Protein 7C6O (pdb70)

Organism: Mycobacterium tuberculosis (strain ATCC 25618 / H37Rv) (NCBI:txid83332)

Foldseek 3Di:
DPFEEEEEELDLLQVLLLVLLPDRYHYAYPVPADPVRLVVSLVRHQEYEYEEADPCVVPVVSLVVNLVVPRQYQYFYQDPDTDVVSLVSGNAHSVLNVQLNLLPNQAANLSSNQNVVSCCCRPVVDDPDHDGRDHDDQKDWDDDDWPPFDAFEEEEEEEPSCRRSVQCQLVVLLQVLLVVLRYHYTYMHHHALLCDDPVRLVVCLRGLEYEYAAWARQDDFQQQQFFLHAVVSRDPPSVQVSFFAYAYAYQAAAAVVVCVPALQNHDPVCLQGRPQRNVSFQHFYAFHFWYWDADPSRRIHIHGDNVSSNLSSLLRRLLSCLQVAQQCRAFEEEEWAVPLTHDFFLALRLLQVLVLLLVSVVSNHFSACAPCNVVVRSLSRVVVCCVQAPLVWDKFDQVQLVVLLVVFDCLQSVQQCVQQNHPPGDRCWDCPPPVRTIRTGGWDDGNSYIYHYQDDQCCLVPVVCLLFPLQRARHSNNQVHLVLCDDRTPNRSHHSAYEYEHPDHCLLFHFGRLFNGDSSGRSCSRNRSHAYEYEYAQAQFLSLSSCSGSVSYQYFYAYFAQKAFLADDDLLVVLVVLLVVLVVCVVPPVVCNVVSLVVNVVSCVVVVVCLLLVNPDQDDPVCSVVSVQSVQLLSLPLRGAMEGLFGDHQLDQDDDPSVLRRLLLLQQAQASHNNDRDAHRLLVLVPDPPQSPDTSVVVVVSSVVSSVLSVVCVVVVLDLVCLVVSDVRPNNSVSSNCCSPQQVVQSNLSNCSSVLVVSSSSSTRFAEFHGAASSANRSRSTDTRGRYRFRSLQQPPFPLLLLLLLVLLVQVQVVVCVVVVDGAQEAEEEDEPSLCRHNVYNPLSVLCNLQQKDFDADVVSNGTDDIHHDDLVVNVFARHHYAYEYWSSCCSNNVVSLQVSLVSLLVSLPDPDDCRRYSSVVQLVVVCVVPVDNSLSSFRYKYFASSRGDQSLSSCLVSVPDFALVSLLSSSCSGIQATDYVVGNGHGHSVSVLSNLLSHQEQEYEDQASSAAQLQDLRNLSRRLSSQSNNCVSHVDGHWYKYWYNVHSSHIHIDGPLNRVVSCLNSALLSVSNLVNLLVSFQVSLSRNLSSLSSVLSSCRRPNSDELVSLVSSLCRQAVPPVNVVRCLVRPLVSNLSNLVSSVVCPVSCSNPDDDPVSNVSSVVSNVVSVVD

Structure (mmCIF, N/CA/C/O backbone):
data_7C6O
#
_entry.id   7C6O
#
_cell.length_a   65.564
_cell.length_b   125.473
_cell.length_c   78.551
_cell.angle_alpha   90.000
_cell.angle_beta   103.230
_cell.angle_gamma   90.000
#
_symmetry.space_group_name_H-M   'P 1 21 1'
#
loop_
_entity.id
_entity.type
_entity.pdbx_description
1 polymer 'Cobalamin biosynthesis protein CobN'
2 non-polymer GLYCEROL
3 non-polymer 'SODIUM ION'
4 water water
#
loop_
_atom_site.group_PDB
_atom_site.id
_atom_site.type_symbol
_atom_site.label_atom_id
_atom_site.label_alt_id
_atom_site.label_comp_id
_atom_site.label_asym_id
_atom_site.label_entity_id
_atom_site.label_seq_id
_atom_site.pdbx_PDB_ins_code
_atom_site.Cartn_x
_atom_site.Cartn_y
_atom_site.Cartn_z
_atom_site.occupancy
_atom_site.B_iso_or_equiv
_atom_site.auth_seq_id
_atom_site.auth_comp_id
_atom_site.auth_asym_id
_atom_site.auth_atom_id
_atom_site.pdbx_PDB_model_num
ATOM 1 N N . PRO A 1 38 ? 8.355 -30.868 6.439 1.00 55.79 2 PRO A N 1
ATOM 2 C CA . PRO A 1 38 ? 9.036 -30.869 5.141 1.00 53.88 2 PRO A CA 1
ATOM 3 C C . PRO A 1 38 ? 10.490 -30.432 5.217 1.00 53.54 2 PRO A C 1
ATOM 4 O O . PRO A 1 38 ? 10.801 -29.303 4.844 1.00 59.27 2 PRO A O 1
ATOM 8 N N . GLU A 1 39 ? 11.369 -31.301 5.691 1.00 48.18 3 GLU A N 1
ATOM 9 C CA . GLU A 1 39 ? 12.774 -30.922 5.697 1.00 42.60 3 GLU A CA 1
ATOM 10 C C . GLU A 1 39 ? 13.432 -31.318 4.375 1.00 33.62 3 GLU A C 1
ATOM 11 O O . GLU A 1 39 ? 14.006 -30.447 3.709 1.00 31.39 3 GLU A O 1
ATOM 17 N N . PRO A 1 40 ? 13.373 -32.585 3.939 1.00 27.64 4 PRO A N 1
ATOM 18 C CA . PRO A 1 40 ? 14.029 -32.936 2.673 1.00 24.67 4 PRO A CA 1
ATOM 19 C C . PRO A 1 40 ? 13.380 -32.222 1.497 1.00 22.42 4 PRO A C 1
ATOM 20 O O . PRO A 1 40 ? 12.173 -31.972 1.478 1.00 22.85 4 PRO A O 1
ATOM 24 N N . THR A 1 41 ? 14.203 -31.889 0.509 1.00 19.33 5 THR A N 1
ATOM 25 C CA . THR A 1 41 ? 13.743 -31.162 -0.667 1.00 20.96 5 THR A CA 1
ATOM 26 C C . THR A 1 41 ? 13.312 -32.152 -1.742 1.00 18.88 5 THR A C 1
ATOM 27 O O . THR A 1 41 ? 14.103 -33.001 -2.164 1.00 17.73 5 THR A O 1
ATOM 31 N N . VAL A 1 42 ? 12.065 -32.035 -2.187 1.00 18.22 6 VAL A N 1
ATOM 32 C CA . VAL A 1 42 ? 11.528 -32.861 -3.262 1.00 15.95 6 VAL A CA 1
ATOM 33 C C . VAL A 1 42 ? 11.372 -31.982 -4.493 1.00 18.06 6 VAL A C 1
ATOM 34 O O . VAL A 1 42 ? 10.659 -30.971 -4.458 1.00 19.18 6 VAL A O 1
ATOM 38 N N . LEU A 1 43 ? 12.042 -32.359 -5.576 1.00 17.55 7 LEU A N 1
ATOM 39 C CA . LEU A 1 43 ? 11.923 -31.658 -6.847 1.00 15.56 7 LEU A CA 1
ATOM 40 C C . LEU A 1 43 ? 10.794 -32.287 -7.655 1.00 15.40 7 LEU A C 1
ATOM 41 O O . LEU A 1 43 ? 10.826 -33.488 -7.942 1.00 16.43 7 LEU A O 1
ATOM 46 N N . LEU A 1 44 ? 9.797 -31.479 -8.010 1.00 14.50 8 LEU A N 1
ATOM 47 C CA . LEU A 1 44 ? 8.666 -31.915 -8.821 1.00 14.44 8 LEU A CA 1
ATOM 48 C C . LEU A 1 44 ? 8.801 -31.325 -10.218 1.00 15.49 8 LEU A C 1
ATOM 49 O O . LEU A 1 44 ? 8.764 -30.101 -10.382 1.00 15.32 8 LEU A O 1
ATOM 54 N N . LEU A 1 45 ? 8.957 -32.191 -11.216 1.00 13.22 9 LEU A N 1
ATOM 55 C CA . LEU A 1 45 ? 9.035 -31.792 -12.621 1.00 12.77 9 LEU A CA 1
ATOM 56 C C . LEU A 1 45 ? 7.791 -32.336 -13.315 1.00 13.67 9 LEU A C 1
ATOM 57 O O . LEU A 1 45 ? 7.702 -33.534 -13.589 1.00 15.99 9 LEU A O 1
ATOM 62 N N . SER A 1 46 ? 6.830 -31.461 -13.596 1.00 14.15 10 SER A N 1
ATOM 63 C CA . SER A 1 46 ? 5.578 -31.870 -14.217 1.00 13.49 10 SER A CA 1
ATOM 64 C C . SER A 1 46 ? 5.218 -30.914 -15.342 1.00 16.09 10 SER A C 1
ATOM 65 O O . SER A 1 46 ? 5.363 -29.697 -15.207 1.00 16.72 10 SER A O 1
ATOM 68 N N . THR A 1 47 ? 4.748 -31.471 -16.453 1.00 17.92 11 THR A N 1
ATOM 69 C CA . THR A 1 47 ? 4.241 -30.647 -17.538 1.00 18.05 11 THR A CA 1
ATOM 70 C C . THR A 1 47 ? 2.852 -30.099 -17.251 1.00 20.55 11 THR A C 1
ATOM 71 O O . THR A 1 47 ? 2.313 -29.355 -18.077 1.00 22.23 11 THR A O 1
ATOM 75 N N . SER A 1 48 ? 2.262 -30.448 -16.111 1.00 20.29 12 SER A N 1
ATOM 76 C CA . SER A 1 48 ? 0.991 -29.888 -15.671 1.00 19.54 12 SER A CA 1
ATOM 77 C C . SER A 1 48 ? 1.282 -28.812 -14.635 1.00 19.06 12 SER A C 1
ATOM 78 O O . SER A 1 48 ? 1.715 -29.119 -13.519 1.00 17.11 12 SER A O 1
ATOM 81 N N . ASP A 1 49 ? 1.048 -27.551 -15.001 1.00 19.01 13 ASP A N 1
ATOM 82 C CA . ASP A 1 49 ? 1.274 -26.467 -14.052 1.00 22.98 13 ASP A CA 1
ATOM 83 C C . ASP A 1 49 ? 0.349 -26.560 -12.846 1.00 18.77 13 ASP A C 1
ATOM 84 O O . ASP A 1 49 ? 0.682 -26.023 -11.786 1.00 21.58 13 ASP A O 1
ATOM 89 N N . THR A 1 50 ? -0.798 -27.232 -12.984 1.00 16.53 14 THR A N 1
ATOM 90 C CA . THR A 1 50 ? -1.658 -27.466 -11.828 1.00 19.08 14 THR A CA 1
ATOM 91 C C . THR A 1 50 ? -0.921 -28.254 -10.750 1.00 18.37 14 THR A C 1
ATOM 92 O O . THR A 1 50 ? -1.042 -27.948 -9.558 1.00 19.61 14 THR A O 1
ATOM 96 N N . ASP A 1 51 ? -0.144 -29.266 -11.154 1.00 16.49 15 ASP A N 1
ATOM 97 C CA . ASP A 1 51 ? 0.695 -29.999 -10.206 1.00 17.83 15 ASP A CA 1
ATOM 98 C C . ASP A 1 51 ? 1.626 -29.056 -9.457 1.00 18.11 15 ASP A C 1
ATOM 99 O O . ASP A 1 51 ? 1.738 -29.117 -8.226 1.00 18.08 15 ASP A O 1
ATOM 104 N N . LEU A 1 52 ? 2.311 -28.177 -10.192 1.00 16.11 16 LEU A N 1
ATOM 105 C CA . LEU A 1 52 ? 3.309 -27.309 -9.577 1.00 17.28 16 LEU A CA 1
ATOM 106 C C . LEU A 1 52 ? 2.662 -26.306 -8.631 1.00 16.26 16 LEU A C 1
ATOM 107 O O . LEU A 1 52 ? 3.218 -25.998 -7.570 1.00 15.62 16 LEU A O 1
ATOM 112 N N . ILE A 1 53 ? 1.486 -25.791 -8.994 1.00 16.25 17 ILE A N 1
ATOM 113 C CA . ILE A 1 53 ? 0.790 -24.855 -8.119 1.00 19.10 17 ILE A CA 1
ATOM 114 C C . ILE A 1 53 ? 0.275 -25.573 -6.878 1.00 18.31 17 ILE A C 1
ATOM 115 O O . ILE A 1 53 ? 0.347 -25.042 -5.763 1.00 20.51 17 ILE A O 1
ATOM 120 N N . SER A 1 54 ? -0.244 -26.793 -7.048 1.00 17.46 18 SER A N 1
ATOM 121 C CA . SER A 1 54 ? -0.651 -27.598 -5.900 1.00 18.18 18 SER A CA 1
ATOM 122 C C . SER A 1 54 ? 0.519 -27.839 -4.957 1.00 18.62 18 SER A C 1
ATOM 123 O O . SER A 1 54 ? 0.360 -27.793 -3.731 1.00 19.63 18 SER A O 1
ATOM 126 N N . ALA A 1 55 ? 1.702 -28.111 -5.512 1.00 18.25 19 ALA A N 1
ATOM 127 C CA . ALA A 1 55 ? 2.887 -28.288 -4.679 1.00 18.34 19 ALA A CA 1
ATOM 128 C C . ALA A 1 55 ? 3.233 -27.002 -3.940 1.00 20.22 19 ALA A C 1
ATOM 129 O O . ALA A 1 55 ? 3.595 -27.034 -2.758 1.00 19.46 19 ALA A O 1
ATOM 131 N N . ARG A 1 56 ? 3.122 -25.858 -4.622 1.00 21.59 20 ARG A N 1
ATOM 132 C CA . ARG A 1 56 ? 3.350 -24.576 -3.964 1.00 22.49 20 ARG A CA 1
ATOM 133 C C . ARG A 1 56 ? 2.328 -24.336 -2.859 1.00 23.46 20 ARG A C 1
ATOM 134 O O . ARG A 1 56 ? 2.686 -23.910 -1.755 1.00 28.46 20 ARG A O 1
ATOM 142 N N . SER A 1 57 ? 1.051 -24.615 -3.135 1.00 21.02 21 SER A N 1
ATOM 143 C CA . SER A 1 57 ? 0.004 -24.428 -2.137 1.00 22.76 21 SER A CA 1
ATOM 144 C C . SER A 1 57 ? 0.159 -25.359 -0.940 1.00 24.83 21 SER A C 1
ATOM 145 O O . SER A 1 57 ? -0.342 -25.037 0.143 1.00 22.81 21 SER A O 1
ATOM 148 N N . SER A 1 58 ? 0.841 -26.498 -1.105 1.00 22.71 22 SER A N 1
ATOM 149 C CA . SER A 1 58 ? 0.896 -27.496 -0.041 1.00 20.10 22 SER A CA 1
ATOM 150 C C . SER A 1 58 ? 1.710 -27.020 1.155 1.00 20.31 22 SER A C 1
ATOM 151 O O . SER A 1 58 ? 1.493 -27.493 2.276 1.00 21.00 22 SER A O 1
ATOM 154 N N . GLY A 1 59 ? 2.652 -26.105 0.943 1.00 22.50 23 GLY A N 1
ATOM 155 C CA . GLY A 1 59 ? 3.524 -25.667 2.009 1.00 22.05 23 GLY A CA 1
ATOM 156 C C . GLY A 1 59 ? 4.664 -26.608 2.324 1.00 25.13 23 GLY A C 1
ATOM 157 O O . GLY A 1 59 ? 5.494 -26.281 3.182 1.00 25.59 23 GLY A O 1
ATOM 158 N N . LYS A 1 60 ? 4.728 -27.766 1.670 1.00 22.62 24 LYS A N 1
ATOM 159 C CA . LYS A 1 60 ? 5.854 -28.669 1.834 1.00 22.48 24 LYS A CA 1
ATOM 160 C C . LYS A 1 60 ? 7.077 -28.131 1.095 1.00 20.25 24 LYS A C 1
ATOM 161 O O . LYS A 1 60 ? 6.981 -27.251 0.235 1.00 21.76 24 LYS A O 1
ATOM 167 N N . ASN A 1 61 ? 8.243 -28.677 1.442 1.00 17.47 25 ASN A N 1
ATOM 168 C CA . ASN A 1 61 ? 9.513 -28.221 0.879 1.00 22.39 25 ASN A CA 1
ATOM 169 C C . ASN A 1 61 ? 9.681 -28.822 -0.512 1.00 21.17 25 ASN A C 1
ATOM 170 O O . ASN A 1 61 ? 10.393 -29.806 -0.730 1.00 22.18 25 ASN A O 1
ATOM 175 N N . TYR A 1 62 ? 9.009 -28.199 -1.472 1.00 21.91 26 TYR A N 1
ATOM 176 C CA . TYR A 1 62 ? 9.071 -28.588 -2.870 1.00 20.51 26 TYR A CA 1
ATOM 177 C C . TYR A 1 62 ? 9.870 -27.572 -3.673 1.00 22.35 26 TYR A C 1
ATOM 178 O O . TYR A 1 62 ? 9.834 -26.371 -3.388 1.00 23.89 26 TYR A O 1
ATOM 187 N N . ARG A 1 63 ? 10.609 -28.067 -4.658 1.00 18.64 27 ARG A N 1
ATOM 188 C CA A ARG A 1 63 ? 11.036 -27.278 -5.802 0.52 20.26 27 ARG A CA 1
ATOM 189 C CA B ARG A 1 63 ? 11.027 -27.270 -5.799 0.48 20.29 27 ARG A CA 1
ATOM 190 C C . ARG A 1 63 ? 10.238 -27.744 -7.012 1.00 20.33 27 ARG A C 1
ATOM 191 O O . ARG A 1 63 ? 9.871 -28.918 -7.111 1.00 18.13 27 ARG A O 1
ATOM 206 N N . TRP A 1 64 ? 9.955 -26.823 -7.929 1.00 18.59 28 TRP A N 1
ATOM 207 C CA . TRP A 1 64 ? 9.116 -27.176 -9.065 1.00 19.40 28 TRP A CA 1
ATOM 208 C C . TRP A 1 64 ? 9.611 -26.511 -10.338 1.00 23.46 28 TRP A C 1
ATOM 209 O O . TRP A 1 64 ? 10.206 -25.430 -10.311 1.00 23.44 28 TRP A O 1
ATOM 220 N N . ALA A 1 65 ? 9.342 -27.177 -11.458 1.00 18.11 29 ALA A N 1
ATOM 221 C CA . ALA A 1 65 ? 9.628 -26.638 -12.778 1.00 20.23 29 ALA A CA 1
ATOM 222 C C . ALA A 1 65 ? 8.844 -27.443 -13.800 1.00 23.37 29 ALA A C 1
ATOM 223 O O . ALA A 1 65 ? 8.568 -28.629 -13.596 1.00 17.54 29 ALA A O 1
ATOM 225 N N . ASN A 1 66 ? 8.483 -26.781 -14.896 1.00 20.82 30 ASN A N 1
ATOM 226 C CA . ASN A 1 66 ? 7.815 -27.447 -16.003 1.00 24.11 30 ASN A CA 1
ATOM 227 C C . ASN A 1 66 ? 8.858 -27.892 -17.019 1.00 24.53 30 ASN A C 1
ATOM 228 O O . ASN A 1 66 ? 9.586 -27.044 -17.551 1.00 26.01 30 ASN A O 1
ATOM 233 N N . PRO A 1 67 ? 8.970 -29.191 -17.315 1.00 23.48 31 PRO A N 1
ATOM 234 C CA . PRO A 1 67 ? 10.003 -29.647 -18.261 1.00 25.15 31 PRO A CA 1
ATOM 235 C C . PRO A 1 67 ? 9.910 -29.010 -19.637 1.00 28.96 31 PRO A C 1
ATOM 236 O O . PRO A 1 67 ? 10.922 -28.967 -20.347 1.00 32.10 31 PRO A O 1
ATOM 240 N N . SER A 1 68 ? 8.740 -28.516 -20.043 1.00 30.57 32 SER A N 1
ATOM 241 C CA . SER A 1 68 ? 8.621 -27.861 -21.339 1.00 34.76 32 SER A CA 1
ATOM 242 C C . SER A 1 68 ? 9.182 -26.444 -21.339 1.00 36.03 32 SER A C 1
ATOM 243 O O . SER A 1 68 ? 9.273 -25.833 -22.409 1.00 37.18 32 SER A O 1
ATOM 246 N N . ARG A 1 69 ? 9.556 -25.911 -20.177 1.00 34.36 33 ARG A N 1
ATOM 247 C CA . ARG A 1 69 ? 10.152 -24.586 -20.050 1.00 36.31 33 ARG A CA 1
ATOM 248 C C . ARG A 1 69 ? 11.457 -24.663 -19.274 1.00 37.43 33 ARG A C 1
ATOM 249 O O . ARG A 1 69 ? 11.741 -23.818 -18.421 1.00 42.46 33 ARG A O 1
ATOM 257 N N . LEU A 1 70 ? 12.276 -25.673 -19.555 1.00 34.48 34 LEU A N 1
ATOM 258 C CA . LEU A 1 70 ? 13.432 -25.985 -18.722 1.00 33.63 34 LEU A CA 1
ATOM 259 C C . LEU A 1 70 ? 14.652 -26.220 -19.598 1.00 32.81 34 LEU A C 1
ATOM 260 O O . LEU A 1 70 ? 14.634 -27.095 -20.470 1.00 33.76 34 LEU A O 1
ATOM 265 N N . SER A 1 71 ? 15.711 -25.449 -19.361 1.00 32.95 35 SER A N 1
ATOM 266 C CA . SER A 1 71 ? 16.977 -25.682 -20.036 1.00 32.18 35 SER A CA 1
ATOM 267 C C . SER A 1 71 ? 17.768 -26.767 -19.311 1.00 32.62 35 SER A C 1
ATOM 268 O O . SER A 1 71 ? 17.475 -27.124 -18.167 1.00 31.15 35 SER A O 1
ATOM 271 N N . ASP A 1 72 ? 18.785 -27.295 -19.998 1.00 34.26 36 ASP A N 1
ATOM 272 C CA . ASP A 1 72 ? 19.618 -28.331 -19.394 1.00 39.35 36 ASP A CA 1
ATOM 273 C C . ASP A 1 72 ? 20.315 -27.817 -18.141 1.00 38.80 36 ASP A C 1
ATOM 274 O O . ASP A 1 72 ? 20.415 -28.535 -17.138 1.00 36.27 36 ASP A O 1
ATOM 279 N N . LEU A 1 73 ? 20.799 -26.573 -18.179 1.00 39.01 37 LEU A N 1
ATOM 280 C CA . LEU A 1 73 ? 21.463 -25.994 -17.015 1.00 39.39 37 LEU A CA 1
ATOM 281 C C . LEU A 1 73 ? 20.494 -25.820 -15.854 1.00 33.30 37 LEU A C 1
ATOM 282 O O . LEU A 1 73 ? 20.844 -26.096 -14.700 1.00 32.69 37 LEU A O 1
ATOM 287 N N . GLU A 1 74 ? 19.274 -25.358 -16.136 1.00 31.58 38 GLU A N 1
ATOM 288 C CA . GLU A 1 74 ? 18.288 -25.190 -15.075 1.00 32.31 38 GLU A CA 1
ATOM 289 C C . GLU A 1 74 ? 17.928 -26.522 -14.429 1.00 27.74 38 GLU A C 1
ATOM 290 O O . GLU A 1 74 ? 17.688 -26.579 -13.218 1.00 27.47 38 GLU A O 1
ATOM 296 N N . LEU A 1 75 ? 17.898 -27.602 -15.214 1.00 27.30 39 LEU A N 1
ATOM 297 C CA . LEU A 1 75 ? 17.586 -28.914 -14.656 1.00 25.35 39 LEU A CA 1
ATOM 298 C C . LEU A 1 75 ? 18.667 -29.369 -13.683 1.00 25.99 39 LEU A C 1
ATOM 299 O O . LEU A 1 75 ? 18.369 -29.763 -12.549 1.00 25.24 39 LEU A O 1
ATOM 304 N N . THR A 1 76 ? 19.934 -29.321 -14.106 1.00 26.21 40 THR A N 1
ATOM 305 C CA . THR A 1 76 ? 21.017 -29.763 -13.230 1.00 29.26 40 THR A CA 1
ATOM 306 C C . THR A 1 76 ? 21.144 -28.873 -11.999 1.00 28.30 40 THR A C 1
ATOM 307 O O . THR A 1 76 ? 21.479 -29.361 -10.913 1.00 28.66 40 THR A O 1
ATOM 311 N N . ASP A 1 77 ? 20.883 -27.572 -12.145 1.00 26.96 41 ASP A N 1
ATOM 312 C CA . ASP A 1 77 ? 20.872 -26.689 -10.982 1.00 28.92 41 ASP A CA 1
ATOM 313 C C . ASP A 1 77 ? 19.798 -27.108 -9.985 1.00 29.01 41 ASP A C 1
ATOM 314 O O . ASP A 1 77 ? 20.046 -27.153 -8.775 1.00 29.18 41 ASP A O 1
ATOM 319 N N . LEU A 1 78 ? 18.595 -27.419 -10.476 1.00 24.72 42 LEU A N 1
ATOM 320 C CA . LEU A 1 78 ? 17.533 -27.874 -9.585 1.00 24.63 42 LEU A CA 1
ATOM 321 C C . LEU A 1 78 ? 17.865 -29.227 -8.967 1.00 22.75 42 LEU A C 1
ATOM 322 O O . LEU A 1 78 ? 17.548 -29.475 -7.798 1.00 23.10 42 LEU A O 1
ATOM 327 N N . LEU A 1 79 ? 18.503 -30.114 -9.737 1.00 21.89 43 LEU A N 1
ATOM 328 C CA . LEU A 1 79 ? 18.819 -31.446 -9.231 1.00 24.18 43 LEU A CA 1
ATOM 329 C C . LEU A 1 79 ? 19.814 -31.394 -8.081 1.00 27.29 43 LEU A C 1
ATOM 330 O O . LEU A 1 79 ? 19.774 -32.247 -7.186 1.00 25.92 43 LEU A O 1
ATOM 335 N N . ALA A 1 80 ? 20.711 -30.405 -8.085 1.00 24.70 44 ALA A N 1
ATOM 336 C CA . ALA A 1 80 ? 21.699 -30.292 -7.020 1.00 27.52 44 ALA A CA 1
ATOM 337 C C . ALA A 1 80 ? 21.061 -30.030 -5.663 1.00 30.05 44 ALA A C 1
ATOM 338 O O . ALA A 1 80 ? 21.688 -30.298 -4.634 1.00 30.75 44 ALA A O 1
ATOM 340 N N . GLU A 1 81 ? 19.832 -29.520 -5.636 1.00 29.69 45 GLU A N 1
ATOM 341 C CA . GLU A 1 81 ? 19.155 -29.190 -4.390 1.00 32.40 45 GLU A CA 1
ATOM 342 C C . GLU A 1 81 ? 18.176 -30.263 -3.935 1.00 30.10 45 GLU A C 1
ATOM 343 O O . GLU A 1 81 ? 17.547 -30.097 -2.886 1.00 30.34 45 GLU A O 1
ATOM 349 N N . ALA A 1 82 ? 18.041 -31.357 -4.678 1.00 25.61 46 ALA A N 1
ATOM 350 C CA . ALA A 1 82 ? 16.956 -32.305 -4.468 1.00 22.29 46 ALA A CA 1
ATOM 351 C C . ALA A 1 82 ? 17.430 -33.550 -3.727 1.00 18.87 46 ALA A C 1
ATOM 352 O O . ALA A 1 82 ? 18.509 -34.082 -4.005 1.00 20.50 46 ALA A O 1
ATOM 354 N N . SER A 1 83 ? 16.608 -34.010 -2.782 1.00 17.79 47 SER A N 1
ATOM 355 C CA . SER A 1 83 ? 16.788 -35.317 -2.162 1.00 19.37 47 SER A CA 1
ATOM 356 C C . SER A 1 83 ? 15.988 -36.398 -2.871 1.00 19.18 47 SER A C 1
ATOM 357 O O . SER A 1 83 ? 16.395 -37.567 -2.873 1.00 20.61 47 SER A O 1
ATOM 360 N N . ILE A 1 84 ? 14.847 -36.026 -3.446 1.00 17.38 48 ILE A N 1
ATOM 361 C CA . ILE A 1 84 ? 14.012 -36.908 -4.253 1.00 16.40 48 ILE A CA 1
ATOM 362 C C . ILE A 1 84 ? 13.516 -36.100 -5.441 1.00 16.34 48 ILE A C 1
ATOM 363 O O . ILE A 1 84 ? 13.238 -34.904 -5.314 1.00 19.79 48 ILE A O 1
ATOM 368 N N . VAL A 1 85 ? 13.407 -36.748 -6.598 1.00 16.85 49 VAL A N 1
ATOM 369 C CA . VAL A 1 85 ? 12.882 -36.115 -7.800 1.00 15.86 49 VAL A CA 1
ATOM 370 C C . VAL A 1 85 ? 11.650 -36.882 -8.257 1.00 14.86 49 VAL A C 1
ATOM 371 O O . VAL A 1 85 ? 11.637 -38.118 -8.247 1.00 16.15 49 VAL A O 1
ATOM 375 N N . VAL A 1 86 ? 10.616 -36.143 -8.652 1.00 15.16 50 VAL A N 1
ATOM 376 C CA . VAL A 1 86 ? 9.397 -36.704 -9.221 1.00 15.51 50 VAL A CA 1
ATOM 377 C C . VAL A 1 86 ? 9.181 -36.071 -10.585 1.00 15.95 50 VAL A C 1
ATOM 378 O O . VAL A 1 86 ? 9.201 -34.842 -10.710 1.00 15.29 50 VAL A O 1
ATOM 382 N N . ILE A 1 87 ? 8.971 -36.907 -11.598 1.00 15.99 51 ILE A N 1
ATOM 383 C CA . ILE A 1 87 ? 8.731 -36.458 -12.965 1.00 14.11 51 ILE A CA 1
ATOM 384 C C . ILE A 1 87 ? 7.368 -36.977 -13.405 1.00 13.46 51 ILE A C 1
ATOM 385 O O . ILE A 1 87 ? 7.100 -38.179 -13.306 1.00 14.02 51 ILE A O 1
ATOM 390 N N . ARG A 1 88 ? 6.512 -36.074 -13.886 1.00 11.58 52 ARG A N 1
ATOM 391 C CA . ARG A 1 88 ? 5.198 -36.439 -14.411 1.00 12.14 52 ARG A CA 1
ATOM 392 C C . ARG A 1 88 ? 5.031 -35.817 -15.790 1.00 10.71 52 ARG A C 1
ATOM 393 O O . ARG A 1 88 ? 4.998 -34.588 -15.914 1.00 14.62 52 ARG A O 1
ATOM 401 N N . ILE A 1 89 ? 4.930 -36.658 -16.824 1.00 13.15 53 ILE A N 1
ATOM 402 C CA . ILE A 1 89 ? 4.809 -36.186 -18.200 1.00 15.52 53 ILE A CA 1
ATOM 403 C C . ILE A 1 89 ? 3.824 -37.056 -18.973 1.00 14.22 53 ILE A C 1
ATOM 404 O O . ILE A 1 89 ? 3.577 -38.215 -18.634 1.00 14.06 53 ILE A O 1
ATOM 409 N N . LEU A 1 90 ? 3.271 -36.479 -20.036 1.00 18.56 54 LEU A N 1
ATOM 410 C CA . LEU A 1 90 ? 2.537 -37.239 -21.037 1.00 22.13 54 LEU A CA 1
ATOM 411 C C . LEU A 1 90 ? 3.496 -37.775 -22.092 1.00 24.02 54 LEU A C 1
ATOM 412 O O . LEU A 1 90 ? 4.538 -37.177 -22.372 1.00 25.72 54 LEU A O 1
ATOM 417 N N . GLY A 1 91 ? 3.133 -38.912 -22.682 1.00 22.01 55 GLY A N 1
ATOM 418 C CA . GLY A 1 91 ? 3.904 -39.483 -23.765 1.00 22.36 55 GLY A CA 1
ATOM 419 C C . GLY A 1 91 ? 4.957 -40.489 -23.357 1.00 22.41 55 GLY A C 1
ATOM 420 O O . GLY A 1 91 ? 5.714 -40.950 -24.221 1.00 25.89 55 GLY A O 1
ATOM 421 N N . GLY A 1 92 ? 5.041 -40.837 -22.078 1.00 24.84 56 GLY A N 1
ATOM 422 C CA . GLY A 1 92 ? 5.977 -41.851 -21.646 1.00 22.67 56 GLY A CA 1
ATOM 423 C C . GLY A 1 92 ? 7.428 -41.390 -21.653 1.00 23.69 56 GLY A C 1
ATOM 424 O O . GLY A 1 92 ? 7.753 -40.208 -21.754 1.00 25.98 56 GLY A O 1
ATOM 425 N N . TYR A 1 93 ? 8.309 -42.388 -21.558 1.00 25.16 57 TYR A N 1
ATOM 426 C CA . TYR A 1 93 ? 9.739 -42.137 -21.388 1.00 25.50 57 TYR A CA 1
ATOM 427 C C . TYR A 1 93 ? 10.327 -41.377 -22.572 1.00 29.74 57 TYR A C 1
ATOM 428 O O . TYR A 1 93 ? 11.136 -40.460 -22.388 1.00 29.73 57 TYR A O 1
ATOM 437 N N . ARG A 1 94 ? 9.929 -41.736 -23.795 1.00 31.76 58 ARG A N 1
ATOM 438 C CA . ARG A 1 94 ? 10.500 -41.112 -24.983 1.00 32.39 58 ARG A CA 1
ATOM 439 C C . ARG A 1 94 ? 10.113 -39.645 -25.138 1.00 31.75 58 ARG A C 1
ATOM 440 O O . ARG A 1 94 ? 10.754 -38.940 -25.925 1.00 35.79 58 ARG A O 1
ATOM 442 N N . ALA A 1 95 ? 9.092 -39.167 -24.421 1.00 28.32 59 ALA A N 1
ATOM 443 C CA . ALA A 1 95 ? 8.664 -37.779 -24.558 1.00 27.93 59 ALA A CA 1
ATOM 444 C C . ALA A 1 95 ? 9.592 -36.797 -23.853 1.00 27.74 59 ALA A C 1
ATOM 445 O O . ALA A 1 95 ? 9.529 -35.596 -24.134 1.00 28.98 59 ALA A O 1
ATOM 447 N N . TRP A 1 96 ? 10.429 -37.269 -22.937 1.00 27.02 60 TRP A N 1
ATOM 448 C CA . TRP A 1 96 ? 11.439 -36.422 -22.313 1.00 26.39 60 TRP A CA 1
ATOM 449 C C . TRP A 1 96 ? 12.639 -37.287 -21.942 1.00 26.49 60 TRP A C 1
ATOM 450 O O . TRP A 1 96 ? 13.110 -37.284 -20.804 1.00 30.81 60 TRP A O 1
ATOM 461 N N . GLN A 1 97 ? 13.146 -38.042 -22.919 1.00 25.67 61 GLN A N 1
ATOM 462 C CA . GLN A 1 97 ? 14.206 -39.006 -22.642 1.00 29.18 61 GLN A CA 1
ATOM 463 C C . GLN A 1 97 ? 15.476 -38.319 -22.155 1.00 30.22 61 GLN A C 1
ATOM 464 O O . GLN A 1 97 ? 16.178 -38.847 -21.284 1.00 29.98 61 GLN A O 1
ATOM 470 N N . SER A 1 98 ? 15.789 -37.143 -22.702 1.00 30.29 62 SER A N 1
ATOM 471 C CA . SER A 1 98 ? 17.002 -36.441 -22.293 1.00 31.40 62 SER A CA 1
ATOM 472 C C . SER A 1 98 ? 16.927 -36.028 -20.828 1.00 26.86 62 SER A C 1
ATOM 473 O O . SER A 1 98 ? 17.874 -36.239 -20.061 1.00 29.20 62 SER A O 1
ATOM 476 N N . GLY A 1 99 ? 15.803 -35.437 -20.420 1.00 21.63 63 GLY A N 1
ATOM 477 C CA . GLY A 1 99 ? 15.661 -35.024 -19.034 1.00 21.19 63 GLY A CA 1
ATOM 478 C C . GLY A 1 99 ? 15.596 -36.199 -18.078 1.00 23.55 63 GLY A C 1
ATOM 479 O O . GLY A 1 99 ? 16.191 -36.166 -16.997 1.00 23.93 63 GLY A O 1
ATOM 480 N N . ILE A 1 100 ? 14.881 -37.257 -18.463 1.00 23.07 64 ILE A N 1
ATOM 481 C CA . ILE A 1 100 ? 14.791 -38.438 -17.609 1.00 21.91 64 ILE A CA 1
ATOM 482 C C . ILE A 1 100 ? 16.156 -39.100 -17.462 1.00 21.07 64 ILE A C 1
ATOM 483 O O . ILE A 1 100 ? 16.564 -39.465 -16.352 1.00 20.33 64 ILE A O 1
ATOM 488 N N . ASP A 1 101 ? 16.892 -39.254 -18.568 1.00 22.38 65 ASP A N 1
ATOM 489 C CA . ASP A 1 101 ? 18.213 -39.873 -18.491 1.00 25.72 65 ASP A CA 1
ATOM 490 C C . ASP A 1 101 ? 19.148 -39.072 -17.593 1.00 27.77 65 ASP A C 1
ATOM 491 O O . ASP A 1 101 ? 19.954 -39.649 -16.852 1.00 28.20 65 ASP A O 1
ATOM 496 N N . THR A 1 102 ? 19.052 -37.740 -17.641 1.00 27.93 66 THR A N 1
ATOM 497 C CA . THR A 1 102 ? 19.904 -36.903 -16.801 1.00 27.53 66 THR A CA 1
ATOM 498 C C . THR A 1 102 ? 19.594 -37.108 -15.323 1.00 27.04 66 THR A C 1
ATOM 499 O O . THR A 1 102 ? 20.509 -37.216 -14.497 1.00 27.08 66 THR A O 1
ATOM 503 N N . VAL A 1 103 ? 18.309 -37.170 -14.971 1.00 25.15 67 VAL A N 1
ATOM 504 C CA . VAL A 1 103 ? 17.928 -37.368 -13.574 1.00 23.11 67 VAL A CA 1
ATOM 505 C C . VAL A 1 103 ? 18.420 -38.721 -13.075 1.00 24.55 67 VAL A C 1
ATOM 506 O O . VAL A 1 103 ? 19.011 -38.828 -11.994 1.00 23.56 67 VAL A O 1
ATOM 510 N N . ILE A 1 104 ? 18.200 -39.771 -13.868 1.00 29.19 68 ILE A N 1
ATOM 511 C CA . ILE A 1 104 ? 18.589 -41.116 -13.453 1.00 34.21 68 ILE A CA 1
ATOM 512 C C . ILE A 1 104 ? 20.103 -41.218 -13.311 1.00 37.31 68 ILE A C 1
ATOM 513 O O . ILE A 1 104 ? 20.611 -41.822 -12.358 1.00 37.82 68 ILE A O 1
ATOM 518 N N . ALA A 1 105 ? 20.848 -40.618 -14.243 1.00 37.52 69 ALA A N 1
ATOM 519 C CA . ALA A 1 105 ? 22.304 -40.675 -14.176 1.00 37.19 69 ALA A CA 1
ATOM 520 C C . ALA A 1 105 ? 22.862 -39.933 -12.968 1.00 35.36 69 ALA A C 1
ATOM 521 O O . ALA A 1 105 ? 23.980 -40.234 -12.535 1.00 35.69 69 ALA A O 1
ATOM 523 N N . GLY A 1 106 ? 22.112 -38.982 -12.412 1.00 33.48 70 GLY A N 1
ATOM 524 C CA . GLY A 1 106 ? 22.590 -38.179 -11.301 1.00 31.78 70 GLY A CA 1
ATOM 525 C C . GLY A 1 106 ? 22.561 -38.850 -9.945 1.00 33.53 70 GLY A C 1
ATOM 526 O O . GLY A 1 106 ? 23.144 -38.316 -8.997 1.00 34.47 70 GLY A O 1
ATOM 527 N N . GLY A 1 107 ? 21.894 -39.996 -9.821 1.00 30.66 71 GLY A N 1
ATOM 528 C CA . GLY A 1 107 ? 21.893 -40.747 -8.585 1.00 31.48 71 GLY A CA 1
ATOM 529 C C . GLY A 1 107 ? 20.821 -40.368 -7.584 1.00 29.05 71 GLY A C 1
ATOM 530 O O . GLY A 1 107 ? 20.613 -41.113 -6.617 1.00 30.34 71 GLY A O 1
ATOM 531 N N . VAL A 1 108 ? 20.142 -39.244 -7.768 1.00 24.53 72 VAL A N 1
ATOM 532 C CA . VAL A 1 108 ? 19.061 -38.886 -6.842 1.00 23.05 72 VAL A CA 1
ATOM 533 C C . VAL A 1 108 ? 17.882 -39.827 -7.068 1.00 22.45 72 VAL A C 1
ATOM 534 O O . VAL A 1 108 ? 17.501 -40.062 -8.229 1.00 23.12 72 VAL A O 1
ATOM 538 N N . PRO A 1 109 ? 17.291 -40.398 -6.017 1.00 20.50 73 PRO A N 1
ATOM 539 C CA . PRO A 1 109 ? 16.120 -41.266 -6.205 1.00 19.23 73 PRO A CA 1
ATOM 540 C C . PRO A 1 109 ? 15.049 -40.575 -7.036 1.00 15.58 73 PRO A C 1
ATOM 541 O O . PRO A 1 109 ? 14.638 -39.449 -6.744 1.00 15.79 73 PRO A O 1
ATOM 545 N N . ALA A 1 110 ? 14.608 -41.253 -8.092 1.00 16.19 74 ALA A N 1
ATOM 546 C CA . ALA A 1 110 ? 13.736 -40.663 -9.097 1.00 14.50 74 ALA A CA 1
ATOM 547 C C . ALA A 1 110 ? 12.426 -41.434 -9.176 1.00 12.70 74 ALA A C 1
ATOM 548 O O . ALA A 1 110 ? 12.428 -42.662 -9.317 1.00 13.81 74 ALA A O 1
ATOM 550 N N . VAL A 1 111 ? 11.318 -40.706 -9.093 1.00 12.21 75 VAL A N 1
ATOM 551 C CA . VAL A 1 111 ? 9.975 -41.262 -9.215 1.00 14.97 75 VAL A CA 1
ATOM 552 C C . VAL A 1 111 ? 9.405 -40.785 -10.544 1.00 12.87 75 VAL A C 1
ATOM 553 O O . VAL A 1 111 ? 9.222 -39.578 -10.747 1.00 14.35 75 VAL A O 1
ATOM 557 N N . LEU A 1 112 ? 9.129 -41.721 -11.449 1.00 14.63 76 LEU A N 1
ATOM 558 C CA . LEU A 1 112 ? 8.645 -41.405 -12.790 1.00 12.39 76 LEU A CA 1
ATOM 559 C C . LEU A 1 112 ? 7.203 -41.870 -12.921 1.00 11.19 76 LEU A C 1
ATOM 560 O O . LEU A 1 112 ? 6.919 -43.062 -12.771 1.00 15.41 76 LEU A O 1
ATOM 565 N N . VAL A 1 113 ? 6.296 -40.934 -13.207 1.00 11.39 77 VAL A N 1
ATOM 566 C CA . VAL A 1 113 ? 4.883 -41.255 -13.353 1.00 13.51 77 VAL A CA 1
ATOM 567 C C . VAL A 1 113 ? 4.344 -40.593 -14.614 1.00 13.95 77 VAL A C 1
ATOM 568 O O . VAL A 1 113 ? 4.911 -39.632 -15.142 1.00 11.54 77 VAL A O 1
ATOM 572 N N . SER A 1 114 ? 3.223 -41.120 -15.090 1.00 14.85 78 SER A N 1
ATOM 573 C CA A SER A 1 114 ? 2.606 -40.651 -16.320 0.45 16.34 78 SER A CA 1
ATOM 574 C CA B SER A 1 114 ? 2.597 -40.662 -16.319 0.55 16.27 78 SER A CA 1
ATOM 575 C C . SER A 1 114 ? 1.501 -39.646 -16.021 1.00 17.25 78 SER A C 1
ATOM 576 O O . SER A 1 114 ? 0.861 -39.686 -14.967 1.00 16.45 78 SER A O 1
ATOM 581 N N . GLY A 1 115 ? 1.295 -38.727 -16.964 1.00 16.04 79 GLY A N 1
ATOM 582 C CA . GLY A 1 115 ? 0.166 -37.821 -16.884 1.00 14.13 79 GLY A CA 1
ATOM 583 C C . GLY A 1 115 ? -1.141 -38.433 -17.334 1.00 15.38 79 GLY A C 1
ATOM 584 O O . GLY A 1 115 ? -2.207 -37.863 -17.083 1.00 18.26 79 GLY A O 1
ATOM 585 N N . GLU A 1 116 ? -1.072 -39.580 -18.002 1.00 15.39 80 GLU A N 1
ATOM 586 C CA . GLU A 1 116 ? -2.261 -40.343 -18.346 1.00 16.89 80 GLU A CA 1
ATOM 587 C C . GLU A 1 116 ? -2.879 -40.950 -17.088 1.00 17.67 80 GLU A C 1
ATOM 588 O O . GLU A 1 116 ? -2.234 -41.071 -16.043 1.00 16.98 80 GLU A O 1
ATOM 594 N N . GLN A 1 117 ? -4.150 -41.344 -17.202 1.00 17.05 81 GLN A N 1
ATOM 595 C CA . GLN A 1 117 ? -4.848 -41.927 -16.058 1.00 16.09 81 GLN A CA 1
ATOM 596 C C . GLN A 1 117 ? -4.259 -43.280 -15.676 1.00 13.76 81 GLN A C 1
ATOM 597 O O . GLN A 1 117 ? -4.041 -43.559 -14.492 1.00 15.60 81 GLN A O 1
ATOM 603 N N . ALA A 1 118 ? -4.011 -44.142 -16.660 1.00 12.77 82 ALA A N 1
ATOM 604 C CA . ALA A 1 118 ? -3.369 -45.422 -16.399 1.00 13.32 82 ALA A CA 1
ATOM 605 C C . ALA A 1 118 ? -1.865 -45.225 -16.266 1.00 17.87 82 ALA A C 1
ATOM 606 O O . ALA A 1 118 ? -1.249 -44.524 -17.076 1.00 16.89 82 ALA A O 1
ATOM 608 N N . ALA A 1 119 ? -1.276 -45.838 -15.242 1.00 11.95 83 ALA A N 1
ATOM 609 C CA . ALA A 1 119 ? 0.154 -45.700 -15.015 1.00 11.88 83 ALA A CA 1
ATOM 610 C C . ALA A 1 119 ? 0.939 -46.325 -16.163 1.00 15.48 83 ALA A C 1
ATOM 611 O O . ALA A 1 119 ? 0.482 -47.258 -16.824 1.00 14.32 83 ALA A O 1
ATOM 613 N N . ASP A 1 120 ? 2.133 -45.790 -16.397 1.00 17.13 84 ASP A N 1
ATOM 614 C CA . ASP A 1 120 ? 3.012 -46.266 -17.458 1.00 14.87 84 ASP A CA 1
ATOM 615 C C . ASP A 1 120 ? 3.981 -47.281 -16.864 1.00 13.47 84 ASP A C 1
ATOM 616 O O . ASP A 1 120 ? 4.805 -46.932 -16.011 1.00 17.36 84 ASP A O 1
ATOM 621 N N . ALA A 1 121 ? 3.879 -48.536 -17.312 1.00 14.02 85 ALA A N 1
ATOM 622 C CA . ALA A 1 121 ? 4.702 -49.592 -16.729 1.00 17.18 85 ALA A CA 1
ATOM 623 C C . ALA A 1 121 ? 6.190 -49.343 -16.947 1.00 16.51 85 ALA A C 1
ATOM 624 O O . ALA A 1 121 ? 7.009 -49.704 -16.093 1.00 15.95 85 ALA A O 1
ATOM 626 N N . GLU A 1 122 ? 6.564 -48.732 -18.075 1.00 16.02 86 GLU A N 1
ATOM 627 C CA . GLU A 1 122 ? 7.978 -48.452 -18.314 1.00 17.72 86 GLU A CA 1
ATOM 628 C C . GLU A 1 122 ? 8.496 -47.372 -17.372 1.00 13.09 86 GLU A C 1
ATOM 629 O O . GLU A 1 122 ? 9.614 -47.478 -16.855 1.00 16.84 86 GLU A O 1
ATOM 635 N N . LEU A 1 123 ? 7.706 -46.319 -17.146 1.00 13.81 87 LEU A N 1
ATOM 636 C CA . LEU A 1 123 ? 8.112 -45.297 -16.185 1.00 15.08 87 LEU A CA 1
ATOM 637 C C . LEU A 1 123 ? 8.221 -45.878 -14.781 1.00 17.63 87 LEU A C 1
ATOM 638 O O . LEU A 1 123 ? 9.154 -45.552 -14.034 1.00 14.40 87 LEU A O 1
ATOM 643 N N . THR A 1 124 ? 7.278 -46.744 -14.403 1.00 13.61 88 THR A N 1
ATOM 644 C CA . THR A 1 124 ? 7.366 -47.407 -13.106 1.00 15.02 88 THR A CA 1
ATOM 645 C C . THR A 1 124 ? 8.670 -48.185 -12.980 1.00 15.91 88 THR A C 1
ATOM 646 O O . THR A 1 124 ? 9.375 -48.077 -11.970 1.00 13.56 88 THR A O 1
ATOM 650 N N . ASP A 1 125 ? 9.018 -48.959 -14.013 1.00 15.99 89 ASP A N 1
ATOM 651 C CA . ASP A 1 125 ? 10.211 -49.798 -13.945 1.00 17.81 89 ASP A CA 1
ATOM 652 C C . ASP A 1 125 ? 11.497 -48.983 -14.026 1.00 16.89 89 ASP A C 1
ATOM 653 O O . ASP A 1 125 ? 12.492 -49.345 -13.390 1.00 18.01 89 ASP A O 1
ATOM 658 N N . ARG A 1 126 ? 11.503 -47.892 -14.795 1.00 16.39 90 ARG A N 1
ATOM 659 C CA . ARG A 1 126 ? 12.704 -47.069 -14.913 1.00 18.76 90 ARG A CA 1
ATOM 660 C C . ARG A 1 126 ? 12.958 -46.205 -13.683 1.00 19.41 90 ARG A C 1
ATOM 661 O O . ARG A 1 126 ? 14.089 -45.739 -13.496 1.00 17.71 90 ARG A O 1
ATOM 669 N N . SER A 1 127 ? 11.941 -45.975 -12.854 1.00 16.02 91 SER A N 1
ATOM 670 C CA . SER A 1 127 ? 12.142 -45.253 -11.605 1.00 13.16 91 SER A CA 1
ATOM 671 C C . SER A 1 127 ? 13.209 -45.941 -10.762 1.00 14.85 91 SER A C 1
ATOM 672 O O . SER A 1 127 ? 13.312 -47.170 -10.741 1.00 17.65 91 SER A O 1
ATOM 675 N N . THR A 1 128 ? 14.015 -45.141 -10.064 1.00 14.60 92 THR A N 1
ATOM 676 C CA . THR A 1 128 ? 15.047 -45.681 -9.191 1.00 16.43 92 THR A CA 1
ATOM 677 C C . THR A 1 128 ? 14.561 -45.855 -7.753 1.00 23.23 92 THR A C 1
ATOM 678 O O . THR A 1 128 ? 15.383 -45.967 -6.836 1.00 29.65 92 THR A O 1
ATOM 682 N N . VAL A 1 129 ? 13.245 -45.868 -7.542 1.00 17.94 93 VAL A N 1
ATOM 683 C CA . VAL A 1 129 ? 12.640 -46.290 -6.282 1.00 16.90 93 VAL A CA 1
ATOM 684 C C . VAL A 1 129 ? 11.947 -47.623 -6.535 1.00 18.03 93 VAL A C 1
ATOM 685 O O . VAL A 1 129 ? 11.932 -48.115 -7.669 1.00 21.86 93 VAL A O 1
ATOM 689 N N . ALA A 1 130 ? 11.372 -48.218 -5.493 1.00 16.19 94 ALA A N 1
ATOM 690 C CA . ALA A 1 130 ? 10.585 -49.430 -5.680 1.00 14.46 94 ALA A CA 1
ATOM 691 C C . ALA A 1 130 ? 9.368 -49.141 -6.553 1.00 12.19 94 ALA A C 1
ATOM 692 O O . ALA A 1 130 ? 8.847 -48.023 -6.581 1.00 11.97 94 ALA A O 1
ATOM 694 N N . ALA A 1 131 ? 8.915 -50.169 -7.275 1.00 14.15 95 ALA A N 1
ATOM 695 C CA . ALA A 1 131 ? 7.782 -49.988 -8.181 1.00 13.04 95 ALA A CA 1
ATOM 696 C C . ALA A 1 131 ? 6.546 -49.503 -7.433 1.00 13.32 95 ALA A C 1
ATOM 697 O O . ALA A 1 131 ? 5.833 -48.614 -7.912 1.00 12.23 95 ALA A O 1
ATOM 699 N N . GLY A 1 132 ? 6.287 -50.062 -6.247 1.00 15.74 96 GLY A N 1
ATOM 700 C CA . GLY A 1 132 ? 5.128 -49.640 -5.477 1.00 12.20 96 GLY A CA 1
ATOM 701 C C . GLY A 1 132 ? 5.188 -48.187 -5.049 1.00 12.85 96 GLY A C 1
ATOM 702 O O . GLY A 1 132 ? 4.150 -47.541 -4.881 1.00 12.70 96 GLY A O 1
ATOM 703 N N . THR A 1 133 ? 6.396 -47.653 -4.861 1.00 14.13 97 THR A N 1
ATOM 704 C CA . THR A 1 133 ? 6.536 -46.237 -4.540 1.00 13.75 97 THR A CA 1
ATOM 705 C C . THR A 1 133 ? 6.093 -45.371 -5.712 1.00 14.56 97 THR A C 1
ATOM 706 O O . THR A 1 133 ? 5.342 -44.404 -5.535 1.00 12.29 97 THR A O 1
ATOM 710 N N . ALA A 1 134 ? 6.538 -45.719 -6.922 1.00 13.02 98 ALA A N 1
ATOM 711 C CA . ALA A 1 134 ? 6.136 -44.972 -8.110 1.00 12.16 98 ALA A CA 1
ATOM 712 C C . ALA A 1 134 ? 4.640 -45.102 -8.368 1.00 11.40 98 ALA A C 1
ATOM 713 O O . ALA A 1 134 ? 3.984 -44.126 -8.750 1.00 11.44 98 ALA A O 1
ATOM 715 N N . LEU A 1 135 ? 4.083 -46.298 -8.163 1.00 13.10 99 LEU A N 1
ATOM 716 C CA . LEU A 1 135 ? 2.662 -46.507 -8.423 1.00 12.52 99 LEU A CA 1
ATOM 717 C C . LEU A 1 135 ? 1.795 -45.709 -7.453 1.00 11.88 99 LEU A C 1
ATOM 718 O O . LEU A 1 135 ? 0.774 -45.141 -7.853 1.00 11.42 99 LEU A O 1
ATOM 723 N N . GLN A 1 136 ? 2.184 -45.646 -6.178 1.00 13.87 100 GLN A N 1
ATOM 724 C CA . GLN A 1 136 ? 1.411 -44.851 -5.227 1.00 14.52 100 GLN A CA 1
ATOM 725 C C . GLN A 1 136 ? 1.556 -43.360 -5.514 1.00 13.70 100 GLN A C 1
ATOM 726 O O . GLN A 1 136 ? 0.580 -42.607 -5.415 1.00 13.57 100 GLN A O 1
ATOM 732 N N . ALA A 1 137 ? 2.763 -42.915 -5.874 1.00 13.21 101 ALA A N 1
ATOM 733 C CA . ALA A 1 137 ? 2.943 -41.525 -6.282 1.00 10.77 101 ALA A CA 1
ATOM 734 C C . ALA A 1 137 ? 2.064 -41.189 -7.481 1.00 10.72 101 ALA A C 1
ATOM 735 O O . ALA A 1 137 ? 1.496 -40.092 -7.556 1.00 10.56 101 ALA A O 1
ATOM 737 N N . HIS A 1 138 ? 1.941 -42.123 -8.427 1.00 10.87 102 HIS A N 1
ATOM 738 C CA . HIS A 1 138 ? 1.066 -41.907 -9.574 1.00 12.28 102 HIS A CA 1
ATOM 739 C C . HIS A 1 138 ? -0.355 -41.590 -9.126 1.00 11.07 102 HIS A C 1
ATOM 740 O O . HIS A 1 138 ? -1.006 -40.697 -9.681 1.00 12.06 102 HIS A O 1
ATOM 747 N N . ILE A 1 139 ? -0.842 -42.297 -8.107 1.00 11.62 103 ILE A N 1
ATOM 748 C CA . ILE A 1 139 ? -2.208 -42.088 -7.638 1.00 13.84 103 ILE A CA 1
ATOM 749 C C . ILE A 1 139 ? -2.341 -40.736 -6.946 1.00 14.40 103 ILE A C 1
ATOM 750 O O . ILE A 1 139 ? -3.318 -40.009 -7.167 1.00 13.26 103 ILE A O 1
ATOM 755 N N . TYR A 1 140 ? -1.370 -40.377 -6.096 1.00 11.82 104 TYR A N 1
ATOM 756 C CA . TYR A 1 140 ? -1.386 -39.067 -5.449 1.00 11.14 104 TYR A CA 1
ATOM 757 C C . TYR A 1 140 ? -1.539 -37.952 -6.475 1.00 12.29 104 TYR A C 1
ATOM 758 O O . TYR A 1 140 ? -2.342 -37.029 -6.300 1.00 15.11 104 TYR A O 1
ATOM 767 N N . LEU A 1 141 ? -0.769 -38.029 -7.560 1.00 12.78 105 LEU A N 1
ATOM 768 C CA . LEU A 1 141 ? -0.766 -36.968 -8.558 1.00 13.22 105 LEU A CA 1
ATOM 769 C C . LEU A 1 141 ? -1.960 -37.061 -9.500 1.00 14.60 105 LEU A C 1
ATOM 770 O O . LEU A 1 141 ? -2.453 -36.027 -9.964 1.00 17.72 105 LEU A O 1
ATOM 775 N N . ALA A 1 142 ? -2.435 -38.275 -9.791 1.00 13.39 106 ALA A N 1
ATOM 776 C CA . ALA A 1 142 ? -3.613 -38.423 -10.642 1.00 15.64 106 ALA A CA 1
ATOM 777 C C . ALA A 1 142 ? -4.836 -37.789 -9.993 1.00 16.33 106 ALA A C 1
ATOM 778 O O . ALA A 1 142 ? -5.591 -37.057 -10.643 1.00 19.23 106 ALA A O 1
ATOM 780 N N . HIS A 1 143 ? -5.049 -38.060 -8.703 1.00 14.08 107 HIS A N 1
ATOM 781 C CA . HIS A 1 143 ? -6.129 -37.390 -7.984 1.00 19.29 107 HIS A CA 1
ATOM 782 C C . HIS A 1 143 ? -5.833 -35.908 -7.808 1.00 22.39 107 HIS A C 1
ATOM 783 O O . HIS A 1 143 ? -6.723 -35.066 -7.979 1.00 22.15 107 HIS A O 1
ATOM 790 N N . GLY A 1 144 ? -4.591 -35.572 -7.464 1.00 19.85 108 GLY A N 1
ATOM 791 C CA . GLY A 1 144 ? -4.187 -34.190 -7.347 1.00 16.38 108 GLY A CA 1
ATOM 792 C C . GLY A 1 144 ? -4.809 -33.482 -6.153 1.00 17.77 108 GLY A C 1
ATOM 793 O O . GLY A 1 144 ? -5.366 -34.085 -5.232 1.00 21.18 108 GLY A O 1
ATOM 794 N N . GLY A 1 145 ? -4.702 -32.161 -6.194 1.00 19.20 109 GLY A N 1
ATOM 795 C CA . GLY A 1 145 ? -5.183 -31.319 -5.122 1.00 20.34 109 GLY A CA 1
ATOM 796 C C . GLY A 1 145 ? -4.105 -31.026 -4.093 1.00 20.72 109 GLY A C 1
ATOM 797 O O . GLY A 1 145 ? -3.093 -31.718 -3.989 1.00 20.28 109 GLY A O 1
ATOM 798 N N . VAL A 1 146 ? -4.348 -29.970 -3.313 1.00 23.11 110 VAL A N 1
ATOM 799 C CA . VAL A 1 146 ? -3.357 -29.510 -2.344 1.00 20.68 110 VAL A CA 1
ATOM 800 C C . VAL A 1 146 ? -3.084 -30.582 -1.296 1.00 17.05 110 VAL A C 1
ATOM 801 O O . VAL A 1 146 ? -1.932 -30.806 -0.903 1.00 18.06 110 VAL A O 1
ATOM 805 N N . ASP A 1 147 ? -4.134 -31.267 -0.830 1.00 17.05 111 ASP A N 1
ATOM 806 C CA . ASP A 1 147 ? -3.958 -32.281 0.206 1.00 17.71 111 ASP A CA 1
ATOM 807 C C . ASP A 1 147 ? -3.067 -33.419 -0.278 1.00 19.25 111 ASP A C 1
ATOM 808 O O . ASP A 1 147 ? -2.162 -33.860 0.440 1.00 17.23 111 ASP A O 1
ATOM 813 N N . ASN A 1 148 ? -3.312 -33.911 -1.495 1.00 16.76 112 ASN A N 1
ATOM 814 C CA . ASN A 1 148 ? -2.517 -35.025 -2.006 1.00 18.52 112 ASN A CA 1
ATOM 815 C C . ASN A 1 148 ? -1.067 -34.622 -2.242 1.00 18.56 112 ASN A C 1
ATOM 816 O O . ASN A 1 148 ? -0.155 -35.426 -2.018 1.00 17.25 112 ASN A O 1
ATOM 821 N N . LEU A 1 149 ? -0.829 -33.390 -2.700 1.00 19.14 113 LEU A N 1
ATOM 822 C CA . LEU A 1 149 ? 0.548 -32.946 -2.887 1.00 17.59 113 LEU A CA 1
ATOM 823 C C . LEU A 1 149 ? 1.278 -32.818 -1.556 1.00 20.15 113 LEU A C 1
ATOM 824 O O . LEU A 1 149 ? 2.483 -33.085 -1.483 1.00 18.10 113 LEU A O 1
ATOM 829 N N . ARG A 1 150 ? 0.566 -32.431 -0.496 1.00 19.75 114 ARG A N 1
ATOM 830 C CA . ARG A 1 150 ? 1.192 -32.348 0.819 1.00 19.45 114 ARG A CA 1
ATOM 831 C C . ARG A 1 150 ? 1.537 -33.735 1.348 1.00 17.54 114 ARG A C 1
ATOM 832 O O . ARG A 1 150 ? 2.653 -33.969 1.832 1.00 16.53 114 ARG A O 1
ATOM 840 N N . GLU A 1 151 ? 0.595 -34.677 1.250 1.00 16.82 115 GLU A N 1
ATOM 841 C CA . GLU A 1 151 ? 0.861 -36.029 1.731 1.00 17.91 115 GLU A CA 1
ATOM 842 C C . GLU A 1 151 ? 1.866 -36.754 0.844 1.00 18.59 115 GLU A C 1
ATOM 843 O O . GLU A 1 151 ? 2.628 -37.591 1.340 1.00 14.02 115 GLU A O 1
ATOM 849 N N . LEU A 1 152 ? 1.890 -36.446 -0.458 1.00 17.84 116 LEU A N 1
ATOM 850 C CA . LEU A 1 152 ? 2.876 -37.061 -1.343 1.00 16.00 116 LEU A CA 1
ATOM 851 C C . LEU A 1 152 ? 4.294 -36.777 -0.871 1.00 13.99 116 LEU A C 1
ATOM 852 O O . LEU A 1 152 ? 5.147 -37.674 -0.864 1.00 12.05 116 LEU A O 1
ATOM 857 N N . HIS A 1 153 ? 4.564 -35.532 -0.475 1.00 15.75 117 HIS A N 1
ATOM 858 C CA . HIS A 1 153 ? 5.892 -35.176 0.010 1.00 18.09 117 HIS A CA 1
ATOM 859 C C . HIS A 1 153 ? 6.280 -36.034 1.208 1.00 19.57 117 HIS A C 1
ATOM 860 O O . HIS A 1 153 ? 7.392 -36.571 1.269 1.00 17.19 117 HIS A O 1
ATOM 867 N N . ALA A 1 154 ? 5.364 -36.182 2.167 1.00 15.44 118 ALA A N 1
ATOM 868 C CA . ALA A 1 154 ? 5.655 -36.981 3.353 1.00 15.26 118 ALA A CA 1
ATOM 869 C C . ALA A 1 154 ? 5.752 -38.464 3.012 1.00 16.75 118 ALA A C 1
ATOM 870 O O . ALA A 1 154 ? 6.612 -39.174 3.548 1.00 14.94 118 ALA A O 1
ATOM 872 N N . PHE A 1 155 ? 4.877 -38.949 2.128 1.00 16.41 119 PHE A N 1
ATOM 873 C CA . PHE A 1 155 ? 4.945 -40.343 1.704 1.00 15.83 119 PHE A CA 1
ATOM 874 C C . PHE A 1 155 ? 6.304 -40.663 1.095 1.00 14.03 119 PHE A C 1
ATOM 875 O O . PHE A 1 155 ? 6.915 -41.688 1.414 1.00 14.95 119 PHE A O 1
ATOM 883 N N . LEU A 1 156 ? 6.795 -39.790 0.214 1.00 11.47 120 LEU A N 1
ATOM 884 C CA . LEU A 1 156 ? 8.064 -40.062 -0.450 1.00 12.08 120 LEU A CA 1
ATOM 885 C C . LEU A 1 156 ? 9.230 -39.985 0.525 1.00 14.49 120 LEU A C 1
ATOM 886 O O . LEU A 1 156 ? 10.136 -40.825 0.483 1.00 15.01 120 LEU A O 1
ATOM 891 N N . CYS A 1 157 ? 9.225 -38.985 1.408 1.00 15.12 121 CYS A N 1
ATOM 892 C CA . CYS A 1 157 ? 10.293 -38.864 2.395 1.00 16.05 121 CYS A CA 1
ATOM 893 C C . CYS A 1 157 ? 10.346 -40.088 3.302 1.00 13.66 121 CYS A C 1
ATOM 894 O O . CYS A 1 157 ? 11.411 -40.690 3.488 1.00 16.46 121 CYS A O 1
ATOM 897 N N . ASP A 1 158 ? 9.203 -40.477 3.873 1.00 16.87 122 ASP A N 1
ATOM 898 C CA . ASP A 1 158 ? 9.187 -41.618 4.786 1.00 18.34 122 ASP A CA 1
ATOM 899 C C . ASP A 1 158 ? 9.528 -42.916 4.066 1.00 17.53 122 ASP A C 1
ATOM 900 O O . ASP A 1 158 ? 10.199 -43.788 4.631 1.00 16.05 122 ASP A O 1
ATOM 905 N N . THR A 1 159 ? 9.071 -43.069 2.822 1.00 14.82 123 THR A N 1
ATOM 906 C CA . THR A 1 159 ? 9.300 -44.312 2.096 1.00 16.30 123 THR A CA 1
ATOM 907 C C . THR A 1 159 ? 10.735 -44.413 1.599 1.00 18.07 123 THR A C 1
ATOM 908 O O . THR A 1 159 ? 11.378 -45.458 1.749 1.00 18.08 123 THR A O 1
ATOM 912 N N . VAL A 1 160 ? 11.251 -43.339 1.005 1.00 15.33 124 VAL A N 1
ATOM 913 C CA . VAL A 1 160 ? 12.560 -43.371 0.360 1.00 14.12 124 VAL A CA 1
ATOM 914 C C . VAL A 1 160 ? 13.679 -43.076 1.349 1.00 16.29 124 VAL A C 1
ATOM 915 O O . VAL A 1 160 ? 14.698 -43.770 1.370 1.00 16.87 124 VAL A O 1
ATOM 919 N N . LEU A 1 161 ? 13.521 -42.043 2.175 1.00 15.72 125 LEU A N 1
ATOM 920 C CA . LEU A 1 161 ? 14.573 -41.624 3.092 1.00 16.91 125 LEU A CA 1
ATOM 921 C C . LEU A 1 161 ? 14.392 -42.167 4.502 1.00 18.02 125 LEU A C 1
ATOM 922 O O . LEU A 1 161 ? 15.265 -41.946 5.350 1.00 19.61 125 LEU A O 1
ATOM 927 N N . MET A 1 162 ? 13.283 -42.860 4.768 1.00 17.70 126 MET A N 1
ATOM 928 C CA . MET A 1 162 ? 12.984 -43.443 6.077 1.00 19.04 126 MET A CA 1
ATOM 929 C C . MET A 1 162 ? 12.902 -42.383 7.173 1.00 21.91 126 MET A C 1
ATOM 930 O O . MET A 1 162 ? 13.261 -42.632 8.329 1.00 19.47 126 MET A O 1
ATOM 935 N N . THR A 1 163 ? 12.416 -41.196 6.816 1.00 22.28 127 THR A N 1
ATOM 936 C CA . THR A 1 163 ? 12.017 -40.206 7.801 1.00 21.39 127 THR A CA 1
ATOM 937 C C . THR A 1 163 ? 10.729 -40.656 8.489 1.00 21.80 127 THR A C 1
ATOM 938 O O . THR A 1 163 ? 10.167 -41.714 8.194 1.00 23.59 127 THR A O 1
ATOM 942 N N . GLY A 1 164 ? 10.245 -39.833 9.415 1.00 22.16 128 GLY A N 1
ATOM 943 C CA . GLY A 1 164 ? 9.074 -40.203 10.185 1.00 24.57 128 GLY A CA 1
ATOM 944 C C . GLY A 1 164 ? 8.006 -39.132 10.251 1.00 27.97 128 GLY A C 1
ATOM 945 O O . GLY A 1 164 ? 7.429 -38.892 11.316 1.00 29.65 128 GLY A O 1
ATOM 946 N N . PHE A 1 165 ? 7.726 -38.482 9.120 1.00 26.53 129 PHE A N 1
ATOM 947 C CA . PHE A 1 165 ? 6.689 -37.457 9.106 1.00 25.40 129 PHE A CA 1
ATOM 948 C C . PHE A 1 165 ? 5.303 -38.053 9.309 1.00 28.10 129 PHE A C 1
ATOM 949 O O . PHE A 1 165 ? 4.440 -37.413 9.919 1.00 29.95 129 PHE A O 1
ATOM 957 N N . GLY A 1 166 ? 5.072 -39.266 8.814 1.00 24.83 130 GLY A N 1
ATOM 958 C CA . GLY A 1 166 ? 3.733 -39.815 8.773 1.00 20.50 130 GLY A CA 1
ATOM 959 C C . GLY A 1 166 ? 2.971 -39.261 7.587 1.00 21.64 130 GLY A C 1
ATOM 960 O O . GLY A 1 166 ? 3.225 -38.131 7.158 1.00 22.51 130 GLY A O 1
ATOM 961 N N . PHE A 1 167 ? 2.039 -40.038 7.041 1.00 19.65 131 PHE A N 1
ATOM 962 C CA . PHE A 1 167 ? 1.321 -39.610 5.852 1.00 18.65 131 PHE A CA 1
ATOM 963 C C . PHE A 1 167 ? -0.035 -40.297 5.793 1.00 19.48 131 PHE A C 1
ATOM 964 O O . PHE A 1 167 ? -0.237 -41.378 6.352 1.00 24.57 131 PHE A O 1
ATOM 972 N N . THR A 1 168 ? -0.958 -39.652 5.096 1.00 22.81 132 THR A N 1
ATOM 973 C CA . THR A 1 168 ? -2.305 -40.046 4.720 1.00 25.22 132 THR A CA 1
ATOM 974 C C . THR A 1 168 ? -2.300 -40.638 3.316 1.00 22.74 132 THR A C 1
ATOM 975 O O . THR A 1 168 ? -1.597 -40.132 2.434 1.00 22.51 132 THR A O 1
ATOM 979 N N . PRO A 1 169 ? -3.039 -41.719 3.084 1.00 22.93 133 PRO A N 1
ATOM 980 C CA . PRO A 1 169 ? -3.147 -42.274 1.728 1.00 22.89 133 PRO A CA 1
ATOM 981 C C . PRO A 1 169 ? -3.750 -41.262 0.770 1.00 22.85 133 PRO A C 1
ATOM 982 O O . PRO A 1 169 ? -4.343 -40.264 1.205 1.00 23.98 133 PRO A O 1
ATOM 986 N N . PRO A 1 170 ? -3.616 -41.479 -0.540 1.00 19.58 134 PRO A N 1
ATOM 987 C CA . PRO A 1 170 ? -4.242 -40.563 -1.502 1.00 17.71 134 PRO A CA 1
ATOM 988 C C . PRO A 1 170 ? -5.748 -40.492 -1.298 1.00 20.67 134 PRO A C 1
ATOM 989 O O . PRO A 1 170 ? -6.404 -41.496 -1.009 1.00 22.88 134 PRO A O 1
ATOM 993 N N . VAL A 1 171 ? -6.294 -39.288 -1.444 1.00 22.45 135 VAL A N 1
ATOM 994 C CA . VAL A 1 171 ? -7.725 -39.049 -1.306 1.00 25.17 135 VAL A CA 1
ATOM 995 C C . VAL A 1 171 ? -8.285 -38.644 -2.660 1.00 25.18 135 VAL A C 1
ATOM 996 O O . VAL A 1 171 ? -7.688 -37.834 -3.379 1.00 23.95 135 VAL A O 1
ATOM 1000 N N . ALA A 1 172 ? -9.426 -39.226 -3.014 1.00 28.25 136 ALA A N 1
ATOM 1001 C CA . ALA A 1 172 ? -10.097 -38.846 -4.245 1.00 29.94 136 ALA A CA 1
ATOM 1002 C C . ALA A 1 172 ? -10.683 -37.446 -4.116 1.00 30.21 136 ALA A C 1
ATOM 1003 O O . ALA A 1 172 ? -11.129 -37.027 -3.045 1.00 31.11 136 ALA A O 1
ATOM 1005 N N . THR A 1 173 ? -10.664 -36.714 -5.221 1.00 31.91 137 THR A N 1
ATOM 1006 C CA . THR A 1 173 ? -11.252 -35.390 -5.266 1.00 33.79 137 THR A CA 1
ATOM 1007 C C . THR A 1 173 ? -12.519 -35.424 -6.101 1.00 33.73 137 THR A C 1
ATOM 1008 O O . THR A 1 173 ? -12.493 -35.924 -7.234 1.00 37.05 137 THR A O 1
ATOM 1012 N N . PRO A 1 174 ? -13.635 -34.917 -5.584 1.00 30.80 138 PRO A N 1
ATOM 1013 C CA . PRO A 1 174 ? -14.901 -35.023 -6.314 1.00 30.82 138 PRO A CA 1
ATOM 1014 C C . PRO A 1 174 ? -14.871 -34.214 -7.601 1.00 29.62 138 PRO A C 1
ATOM 1015 O O . PRO A 1 174 ? -14.066 -33.297 -7.779 1.00 28.86 138 PRO A O 1
ATOM 1019 N N . THR A 1 175 ? -15.770 -34.579 -8.517 1.00 28.61 139 THR A N 1
ATOM 1020 C CA . THR A 1 175 ? -15.912 -33.819 -9.751 1.00 28.45 139 THR A CA 1
ATOM 1021 C C . THR A 1 175 ? -16.478 -32.430 -9.498 1.00 25.31 139 THR A C 1
ATOM 1022 O O . THR A 1 175 ? -16.278 -31.530 -10.320 1.00 28.21 139 THR A O 1
ATOM 1026 N N . TRP A 1 176 ? -17.172 -32.240 -8.379 1.00 24.05 140 TRP A N 1
ATOM 1027 C CA . TRP A 1 176 ? -17.689 -30.940 -7.981 1.00 26.36 140 TRP A CA 1
ATOM 1028 C C . TRP A 1 176 ? -17.747 -30.901 -6.461 1.00 26.25 140 TRP A C 1
ATOM 1029 O O . TRP A 1 176 ? -17.783 -31.940 -5.800 1.00 27.79 140 TRP A O 1
ATOM 1040 N N . GLY A 1 177 ? -17.761 -29.695 -5.908 1.00 22.91 141 GLY A N 1
ATOM 1041 C CA . GLY A 1 177 ? -17.841 -29.576 -4.464 1.00 20.26 141 GLY A CA 1
ATOM 1042 C C . GLY A 1 177 ? -17.935 -28.129 -4.038 1.00 23.01 141 GLY A C 1
ATOM 1043 O O . GLY A 1 177 ? -17.993 -27.211 -4.863 1.00 19.23 141 GLY A O 1
ATOM 1044 N N . VAL A 1 178 ? -17.941 -27.943 -2.720 1.00 19.72 142 VAL A N 1
ATOM 1045 C CA . VAL A 1 178 ? -18.093 -26.635 -2.096 1.00 23.88 142 VAL A CA 1
ATOM 1046 C C . VAL A 1 178 ? -16.738 -26.163 -1.594 1.00 26.76 142 VAL A C 1
ATOM 1047 O O . VAL A 1 178 ? -15.932 -26.960 -1.096 1.00 29.53 142 VAL A O 1
ATOM 1051 N N . LEU A 1 179 ? -16.478 -24.864 -1.733 1.00 20.78 143 LEU A N 1
ATOM 1052 C CA . LEU A 1 179 ? -15.356 -24.231 -1.050 1.00 21.89 143 LEU A CA 1
ATOM 1053 C C . LEU A 1 179 ? -15.801 -23.917 0.372 1.00 23.83 143 LEU A C 1
ATOM 1054 O O . LEU A 1 179 ? -16.637 -23.033 0.587 1.00 21.79 143 LEU A O 1
ATOM 1059 N N . GLU A 1 180 ? -15.260 -24.647 1.344 1.00 26.16 144 GLU A N 1
ATOM 1060 C CA . GLU A 1 180 ? -15.725 -24.506 2.717 1.00 26.12 144 GLU A CA 1
ATOM 1061 C C . GLU A 1 180 ? -15.251 -23.184 3.308 1.00 22.87 144 GLU A C 1
ATOM 1062 O O . GLU A 1 180 ? -14.060 -22.860 3.271 1.00 25.30 144 GLU A O 1
ATOM 1068 N N . ARG A 1 181 ? -16.195 -22.417 3.842 1.00 22.86 145 ARG A N 1
ATOM 1069 C CA . ARG A 1 181 ? -15.944 -21.122 4.451 1.00 22.71 145 ARG A CA 1
ATOM 1070 C C . ARG A 1 181 ? -16.819 -20.998 5.687 1.00 25.08 145 ARG A C 1
ATOM 1071 O O . ARG A 1 181 ? -17.869 -21.646 5.770 1.00 28.37 145 ARG A O 1
ATOM 1079 N N . PRO A 1 182 ? -16.419 -20.183 6.659 1.00 24.11 146 PRO A N 1
ATOM 1080 C CA . PRO A 1 182 ? -17.288 -19.948 7.815 1.00 28.73 146 PRO A CA 1
ATOM 1081 C C . PRO A 1 182 ? -18.566 -19.241 7.400 1.00 30.76 146 PRO A C 1
ATOM 1082 O O . PRO A 1 182 ? -18.582 -18.427 6.474 1.00 32.41 146 PRO A O 1
ATOM 1086 N N . ASP A 1 183 ? -19.650 -19.569 8.096 1.00 31.88 147 ASP A N 1
ATOM 1087 C CA . ASP A 1 183 ? -20.939 -18.928 7.857 1.00 33.76 147 ASP A CA 1
ATOM 1088 C C . ASP A 1 183 ? -20.951 -17.583 8.572 1.00 32.78 147 ASP A C 1
ATOM 1089 O O . ASP A 1 183 ? -20.925 -17.527 9.806 1.00 33.41 147 ASP A O 1
ATOM 1094 N N . ALA A 1 184 ? -20.992 -16.497 7.799 1.00 30.34 148 ALA A N 1
ATOM 1095 C CA . ALA A 1 184 ? -21.039 -15.158 8.369 1.00 31.04 148 ALA A CA 1
ATOM 1096 C C . ALA A 1 184 ? -22.407 -14.802 8.931 1.00 32.44 148 ALA A C 1
ATOM 1097 O O . ALA A 1 184 ? -22.536 -13.765 9.590 1.00 33.35 148 ALA A O 1
ATOM 1099 N N . GLY A 1 185 ? -23.424 -15.627 8.686 1.00 32.05 149 GLY A N 1
ATOM 1100 C CA . GLY A 1 185 ? -24.740 -15.382 9.239 1.00 30.47 149 GLY A CA 1
ATOM 1101 C C . GLY A 1 185 ? -25.564 -14.341 8.521 1.00 29.62 149 GLY A C 1
ATOM 1102 O O . GLY A 1 185 ? -26.467 -13.759 9.130 1.00 29.90 149 GLY A O 1
ATOM 1103 N N . LYS A 1 186 ? -25.284 -14.079 7.247 1.00 28.50 150 LYS A N 1
ATOM 1104 C CA . LYS A 1 186 ? -26.077 -13.124 6.489 1.00 30.00 150 LYS A CA 1
ATOM 1105 C C . LYS A 1 186 ? -27.444 -13.716 6.149 1.00 30.35 150 LYS A C 1
ATOM 1106 O O . LYS A 1 186 ? -27.624 -14.934 6.072 1.00 30.25 150 LYS A O 1
ATOM 1112 N N . THR A 1 187 ? -28.420 -12.830 5.945 1.00 33.00 151 THR A N 1
ATOM 1113 C CA . THR A 1 187 ? -29.803 -13.240 5.730 1.00 33.70 151 THR A CA 1
ATOM 1114 C C . THR A 1 187 ? -30.323 -12.891 4.340 1.00 30.90 151 THR A C 1
ATOM 1115 O O . THR A 1 187 ? -31.513 -13.088 4.069 1.00 32.02 151 THR A O 1
ATOM 1119 N N . GLY A 1 188 ? -29.473 -12.388 3.450 1.00 29.18 152 GLY A N 1
ATOM 1120 C CA . GLY A 1 188 ? -29.901 -12.030 2.120 1.00 26.42 152 GLY A CA 1
ATOM 1121 C C . GLY A 1 188 ? -30.004 -13.228 1.198 1.00 29.00 152 GLY A C 1
ATOM 1122 O O . GLY A 1 188 ? -30.024 -14.383 1.637 1.00 29.30 152 GLY A O 1
ATOM 1123 N N . PRO A 1 189 ? -30.069 -12.972 -0.106 1.00 26.50 153 PRO A N 1
ATOM 1124 C CA . PRO A 1 189 ? -30.197 -14.073 -1.064 1.00 25.56 153 PRO A CA 1
ATOM 1125 C C . PRO A 1 189 ? -28.915 -14.884 -1.164 1.00 23.70 153 PRO A C 1
ATOM 1126 O O . PRO A 1 189 ? -27.813 -14.392 -0.907 1.00 23.99 153 PRO A O 1
ATOM 1130 N N . THR A 1 190 ? -29.076 -16.147 -1.543 1.00 24.08 154 THR A N 1
ATOM 1131 C CA . THR A 1 190 ? -27.953 -17.059 -1.715 1.00 22.46 154 THR A CA 1
ATOM 1132 C C . THR A 1 190 ? -27.399 -16.906 -3.127 1.00 21.88 154 THR A C 1
ATOM 1133 O O . THR A 1 190 ? -28.120 -17.121 -4.108 1.00 21.06 154 THR A O 1
ATOM 1137 N N . ILE A 1 191 ? -26.126 -16.536 -3.227 1.00 19.54 155 ILE A N 1
ATOM 1138 C CA . ILE A 1 191 ? -25.470 -16.276 -4.503 1.00 20.42 155 ILE A CA 1
ATOM 1139 C C . ILE A 1 191 ? -24.435 -17.370 -4.724 1.00 18.42 155 ILE A C 1
ATOM 1140 O O . ILE A 1 191 ? -23.415 -17.422 -4.027 1.00 19.78 155 ILE A O 1
ATOM 1145 N N . ALA A 1 192 ? -24.691 -18.246 -5.690 1.00 17.40 156 ALA A N 1
ATOM 1146 C CA . ALA A 1 192 ? -23.709 -19.262 -6.036 1.00 18.70 156 ALA A CA 1
ATOM 1147 C C . ALA A 1 192 ? -22.572 -18.641 -6.839 1.00 19.47 156 ALA A C 1
ATOM 1148 O O . ALA A 1 192 ? -22.786 -17.728 -7.640 1.00 18.44 156 ALA A O 1
ATOM 1150 N N . VAL A 1 193 ? -21.355 -19.126 -6.604 1.00 16.16 157 VAL A N 1
ATOM 1151 C CA . VAL A 1 193 ? -20.176 -18.726 -7.369 1.00 16.34 157 VAL A CA 1
ATOM 1152 C C . VAL A 1 193 ? -19.574 -19.987 -7.976 1.00 19.82 157 VAL A C 1
ATOM 1153 O O . VAL A 1 193 ? -19.052 -20.845 -7.252 1.00 19.31 157 VAL A O 1
ATOM 1157 N N . LEU A 1 194 ? -19.637 -20.099 -9.302 1.00 17.07 158 LEU A N 1
ATOM 1158 C CA . LEU A 1 194 ? -19.193 -21.292 -10.016 1.00 16.01 158 LEU A CA 1
ATOM 1159 C C . LEU A 1 194 ? -17.811 -21.047 -10.610 1.00 17.57 158 LEU A C 1
ATOM 1160 O O . LEU A 1 194 ? -17.631 -20.125 -11.414 1.00 17.34 158 LEU A O 1
ATOM 1165 N N . TYR A 1 195 ? -16.841 -21.875 -10.223 1.00 15.46 159 TYR A N 1
ATOM 1166 C CA . TYR A 1 195 ? -15.484 -21.758 -10.736 1.00 17.41 159 TYR A CA 1
ATOM 1167 C C . TYR A 1 195 ? -14.955 -23.139 -11.103 1.00 16.65 159 TYR A C 1
ATOM 1168 O O . TYR A 1 195 ? -15.572 -24.166 -10.813 1.00 18.76 159 TYR A O 1
ATOM 1177 N N . TYR A 1 196 ? -13.797 -23.153 -11.757 1.00 15.13 160 TYR A N 1
ATOM 1178 C CA . TYR A 1 196 ? -13.268 -24.380 -12.333 1.00 17.91 160 TYR A CA 1
ATOM 1179 C C . TYR A 1 196 ? -12.597 -25.258 -11.284 1.00 19.22 160 TYR A C 1
ATOM 1180 O O . TYR A 1 196 ? -11.905 -24.770 -10.384 1.00 17.98 160 TYR A O 1
ATOM 1189 N N . ARG A 1 197 ? -12.810 -26.570 -11.422 1.00 18.99 161 ARG A N 1
ATOM 1190 C CA . ARG A 1 197 ? -12.211 -27.553 -10.524 1.00 17.92 161 ARG A CA 1
ATOM 1191 C C . ARG A 1 197 ? -10.690 -27.479 -10.544 1.00 17.12 161 ARG A C 1
ATOM 1192 O O . ARG A 1 197 ? -10.045 -27.679 -9.507 1.00 18.47 161 ARG A O 1
ATOM 1200 N N . ALA A 1 198 ? -10.103 -27.180 -11.706 1.00 18.44 162 ALA A N 1
ATOM 1201 C CA . ALA A 1 198 ? -8.650 -27.096 -11.807 1.00 19.42 162 ALA A CA 1
ATOM 1202 C C . ALA A 1 198 ? -8.085 -26.034 -10.870 1.00 19.63 162 ALA A C 1
ATOM 1203 O O . ALA A 1 198 ? -7.001 -26.211 -10.301 1.00 18.75 162 ALA A O 1
ATOM 1205 N N . GLN A 1 199 ? -8.803 -24.921 -10.697 1.00 19.58 163 GLN A N 1
ATOM 1206 C CA . GLN A 1 199 ? -8.342 -23.891 -9.772 1.00 16.73 163 GLN A CA 1
ATOM 1207 C C . GLN A 1 199 ? -8.479 -24.351 -8.327 1.00 17.01 163 GLN A C 1
ATOM 1208 O O . GLN A 1 199 ? -7.627 -24.038 -7.487 1.00 18.30 163 GLN A O 1
ATOM 1214 N N . HIS A 1 200 ? -9.547 -25.087 -8.015 1.00 17.27 164 HIS A N 1
ATOM 1215 C CA . HIS A 1 200 ? -9.712 -25.609 -6.662 1.00 18.05 164 HIS A CA 1
ATOM 1216 C C . HIS A 1 200 ? -8.577 -26.562 -6.308 1.00 17.27 164 HIS A C 1
ATOM 1217 O O . HIS A 1 200 ? -7.993 -26.476 -5.221 1.00 17.41 164 HIS A O 1
ATOM 1224 N N . LEU A 1 201 ? -8.241 -27.470 -7.227 1.00 17.95 165 LEU A N 1
ATOM 1225 C CA . LEU A 1 201 ? -7.175 -28.434 -6.966 1.00 19.07 165 LEU A CA 1
ATOM 1226 C C . LEU A 1 201 ? -5.829 -27.743 -6.797 1.00 21.82 165 LEU A C 1
ATOM 1227 O O . LEU A 1 201 ? -5.015 -28.149 -5.959 1.00 20.09 165 LEU A O 1
ATOM 1232 N N . ALA A 1 202 ? -5.574 -26.699 -7.588 1.00 21.45 166 ALA A N 1
ATOM 1233 C CA . ALA A 1 202 ? -4.318 -25.969 -7.476 1.00 20.25 166 ALA A CA 1
ATOM 1234 C C . ALA A 1 202 ? -4.222 -25.169 -6.184 1.00 19.72 166 ALA A C 1
ATOM 1235 O O . ALA A 1 202 ? -3.112 -24.815 -5.772 1.00 22.81 166 ALA A O 1
ATOM 1237 N N . GLY A 1 203 ? -5.348 -24.884 -5.535 1.00 17.84 167 GLY A N 1
ATOM 1238 C CA . GLY A 1 203 ? -5.350 -23.989 -4.397 1.00 19.34 167 GLY A CA 1
ATOM 1239 C C . GLY A 1 203 ? -5.436 -22.521 -4.748 1.00 21.74 167 GLY A C 1
ATOM 1240 O O . GLY A 1 203 ? -5.325 -21.679 -3.850 1.00 24.14 167 GLY A O 1
ATOM 1241 N N . ASN A 1 204 ? -5.617 -22.186 -6.027 1.00 22.77 168 ASN A N 1
ATOM 1242 C CA A ASN A 1 204 ? -5.756 -20.795 -6.463 0.46 23.65 168 ASN A CA 1
ATOM 1243 C CA B ASN A 1 204 ? -5.756 -20.794 -6.460 0.54 23.65 168 ASN A CA 1
ATOM 1244 C C . ASN A 1 204 ? -7.226 -20.382 -6.374 1.00 22.57 168 ASN A C 1
ATOM 1245 O O . ASN A 1 204 ? -7.921 -20.185 -7.371 1.00 21.62 168 ASN A O 1
ATOM 1254 N N . THR A 1 205 ? -7.701 -20.257 -5.137 1.00 20.25 169 THR A N 1
ATOM 1255 C CA . THR A 1 205 ? -9.089 -19.891 -4.888 1.00 20.92 169 THR A CA 1
ATOM 1256 C C . THR A 1 205 ? -9.229 -18.502 -4.281 1.00 19.93 169 THR A C 1
ATOM 1257 O O . THR A 1 205 ? -10.335 -18.121 -3.881 1.00 18.06 169 THR A O 1
ATOM 1261 N N . GLY A 1 206 ? -8.140 -17.732 -4.217 1.00 18.95 170 GLY A N 1
ATOM 1262 C CA . GLY A 1 206 ? -8.215 -16.403 -3.634 1.00 20.32 170 GLY A CA 1
ATOM 1263 C C . GLY A 1 206 ? -9.184 -15.487 -4.359 1.00 19.60 170 GLY A C 1
ATOM 1264 O O . GLY A 1 206 ? -9.863 -14.669 -3.733 1.00 19.39 170 GLY A O 1
ATOM 1265 N N . TYR A 1 207 ? -9.265 -15.607 -5.688 1.00 16.32 171 TYR A N 1
ATOM 1266 C CA . TYR A 1 207 ? -10.210 -14.775 -6.429 1.00 17.61 171 TYR A CA 1
ATOM 1267 C C . TYR A 1 207 ? -11.651 -15.131 -6.085 1.00 20.11 171 TYR A C 1
ATOM 1268 O O . TYR A 1 207 ? -12.523 -14.253 -6.091 1.00 19.80 171 TYR A O 1
ATOM 1277 N N . VAL A 1 208 ? -11.913 -16.399 -5.761 1.00 17.14 172 VAL A N 1
ATOM 1278 C CA . VAL A 1 208 ? -13.253 -16.809 -5.353 1.00 19.37 172 VAL A CA 1
ATOM 1279 C C . VAL A 1 208 ? -13.561 -16.305 -3.950 1.00 18.52 172 VAL A C 1
ATOM 1280 O O . VAL A 1 208 ? -14.674 -15.843 -3.671 1.00 16.51 172 VAL A O 1
ATOM 1284 N N . GLU A 1 209 ? -12.582 -16.390 -3.043 1.00 16.89 173 GLU A N 1
ATOM 1285 C CA . GLU A 1 209 ? -12.774 -15.888 -1.686 1.00 18.18 173 GLU A CA 1
ATOM 1286 C C . GLU A 1 209 ? -13.120 -14.405 -1.690 1.00 19.00 173 GLU A C 1
ATOM 1287 O O . GLU A 1 209 ? -13.998 -13.959 -0.939 1.00 17.88 173 GLU A O 1
ATOM 1293 N N . ALA A 1 210 ? -12.443 -13.626 -2.536 1.00 17.39 174 ALA A N 1
ATOM 1294 C CA . ALA A 1 210 ? -12.701 -12.192 -2.583 1.00 17.30 174 ALA A CA 1
ATOM 1295 C C . ALA A 1 210 ? -14.124 -11.902 -3.037 1.00 14.30 174 ALA A C 1
ATOM 1296 O O . ALA A 1 210 ? -14.791 -11.019 -2.485 1.00 15.78 174 ALA A O 1
ATOM 1298 N N . LEU A 1 211 ? -14.607 -12.634 -4.044 1.00 15.88 175 LEU A N 1
ATOM 1299 C CA . LEU A 1 211 ? -15.981 -12.438 -4.493 1.00 16.12 175 LEU A CA 1
ATOM 1300 C C . LEU A 1 211 ? -16.972 -12.863 -3.418 1.00 19.09 175 LEU A C 1
ATOM 1301 O O . LEU A 1 211 ? -18.008 -12.213 -3.230 1.00 15.08 175 LEU A O 1
ATOM 1306 N N . CYS A 1 212 ? -16.667 -13.945 -2.694 1.00 16.74 176 CYS A N 1
ATOM 1307 C CA . CYS A 1 212 ? -17.529 -14.364 -1.592 1.00 16.95 176 CYS A CA 1
ATOM 1308 C C . CYS A 1 212 ? -17.613 -13.289 -0.515 1.00 18.52 176 CYS A C 1
ATOM 1309 O O . CYS A 1 212 ? -18.695 -13.017 0.017 1.00 20.05 176 CYS A O 1
ATOM 1312 N N . ARG A 1 213 ? -16.479 -12.667 -0.176 1.00 20.43 177 ARG A N 1
ATOM 1313 C CA . ARG A 1 213 ? -16.499 -11.601 0.822 1.00 19.53 177 ARG A CA 1
ATOM 1314 C C . ARG A 1 213 ? -17.296 -10.396 0.332 1.00 19.07 177 ARG A C 1
ATOM 1315 O O . ARG A 1 213 ? -17.999 -9.750 1.117 1.00 19.64 177 ARG A O 1
ATOM 1323 N N . ALA A 1 214 ? -17.208 -10.084 -0.964 1.00 19.97 178 ALA A N 1
ATOM 1324 C CA . ALA A 1 214 ? -18.004 -8.990 -1.510 1.00 18.08 178 ALA A CA 1
ATOM 1325 C C . ALA A 1 214 ? -19.493 -9.309 -1.451 1.00 18.37 178 ALA A C 1
ATOM 1326 O O . ALA A 1 214 ? -20.316 -8.418 -1.209 1.00 19.51 178 ALA A O 1
ATOM 1328 N N . ILE A 1 215 ? -19.856 -10.575 -1.677 1.00 17.65 179 ILE A N 1
ATOM 1329 C CA . ILE A 1 215 ? -21.253 -10.990 -1.561 1.00 17.89 179 ILE A CA 1
ATOM 1330 C C . ILE A 1 215 ? -21.743 -10.810 -0.131 1.00 20.31 179 ILE A C 1
ATOM 1331 O O . ILE A 1 215 ? -22.857 -10.323 0.105 1.00 20.29 179 ILE A O 1
ATOM 1336 N N . GLU A 1 216 ? -20.916 -11.193 0.845 1.00 20.37 180 GLU A N 1
ATOM 1337 C CA . GLU A 1 216 ? -21.270 -10.978 2.244 1.00 21.40 180 GLU A CA 1
ATOM 1338 C C . GLU A 1 216 ? -21.394 -9.492 2.561 1.00 22.50 180 GLU A C 1
ATOM 1339 O O . GLU A 1 216 ? -22.309 -9.082 3.284 1.00 23.20 180 GLU A O 1
ATOM 1345 N N . ASP A 1 217 ? -20.492 -8.667 2.017 1.00 21.57 181 ASP A N 1
ATOM 1346 C CA . ASP A 1 217 ? -20.593 -7.224 2.219 1.00 23.58 181 ASP A CA 1
ATOM 1347 C C . ASP A 1 217 ? -21.905 -6.674 1.679 1.00 27.02 181 ASP A C 1
ATOM 1348 O O . ASP A 1 217 ? -22.458 -5.722 2.243 1.00 28.77 181 ASP A O 1
ATOM 1353 N N . ALA A 1 218 ? -22.413 -7.251 0.592 1.00 26.32 182 ALA A N 1
ATOM 1354 C CA . ALA A 1 218 ? -23.701 -6.864 0.032 1.00 26.02 182 ALA A CA 1
ATOM 1355 C C . ALA A 1 218 ? -24.878 -7.505 0.757 1.00 26.51 182 ALA A C 1
ATOM 1356 O O . ALA A 1 218 ? -26.024 -7.314 0.337 1.00 28.06 182 ALA A O 1
ATOM 1358 N N . GLY A 1 219 ? -24.628 -8.258 1.824 1.00 27.90 183 GLY A N 1
ATOM 1359 C CA . GLY A 1 219 ? -25.687 -8.867 2.597 1.00 28.42 183 GLY A CA 1
ATOM 1360 C C . GLY A 1 219 ? -26.134 -10.228 2.118 1.00 29.53 183 GLY A C 1
ATOM 1361 O O . GLY A 1 219 ? -27.094 -10.776 2.676 1.00 29.89 183 GLY A O 1
ATOM 1362 N N . GLY A 1 220 ? -25.471 -10.798 1.107 1.00 27.51 184 GLY A N 1
ATOM 1363 C CA . GLY A 1 220 ? -25.864 -12.087 0.580 1.00 24.42 184 GLY A CA 1
ATOM 1364 C C . GLY A 1 220 ? -25.135 -13.252 1.232 1.00 24.27 184 GLY A C 1
ATOM 1365 O O . GLY A 1 220 ? -24.218 -13.083 2.035 1.00 25.03 184 GLY A O 1
ATOM 1366 N N . ARG A 1 221 ? -25.570 -14.456 0.868 1.00 20.97 185 ARG A N 1
ATOM 1367 C CA . ARG A 1 221 ? -24.976 -15.692 1.364 1.00 22.60 185 ARG A CA 1
ATOM 1368 C C . ARG A 1 221 ? -24.227 -16.375 0.229 1.00 20.80 185 ARG A C 1
ATOM 1369 O O . ARG A 1 221 ? -24.865 -16.942 -0.671 1.00 21.62 185 ARG A O 1
ATOM 1377 N N . PRO A 1 222 ? -22.896 -16.349 0.216 1.00 22.93 186 PRO A N 1
ATOM 1378 C CA . PRO A 1 222 ? -22.158 -16.927 -0.913 1.00 20.64 186 PRO A CA 1
ATOM 1379 C C . PRO A 1 222 ? -22.127 -18.447 -0.861 1.00 21.72 186 PRO A C 1
ATOM 1380 O O . PRO A 1 222 ? -21.970 -19.055 0.201 1.00 21.28 186 PRO A O 1
ATOM 1384 N N . LEU A 1 223 ? -22.280 -19.060 -2.033 1.00 20.22 187 LEU A N 1
ATOM 1385 C CA . LEU A 1 223 ? -22.236 -20.513 -2.190 1.00 18.85 187 LEU A CA 1
ATOM 1386 C C . LEU A 1 223 ? -21.206 -20.832 -3.266 1.00 17.44 187 LEU A C 1
ATOM 1387 O O . LEU A 1 223 ? -21.554 -21.036 -4.438 1.00 18.29 187 LEU A O 1
ATOM 1392 N N . PRO A 1 224 ? -19.921 -20.860 -2.908 1.00 19.53 188 PRO A N 1
ATOM 1393 C CA . PRO A 1 224 ? -18.878 -21.143 -3.906 1.00 18.31 188 PRO A CA 1
ATOM 1394 C C . PRO A 1 224 ? -18.829 -22.627 -4.243 1.00 23.11 188 PRO A C 1
ATOM 1395 O O . PRO A 1 224 ? -18.690 -23.476 -3.359 1.00 27.21 188 PRO A O 1
ATOM 1399 N N . LEU A 1 225 ? -18.942 -22.935 -5.533 1.00 19.09 189 LEU A N 1
ATOM 1400 C CA . LEU A 1 225 ? -18.954 -24.308 -6.017 1.00 17.37 189 LEU A CA 1
ATOM 1401 C C . LEU A 1 225 ? -17.970 -24.443 -7.168 1.00 20.24 189 LEU A C 1
ATOM 1402 O O . LEU A 1 225 ? -17.986 -23.628 -8.097 1.00 17.98 189 LEU A O 1
ATOM 1407 N N . TYR A 1 226 ? -17.116 -25.461 -7.109 1.00 20.15 190 TYR A N 1
ATOM 1408 C CA . TYR A 1 226 ? -16.224 -25.772 -8.216 1.00 16.38 190 TYR A CA 1
ATOM 1409 C C . TYR A 1 226 ? -16.774 -26.951 -9.008 1.00 18.28 190 TYR A C 1
ATOM 1410 O O . TYR A 1 226 ? -17.496 -27.797 -8.476 1.00 18.29 190 TYR A O 1
ATOM 1419 N N . CYS A 1 227 ? -16.429 -26.994 -10.292 1.00 17.89 191 CYS A N 1
ATOM 1420 C CA . CYS A 1 227 ? -16.882 -28.069 -11.163 1.00 21.80 191 CYS A CA 1
ATOM 1421 C C . CYS A 1 227 ? -16.018 -28.083 -12.412 1.00 19.36 191 CYS A C 1
ATOM 1422 O O . CYS A 1 227 ? -15.336 -27.105 -12.731 1.00 17.33 191 CYS A O 1
ATOM 1425 N N . ALA A 1 228 ? -16.057 -29.211 -13.121 1.00 21.83 192 ALA A N 1
ATOM 1426 C CA . ALA A 1 228 ? -15.302 -29.314 -14.363 1.00 25.12 192 ALA A CA 1
ATOM 1427 C C . ALA A 1 228 ? -16.000 -28.597 -15.512 1.00 22.51 192 ALA A C 1
ATOM 1428 O O . ALA A 1 228 ? -15.328 -28.019 -16.374 1.00 23.19 192 ALA A O 1
ATOM 1430 N N . SER A 1 229 ? -17.331 -28.613 -15.538 1.00 22.28 193 SER A N 1
ATOM 1431 C CA . SER A 1 229 ? -18.078 -27.985 -16.617 1.00 25.29 193 SER A CA 1
ATOM 1432 C C . SER A 1 229 ? -19.527 -27.816 -16.192 1.00 23.92 193 SER A C 1
ATOM 1433 O O . SER A 1 229 ? -20.080 -28.674 -15.502 1.00 24.97 193 SER A O 1
ATOM 1436 N N . LEU A 1 230 ? -20.135 -26.707 -16.609 1.00 22.67 194 LEU A N 1
ATOM 1437 C CA . LEU A 1 230 ? -21.577 -26.562 -16.475 1.00 23.46 194 LEU A CA 1
ATOM 1438 C C . LEU A 1 230 ? -22.336 -27.186 -17.637 1.00 24.42 194 LEU A C 1
ATOM 1439 O O . LEU A 1 230 ? -23.549 -27.396 -17.524 1.00 24.92 194 LEU A O 1
ATOM 1444 N N . ARG A 1 231 ? -21.655 -27.488 -18.745 1.00 24.33 195 ARG A N 1
ATOM 1445 C CA . ARG A 1 231 ? -22.310 -28.176 -19.854 1.00 26.86 195 ARG A CA 1
ATOM 1446 C C . ARG A 1 231 ? -22.671 -29.606 -19.472 1.00 28.42 195 ARG A C 1
ATOM 1447 O O . ARG A 1 231 ? -23.783 -30.073 -19.744 1.00 30.24 195 ARG A O 1
ATOM 1455 N N . THR A 1 232 ? -21.739 -30.319 -18.846 1.00 28.95 196 THR A N 1
ATOM 1456 C CA . THR A 1 232 ? -21.975 -31.679 -18.367 1.00 33.06 196 THR A CA 1
ATOM 1457 C C . THR A 1 232 ? -22.190 -31.710 -16.860 1.00 33.30 196 THR A C 1
ATOM 1458 O O . THR A 1 232 ? -21.695 -32.608 -16.173 1.00 34.43 196 THR A O 1
ATOM 1462 N N . ALA A 1 233 ? -22.928 -30.734 -16.333 1.00 30.01 197 ALA A N 1
ATOM 1463 C CA . ALA A 1 233 ? -23.102 -30.599 -14.895 1.00 30.47 197 ALA A CA 1
ATOM 1464 C C . ALA A 1 233 ? -23.703 -31.861 -14.294 1.00 29.77 197 ALA A C 1
ATOM 1465 O O . ALA A 1 233 ? -24.651 -32.438 -14.830 1.00 32.19 197 ALA A O 1
ATOM 1467 N N . GLU A 1 234 ? -23.136 -32.289 -13.171 1.00 29.48 198 GLU A N 1
ATOM 1468 C CA A GLU A 1 234 ? -23.619 -33.485 -12.507 0.45 29.89 198 GLU A CA 1
ATOM 1469 C CA B GLU A 1 234 ? -23.613 -33.482 -12.496 0.55 29.85 198 GLU A CA 1
ATOM 1470 C C . GLU A 1 234 ? -25.004 -33.237 -11.911 1.00 30.78 198 GLU A C 1
ATOM 1471 O O . GLU A 1 234 ? -25.349 -32.103 -11.566 1.00 31.48 198 GLU A O 1
ATOM 1482 N N . PRO A 1 235 ? -25.828 -34.285 -11.800 1.00 33.05 199 PRO A N 1
ATOM 1483 C CA . PRO A 1 235 ? -27.173 -34.091 -11.229 1.00 32.36 199 PRO A CA 1
ATOM 1484 C C . PRO A 1 235 ? -27.158 -33.533 -9.817 1.00 31.49 199 PRO A C 1
ATOM 1485 O O . PRO A 1 235 ? -27.939 -32.623 -9.510 1.00 30.91 199 PRO A O 1
ATOM 1489 N N . ARG A 1 236 ? -26.287 -34.047 -8.944 1.00 30.60 200 ARG A N 1
ATOM 1490 C CA . ARG A 1 236 ? -26.237 -33.538 -7.578 1.00 31.90 200 ARG A CA 1
ATOM 1491 C C . ARG A 1 236 ? -25.757 -32.092 -7.534 1.00 29.81 200 ARG A C 1
ATOM 1492 O O . ARG A 1 236 ? -26.138 -31.342 -6.628 1.00 28.61 200 ARG A O 1
ATOM 1495 N N . LEU A 1 237 ? -24.928 -31.682 -8.498 1.00 26.95 201 LEU A N 1
ATOM 1496 C CA . LEU A 1 237 ? -24.545 -30.277 -8.589 1.00 25.48 201 LEU A CA 1
ATOM 1497 C C . LEU A 1 237 ? -25.744 -29.406 -8.941 1.00 25.33 201 LEU A C 1
ATOM 1498 O O . LEU A 1 237 ? -25.949 -28.345 -8.338 1.00 25.57 201 LEU A O 1
ATOM 1503 N N . LEU A 1 238 ? -26.550 -29.841 -9.911 1.00 23.67 202 LEU A N 1
ATOM 1504 C CA . LEU A 1 238 ? -27.755 -29.095 -10.254 1.00 25.26 202 LEU A CA 1
ATOM 1505 C C . LEU A 1 238 ? -28.717 -29.037 -9.074 1.00 28.10 202 LEU A C 1
ATOM 1506 O O . LEU A 1 238 ? -29.380 -28.017 -8.855 1.00 25.47 202 LEU A O 1
ATOM 1511 N N . GLU A 1 239 ? -28.802 -30.122 -8.299 1.00 31.38 203 GLU A N 1
ATOM 1512 C CA . GLU A 1 239 ? -29.619 -30.107 -7.089 1.00 32.12 203 GLU A CA 1
ATOM 1513 C C . GLU A 1 239 ? -29.124 -29.050 -6.111 1.00 27.64 203 GLU A C 1
ATOM 1514 O O . GLU A 1 239 ? -29.917 -28.289 -5.546 1.00 29.43 203 GLU A O 1
ATOM 1520 N N . ARG A 1 240 ? -27.806 -28.993 -5.899 1.00 23.45 204 ARG A N 1
ATOM 1521 C CA . ARG A 1 240 ? -27.242 -28.018 -4.974 1.00 27.90 204 ARG A CA 1
ATOM 1522 C C . ARG A 1 240 ? -27.542 -26.596 -5.430 1.00 28.01 204 ARG A C 1
ATOM 1523 O O . ARG A 1 240 ? -27.832 -25.720 -4.606 1.00 28.72 204 ARG A O 1
ATOM 1531 N N . LEU A 1 241 ? -27.497 -26.353 -6.743 1.00 23.23 205 LEU A N 1
ATOM 1532 C CA . LEU A 1 241 ? -27.814 -25.044 -7.300 1.00 22.59 205 LEU A CA 1
ATOM 1533 C C . LEU A 1 241 ? -29.282 -24.672 -7.144 1.00 26.87 205 LEU A C 1
ATOM 1534 O O . LEU A 1 241 ? -29.624 -23.498 -7.317 1.00 26.98 205 LEU A O 1
ATOM 1539 N N . GLY A 1 242 ? -30.153 -25.632 -6.829 1.00 27.90 206 GLY A N 1
ATOM 1540 C CA . GLY A 1 242 ? -31.539 -25.302 -6.549 1.00 30.53 206 GLY A CA 1
ATOM 1541 C C . GLY A 1 242 ? -31.721 -24.429 -5.324 1.00 32.21 206 GLY A C 1
ATOM 1542 O O . GLY A 1 242 ? -32.763 -23.780 -5.184 1.00 34.25 206 GLY A O 1
ATOM 1543 N N . GLY A 1 243 ? -30.733 -24.399 -4.432 1.00 30.05 207 GLY A N 1
ATOM 1544 C CA . GLY A 1 243 ? -30.770 -23.531 -3.276 1.00 29.04 207 GLY A CA 1
ATOM 1545 C C . GLY A 1 243 ? -30.270 -22.126 -3.507 1.00 27.93 207 GLY A C 1
ATOM 1546 O O . GLY A 1 243 ? -30.289 -21.309 -2.582 1.00 30.38 207 GLY A O 1
ATOM 1547 N N . ALA A 1 244 ? -29.824 -21.813 -4.719 1.00 24.49 208 ALA A N 1
ATOM 1548 C CA . ALA A 1 244 ? -29.299 -20.494 -5.032 1.00 20.57 208 ALA A CA 1
ATOM 1549 C C . ALA A 1 244 ? -30.398 -19.595 -5.580 1.00 19.35 208 ALA A C 1
ATOM 1550 O O . ALA A 1 244 ? -31.308 -20.047 -6.278 1.00 21.53 208 ALA A O 1
ATOM 1552 N N . ASP A 1 245 ? -30.303 -18.309 -5.250 1.00 17.72 209 ASP A N 1
ATOM 1553 C CA . ASP A 1 245 ? -31.190 -17.300 -5.812 1.00 19.01 209 ASP A CA 1
ATOM 1554 C C . ASP A 1 245 ? -30.606 -16.634 -7.050 1.00 21.39 209 ASP A C 1
ATOM 1555 O O . ASP A 1 245 ? -31.351 -16.017 -7.819 1.00 22.39 209 ASP A O 1
ATOM 1560 N N . ALA A 1 246 ? -29.297 -16.748 -7.253 1.00 19.01 210 ALA A N 1
ATOM 1561 C CA . ALA A 1 246 ? -28.633 -16.267 -8.455 1.00 18.05 210 ALA A CA 1
ATOM 1562 C C . ALA A 1 246 ? -27.266 -16.931 -8.523 1.00 18.43 210 ALA A C 1
ATOM 1563 O O . ALA A 1 246 ? -26.738 -17.402 -7.512 1.00 17.84 210 ALA A O 1
ATOM 1565 N N . MET A 1 247 ? -26.701 -16.965 -9.728 1.00 15.79 211 MET A N 1
ATOM 1566 C CA . MET A 1 247 ? -25.408 -17.590 -9.979 1.00 19.12 211 MET A CA 1
ATOM 1567 C C . MET A 1 247 ? -24.469 -16.593 -10.637 1.00 17.17 211 MET A C 1
ATOM 1568 O O . MET A 1 247 ? -24.825 -15.980 -11.649 1.00 16.38 211 MET A O 1
ATOM 1573 N N . VAL A 1 248 ? -23.270 -16.450 -10.080 1.00 14.46 212 VAL A N 1
ATOM 1574 C CA . VAL A 1 248 ? -22.152 -15.817 -10.773 1.00 15.44 212 VAL A CA 1
ATOM 1575 C C . VAL A 1 248 ? -21.249 -16.930 -11.286 1.00 16.94 212 VAL A C 1
ATOM 1576 O O . VAL A 1 248 ? -20.738 -17.736 -10.501 1.00 17.76 212 VAL A O 1
ATOM 1580 N N . VAL A 1 249 ? -21.052 -16.987 -12.600 1.00 16.20 213 VAL A N 1
ATOM 1581 C CA . VAL A 1 249 ? -20.283 -18.056 -13.222 1.00 15.72 213 VAL A CA 1
ATOM 1582 C C . VAL A 1 249 ? -18.986 -17.480 -13.770 1.00 17.83 213 VAL A C 1
ATOM 1583 O O . VAL A 1 249 ? -18.956 -16.356 -14.285 1.00 18.55 213 VAL A O 1
ATOM 1587 N N . THR A 1 250 ? -17.907 -18.249 -13.631 1.00 18.14 214 THR A N 1
ATOM 1588 C CA . THR A 1 250 ? -16.610 -17.896 -14.197 1.00 17.28 214 THR A CA 1
ATOM 1589 C C . THR A 1 250 ? -16.123 -18.967 -15.164 1.00 18.21 214 THR A C 1
ATOM 1590 O O . THR A 1 250 ? -14.930 -19.021 -15.481 1.00 21.48 214 THR A O 1
ATOM 1594 N N . VAL A 1 251 ? -17.027 -19.818 -15.638 1.00 17.49 215 VAL A N 1
ATOM 1595 C CA . VAL A 1 251 ? -16.688 -20.905 -16.541 1.00 17.06 215 VAL A CA 1
ATOM 1596 C C . VAL A 1 251 ? -17.251 -20.597 -17.927 1.00 18.86 215 VAL A C 1
ATOM 1597 O O . VAL A 1 251 ? -18.040 -19.671 -18.113 1.00 17.84 215 VAL A O 1
ATOM 1601 N N . LEU A 1 252 ? -16.837 -21.398 -18.908 1.00 19.58 216 LEU A N 1
ATOM 1602 C CA . LEU A 1 252 ? -17.266 -21.222 -20.288 1.00 20.94 216 LEU A CA 1
ATOM 1603 C C . LEU A 1 252 ? -18.755 -21.532 -20.441 1.00 17.84 216 LEU A C 1
ATOM 1604 O O . LEU A 1 252 ? -19.407 -22.074 -19.544 1.00 17.17 216 LEU A O 1
ATOM 1609 N N . ALA A 1 253 ? -19.290 -21.187 -21.613 1.00 18.00 217 ALA A N 1
ATOM 1610 C CA . ALA A 1 253 ? -20.706 -21.399 -21.890 1.00 19.26 217 ALA A CA 1
ATOM 1611 C C . ALA A 1 253 ? -21.049 -22.885 -21.872 1.00 20.94 217 ALA A C 1
ATOM 1612 O O . ALA A 1 253 ? -20.216 -23.745 -22.171 1.00 19.35 217 ALA A O 1
ATOM 1614 N N . ALA A 1 254 ? -22.303 -23.182 -21.530 1.00 18.59 218 ALA A N 1
ATOM 1615 C CA . ALA A 1 254 ? -22.731 -24.552 -21.292 1.00 21.77 218 ALA A CA 1
ATOM 1616 C C . ALA A 1 254 ? -23.616 -25.134 -22.386 1.00 22.39 218 ALA A C 1
ATOM 1617 O O . ALA A 1 254 ? -23.853 -26.347 -22.381 1.00 25.62 218 ALA A O 1
ATOM 1619 N N . GLY A 1 255 ? -24.108 -24.316 -23.320 1.00 19.40 219 GLY A N 1
ATOM 1620 C CA . GLY A 1 255 ? -25.096 -24.804 -24.270 1.00 18.41 219 GLY A CA 1
ATOM 1621 C C . GLY A 1 255 ? -24.535 -25.735 -25.330 1.00 18.92 219 GLY A C 1
ATOM 1622 O O . GLY A 1 255 ? -25.268 -26.558 -25.890 1.00 18.40 219 GLY A O 1
ATOM 1623 N N . GLY A 1 256 ? -23.247 -25.624 -25.625 1.00 20.31 220 GLY A N 1
ATOM 1624 C CA . GLY A 1 256 ? -22.662 -26.446 -26.666 1.00 22.82 220 GLY A CA 1
ATOM 1625 C C . GLY A 1 256 ? -21.208 -26.090 -26.876 1.00 23.66 220 GLY A C 1
ATOM 1626 O O . GLY A 1 256 ? -20.612 -25.345 -26.095 1.00 24.09 220 GLY A O 1
ATOM 1627 N N . VAL A 1 257 ? -20.641 -26.633 -27.953 1.00 23.40 221 VAL A N 1
ATOM 1628 C CA . VAL A 1 257 ? -19.238 -26.429 -28.287 1.00 25.56 221 VAL A CA 1
ATOM 1629 C C . VAL A 1 257 ? -19.038 -25.854 -29.681 1.00 26.32 221 VAL A C 1
ATOM 1630 O O . VAL A 1 257 ? -17.896 -25.586 -30.063 1.00 27.40 221 VAL A O 1
ATOM 1634 N N . LYS A 1 258 ? -20.104 -25.655 -30.456 1.00 23.38 222 LYS A N 1
ATOM 1635 C CA . LYS A 1 258 ? -20.007 -25.098 -31.807 1.00 20.83 222 LYS A CA 1
ATOM 1636 C C . LYS A 1 258 ? -21.007 -23.957 -31.956 1.00 21.10 222 LYS A C 1
ATOM 1637 O O . LYS A 1 258 ? -22.034 -24.094 -32.633 1.00 17.26 222 LYS A O 1
ATOM 1643 N N . PRO A 1 259 ? -20.730 -22.805 -31.337 1.00 20.35 223 PRO A N 1
ATOM 1644 C CA . PRO A 1 259 ? -21.698 -21.697 -31.395 1.00 20.58 223 PRO A CA 1
ATOM 1645 C C . PRO A 1 259 ? -21.972 -21.200 -32.804 1.00 16.48 223 PRO A C 1
ATOM 1646 O O . PRO A 1 259 ? -23.076 -20.705 -33.069 1.00 16.86 223 PRO A O 1
ATOM 1650 N N . ALA A 1 260 ? -21.008 -21.329 -33.720 1.00 14.55 224 ALA A N 1
ATOM 1651 C CA . ALA A 1 260 ? -21.223 -20.897 -35.097 1.00 15.98 224 ALA A CA 1
ATOM 1652 C C . ALA A 1 260 ? -22.389 -21.617 -35.762 1.00 20.24 224 ALA A C 1
ATOM 1653 O O . ALA A 1 260 ? -22.953 -21.096 -36.728 1.00 22.15 224 ALA A O 1
ATOM 1655 N N . ALA A 1 261 ? -22.766 -22.796 -35.277 1.00 18.81 225 ALA A N 1
ATOM 1656 C CA . ALA A 1 261 ? -23.864 -23.545 -35.869 1.00 19.42 225 ALA A CA 1
ATOM 1657 C C . ALA A 1 261 ? -25.198 -23.283 -35.182 1.00 19.11 225 ALA A C 1
ATOM 1658 O O . ALA A 1 261 ? -26.195 -23.922 -35.533 1.00 21.02 225 ALA A O 1
ATOM 1660 N N . ALA A 1 262 ? -25.244 -22.357 -34.222 1.00 18.18 226 ALA A N 1
ATOM 1661 C CA . ALA A 1 262 ? -26.436 -22.138 -33.411 1.00 20.71 226 ALA A CA 1
ATOM 1662 C C . ALA A 1 262 ? -26.987 -20.720 -33.513 1.00 20.67 226 ALA A C 1
ATOM 1663 O O . ALA A 1 262 ? -27.897 -20.369 -32.753 1.00 18.00 226 ALA A O 1
ATOM 1665 N N . SER A 1 263 ? -26.471 -19.897 -34.419 1.00 20.98 227 SER A N 1
ATOM 1666 C CA . SER A 1 263 ? -26.934 -18.522 -34.530 1.00 16.39 227 SER A CA 1
ATOM 1667 C C . SER A 1 263 ? -28.096 -18.459 -35.521 1.00 17.73 227 SER A C 1
ATOM 1668 O O . SER A 1 263 ? -28.664 -19.485 -35.906 1.00 19.47 227 SER A O 1
ATOM 1671 N N . ALA A 1 264 ? -28.472 -17.247 -35.933 1.00 17.43 228 ALA A N 1
ATOM 1672 C CA . ALA A 1 264 ? -29.632 -17.065 -36.800 1.00 16.01 228 ALA A CA 1
ATOM 1673 C C . ALA A 1 264 ? -29.522 -17.930 -38.049 1.00 16.42 228 ALA A C 1
ATOM 1674 O O . ALA A 1 264 ? -28.485 -17.951 -38.719 1.00 14.86 228 ALA A O 1
ATOM 1676 N N . GLY A 1 265 ? -30.600 -18.654 -38.351 1.00 18.14 229 GLY A N 1
ATOM 1677 C CA . GLY A 1 265 ? -30.627 -19.569 -39.469 1.00 20.23 229 GLY A CA 1
ATOM 1678 C C . GLY A 1 265 ? -30.036 -20.934 -39.196 1.00 21.49 229 GLY A C 1
ATOM 1679 O O . GLY A 1 265 ? -30.230 -21.849 -40.010 1.00 20.51 229 GLY A O 1
ATOM 1680 N N . GLY A 1 266 ? -29.332 -21.109 -38.084 1.00 19.92 230 GLY A N 1
ATOM 1681 C CA . GLY A 1 266 ? -28.677 -22.358 -37.764 1.00 17.98 230 GLY A CA 1
ATOM 1682 C C . GLY A 1 266 ? -29.526 -23.263 -36.896 1.00 21.64 230 GLY A C 1
ATOM 1683 O O . GLY A 1 266 ? -30.747 -23.121 -36.802 1.00 21.70 230 GLY A O 1
ATOM 1684 N N . ASP A 1 267 ? -28.853 -24.217 -36.253 1.00 20.85 231 ASP A N 1
ATOM 1685 C CA . ASP A 1 267 ? -29.506 -25.201 -35.394 1.00 23.34 231 ASP A CA 1
ATOM 1686 C C . ASP A 1 267 ? -29.410 -24.706 -33.954 1.00 23.67 231 ASP A C 1
ATOM 1687 O O . ASP A 1 267 ? -28.591 -25.164 -33.157 1.00 24.47 231 ASP A O 1
ATOM 1692 N N . ASP A 1 268 ? -30.275 -23.746 -33.622 1.00 21.59 232 ASP A N 1
ATOM 1693 C CA . ASP A 1 268 ? -30.266 -23.183 -32.278 1.00 20.63 232 ASP A CA 1
ATOM 1694 C C . ASP A 1 268 ? -30.830 -24.150 -31.245 1.00 21.53 232 ASP A C 1
ATOM 1695 O O . ASP A 1 268 ? -30.497 -24.035 -30.061 1.00 18.50 232 ASP A O 1
ATOM 1700 N N . ASP A 1 269 ? -31.677 -25.095 -31.661 1.00 24.96 233 ASP A N 1
ATOM 1701 C CA . ASP A 1 269 ? -32.138 -26.117 -30.727 1.00 24.52 233 ASP A CA 1
ATOM 1702 C C . ASP A 1 269 ? -30.972 -26.916 -30.164 1.00 23.39 233 ASP A C 1
ATOM 1703 O O . ASP A 1 269 ? -31.026 -27.364 -29.013 1.00 23.67 233 ASP A O 1
ATOM 1708 N N . SER A 1 270 ? -29.908 -27.093 -30.951 1.00 23.05 234 SER A N 1
ATOM 1709 C CA . SER A 1 270 ? -28.758 -27.864 -30.495 1.00 24.65 234 SER A CA 1
ATOM 1710 C C . SER A 1 270 ? -27.986 -27.159 -29.386 1.00 23.59 234 SER A C 1
ATOM 1711 O O . SER A 1 270 ? -27.199 -27.809 -28.688 1.00 24.84 234 SER A O 1
ATOM 1714 N N . TRP A 1 271 ? -28.177 -25.854 -29.212 1.00 19.26 235 TRP A N 1
ATOM 1715 C CA . TRP A 1 271 ? -27.579 -25.129 -28.093 1.00 18.89 235 TRP A CA 1
ATOM 1716 C C . TRP A 1 271 ? -28.553 -25.241 -26.927 1.00 22.29 235 TRP A C 1
ATOM 1717 O O . TRP A 1 271 ? -29.577 -24.555 -26.889 1.00 21.66 235 TRP A O 1
ATOM 1728 N N . ASN A 1 272 ? -28.237 -26.115 -25.974 1.00 21.37 236 ASN A N 1
ATOM 1729 C CA . ASN A 1 272 ? -29.193 -26.556 -24.966 1.00 23.01 236 ASN A CA 1
ATOM 1730 C C . ASN A 1 272 ? -28.694 -26.179 -23.579 1.00 22.19 236 ASN A C 1
ATOM 1731 O O . ASN A 1 272 ? -27.646 -26.664 -23.138 1.00 21.64 236 ASN A O 1
ATOM 1736 N N . VAL A 1 273 ? -29.456 -25.328 -22.890 1.00 21.68 237 VAL A N 1
ATOM 1737 C CA . VAL A 1 273 ? -29.158 -24.955 -21.511 1.00 20.77 237 VAL A CA 1
ATOM 1738 C C . VAL A 1 273 ? -30.372 -25.250 -20.640 1.00 18.75 237 VAL A C 1
ATOM 1739 O O . VAL A 1 273 ? -30.560 -24.623 -19.591 1.00 19.19 237 VAL A O 1
ATOM 1743 N N . GLU A 1 274 ? -31.201 -26.208 -21.069 1.00 19.56 238 GLU A N 1
ATOM 1744 C CA . GLU A 1 274 ? -32.443 -26.493 -20.353 1.00 21.83 238 GLU A CA 1
ATOM 1745 C C . GLU A 1 274 ? -32.181 -26.861 -18.898 1.00 21.26 238 GLU A C 1
ATOM 1746 O O . GLU A 1 274 ? -32.954 -26.482 -18.010 1.00 22.65 238 GLU A O 1
ATOM 1749 N N . HIS A 1 275 ? -31.096 -27.593 -18.632 1.00 23.01 239 HIS A N 1
ATOM 1750 C CA . HIS A 1 275 ? -30.781 -27.988 -17.263 1.00 23.46 239 HIS A CA 1
ATOM 1751 C C . HIS A 1 275 ? -30.426 -26.799 -16.378 1.00 24.55 239 HIS A C 1
ATOM 1752 O O . HIS A 1 275 ? -30.600 -26.882 -15.157 1.00 23.80 239 HIS A O 1
ATOM 1759 N N . LEU A 1 276 ? -29.939 -25.701 -16.958 1.00 20.40 240 LEU A N 1
ATOM 1760 C CA . LEU A 1 276 ? -29.660 -24.497 -16.187 1.00 22.26 240 LEU A CA 1
ATOM 1761 C C . LEU A 1 276 ? -30.840 -23.532 -16.177 1.00 22.92 240 LEU A C 1
ATOM 1762 O O . LEU A 1 276 ? -31.107 -22.894 -15.153 1.00 22.25 240 LEU A O 1
ATOM 1767 N N . ALA A 1 277 ? -31.552 -23.412 -17.301 1.00 22.65 241 ALA A N 1
ATOM 1768 C CA . ALA A 1 277 ? -32.749 -22.578 -17.333 1.00 22.66 241 ALA A CA 1
ATOM 1769 C C . ALA A 1 277 ? -33.807 -23.081 -16.361 1.00 23.87 241 ALA A C 1
ATOM 1770 O O . ALA A 1 277 ? -34.588 -22.284 -15.829 1.00 21.27 241 ALA A O 1
ATOM 1772 N N . ALA A 1 278 ? -33.842 -24.394 -16.110 1.00 22.43 242 ALA A N 1
ATOM 1773 C CA . ALA A 1 278 ? -34.834 -24.950 -15.195 1.00 23.39 242 ALA A CA 1
ATOM 1774 C C . ALA A 1 278 ? -34.679 -24.393 -13.786 1.00 23.03 242 ALA A C 1
ATOM 1775 O O . ALA A 1 278 ? -35.660 -24.324 -13.038 1.00 24.00 242 ALA A O 1
ATOM 1777 N N . LEU A 1 279 ? -33.463 -23.992 -13.403 1.00 21.76 243 LEU A N 1
ATOM 1778 C CA . LEU A 1 279 ? -33.274 -23.352 -12.105 1.00 21.58 243 LEU A CA 1
ATOM 1779 C C . LEU A 1 279 ? -34.043 -22.040 -12.018 1.00 22.51 243 LEU A C 1
ATOM 1780 O O . LEU A 1 279 ? -34.465 -21.638 -10.926 1.00 22.59 243 LEU A O 1
ATOM 1785 N N . ASP A 1 280 ? -34.233 -21.367 -13.155 1.00 21.29 244 ASP A N 1
ATOM 1786 C CA . ASP A 1 280 ? -35.005 -20.125 -13.241 1.00 22.18 244 ASP A CA 1
ATOM 1787 C C . ASP A 1 280 ? -34.446 -19.055 -12.301 1.00 22.09 244 ASP A C 1
ATOM 1788 O O . ASP A 1 280 ? -35.169 -18.447 -11.510 1.00 26.49 244 ASP A O 1
ATOM 1793 N N . ILE A 1 281 ? -33.138 -18.834 -12.387 1.00 19.87 245 ILE A N 1
ATOM 1794 C CA . ILE A 1 281 ? -32.486 -17.776 -11.617 1.00 18.43 245 ILE A CA 1
ATOM 1795 C C . ILE A 1 281 ? -31.573 -16.999 -12.554 1.00 16.85 245 ILE A C 1
ATOM 1796 O O . ILE A 1 281 ? -31.181 -17.499 -13.620 1.00 15.32 245 ILE A O 1
ATOM 1801 N N . PRO A 1 282 ? -31.233 -15.760 -12.197 1.00 19.68 246 PRO A N 1
ATOM 1802 C CA . PRO A 1 282 ? -30.279 -15.004 -13.016 1.00 18.21 246 PRO A CA 1
ATOM 1803 C C . PRO A 1 282 ? -28.901 -15.641 -12.968 1.00 19.85 246 PRO A C 1
ATOM 1804 O O . PRO A 1 282 ? -28.422 -16.056 -11.909 1.00 18.01 246 PRO A O 1
ATOM 1808 N N . ILE A 1 283 ? -28.270 -15.726 -14.133 1.00 18.97 247 ILE A N 1
ATOM 1809 C CA . ILE A 1 283 ? -26.942 -16.310 -14.283 1.00 16.70 247 ILE A CA 1
ATOM 1810 C C . ILE A 1 283 ? -26.045 -15.224 -14.858 1.00 17.17 247 ILE A C 1
ATOM 1811 O O . ILE A 1 283 ? -26.224 -14.807 -16.009 1.00 16.08 247 ILE A O 1
ATOM 1816 N N . LEU A 1 284 ? -25.086 -14.758 -14.063 1.00 14.47 248 LEU A N 1
ATOM 1817 C CA . LEU A 1 284 ? -24.266 -13.607 -14.412 1.00 13.10 248 LEU A CA 1
ATOM 1818 C C . LEU A 1 284 ? -22.834 -14.055 -14.658 1.00 14.73 248 LEU A C 1
ATOM 1819 O O . LEU A 1 284 ? -22.262 -14.789 -13.847 1.00 17.94 248 LEU A O 1
ATOM 1824 N N . GLN A 1 285 ? -22.258 -13.611 -15.773 1.00 16.66 249 GLN A N 1
ATOM 1825 C CA . GLN A 1 285 ? -20.863 -13.911 -16.073 1.00 17.17 249 GLN A CA 1
ATOM 1826 C C . GLN A 1 285 ? -19.973 -12.902 -15.357 1.00 18.33 249 GLN A C 1
ATOM 1827 O O . GLN A 1 285 ? -19.949 -11.718 -15.712 1.00 16.68 249 GLN A O 1
ATOM 1833 N N . GLY A 1 286 ? -19.254 -13.364 -14.338 1.00 16.43 250 GLY A N 1
ATOM 1834 C CA . GLY A 1 286 ? -18.221 -12.556 -13.725 1.00 16.60 250 GLY A CA 1
ATOM 1835 C C . GLY A 1 286 ? -16.920 -12.763 -14.467 1.00 16.86 250 GLY A C 1
ATOM 1836 O O . GLY A 1 286 ? -16.397 -13.880 -14.503 1.00 15.74 250 GLY A O 1
ATOM 1837 N N . LEU A 1 287 ? -16.392 -11.707 -15.076 1.00 15.33 251 LEU A N 1
ATOM 1838 C CA . LEU A 1 287 ? -15.267 -11.859 -15.986 1.00 15.27 251 LEU A CA 1
ATOM 1839 C C . LEU A 1 287 ? -13.970 -12.053 -15.207 1.00 17.92 251 LEU A C 1
ATOM 1840 O O . LEU A 1 287 ? -13.704 -11.347 -14.229 1.00 19.75 251 LEU A O 1
ATOM 1845 N N . CYS A 1 288 ? -13.177 -13.029 -15.635 1.00 17.75 252 CYS A N 1
ATOM 1846 C CA . CYS A 1 288 ? -11.858 -13.312 -15.074 1.00 17.49 252 CYS A CA 1
ATOM 1847 C C . CYS A 1 288 ? -10.879 -13.249 -16.240 1.00 17.93 252 CYS A C 1
ATOM 1848 O O . CYS A 1 288 ? -10.717 -14.229 -16.972 1.00 20.63 252 CYS A O 1
ATOM 1851 N N . LEU A 1 289 ? -10.238 -12.099 -16.417 1.00 16.12 253 LEU A N 1
ATOM 1852 C CA . LEU A 1 289 ? -9.457 -11.872 -17.622 1.00 17.98 253 LEU A CA 1
ATOM 1853 C C . LEU A 1 289 ? -8.199 -12.729 -17.626 1.00 19.35 253 LEU A C 1
ATOM 1854 O O . LEU A 1 289 ? -7.541 -12.907 -16.597 1.00 19.08 253 LEU A O 1
ATOM 1859 N N . THR A 1 290 ? -7.876 -13.274 -18.798 1.00 17.76 254 THR A N 1
ATOM 1860 C CA . THR A 1 290 ? -6.616 -13.976 -19.008 1.00 21.64 254 THR A CA 1
ATOM 1861 C C . THR A 1 290 ? -5.479 -13.028 -19.359 1.00 26.72 254 THR A C 1
ATOM 1862 O O . THR A 1 290 ? -4.479 -13.451 -19.951 1.00 30.17 254 THR A O 1
ATOM 1866 N N . SER A 1 291 ? -5.626 -11.754 -19.010 1.00 23.32 255 SER A N 1
ATOM 1867 C CA . SER A 1 291 ? -4.643 -10.706 -19.213 1.00 25.22 255 SER A CA 1
ATOM 1868 C C . SER A 1 291 ? -4.443 -9.956 -17.904 1.00 23.06 255 SER A C 1
ATOM 1869 O O . SER A 1 291 ? -5.338 -9.946 -17.052 1.00 21.91 255 SER A O 1
ATOM 1872 N N . PRO A 1 292 ? -3.281 -9.336 -17.708 1.00 21.09 256 PRO A N 1
ATOM 1873 C CA . PRO A 1 292 ? -2.989 -8.713 -16.410 1.00 20.55 256 PRO A CA 1
ATOM 1874 C C . PRO A 1 292 ? -3.788 -7.437 -16.190 1.00 19.84 256 PRO A C 1
ATOM 1875 O O . PRO A 1 292 ? -4.214 -6.760 -17.128 1.00 20.04 256 PRO A O 1
ATOM 1879 N N . ARG A 1 293 ? -3.971 -7.103 -14.910 1.00 20.75 257 ARG A N 1
ATOM 1880 C CA . ARG A 1 293 ? -4.809 -5.960 -14.561 1.00 19.64 257 ARG A CA 1
ATOM 1881 C C . ARG A 1 293 ? -4.215 -4.642 -15.045 1.00 21.05 257 ARG A C 1
ATOM 1882 O O . ARG A 1 293 ? -4.963 -3.737 -15.432 1.00 22.21 257 ARG A O 1
ATOM 1890 N N . ASP A 1 294 ? -2.886 -4.507 -15.037 1.00 22.72 258 ASP A N 1
ATOM 1891 C CA A ASP A 1 294 ? -2.285 -3.245 -15.456 0.69 23.71 258 ASP A CA 1
ATOM 1892 C CA B ASP A 1 294 ? -2.275 -3.250 -15.460 0.31 23.89 258 ASP A CA 1
ATOM 1893 C C . ASP A 1 294 ? -2.618 -2.930 -16.910 1.00 23.49 258 ASP A C 1
ATOM 1894 O O . ASP A 1 294 ? -2.838 -1.764 -17.262 1.00 26.03 258 ASP A O 1
ATOM 1903 N N . GLN A 1 295 ? -2.673 -3.954 -17.768 1.00 22.45 259 GLN A N 1
ATOM 1904 C CA . GLN A 1 295 ? -3.061 -3.722 -19.157 1.00 25.78 259 GLN A CA 1
ATOM 1905 C C . GLN A 1 295 ? -4.536 -3.364 -19.270 1.00 25.07 259 GLN A C 1
ATOM 1906 O O . GLN A 1 295 ? -4.922 -2.593 -20.157 1.00 24.20 259 GLN A O 1
ATOM 1912 N N . TRP A 1 296 ? -5.371 -3.918 -18.390 1.00 21.31 260 TRP A N 1
ATOM 1913 C CA . TRP A 1 296 ? -6.786 -3.563 -18.375 1.00 20.96 260 TRP A CA 1
ATOM 1914 C C . TRP A 1 296 ? -6.985 -2.110 -17.962 1.00 19.92 260 TRP A C 1
ATOM 1915 O O . TRP A 1 296 ? -7.786 -1.390 -18.569 1.00 19.77 260 TRP A O 1
ATOM 1926 N N . CYS A 1 297 ? -6.259 -1.657 -16.938 1.00 19.21 261 CYS A N 1
ATOM 1927 C CA . CYS A 1 297 ? -6.379 -0.270 -16.503 1.00 22.67 261 CYS A CA 1
ATOM 1928 C C . CYS A 1 297 ? -5.838 0.702 -17.542 1.00 26.22 261 CYS A C 1
ATOM 1929 O O . CYS A 1 297 ? -6.344 1.824 -17.660 1.00 28.65 261 CYS A O 1
ATOM 1932 N N . ALA A 1 298 ? -4.825 0.291 -18.306 1.00 23.09 262 ALA A N 1
ATOM 1933 C CA . ALA A 1 298 ? -4.111 1.223 -19.172 1.00 28.46 262 ALA A CA 1
ATOM 1934 C C . ALA A 1 298 ? -4.887 1.573 -20.437 1.00 32.61 262 ALA A C 1
ATOM 1935 O O . ALA A 1 298 ? -4.783 2.705 -20.922 1.00 36.38 262 ALA A O 1
ATOM 1937 N N . ASN A 1 299 ? -5.656 0.637 -20.983 1.00 31.97 263 ASN A N 1
ATOM 1938 C CA . ASN A 1 299 ? -6.270 0.800 -22.293 1.00 35.04 263 ASN A CA 1
ATOM 1939 C C . ASN A 1 299 ? -7.784 0.923 -22.183 1.00 30.17 263 ASN A C 1
ATOM 1940 O O . ASN A 1 299 ? -8.389 0.576 -21.165 1.00 23.99 263 ASN A O 1
ATOM 1945 N N . ASP A 1 300 ? -8.393 1.434 -23.258 1.00 30.74 264 ASP A N 1
ATOM 1946 C CA . ASP A 1 300 ? -9.834 1.314 -23.437 1.00 26.77 264 ASP A CA 1
ATOM 1947 C C . ASP A 1 300 ? -10.221 -0.013 -24.072 1.00 24.60 264 ASP A C 1
ATOM 1948 O O . ASP A 1 300 ? -11.412 -0.332 -24.132 1.00 20.21 264 ASP A O 1
ATOM 1953 N N . ASP A 1 301 ? -9.242 -0.780 -24.546 1.00 24.13 265 ASP A N 1
ATOM 1954 C CA . ASP A 1 301 ? -9.449 -2.119 -25.090 1.00 25.86 265 ASP A CA 1
ATOM 1955 C C . ASP A 1 301 ? -9.499 -3.084 -23.913 1.00 24.58 265 ASP A C 1
ATOM 1956 O O . ASP A 1 301 ? -8.491 -3.676 -23.522 1.00 21.87 265 ASP A O 1
ATOM 1961 N N . GLY A 1 302 ? -10.697 -3.253 -23.348 1.00 19.18 266 GLY A N 1
ATOM 1962 C CA . GLY A 1 302 ? -10.813 -3.879 -22.040 1.00 17.64 266 GLY A CA 1
ATOM 1963 C C . GLY A 1 302 ? -10.449 -5.353 -22.026 1.00 17.57 266 GLY A C 1
ATOM 1964 O O . GLY A 1 302 ? -9.754 -5.819 -21.118 1.00 17.98 266 GLY A O 1
ATOM 1965 N N . LEU A 1 303 ? -10.918 -6.107 -23.014 1.00 14.25 267 LEU A N 1
ATOM 1966 C CA . LEU A 1 303 ? -10.705 -7.546 -23.061 1.00 15.47 267 LEU A CA 1
ATOM 1967 C C . LEU A 1 303 ? -9.873 -7.921 -24.277 1.00 18.24 267 LEU A C 1
ATOM 1968 O O . LEU A 1 303 ? -9.979 -7.303 -25.341 1.00 18.45 267 LEU A O 1
ATOM 1973 N N . SER A 1 304 ? -9.042 -8.949 -24.107 1.00 18.12 268 SER A N 1
ATOM 1974 C CA . SER A 1 304 ? -8.350 -9.538 -25.237 1.00 17.02 268 SER A CA 1
ATOM 1975 C C . SER A 1 304 ? -9.369 -10.146 -26.198 1.00 16.78 268 SER A C 1
ATOM 1976 O O . SER A 1 304 ? -10.482 -10.494 -25.796 1.00 18.03 268 SER A O 1
ATOM 1979 N N . PRO A 1 305 ? -9.010 -10.285 -27.478 1.00 17.16 269 PRO A N 1
ATOM 1980 C CA . PRO A 1 305 ? -9.921 -10.969 -28.415 1.00 17.66 269 PRO A CA 1
ATOM 1981 C C . PRO A 1 305 ? -10.339 -12.356 -27.951 1.00 17.13 269 PRO A C 1
ATOM 1982 O O . PRO A 1 305 ? -11.486 -12.759 -28.183 1.00 16.16 269 PRO A O 1
ATOM 1986 N N . LEU A 1 306 ? -9.444 -13.097 -27.290 1.00 18.30 270 LEU A N 1
ATOM 1987 C CA . LEU A 1 306 ? -9.822 -14.402 -26.755 1.00 17.40 270 LEU A CA 1
ATOM 1988 C C . LEU A 1 306 ? -10.905 -14.270 -25.692 1.00 16.26 270 LEU A C 1
ATOM 1989 O O . LEU A 1 306 ? -11.870 -15.046 -25.674 1.00 16.18 270 LEU A O 1
ATOM 1994 N N . ASP A 1 307 ? -10.763 -13.295 -24.792 1.00 15.18 271 ASP A N 1
ATOM 1995 C CA . ASP A 1 307 ? -11.742 -13.143 -23.722 1.00 16.25 271 ASP A CA 1
ATOM 1996 C C . ASP A 1 307 ? -13.075 -12.617 -24.242 1.00 15.14 271 ASP A C 1
ATOM 1997 O O . ASP A 1 307 ? -14.126 -12.970 -23.698 1.00 12.90 271 ASP A O 1
ATOM 2002 N N . VAL A 1 308 ? -13.057 -11.786 -25.289 1.00 13.86 272 VAL A N 1
ATOM 2003 C CA . VAL A 1 308 ? -14.306 -11.334 -25.901 1.00 16.17 272 VAL A CA 1
ATOM 2004 C C . VAL A 1 308 ? -15.120 -12.529 -26.377 1.00 15.72 272 VAL A C 1
ATOM 2005 O O . VAL A 1 308 ? -16.322 -12.638 -26.105 1.00 15.27 272 VAL A O 1
ATOM 2009 N N . ALA A 1 309 ? -14.469 -13.453 -27.088 1.00 15.44 273 ALA A N 1
ATOM 2010 C CA . ALA A 1 309 ? -15.171 -14.606 -27.639 1.00 15.24 273 ALA A CA 1
ATOM 2011 C C . ALA A 1 309 ? -15.595 -15.579 -26.543 1.00 16.63 273 ALA A C 1
ATOM 2012 O O . ALA A 1 309 ? -16.753 -16.008 -26.495 1.00 16.59 273 ALA A O 1
ATOM 2014 N N . SER A 1 310 ? -14.672 -15.936 -25.647 1.00 14.83 274 SER A N 1
ATOM 2015 C CA . SER A 1 310 ? -14.903 -17.048 -24.732 1.00 14.80 274 SER A CA 1
ATOM 2016 C C . SER A 1 310 ? -15.663 -16.659 -23.471 1.00 14.90 274 SER A C 1
ATOM 2017 O O . SER A 1 310 ? -16.363 -17.504 -22.901 1.00 16.77 274 SER A O 1
ATOM 2020 N N . GLN A 1 311 ? -15.550 -15.413 -23.008 1.00 15.25 275 GLN A N 1
ATOM 2021 C CA . GLN A 1 311 ? -16.214 -15.012 -21.776 1.00 13.37 275 GLN A CA 1
ATOM 2022 C C . GLN A 1 311 ? -17.386 -14.066 -21.983 1.00 16.05 275 GLN A C 1
ATOM 2023 O O . GLN A 1 311 ? -18.081 -13.753 -21.010 1.00 16.16 275 GLN A O 1
ATOM 2029 N N . VAL A 1 312 ? -17.632 -13.611 -23.210 1.00 15.39 276 VAL A N 1
ATOM 2030 C CA . VAL A 1 312 ? -18.751 -12.707 -23.451 1.00 11.16 276 VAL A CA 1
ATOM 2031 C C . VAL A 1 312 ? -19.619 -13.228 -24.590 1.00 11.71 276 VAL A C 1
ATOM 2032 O O . VAL A 1 312 ? -20.779 -13.596 -24.375 1.00 14.81 276 VAL A O 1
ATOM 2036 N N . ALA A 1 313 ? -19.063 -13.281 -25.805 1.00 13.80 277 ALA A N 1
ATOM 2037 C CA . ALA A 1 313 ? -19.883 -13.526 -26.991 1.00 10.86 277 ALA A CA 1
ATOM 2038 C C . ALA A 1 313 ? -20.578 -14.883 -26.931 1.00 15.40 277 ALA A C 1
ATOM 2039 O O . ALA A 1 313 ? -21.784 -14.987 -27.185 1.00 14.96 277 ALA A O 1
ATOM 2041 N N . VAL A 1 314 ? -19.834 -15.937 -26.613 1.00 13.45 278 VAL A N 1
ATOM 2042 C CA . VAL A 1 314 ? -20.410 -17.280 -26.567 1.00 13.07 278 VAL A CA 1
ATOM 2043 C C . VAL A 1 314 ? -21.248 -17.454 -25.300 1.00 12.35 278 VAL A C 1
ATOM 2044 O O . VAL A 1 314 ? -22.350 -18.016 -25.386 1.00 14.96 278 VAL A O 1
ATOM 2048 N N . PRO A 1 315 ? -20.809 -17.000 -24.118 1.00 12.93 279 PRO A N 1
ATOM 2049 C CA . PRO A 1 315 ? -21.707 -17.064 -22.949 1.00 14.63 279 PRO A CA 1
ATOM 2050 C C . PRO A 1 315 ? -23.051 -16.375 -23.156 1.00 16.50 279 PRO A C 1
ATOM 2051 O O . PRO A 1 315 ? -24.023 -16.745 -22.486 1.00 14.72 279 PRO A O 1
ATOM 2055 N N . GLU A 1 316 ? -23.140 -15.393 -24.060 1.00 13.53 280 GLU A N 1
ATOM 2056 C CA . GLU A 1 316 ? -24.437 -14.801 -24.385 1.00 13.72 280 GLU A CA 1
ATOM 2057 C C . GLU A 1 316 ? -25.388 -15.818 -25.004 1.00 13.53 280 GLU A C 1
ATOM 2058 O O . GLU A 1 316 ? -26.612 -15.670 -24.886 1.00 13.47 280 GLU A O 1
ATOM 2064 N N . PHE A 1 317 ? -24.854 -16.844 -25.678 1.00 11.79 281 PHE A N 1
ATOM 2065 C CA . PHE A 1 317 ? -25.711 -17.887 -26.237 1.00 14.75 281 PHE A CA 1
ATOM 2066 C C . PHE A 1 317 ? -26.485 -18.614 -25.145 1.00 14.23 281 PHE A C 1
ATOM 2067 O O . PHE A 1 317 ? -27.563 -19.160 -25.407 1.00 16.03 281 PHE A O 1
ATOM 2075 N N . ASP A 1 318 ? -25.945 -18.645 -23.922 1.00 12.72 282 ASP A N 1
ATOM 2076 C CA . ASP A 1 318 ? -26.609 -19.263 -22.779 1.00 14.49 282 ASP A CA 1
ATOM 2077 C C . ASP A 1 318 ? -27.667 -18.374 -22.137 1.00 16.52 282 ASP A C 1
ATOM 2078 O O . ASP A 1 318 ? -28.396 -18.850 -21.258 1.00 17.30 282 ASP A O 1
ATOM 2083 N N . GLY A 1 319 ? -27.756 -17.104 -22.523 1.00 17.01 283 GLY A N 1
ATOM 2084 C CA . GLY A 1 319 ? -28.615 -16.177 -21.810 1.00 15.13 283 GLY A CA 1
ATOM 2085 C C . GLY A 1 319 ? -28.015 -15.610 -20.543 1.00 14.98 283 GLY A C 1
ATOM 2086 O O . GLY A 1 319 ? -28.753 -15.130 -19.677 1.00 17.17 283 GLY A O 1
ATOM 2087 N N . ARG A 1 320 ? -26.696 -15.652 -20.404 1.00 13.82 284 ARG A N 1
ATOM 2088 C CA . ARG A 1 320 ? -26.042 -15.112 -19.223 1.00 14.27 284 ARG A CA 1
ATOM 2089 C C . ARG A 1 320 ? -25.995 -13.588 -19.278 1.00 15.45 284 ARG A C 1
ATOM 2090 O O . ARG A 1 320 ? -25.926 -12.985 -20.353 1.00 16.43 284 ARG A O 1
ATOM 2098 N N . ILE A 1 321 ? -26.039 -12.972 -18.100 1.00 12.40 285 ILE A N 1
ATOM 2099 C CA . ILE A 1 321 ? -25.871 -11.529 -17.967 1.00 13.06 285 ILE A CA 1
ATOM 2100 C C . ILE A 1 321 ? -24.383 -11.211 -17.912 1.00 13.62 285 ILE A C 1
ATOM 2101 O O . ILE A 1 321 ? -23.649 -11.765 -17.085 1.00 15.38 285 ILE A O 1
ATOM 2106 N N . ILE A 1 322 ? -23.933 -10.318 -18.787 1.00 15.30 286 ILE A N 1
ATOM 2107 C CA . ILE A 1 322 ? -22.524 -9.939 -18.858 1.00 15.34 286 ILE A CA 1
ATOM 2108 C C . ILE A 1 322 ? -22.271 -8.819 -17.855 1.00 13.87 286 ILE A C 1
ATOM 2109 O O . ILE A 1 322 ? -22.907 -7.762 -17.923 1.00 13.76 286 ILE A O 1
ATOM 2114 N N . THR A 1 323 ? -21.346 -9.032 -16.930 1.00 13.74 287 THR A N 1
ATOM 2115 C CA . THR A 1 323 ? -21.014 -8.031 -15.917 1.00 16.34 287 THR A CA 1
ATOM 2116 C C . THR A 1 323 ? -19.610 -7.484 -16.190 1.00 12.99 287 THR A C 1
ATOM 2117 O O . THR A 1 323 ? -19.368 -7.006 -17.305 1.00 17.22 287 THR A O 1
ATOM 2121 N N . VAL A 1 324 ? -18.707 -7.484 -15.215 1.00 11.40 288 VAL A N 1
ATOM 2122 C CA . VAL A 1 324 ? -17.434 -6.772 -15.315 1.00 14.15 288 VAL A CA 1
ATOM 2123 C C . VAL A 1 324 ? -16.308 -7.698 -14.862 1.00 15.68 288 VAL A C 1
ATOM 2124 O O . VAL A 1 324 ? -16.585 -8.763 -14.291 1.00 16.26 288 VAL A O 1
ATOM 2128 N N . PRO A 1 325 ? -15.035 -7.351 -15.084 1.00 15.41 289 PRO A N 1
ATOM 2129 C CA . PRO A 1 325 ? -13.945 -8.224 -14.617 1.00 12.99 289 PRO A CA 1
ATOM 2130 C C . PRO A 1 325 ? -13.647 -7.993 -13.143 1.00 13.41 289 PRO A C 1
ATOM 2131 O O . PRO A 1 325 ? -13.383 -6.865 -12.723 1.00 17.30 289 PRO A O 1
ATOM 2135 N N . PHE A 1 326 ? -13.689 -9.067 -12.351 1.00 15.06 290 PHE A N 1
ATOM 2136 C CA . PHE A 1 326 ? -13.346 -8.971 -10.939 1.00 16.97 290 PHE A CA 1
ATOM 2137 C C . PHE A 1 326 ? -12.023 -9.640 -10.588 1.00 19.51 290 PHE A C 1
ATOM 2138 O O . PHE A 1 326 ? -11.585 -9.535 -9.438 1.00 18.02 290 PHE A O 1
ATOM 2146 N N . SER A 1 327 ? -11.379 -10.323 -11.534 1.00 17.04 291 SER A N 1
ATOM 2147 C CA . SER A 1 327 ? -10.062 -10.897 -11.292 1.00 18.96 291 SER A CA 1
ATOM 2148 C C . SER A 1 327 ? -9.278 -10.887 -12.595 1.00 19.33 291 SER A C 1
ATOM 2149 O O . SER A 1 327 ? -9.849 -10.807 -13.686 1.00 17.44 291 SER A O 1
ATOM 2152 N N . PHE A 1 328 ? -7.954 -10.959 -12.467 1.00 17.84 292 PHE A N 1
ATOM 2153 C CA . PHE A 1 328 ? -7.052 -10.779 -13.595 1.00 17.00 292 PHE A CA 1
ATOM 2154 C C . PHE A 1 328 ? -5.892 -11.755 -13.486 1.00 20.96 292 PHE A C 1
ATOM 2155 O O . PHE A 1 328 ? -5.378 -12.007 -12.392 1.00 20.61 292 PHE A O 1
ATOM 2163 N N . LYS A 1 329 ? -5.487 -12.293 -14.632 1.00 21.55 293 LYS A N 1
ATOM 2164 C CA . LYS A 1 329 ? -4.446 -13.310 -14.695 1.00 25.44 293 LYS A CA 1
ATOM 2165 C C . LYS A 1 329 ? -3.082 -12.666 -14.485 1.00 25.83 293 LYS A C 1
ATOM 2166 O O . LYS A 1 329 ? -2.707 -11.739 -15.212 1.00 27.63 293 LYS A O 1
ATOM 2172 N N . GLU A 1 330 ? -2.345 -13.147 -13.489 1.00 23.71 294 GLU A N 1
ATOM 2173 C CA . GLU A 1 330 ? -1.000 -12.671 -13.204 1.00 23.22 294 GLU A CA 1
ATOM 2174 C C . GLU A 1 330 ? -0.040 -13.853 -13.208 1.00 25.24 294 GLU A C 1
ATOM 2175 O O . GLU A 1 330 ? -0.398 -14.957 -12.785 1.00 21.90 294 GLU A O 1
ATOM 2181 N N . ILE A 1 331 ? 1.175 -13.621 -13.699 1.00 29.22 295 ILE A N 1
ATOM 2182 C CA . ILE A 1 331 ? 2.184 -14.662 -13.851 1.00 36.29 295 ILE A CA 1
ATOM 2183 C C . ILE A 1 331 ? 3.386 -14.308 -12.988 1.00 40.86 295 ILE A C 1
ATOM 2184 O O . ILE A 1 331 ? 3.777 -13.138 -12.906 1.00 40.38 295 ILE A O 1
ATOM 2189 N N . ASP A 1 332 ? 3.966 -15.317 -12.338 1.00 46.71 296 ASP A N 1
ATOM 2190 C CA . ASP A 1 332 ? 5.154 -15.132 -11.522 1.00 54.00 296 ASP A CA 1
ATOM 2191 C C . ASP A 1 332 ? 6.393 -15.568 -12.305 1.00 61.90 296 ASP A C 1
ATOM 2192 O O . ASP A 1 332 ? 6.350 -15.773 -13.523 1.00 62.25 296 ASP A O 1
ATOM 2197 N N . ASP A 1 333 ? 7.515 -15.724 -11.598 1.00 70.51 297 ASP A N 1
ATOM 2198 C CA . ASP A 1 333 ? 8.774 -16.044 -12.264 1.00 73.53 297 ASP A CA 1
ATOM 2199 C C . ASP A 1 333 ? 8.767 -17.458 -12.832 1.00 73.52 297 ASP A C 1
ATOM 2200 O O . ASP A 1 333 ? 9.338 -17.707 -13.901 1.00 73.78 297 ASP A O 1
ATOM 2205 N N . ASP A 1 334 ? 8.125 -18.396 -12.137 1.00 70.25 298 ASP A N 1
ATOM 2206 C CA . ASP A 1 334 ? 8.111 -19.799 -12.533 1.00 67.31 298 ASP A CA 1
ATOM 2207 C C . ASP A 1 334 ? 7.160 -20.086 -13.688 1.00 63.29 298 ASP A C 1
ATOM 2208 O O . ASP A 1 334 ? 6.976 -21.257 -14.040 1.00 63.08 298 ASP A O 1
ATOM 2213 N N . GLY A 1 335 ? 6.555 -19.059 -14.281 1.00 57.65 299 GLY A N 1
ATOM 2214 C CA . GLY A 1 335 ? 5.514 -19.290 -15.259 1.00 51.74 299 GLY A CA 1
ATOM 2215 C C . GLY A 1 335 ? 4.224 -19.804 -14.668 1.00 45.48 299 GLY A C 1
ATOM 2216 O O . GLY A 1 335 ? 3.371 -20.307 -15.404 1.00 45.95 299 GLY A O 1
ATOM 2217 N N . LEU A 1 336 ? 4.061 -19.699 -13.350 1.00 39.90 300 LEU A N 1
ATOM 2218 C CA . LEU A 1 336 ? 2.859 -20.168 -12.675 1.00 33.82 300 LEU A CA 1
ATOM 2219 C C . LEU A 1 336 ? 1.819 -19.056 -12.646 1.00 29.34 300 LEU A C 1
ATOM 2220 O O . LEU A 1 336 ? 2.136 -17.904 -12.333 1.00 28.92 300 LEU A O 1
ATOM 2225 N N . ILE A 1 337 ? 0.582 -19.411 -12.963 1.00 29.73 301 ILE A N 1
ATOM 2226 C CA . ILE A 1 337 ? -0.507 -18.460 -13.140 1.00 31.43 301 ILE A CA 1
ATOM 2227 C C . ILE A 1 337 ? -1.324 -18.384 -11.860 1.00 31.71 301 ILE A C 1
ATOM 2228 O O . ILE A 1 337 ? -1.580 -19.405 -11.207 1.00 33.14 301 ILE A O 1
ATOM 2233 N N . SER A 1 338 ? -1.734 -17.172 -11.500 1.00 28.57 302 SER A N 1
ATOM 2234 C CA . SER A 1 338 ? -2.661 -16.954 -10.403 1.00 28.77 302 SER A CA 1
ATOM 2235 C C . SER A 1 338 ? -3.638 -15.858 -10.801 1.00 26.84 302 SER A C 1
ATOM 2236 O O . SER A 1 338 ? -3.279 -14.918 -11.514 1.00 22.97 302 SER A O 1
ATOM 2239 N N . TYR A 1 339 ? -4.880 -15.993 -10.351 1.00 27.17 303 TYR A N 1
ATOM 2240 C CA . TYR A 1 339 ? -5.907 -14.990 -10.599 1.00 28.22 303 TYR A CA 1
ATOM 2241 C C . TYR A 1 339 ? -6.060 -14.125 -9.355 1.00 28.11 303 TYR A C 1
ATOM 2242 O O . TYR A 1 339 ? -6.383 -14.631 -8.275 1.00 31.16 303 TYR A O 1
ATOM 2251 N N . VAL A 1 340 ? -5.812 -12.828 -9.510 1.00 22.34 304 VAL A N 1
ATOM 2252 C CA . VAL A 1 340 ? -5.812 -11.873 -8.409 1.00 20.55 304 VAL A CA 1
ATOM 2253 C C . VAL A 1 340 ? -7.042 -10.988 -8.549 1.00 19.66 304 VAL A C 1
ATOM 2254 O O . VAL A 1 340 ? -7.294 -10.428 -9.623 1.00 18.36 304 VAL A O 1
ATOM 2258 N N . ALA A 1 341 ? -7.802 -10.854 -7.466 1.00 21.25 305 ALA A N 1
ATOM 2259 C CA . ALA A 1 341 ? -9.092 -10.186 -7.522 1.00 21.48 305 ALA A CA 1
ATOM 2260 C C . ALA A 1 341 ? -8.975 -8.693 -7.239 1.00 20.57 305 ALA A C 1
ATOM 2261 O O . ALA A 1 341 ? -8.115 -8.244 -6.475 1.00 20.73 305 ALA A O 1
ATOM 2263 N N . ASP A 1 342 ? -9.868 -7.929 -7.874 1.00 18.19 306 ASP A N 1
ATOM 2264 C CA . ASP A 1 342 ? -10.029 -6.501 -7.645 1.00 16.38 306 ASP A CA 1
ATOM 2265 C C . ASP A 1 342 ? -11.201 -6.316 -6.694 1.00 16.81 306 ASP A C 1
ATOM 2266 O O . ASP A 1 342 ? -12.352 -6.545 -7.098 1.00 14.67 306 ASP A O 1
ATOM 2271 N N . PRO A 1 343 ? -10.972 -5.911 -5.440 1.00 18.23 307 PRO A N 1
ATOM 2272 C CA . PRO A 1 343 ? -12.087 -5.858 -4.476 1.00 18.27 307 PRO A CA 1
ATOM 2273 C C . PRO A 1 343 ? -13.204 -4.913 -4.886 1.00 17.23 307 PRO A C 1
ATOM 2274 O O . PRO A 1 343 ? -14.380 -5.203 -4.631 1.00 18.63 307 PRO A O 1
ATOM 2278 N N . GLU A 1 344 ? -12.870 -3.784 -5.512 1.00 16.52 308 GLU A N 1
ATOM 2279 C CA . GLU A 1 344 ? -13.910 -2.856 -5.944 1.00 16.55 308 GLU A CA 1
ATOM 2280 C C . GLU A 1 344 ? -14.776 -3.472 -7.037 1.00 13.52 308 GLU A C 1
ATOM 2281 O O . GLU A 1 344 ? -16.007 -3.360 -6.997 1.00 15.82 308 GLU A O 1
ATOM 2287 N N . ARG A 1 345 ? -14.155 -4.133 -8.019 1.00 14.08 309 ARG A N 1
ATOM 2288 C CA . ARG A 1 345 ? -14.935 -4.811 -9.049 1.00 12.72 309 ARG A CA 1
ATOM 2289 C C . ARG A 1 345 ? -15.680 -6.016 -8.488 1.00 17.24 309 ARG A C 1
ATOM 2290 O O . ARG A 1 345 ? -16.756 -6.363 -8.989 1.00 15.74 309 ARG A O 1
ATOM 2298 N N . CYS A 1 346 ? -15.126 -6.667 -7.461 1.00 16.94 310 CYS A N 1
ATOM 2299 C CA . CYS A 1 346 ? -15.869 -7.714 -6.768 1.00 15.69 310 CYS A CA 1
ATOM 2300 C C . CYS A 1 346 ? -17.174 -7.170 -6.206 1.00 15.50 310 CYS A C 1
ATOM 2301 O O . CYS A 1 346 ? -18.209 -7.846 -6.248 1.00 15.87 310 CYS A O 1
ATOM 2304 N N . ALA A 1 347 ? -17.144 -5.942 -5.684 1.00 16.46 311 ALA A N 1
ATOM 2305 C CA . ALA A 1 347 ? -18.352 -5.332 -5.140 1.00 18.75 311 ALA A CA 1
ATOM 2306 C C . ALA A 1 347 ? -19.389 -5.085 -6.229 1.00 19.62 311 ALA A C 1
ATOM 2307 O O . ALA A 1 347 ? -20.593 -5.245 -5.994 1.00 18.29 311 ALA A O 1
ATOM 2309 N N . ARG A 1 348 ? -18.944 -4.696 -7.425 1.00 18.72 312 ARG A N 1
ATOM 2310 C CA . ARG A 1 348 ? -19.881 -4.480 -8.524 1.00 17.35 312 ARG A CA 1
ATOM 2311 C C . ARG A 1 348 ? -20.526 -5.790 -8.958 1.00 16.97 312 ARG A C 1
ATOM 2312 O O . ARG A 1 348 ? -21.743 -5.854 -9.164 1.00 16.70 312 ARG A O 1
ATOM 2320 N N . VAL A 1 349 ? -19.726 -6.850 -9.106 1.00 15.92 313 VAL A N 1
ATOM 2321 C CA . VAL A 1 349 ? -20.282 -8.151 -9.474 1.00 15.41 313 VAL A CA 1
ATOM 2322 C C . VAL A 1 349 ? -21.207 -8.660 -8.376 1.00 16.88 313 VAL A C 1
ATOM 2323 O O . VAL A 1 349 ? -22.325 -9.117 -8.643 1.00 15.90 313 VAL A O 1
ATOM 2327 N N . ALA A 1 350 ? -20.752 -8.586 -7.122 1.00 17.66 314 ALA A N 1
ATOM 2328 C CA . ALA A 1 350 ? -21.581 -9.027 -6.004 1.00 17.14 314 ALA A CA 1
ATOM 2329 C C . ALA A 1 350 ? -22.852 -8.195 -5.898 1.00 16.90 314 ALA A C 1
ATOM 2330 O O . ALA A 1 350 ? -23.941 -8.738 -5.673 1.00 14.26 314 ALA A O 1
ATOM 2332 N N . GLY A 1 351 ? -22.733 -6.875 -6.057 1.00 17.64 315 GLY A N 1
ATOM 2333 C CA . GLY A 1 351 ? -23.909 -6.023 -5.985 1.00 19.08 315 GLY A CA 1
ATOM 2334 C C . GLY A 1 351 ? -24.914 -6.338 -7.075 1.00 17.97 315 GLY A C 1
ATOM 2335 O O . GLY A 1 351 ? -26.113 -6.457 -6.814 1.00 16.84 315 GLY A O 1
ATOM 2336 N N . LEU A 1 352 ? -24.434 -6.489 -8.312 1.00 14.61 316 LEU A N 1
ATOM 2337 C CA . LEU A 1 352 ? -25.322 -6.857 -9.411 1.00 15.84 316 LEU A CA 1
ATOM 2338 C C . LEU A 1 352 ? -26.029 -8.178 -9.135 1.00 17.08 316 LEU A C 1
ATOM 2339 O O . LEU A 1 352 ? -27.233 -8.308 -9.382 1.00 19.31 316 LEU A O 1
ATOM 2344 N N . ALA A 1 353 ? -25.296 -9.171 -8.625 1.00 15.98 317 ALA A N 1
ATOM 2345 C CA . ALA A 1 353 ? -25.905 -10.470 -8.359 1.00 18.11 317 ALA A CA 1
ATOM 2346 C C . ALA A 1 353 ? -26.979 -10.368 -7.283 1.00 16.45 317 ALA A C 1
ATOM 2347 O O . ALA A 1 353 ? -28.065 -10.943 -7.424 1.00 15.62 317 ALA A O 1
ATOM 2349 N N . VAL A 1 354 ? -26.695 -9.635 -6.203 1.00 16.14 318 VAL A N 1
ATOM 2350 C CA . VAL A 1 354 ? -27.653 -9.519 -5.106 1.00 19.82 318 VAL A CA 1
ATOM 2351 C C . VAL A 1 354 ? -28.891 -8.748 -5.549 1.00 19.95 318 VAL A C 1
ATOM 2352 O O . VAL A 1 354 ? -30.022 -9.137 -5.238 1.00 21.83 318 VAL A O 1
ATOM 2356 N N . ARG A 1 355 ? -28.699 -7.648 -6.286 1.00 18.42 319 ARG A N 1
ATOM 2357 C CA . ARG A 1 355 ? -29.837 -6.850 -6.739 1.00 17.95 319 ARG A CA 1
ATOM 2358 C C . ARG A 1 355 ? -30.752 -7.656 -7.654 1.00 20.09 319 ARG A C 1
ATOM 2359 O O . ARG A 1 355 ? -31.980 -7.526 -7.584 1.00 22.32 319 ARG A O 1
ATOM 2367 N N . HIS A 1 356 ? -30.176 -8.487 -8.527 1.00 17.03 320 HIS A N 1
ATOM 2368 C CA . HIS A 1 356 ? -31.006 -9.320 -9.393 1.00 16.05 320 HIS A CA 1
ATOM 2369 C C . HIS A 1 356 ? -31.722 -10.400 -8.593 1.00 16.37 320 HIS A C 1
ATOM 2370 O O . HIS A 1 356 ? -32.896 -10.692 -8.845 1.00 17.26 320 HIS A O 1
ATOM 2377 N N . ALA A 1 357 ? -31.032 -11.003 -7.622 1.00 16.87 321 ALA A N 1
ATOM 2378 C CA . ALA A 1 357 ? -31.679 -11.997 -6.773 1.00 18.15 321 ALA A CA 1
ATOM 2379 C C . ALA A 1 357 ? -32.751 -11.365 -5.897 1.00 22.05 321 ALA A C 1
ATOM 2380 O O . ALA A 1 357 ? -33.786 -11.990 -5.634 1.00 22.64 321 ALA A O 1
ATOM 2382 N N . ARG A 1 358 ? -32.526 -10.125 -5.452 1.00 22.41 322 ARG A N 1
ATOM 2383 C CA . ARG A 1 358 ? -33.496 -9.436 -4.607 1.00 25.20 322 ARG A CA 1
ATOM 2384 C C . ARG A 1 358 ? -34.836 -9.263 -5.310 1.00 21.24 322 ARG A C 1
ATOM 2385 O O . ARG A 1 358 ? -35.879 -9.198 -4.648 1.00 18.83 322 ARG A O 1
ATOM 2393 N N . LEU A 1 359 ? -34.832 -9.196 -6.645 1.00 18.40 323 LEU A N 1
ATOM 2394 C CA . LEU A 1 359 ? -36.068 -8.955 -7.386 1.00 20.37 323 LEU A CA 1
ATOM 2395 C C . LEU A 1 359 ? -37.109 -10.031 -7.106 1.00 22.50 323 LEU A C 1
ATOM 2396 O O . LEU A 1 359 ? -38.311 -9.746 -7.060 1.00 21.00 323 LEU A O 1
ATOM 2401 N N . ARG A 1 360 ? -36.669 -11.275 -6.917 1.00 24.49 324 ARG A N 1
ATOM 2402 C CA . ARG A 1 360 ? -37.615 -12.351 -6.638 1.00 26.94 324 ARG A CA 1
ATOM 2403 C C . ARG A 1 360 ? -38.273 -12.175 -5.276 1.00 27.97 324 ARG A C 1
ATOM 2404 O O . ARG A 1 360 ? -39.391 -12.657 -5.061 1.00 28.77 324 ARG A O 1
ATOM 2412 N N . GLN A 1 361 ? -37.611 -11.472 -4.360 1.00 26.41 325 GLN A N 1
ATOM 2413 C CA . GLN A 1 361 ? -38.099 -11.324 -2.996 1.00 30.15 325 GLN A CA 1
ATOM 2414 C C . GLN A 1 361 ? -39.083 -10.175 -2.825 1.00 29.41 325 GLN A C 1
ATOM 2415 O O . GLN A 1 361 ? -39.799 -10.140 -1.818 1.00 29.55 325 GLN A O 1
ATOM 2421 N N . VAL A 1 362 ? -39.137 -9.240 -3.767 1.00 25.56 326 VAL A N 1
ATOM 2422 C CA . VAL A 1 362 ? -39.966 -8.046 -3.642 1.00 24.98 326 VAL A CA 1
ATOM 2423 C C . VAL A 1 362 ? -41.262 -8.270 -4.411 1.00 24.88 326 VAL A C 1
ATOM 2424 O O . VAL A 1 362 ? -41.243 -8.500 -5.626 1.00 25.61 326 VAL A O 1
ATOM 2428 N N . ALA A 1 363 ? -42.387 -8.201 -3.702 1.00 23.83 327 ALA A N 1
ATOM 2429 C CA . ALA A 1 363 ? -43.684 -8.370 -4.335 1.00 25.28 327 ALA A CA 1
ATOM 2430 C C . ALA A 1 363 ? -43.986 -7.183 -5.248 1.00 24.07 327 ALA A C 1
ATOM 2431 O O . ALA A 1 363 ? -43.463 -6.085 -5.041 1.00 22.97 327 ALA A O 1
ATOM 2433 N N . PRO A 1 364 ? -44.823 -7.382 -6.273 1.00 26.39 328 PRO A N 1
ATOM 2434 C CA . PRO A 1 364 ? -45.164 -6.264 -7.170 1.00 25.24 328 PRO A CA 1
ATOM 2435 C C . PRO A 1 364 ? -45.639 -5.012 -6.450 1.00 24.74 328 PRO A C 1
ATOM 2436 O O . PRO A 1 364 ? -45.298 -3.900 -6.871 1.00 25.17 328 PRO A O 1
ATOM 2440 N N . ALA A 1 365 ? -46.404 -5.162 -5.365 1.00 25.55 329 ALA A N 1
ATOM 2441 C CA . ALA A 1 365 ? -46.946 -4.001 -4.668 1.00 25.79 329 ALA A CA 1
ATOM 2442 C C . ALA A 1 365 ? -45.864 -3.146 -4.022 1.00 23.69 329 ALA A C 1
ATOM 2443 O O . ALA A 1 365 ? -46.102 -1.961 -3.766 1.00 24.52 329 ALA A O 1
ATOM 2445 N N . ASP A 1 366 ? -44.689 -3.714 -3.753 1.00 23.27 330 ASP A N 1
ATOM 2446 C CA . ASP A 1 366 ? -43.596 -2.994 -3.113 1.00 24.48 330 ASP A CA 1
ATOM 2447 C C . ASP A 1 366 ? -42.459 -2.655 -4.067 1.00 24.37 330 ASP A C 1
ATOM 2448 O O . ASP A 1 366 ? -41.477 -2.036 -3.643 1.00 25.94 330 ASP A O 1
ATOM 2453 N N . LYS A 1 367 ? -42.560 -3.039 -5.334 1.00 20.04 331 LYS A N 1
ATOM 2454 C CA . LYS A 1 367 ? -41.445 -2.930 -6.264 1.00 20.32 331 LYS A CA 1
ATOM 2455 C C . LYS A 1 367 ? -41.422 -1.551 -6.912 1.00 22.14 331 LYS A C 1
ATOM 2456 O O . LYS A 1 367 ? -42.429 -1.100 -7.468 1.00 24.01 331 LYS A O 1
ATOM 2462 N N . ARG A 1 368 ? -40.272 -0.885 -6.828 1.00 21.24 332 ARG A N 1
ATOM 2463 C CA A ARG A 1 368 ? -40.078 0.426 -7.431 0.59 21.11 332 ARG A CA 1
ATOM 2464 C CA B ARG A 1 368 ? -40.069 0.428 -7.428 0.41 21.12 332 ARG A CA 1
ATOM 2465 C C . ARG A 1 368 ? -39.353 0.262 -8.761 1.00 17.99 332 ARG A C 1
ATOM 2466 O O . ARG A 1 368 ? -38.300 -0.381 -8.827 1.00 17.35 332 ARG A O 1
ATOM 2481 N N . VAL A 1 369 ? -39.924 0.837 -9.815 1.00 18.82 333 VAL A N 1
ATOM 2482 C CA . VAL A 1 369 ? -39.409 0.676 -11.170 1.00 18.83 333 VAL A CA 1
ATOM 2483 C C . VAL A 1 369 ? -39.229 2.044 -11.807 1.00 18.29 333 VAL A C 1
ATOM 2484 O O . VAL A 1 369 ? -40.106 2.910 -11.705 1.00 18.32 333 VAL A O 1
ATOM 2488 N N . ALA A 1 370 ? -38.095 2.232 -12.473 1.00 18.68 334 ALA A N 1
ATOM 2489 C CA . ALA A 1 370 ? -37.843 3.411 -13.287 1.00 17.07 334 ALA A CA 1
ATOM 2490 C C . ALA A 1 370 ? -38.017 3.052 -14.758 1.00 17.75 334 ALA A C 1
ATOM 2491 O O . ALA A 1 370 ? -37.387 2.110 -15.251 1.00 17.81 334 ALA A O 1
ATOM 2493 N N . LEU A 1 371 ? -38.878 3.795 -15.448 1.00 15.16 335 LEU A N 1
ATOM 2494 C CA . LEU A 1 371 ? -39.121 3.632 -16.877 1.00 14.37 335 LEU A CA 1
ATOM 2495 C C . LEU A 1 371 ? -38.460 4.807 -17.591 1.00 16.77 335 LEU A C 1
ATOM 2496 O O . LEU A 1 371 ? -38.904 5.951 -17.451 1.00 18.13 335 LEU A O 1
ATOM 2501 N N . VAL A 1 372 ? -37.395 4.533 -18.343 1.00 17.84 336 VAL A N 1
ATOM 2502 C CA . VAL A 1 372 ? -36.568 5.571 -18.951 1.00 17.25 336 VAL A CA 1
ATOM 2503 C C . VAL A 1 372 ? -36.777 5.561 -20.461 1.00 17.43 336 VAL A C 1
ATOM 2504 O O . VAL A 1 372 ? -36.717 4.502 -21.097 1.00 18.19 336 VAL A O 1
ATOM 2508 N N . PHE A 1 373 ? -37.007 6.742 -21.030 1.00 15.95 337 PHE A N 1
ATOM 2509 C CA . PHE A 1 373 ? -37.226 6.919 -22.459 1.00 17.14 337 PHE A CA 1
ATOM 2510 C C . PHE A 1 373 ? -36.011 7.579 -23.100 1.00 17.55 337 PHE A C 1
ATOM 2511 O O . PHE A 1 373 ? -35.433 8.512 -22.535 1.00 17.89 337 PHE A O 1
ATOM 2519 N N . SER A 1 374 ? -35.638 7.102 -24.287 1.00 18.18 338 SER A N 1
ATOM 2520 C CA . SER A 1 374 ? -34.599 7.759 -25.067 1.00 19.44 338 SER A CA 1
ATOM 2521 C C . SER A 1 374 ? -35.072 9.135 -25.531 1.00 22.35 338 SER A C 1
ATOM 2522 O O . SER A 1 374 ? -36.271 9.413 -25.617 1.00 25.37 338 SER A O 1
ATOM 2525 N N . ALA A 1 375 ? -34.108 9.999 -25.846 1.00 27.93 339 ALA A N 1
ATOM 2526 C CA . ALA A 1 375 ? -34.399 11.362 -26.268 1.00 38.75 339 ALA A CA 1
ATOM 2527 C C . ALA A 1 375 ? -33.488 11.752 -27.423 1.00 48.73 339 ALA A C 1
ATOM 2528 O O . ALA A 1 375 ? -32.540 11.040 -27.765 1.00 49.51 339 ALA A O 1
ATOM 2530 N N . TYR A 1 376 ? -33.792 12.905 -28.018 1.00 57.70 340 TYR A N 1
ATOM 2531 C CA . TYR A 1 376 ? -33.020 13.476 -29.123 1.00 59.89 340 TYR A CA 1
ATOM 2532 C C . TYR A 1 376 ? -32.892 12.510 -30.297 1.00 62.47 340 TYR A C 1
ATOM 2533 O O . TYR A 1 376 ? -31.789 12.235 -30.769 1.00 64.57 340 TYR A O 1
ATOM 2535 N N . ARG A 1 382 ? -38.461 15.421 -29.082 1.00 62.33 346 ARG A N 1
ATOM 2536 C CA . ARG A 1 382 ? -38.208 14.156 -29.764 1.00 62.21 346 ARG A CA 1
ATOM 2537 C C . ARG A 1 382 ? -38.006 13.027 -28.760 1.00 58.33 346 ARG A C 1
ATOM 2538 O O . ARG A 1 382 ? -37.052 12.256 -28.858 1.00 57.35 346 ARG A O 1
ATOM 2540 N N . ILE A 1 383 ? -38.915 12.939 -27.802 1.00 52.77 347 ILE A N 1
ATOM 2541 C CA . ILE A 1 383 ? -38.836 11.964 -26.721 1.00 46.08 347 ILE A CA 1
ATOM 2542 C C . ILE A 1 383 ? -39.459 10.654 -27.184 1.00 41.17 347 ILE A C 1
ATOM 2543 O O . ILE A 1 383 ? -40.521 10.643 -27.814 1.00 42.12 347 ILE A O 1
ATOM 2548 N N . GLY A 1 384 ? -38.796 9.547 -26.879 1.00 36.78 348 GLY A N 1
ATOM 2549 C CA . GLY A 1 384 ? -39.317 8.238 -27.185 1.00 35.48 348 GLY A CA 1
ATOM 2550 C C . GLY A 1 384 ? -38.751 7.572 -28.418 1.00 34.63 348 GLY A C 1
ATOM 2551 O O . GLY A 1 384 ? -39.444 6.743 -29.019 1.00 33.72 348 GLY A O 1
ATOM 2552 N N . ASN A 1 385 ? -37.525 7.908 -28.816 1.00 34.80 349 ASN A N 1
ATOM 2553 C CA A ASN A 1 385 ? -36.907 7.270 -29.971 0.41 35.74 349 ASN A CA 1
ATOM 2554 C CA B ASN A 1 385 ? -36.910 7.273 -29.974 0.59 35.76 349 ASN A CA 1
ATOM 2555 C C . ASN A 1 385 ? -36.835 5.766 -29.760 1.00 35.95 349 ASN A C 1
ATOM 2556 O O . ASN A 1 385 ? -36.229 5.294 -28.792 1.00 37.78 349 ASN A O 1
ATOM 2565 N N . ALA A 1 386 ? -37.461 5.014 -30.660 1.00 32.59 350 ALA A N 1
ATOM 2566 C CA . ALA A 1 386 ? -37.445 3.555 -30.583 1.00 29.98 350 ALA A CA 1
ATOM 2567 C C . ALA A 1 386 ? -37.722 3.015 -31.973 1.00 30.75 350 ALA A C 1
ATOM 2568 O O . ALA A 1 386 ? -38.829 3.183 -32.492 1.00 28.38 350 ALA A O 1
ATOM 2570 N N . VAL A 1 387 ? -36.726 2.360 -32.567 1.00 27.21 351 VAL A N 1
ATOM 2571 C CA . VAL A 1 387 ? -36.818 1.960 -33.964 1.00 25.26 351 VAL A CA 1
ATOM 2572 C C . VAL A 1 387 ? -37.884 0.886 -34.127 1.00 27.07 351 VAL A C 1
ATOM 2573 O O . VAL A 1 387 ? -37.876 -0.134 -33.424 1.00 24.98 351 VAL A O 1
ATOM 2577 N N . GLY A 1 388 ? -38.817 1.122 -35.051 1.00 27.07 352 GLY A N 1
ATOM 2578 C CA . GLY A 1 388 ? -39.896 0.199 -35.343 1.00 28.09 352 GLY A CA 1
ATOM 2579 C C . GLY A 1 388 ? -40.950 0.051 -34.268 1.00 24.18 352 GLY A C 1
ATOM 2580 O O . GLY A 1 388 ? -41.888 -0.735 -34.451 1.00 20.23 352 GLY A O 1
ATOM 2581 N N . LEU A 1 389 ? -40.847 0.785 -33.164 1.00 18.12 353 LEU A N 1
ATOM 2582 C CA . LEU A 1 389 ? -41.688 0.565 -31.998 1.00 16.11 353 LEU A CA 1
ATOM 2583 C C . LEU A 1 389 ? -42.553 1.786 -31.716 1.00 15.85 353 LEU A C 1
ATOM 2584 O O . LEU A 1 389 ? -42.073 2.924 -31.758 1.00 14.82 353 LEU A O 1
ATOM 2589 N N . ASP A 1 390 ? -43.830 1.541 -31.426 1.00 14.81 354 ASP A N 1
ATOM 2590 C CA . ASP A 1 390 ? -44.724 2.571 -30.896 1.00 14.69 354 ASP A CA 1
ATOM 2591 C C . ASP A 1 390 ? -44.440 2.670 -29.401 1.00 15.15 354 ASP A C 1
ATOM 2592 O O . ASP A 1 390 ? -45.046 1.977 -28.580 1.00 10.45 354 ASP A O 1
ATOM 2597 N N . THR A 1 391 ? -43.496 3.543 -29.050 1.00 14.46 355 THR A N 1
ATOM 2598 C CA . THR A 1 391 ? -43.072 3.667 -27.655 1.00 17.93 355 THR A CA 1
ATOM 2599 C C . THR A 1 391 ? -44.198 4.103 -26.725 1.00 18.71 355 THR A C 1
ATOM 2600 O O . THR A 1 391 ? -44.342 3.498 -25.647 1.00 17.43 355 THR A O 1
ATOM 2604 N N . PRO A 1 392 ? -45.013 5.119 -27.044 1.00 19.80 356 PRO A N 1
ATOM 2605 C CA . PRO A 1 392 ? -46.087 5.485 -26.104 1.00 19.03 356 PRO A CA 1
ATOM 2606 C C . P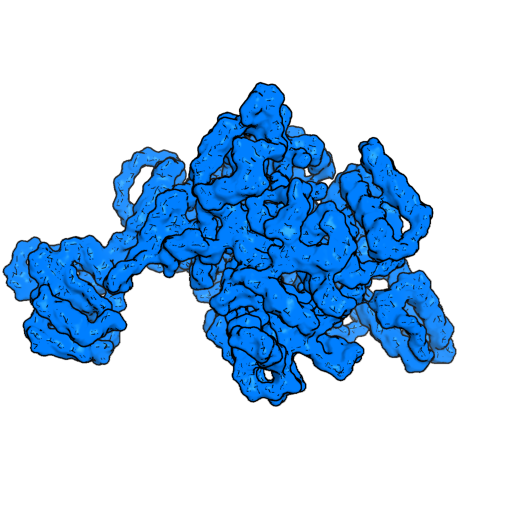RO A 1 392 ? -47.113 4.385 -25.903 1.00 18.19 356 PRO A C 1
ATOM 2607 O O . PRO A 1 392 ? -47.518 4.127 -24.762 1.00 17.85 356 PRO A O 1
ATOM 2611 N N . ALA A 1 393 ? -47.552 3.726 -26.979 1.00 15.66 357 ALA A N 1
ATOM 2612 C CA . ALA A 1 393 ? -48.528 2.651 -26.826 1.00 17.92 357 ALA A CA 1
ATOM 2613 C C . ALA A 1 393 ? -47.926 1.459 -26.089 1.00 19.24 357 ALA A C 1
ATOM 2614 O O . ALA A 1 393 ? -48.613 0.802 -25.296 1.00 18.88 357 ALA A O 1
ATOM 2616 N N . SER A 1 394 ? -46.646 1.169 -26.334 1.00 15.88 358 SER A N 1
ATOM 2617 C CA . SER A 1 394 ? -45.976 0.091 -25.613 1.00 16.78 358 SER A CA 1
ATOM 2618 C C . SER A 1 394 ? -45.848 0.417 -24.131 1.00 19.92 358 SER A C 1
ATOM 2619 O O . SER A 1 394 ? -46.016 -0.463 -23.278 1.00 20.41 358 SER A O 1
ATOM 2622 N N . ALA A 1 395 ? -45.540 1.676 -23.807 1.00 19.31 359 ALA A N 1
ATOM 2623 C CA . ALA A 1 395 ? -45.463 2.083 -22.408 1.00 19.09 359 ALA A CA 1
ATOM 2624 C C . ALA A 1 395 ? -46.814 1.945 -21.718 1.00 19.71 359 ALA A C 1
ATOM 2625 O O . ALA A 1 395 ? -46.893 1.453 -20.586 1.00 20.05 359 ALA A O 1
ATOM 2627 N N . VAL A 1 396 ? -47.890 2.376 -22.382 1.00 19.29 360 VAL A N 1
ATOM 2628 C CA . VAL A 1 396 ? -49.226 2.230 -21.808 1.00 20.91 360 VAL A CA 1
ATOM 2629 C C . VAL A 1 396 ? -49.530 0.760 -21.550 1.00 20.73 360 VAL A C 1
ATOM 2630 O O . VAL A 1 396 ? -49.972 0.380 -20.458 1.00 17.69 360 VAL A O 1
ATOM 2634 N N . ALA A 1 397 ? -49.284 -0.091 -22.550 1.00 17.41 361 ALA A N 1
ATOM 2635 C CA . ALA A 1 397 ? -49.591 -1.511 -22.407 1.00 16.82 361 ALA A CA 1
ATOM 2636 C C . ALA A 1 397 ? -48.763 -2.145 -21.298 1.00 17.49 361 ALA A C 1
ATOM 2637 O O . ALA A 1 397 ? -49.254 -3.009 -20.562 1.00 17.90 361 ALA A O 1
ATOM 2639 N N . LEU A 1 398 ? -47.505 -1.720 -21.154 1.00 15.29 362 LEU A N 1
ATOM 2640 C CA . LEU A 1 398 ? -46.673 -2.237 -20.072 1.00 16.70 362 LEU A CA 1
ATOM 2641 C C . LEU A 1 398 ? -47.198 -1.782 -18.716 1.00 16.43 362 LEU A C 1
ATOM 2642 O O . LEU A 1 398 ? -47.309 -2.584 -17.782 1.00 18.09 362 LEU A O 1
ATOM 2647 N N . LEU A 1 399 ? -47.529 -0.495 -18.591 1.00 14.84 363 LEU A N 1
ATOM 2648 C CA . LEU A 1 399 ? -48.023 0.023 -17.318 1.00 17.57 363 LEU A CA 1
ATOM 2649 C C . LEU A 1 399 ? -49.353 -0.618 -16.940 1.00 16.69 363 LEU A C 1
ATOM 2650 O O . LEU A 1 399 ? -49.602 -0.898 -15.762 1.00 20.65 363 LEU A O 1
ATOM 2655 N N . GLN A 1 400 ? -50.220 -0.858 -17.928 1.00 17.26 364 GLN A N 1
ATOM 2656 C CA . GLN A 1 400 ? -51.481 -1.542 -17.656 1.00 20.99 364 GLN A CA 1
ATOM 2657 C C . GLN A 1 400 ? -51.243 -2.964 -17.167 1.00 20.81 364 GLN A C 1
ATOM 2658 O O . GLN A 1 400 ? -51.902 -3.425 -16.228 1.00 20.54 364 GLN A O 1
ATOM 2664 N N . ALA A 1 401 ? -50.302 -3.674 -17.792 1.00 20.98 365 ALA A N 1
ATOM 2665 C CA . ALA A 1 401 ? -49.996 -5.032 -17.355 1.00 21.77 365 ALA A CA 1
ATOM 2666 C C . ALA A 1 401 ? -49.370 -5.038 -15.967 1.00 23.38 365 ALA A C 1
ATOM 2667 O O . ALA A 1 401 ? -49.651 -5.931 -15.159 1.00 20.24 365 ALA A O 1
ATOM 2669 N N . MET A 1 402 ? -48.514 -4.053 -15.674 1.00 19.91 366 MET A N 1
ATOM 2670 C CA . MET A 1 402 ? -47.926 -3.961 -14.340 1.00 19.00 366 MET A CA 1
ATOM 2671 C C . MET A 1 402 ? -48.994 -3.707 -13.286 1.00 20.01 366 MET A C 1
ATOM 2672 O O . MET A 1 402 ? -48.976 -4.325 -12.214 1.00 23.48 366 MET A O 1
ATOM 2677 N N . ARG A 1 403 ? -49.933 -2.799 -13.570 1.00 21.19 367 ARG A N 1
ATOM 2678 C CA . ARG A 1 403 ? -51.034 -2.562 -12.643 1.00 23.90 367 ARG A CA 1
ATOM 2679 C C . ARG A 1 403 ? -51.823 -3.839 -12.395 1.00 27.02 367 ARG A C 1
ATOM 2680 O O . ARG A 1 403 ? -52.186 -4.142 -11.252 1.00 25.80 367 ARG A O 1
ATOM 2684 N N . GLN A 1 404 ? -52.086 -4.608 -13.455 1.00 28.51 368 GLN A N 1
ATOM 2685 C CA . GLN A 1 404 ? -52.832 -5.852 -13.302 1.00 29.68 368 GLN A CA 1
ATOM 2686 C C . GLN A 1 404 ? -52.060 -6.869 -12.473 1.00 28.11 368 GLN A C 1
ATOM 2687 O O . GLN A 1 404 ? -52.666 -7.652 -11.734 1.00 28.11 368 GLN A O 1
ATOM 2693 N N . ARG A 1 405 ? -50.730 -6.869 -12.575 1.00 24.34 369 ARG A N 1
ATOM 2694 C CA . ARG A 1 405 ? -49.890 -7.771 -11.800 1.00 24.12 369 ARG A CA 1
ATOM 2695 C C . ARG A 1 405 ? -49.760 -7.345 -10.342 1.00 23.15 369 ARG A C 1
ATOM 2696 O O . ARG A 1 405 ? -49.282 -8.135 -9.521 1.00 24.93 369 ARG A O 1
ATOM 2704 N N . GLY A 1 406 ? -50.179 -6.130 -9.998 1.00 23.88 370 GLY A N 1
ATOM 2705 C CA . GLY A 1 406 ? -50.123 -5.652 -8.634 1.00 24.49 370 GLY A CA 1
ATOM 2706 C C . GLY A 1 406 ? -49.149 -4.523 -8.367 1.00 25.15 370 GLY A C 1
ATOM 2707 O O . GLY A 1 406 ? -48.985 -4.138 -7.203 1.00 22.36 370 GLY A O 1
ATOM 2708 N N . TYR A 1 407 ? -48.493 -3.987 -9.394 1.00 23.59 371 TYR A N 1
ATOM 2709 C CA . TYR A 1 407 ? -47.627 -2.834 -9.207 1.00 22.56 371 TYR A CA 1
ATOM 2710 C C . TYR A 1 407 ? -48.456 -1.592 -8.899 1.00 23.58 371 TYR A C 1
ATOM 2711 O O . TYR A 1 407 ? -49.600 -1.457 -9.336 1.00 23.20 371 TYR A O 1
ATOM 2720 N N . ARG A 1 408 ? -47.861 -0.674 -8.144 1.00 22.88 372 ARG A N 1
ATOM 2721 C CA . ARG A 1 408 ? -48.500 0.604 -7.840 1.00 25.64 372 ARG A CA 1
ATOM 2722 C C . ARG A 1 408 ? -48.064 1.615 -8.894 1.00 24.34 372 ARG A C 1
ATOM 2723 O O . ARG A 1 408 ? -47.006 2.237 -8.776 1.00 26.48 372 ARG A O 1
ATOM 2731 N N . VAL A 1 409 ? -48.891 1.784 -9.931 1.00 22.09 373 VAL A N 1
ATOM 2732 C CA . VAL A 1 409 ? -48.551 2.636 -11.066 1.00 21.47 373 VAL A CA 1
ATOM 2733 C C . VAL A 1 409 ? -49.137 4.030 -10.933 1.00 24.89 373 VAL A C 1
ATOM 2734 O O . VAL A 1 409 ? -49.012 4.841 -11.861 1.00 23.49 373 VAL A O 1
ATOM 2738 N N . GLY A 1 410 ? -49.778 4.333 -9.808 1.00 26.53 374 GLY A N 1
ATOM 2739 C CA . GLY A 1 410 ? -50.348 5.653 -9.622 1.00 27.71 374 GLY A CA 1
ATOM 2740 C C . GLY A 1 410 ? -51.455 5.942 -10.621 1.00 30.67 374 GLY A C 1
ATOM 2741 O O . GLY A 1 410 ? -52.151 5.043 -11.102 1.00 31.59 374 GLY A O 1
ATOM 2742 N N . ASP A 1 411 ? -51.621 7.226 -10.945 1.00 29.74 375 ASP A N 1
ATOM 2743 C CA . ASP A 1 411 ? -52.649 7.634 -11.897 1.00 32.76 375 ASP A CA 1
ATOM 2744 C C . ASP A 1 411 ? -52.017 8.391 -13.059 1.00 30.62 375 ASP A C 1
ATOM 2745 O O . ASP A 1 411 ? -52.273 9.584 -13.252 1.00 32.02 375 ASP A O 1
ATOM 2750 N N . LEU A 1 412 ? -51.167 7.710 -13.818 1.00 28.27 376 LEU A N 1
ATOM 2751 C CA . LEU A 1 412 ? -50.505 8.349 -14.944 1.00 27.64 376 LEU A CA 1
ATOM 2752 C C . LEU A 1 412 ? -51.512 8.624 -16.057 1.00 28.81 376 LEU A C 1
ATOM 2753 O O . LEU A 1 412 ? -52.341 7.763 -16.370 1.00 29.88 376 LEU A O 1
ATOM 2758 N N . PRO A 1 413 ? -51.472 9.809 -16.664 1.00 27.91 377 PRO A N 1
ATOM 2759 C CA . PRO A 1 413 ? -52.391 10.097 -17.770 1.00 27.87 377 PRO A CA 1
ATOM 2760 C C . PRO A 1 413 ? -52.181 9.112 -18.908 1.00 29.44 377 PRO A C 1
ATOM 2761 O O . PRO A 1 413 ? -51.053 8.731 -19.225 1.00 30.63 377 PRO A O 1
ATOM 2765 N N . GLY A 1 414 ? -53.288 8.676 -19.504 1.00 27.50 378 GLY A N 1
ATOM 2766 C CA . GLY A 1 414 ? -53.250 7.763 -20.618 1.00 27.12 378 GLY A CA 1
ATOM 2767 C C . GLY A 1 414 ? -53.194 6.296 -20.249 1.00 26.90 378 GLY A C 1
ATOM 2768 O O . GLY A 1 414 ? -53.492 5.451 -21.098 1.00 27.90 378 GLY A O 1
ATOM 2769 N N . VAL A 1 415 ? -52.811 5.961 -19.018 1.00 24.34 379 VAL A N 1
ATOM 2770 C CA . VAL A 1 415 ? -52.784 4.557 -18.615 1.00 24.31 379 VAL A CA 1
ATOM 2771 C C . VAL A 1 415 ? -54.204 4.040 -18.425 1.00 28.59 379 VAL A C 1
ATOM 2772 O O . VAL A 1 415 ? -54.613 3.049 -19.041 1.00 27.58 379 VAL A O 1
ATOM 2776 N N . GLU A 1 416 ? -54.979 4.715 -17.573 1.00 30.42 380 GLU A N 1
ATOM 2777 C CA . GLU A 1 416 ? -56.375 4.336 -17.382 1.00 37.20 380 GLU A CA 1
ATOM 2778 C C . GLU A 1 416 ? -57.187 4.552 -18.653 1.00 35.37 380 GLU A C 1
ATOM 2779 O O . GLU A 1 416 ? -57.997 3.697 -19.031 1.00 35.44 380 GLU A O 1
ATOM 2785 N N . SER A 1 417 ? -56.981 5.681 -19.330 1.00 32.33 381 SER A N 1
ATOM 2786 C CA . SER A 1 417 ? -57.747 6.008 -20.528 1.00 34.21 381 SER A CA 1
ATOM 2787 C C . SER A 1 417 ? -57.196 5.358 -21.791 1.00 34.91 381 SER A C 1
ATOM 2788 O O . SER A 1 417 ? -57.746 5.598 -22.872 1.00 35.80 381 SER A O 1
ATOM 2791 N N . ASN A 1 418 ? -56.137 4.552 -21.683 1.00 33.35 382 ASN A N 1
ATOM 2792 C CA . ASN A 1 418 ? -55.555 3.825 -22.815 1.00 33.64 382 ASN A CA 1
ATOM 2793 C C . ASN A 1 418 ? -55.183 4.781 -23.954 1.00 33.41 382 ASN A C 1
ATOM 2794 O O . ASN A 1 418 ? -55.624 4.638 -25.098 1.00 33.61 382 ASN A O 1
ATOM 2799 N N . ASP A 1 419 ? -54.345 5.763 -23.621 1.00 28.41 383 ASP A N 1
ATOM 2800 C CA . ASP A 1 419 ? -54.047 6.874 -24.527 1.00 25.18 383 ASP A CA 1
ATOM 2801 C C . ASP A 1 419 ? -52.548 7.161 -24.471 1.00 20.72 383 ASP A C 1
ATOM 2802 O O . ASP A 1 419 ? -52.079 7.863 -23.570 1.00 21.27 383 ASP A O 1
ATOM 2807 N N . GLY A 1 420 ? -51.809 6.644 -25.454 1.00 21.82 384 GLY A N 1
ATOM 2808 C CA . GLY A 1 420 ? -50.370 6.856 -25.476 1.00 19.95 384 GLY A CA 1
ATOM 2809 C C . GLY A 1 420 ? -49.987 8.317 -25.619 1.00 17.43 384 GLY A C 1
ATOM 2810 O O . GLY A 1 420 ? -48.992 8.764 -25.043 1.00 19.92 384 GLY A O 1
ATOM 2811 N N . ASP A 1 421 ? -50.761 9.078 -26.397 1.00 14.88 385 ASP A N 1
ATOM 2812 C CA . ASP A 1 421 ? -50.476 10.503 -26.550 1.00 18.40 385 ASP A CA 1
ATOM 2813 C C . ASP A 1 421 ? -50.562 11.231 -25.214 1.00 20.29 385 ASP A C 1
ATOM 2814 O O . ASP A 1 421 ? -49.715 12.076 -24.904 1.00 19.08 385 ASP A O 1
ATOM 2819 N N . ALA A 1 422 ? -51.586 10.923 -24.415 1.00 19.00 386 ALA A N 1
ATOM 2820 C CA . ALA A 1 422 ? -51.732 11.578 -23.119 1.00 19.73 386 ALA A CA 1
ATOM 2821 C C . ALA A 1 422 ? -50.543 11.280 -22.216 1.00 19.53 386 ALA A C 1
ATOM 2822 O O . ALA A 1 422 ? -50.048 12.170 -21.513 1.00 18.78 386 ALA A O 1
ATOM 2824 N N . LEU A 1 423 ? -50.067 10.034 -22.228 1.00 16.60 387 LEU A N 1
ATOM 2825 C CA . LEU A 1 423 ? -48.925 9.668 -21.398 1.00 19.49 387 LEU A CA 1
ATOM 2826 C C . LEU A 1 423 ? -47.670 10.410 -21.836 1.00 19.79 387 LEU A C 1
ATOM 2827 O O . LEU A 1 423 ? -46.978 11.022 -21.015 1.00 18.08 387 LEU A O 1
ATOM 2832 N N . ILE A 1 424 ? -47.362 10.368 -23.135 1.00 17.83 388 ILE A N 1
ATOM 2833 C CA . ILE A 1 424 ? -46.118 10.966 -23.600 1.00 17.35 388 ILE A CA 1
ATOM 2834 C C . ILE A 1 424 ? -46.178 12.486 -23.494 1.00 20.35 388 ILE A C 1
ATOM 2835 O O . ILE A 1 424 ? -45.165 13.131 -23.198 1.00 20.98 388 ILE A O 1
ATOM 2840 N N . HIS A 1 425 ? -47.356 13.084 -23.704 1.00 19.99 389 HIS A N 1
ATOM 2841 C CA . HIS A 1 425 ? -47.484 14.527 -23.518 1.00 22.42 389 HIS A CA 1
ATOM 2842 C C . HIS A 1 425 ? -47.252 14.910 -22.064 1.00 21.49 389 HIS A C 1
ATOM 2843 O O . HIS A 1 425 ? -46.622 15.934 -21.776 1.00 22.92 389 HIS A O 1
ATOM 2850 N N . ALA A 1 426 ? -47.759 14.098 -21.133 1.00 19.92 390 ALA A N 1
ATOM 2851 C CA . ALA A 1 426 ? -47.532 14.365 -19.717 1.00 20.65 390 ALA A CA 1
ATOM 2852 C C . ALA A 1 426 ? -46.052 14.273 -19.371 1.00 23.25 390 ALA A C 1
ATOM 2853 O O . ALA A 1 426 ? -45.547 15.051 -18.553 1.00 24.98 390 ALA A O 1
ATOM 2855 N N . LEU A 1 427 ? -45.337 13.329 -19.989 1.00 21.70 391 LEU A N 1
ATOM 2856 C CA . LEU A 1 427 ? -43.905 13.204 -19.736 1.00 20.99 391 LEU A CA 1
ATOM 2857 C C . LEU A 1 427 ? -43.138 14.392 -20.302 1.00 24.25 391 LEU A C 1
ATOM 2858 O O . LEU A 1 427 ? -42.225 14.912 -19.652 1.00 22.56 391 LEU A O 1
ATOM 2863 N N . ILE A 1 428 ? -43.495 14.839 -21.508 1.00 26.43 392 ILE A N 1
ATOM 2864 C CA . ILE A 1 428 ? -42.831 16.001 -22.095 1.00 27.67 392 ILE A CA 1
ATOM 2865 C C . ILE A 1 428 ? -43.041 17.233 -21.224 1.00 32.41 392 ILE A C 1
ATOM 2866 O O . ILE A 1 428 ? -42.113 18.017 -20.992 1.00 33.06 392 ILE A O 1
ATOM 2871 N N . GLU A 1 429 ? -44.260 17.409 -20.711 1.00 35.22 393 GLU A N 1
ATOM 2872 C CA . GLU A 1 429 ? -44.585 18.610 -19.950 1.00 42.24 393 GLU A CA 1
ATOM 2873 C C . GLU A 1 429 ? -43.857 18.649 -18.610 1.00 44.70 393 GLU A C 1
ATOM 2874 O O . GLU A 1 429 ? -43.408 19.715 -18.176 1.00 43.22 393 GLU A O 1
ATOM 2880 N N . CYS A 1 430 ? -43.713 17.502 -17.945 1.00 48.32 394 CYS A N 1
ATOM 2881 C CA A CYS A 1 430 ? -43.162 17.445 -16.597 0.60 52.86 394 CYS A CA 1
ATOM 2882 C CA B CYS A 1 430 ? -43.146 17.468 -16.602 0.40 52.83 394 CYS A CA 1
ATOM 2883 C C . CYS A 1 430 ? -41.862 16.654 -16.512 1.00 52.73 394 CYS A C 1
ATOM 2884 O O . CYS A 1 430 ? -41.389 16.385 -15.401 1.00 50.98 394 CYS A O 1
ATOM 2889 N N . GLY A 1 431 ? -41.277 16.262 -17.641 1.00 54.46 395 GLY A N 1
ATOM 2890 C CA . GLY A 1 431 ? -40.062 15.471 -17.594 1.00 55.43 395 GLY A CA 1
ATOM 2891 C C . GLY A 1 431 ? -39.011 15.866 -18.611 1.00 56.07 395 GLY A C 1
ATOM 2892 O O . GLY A 1 431 ? -37.936 15.261 -18.664 1.00 55.58 395 GLY A O 1
ATOM 2893 N N . GLY A 1 432 ? -39.305 16.877 -19.424 1.00 57.09 396 GLY A N 1
ATOM 2894 C CA . GLY A 1 432 ? -38.339 17.330 -20.405 1.00 57.39 396 GLY A CA 1
ATOM 2895 C C . GLY A 1 432 ? -37.214 18.128 -19.773 1.00 58.35 396 GLY A C 1
ATOM 2896 O O . GLY A 1 432 ? -37.390 18.816 -18.767 1.00 58.45 396 GLY A O 1
ATOM 2897 N N . HIS A 1 433 ? -36.034 18.029 -20.380 1.00 58.38 397 HIS A N 1
ATOM 2898 C CA . HIS A 1 433 ? -34.861 18.755 -19.903 1.00 56.57 397 HIS A CA 1
ATOM 2899 C C . HIS A 1 433 ? -34.537 19.932 -20.821 1.00 55.07 397 HIS A C 1
ATOM 2900 O O . HIS A 1 433 ? -35.136 21.003 -20.711 1.00 57.08 397 HIS A O 1
ATOM 2907 N N . ASN A 1 446 ? -41.913 19.780 -6.994 1.00 69.73 410 ASN A N 1
ATOM 2908 C CA . ASN A 1 446 ? -42.423 19.050 -8.151 1.00 68.66 410 ASN A CA 1
ATOM 2909 C C . ASN A 1 446 ? -41.294 18.399 -8.974 1.00 64.29 410 ASN A C 1
ATOM 2910 O O . ASN A 1 446 ? -41.392 17.218 -9.306 1.00 65.83 410 ASN A O 1
ATOM 2915 N N . PRO A 1 447 ? -40.227 19.133 -9.304 1.00 54.92 411 PRO A N 1
ATOM 2916 C CA . PRO A 1 447 ? -39.048 18.462 -9.852 1.00 47.79 411 PRO A CA 1
ATOM 2917 C C . PRO A 1 447 ? -38.133 17.982 -8.738 1.00 44.19 411 PRO A C 1
ATOM 2918 O O . PRO A 1 447 ? -38.054 18.570 -7.658 1.00 43.71 411 PRO A O 1
ATOM 2922 N N . ILE A 1 448 ? -37.446 16.874 -9.013 1.00 39.81 412 ILE A N 1
ATOM 2923 C CA . ILE A 1 448 ? -36.542 16.297 -8.028 1.00 34.37 412 ILE A CA 1
ATOM 2924 C C . ILE A 1 448 ? -35.335 17.208 -7.856 1.00 30.53 412 ILE A C 1
ATOM 2925 O O . ILE A 1 448 ? -34.844 17.811 -8.820 1.00 25.14 412 ILE A O 1
ATOM 2930 N N . ARG A 1 449 ? -34.865 17.334 -6.616 1.00 31.78 413 ARG A N 1
ATOM 2931 C CA . ARG A 1 449 ? -33.735 18.194 -6.289 1.00 33.73 413 ARG A CA 1
ATOM 2932 C C . ARG A 1 449 ? -32.722 17.389 -5.489 1.00 31.74 413 ARG A C 1
ATOM 2933 O O . ARG A 1 449 ? -33.052 16.855 -4.424 1.00 31.66 413 ARG A O 1
ATOM 2941 N N . VAL A 1 450 ? -31.500 17.291 -6.007 1.00 29.03 414 VAL A N 1
ATOM 2942 C CA . VAL A 1 450 ? -30.396 16.614 -5.333 1.00 25.80 414 VAL A CA 1
ATOM 2943 C C . VAL A 1 450 ? -29.454 17.676 -4.790 1.00 26.91 414 VAL A C 1
ATOM 2944 O O . VAL A 1 450 ? -28.991 18.544 -5.541 1.00 27.86 414 VAL A O 1
ATOM 2948 N N . SER A 1 451 ? -29.169 17.612 -3.491 1.00 28.59 415 SER A N 1
ATOM 2949 C CA . SER A 1 451 ? -28.293 18.599 -2.880 1.00 28.69 415 SER A CA 1
ATOM 2950 C C . SER A 1 451 ? -26.874 18.447 -3.412 1.00 27.66 415 SER A C 1
ATOM 2951 O O . SER A 1 451 ? -26.396 17.333 -3.646 1.00 26.28 415 SER A O 1
ATOM 2954 N N . ALA A 1 452 ? -26.205 19.585 -3.616 1.00 29.54 416 ALA A N 1
ATOM 2955 C CA . ALA A 1 452 ? -24.831 19.561 -4.107 1.00 27.10 416 ALA A CA 1
ATOM 2956 C C . ALA A 1 452 ? -23.908 18.819 -3.152 1.00 24.81 416 ALA A C 1
ATOM 2957 O O . ALA A 1 452 ? -22.949 18.175 -3.592 1.00 23.12 416 ALA A O 1
ATOM 2959 N N . LYS A 1 453 ? -24.184 18.892 -1.848 1.00 24.41 417 LYS A N 1
ATOM 2960 C CA . LYS A 1 453 ? -23.348 18.207 -0.868 1.00 26.80 417 LYS A CA 1
ATOM 2961 C C . LYS A 1 453 ? -23.428 16.695 -1.036 1.00 24.85 417 LYS A C 1
ATOM 2962 O O . LYS A 1 453 ? -22.401 16.006 -1.062 1.00 23.32 417 LYS A O 1
ATOM 2968 N N . GLU A 1 454 ? -24.645 16.157 -1.150 1.00 24.17 418 GLU A N 1
ATOM 2969 C CA . GLU A 1 454 ? -24.791 14.715 -1.317 1.00 23.76 418 GLU A CA 1
ATOM 2970 C C . GLU A 1 454 ? -24.234 14.258 -2.658 1.00 18.78 418 GLU A C 1
ATOM 2971 O O . GLU A 1 454 ? -23.640 13.178 -2.752 1.00 19.74 418 GLU A O 1
ATOM 2977 N N . TYR A 1 455 ? -24.420 15.063 -3.707 1.00 16.92 419 TYR A N 1
ATOM 2978 C CA . TYR A 1 455 ? -23.855 14.708 -5.003 1.00 17.63 419 TYR A CA 1
ATOM 2979 C C . TYR A 1 455 ? -22.335 14.652 -4.933 1.00 17.25 419 TYR A C 1
ATOM 2980 O O . TYR A 1 455 ? -21.713 13.700 -5.418 1.00 17.52 419 TYR A O 1
ATOM 2989 N N . ARG A 1 456 ? -21.719 15.672 -4.328 1.00 17.69 420 ARG A N 1
ATOM 2990 C CA . ARG A 1 456 ? -20.264 15.699 -4.216 1.00 20.36 420 ARG A CA 1
ATOM 2991 C C . ARG A 1 456 ? -19.749 14.531 -3.384 1.00 18.92 420 ARG A C 1
ATOM 2992 O O . ARG A 1 456 ? -18.698 13.958 -3.692 1.00 18.69 420 ARG A O 1
ATOM 3000 N N . ASP A 1 457 ? -20.475 14.164 -2.322 1.00 21.62 421 ASP A N 1
ATOM 3001 C CA . ASP A 1 457 ? -20.059 13.027 -1.507 1.00 22.43 421 ASP A CA 1
ATOM 3002 C C . ASP A 1 457 ? -19.995 11.747 -2.333 1.00 22.94 421 ASP A C 1
ATOM 3003 O O . ASP A 1 457 ? -19.078 10.936 -2.161 1.00 22.49 421 ASP A O 1
ATOM 3008 N N . TRP A 1 458 ? -20.955 11.548 -3.243 1.00 20.00 422 TRP A N 1
ATOM 3009 C CA . TRP A 1 458 ? -20.877 10.397 -4.138 1.00 18.36 422 TRP A CA 1
ATOM 3010 C C . TRP A 1 458 ? -19.808 10.603 -5.202 1.00 17.59 422 TRP A C 1
ATOM 3011 O O . TRP A 1 458 ? -19.024 9.693 -5.492 1.00 18.76 422 TRP A O 1
ATOM 3022 N N . PHE A 1 459 ? -19.780 11.792 -5.808 1.00 17.74 423 PHE A N 1
ATOM 3023 C CA . PHE A 1 459 ? -18.831 12.070 -6.883 1.00 18.90 423 PHE A CA 1
ATOM 3024 C C . PHE A 1 459 ? -17.399 11.804 -6.434 1.00 21.22 423 PHE A C 1
ATOM 3025 O O . PHE A 1 459 ? -16.579 11.296 -7.210 1.00 19.16 423 PHE A O 1
ATOM 3033 N N . ALA A 1 460 ? -17.096 12.096 -5.166 1.00 20.12 424 ALA A N 1
ATOM 3034 C CA . ALA A 1 460 ? -15.744 11.937 -4.644 1.00 18.92 424 ALA A CA 1
ATOM 3035 C C . ALA A 1 460 ? -15.325 10.479 -4.498 1.00 21.35 424 ALA A C 1
ATOM 3036 O O . ALA A 1 460 ? -14.126 10.207 -4.381 1.00 21.94 424 ALA A O 1
ATOM 3038 N N . THR A 1 461 ? -16.271 9.536 -4.489 1.00 16.23 425 THR A N 1
ATOM 3039 C CA . THR A 1 461 ? -15.912 8.126 -4.395 1.00 20.05 425 THR A CA 1
ATOM 3040 C C . THR A 1 461 ? -15.490 7.534 -5.731 1.00 19.62 425 THR A C 1
ATOM 3041 O O . THR A 1 461 ? -15.051 6.380 -5.767 1.00 20.49 425 THR A O 1
ATOM 3045 N N . LEU A 1 462 ? -15.611 8.286 -6.817 1.00 17.81 426 LEU A N 1
ATOM 3046 C CA . LEU A 1 462 ? -15.228 7.811 -8.135 1.00 15.13 426 LEU A CA 1
ATOM 3047 C C . LEU A 1 462 ? -13.719 7.922 -8.332 1.00 15.93 426 LEU A C 1
ATOM 3048 O O . LEU A 1 462 ? -13.056 8.728 -7.676 1.00 20.29 426 LEU A O 1
ATOM 3053 N N . PRO A 1 463 ? -13.150 7.120 -9.233 1.00 17.32 427 PRO A N 1
ATOM 3054 C CA . PRO A 1 463 ? -11.716 7.247 -9.523 1.00 16.34 427 PRO A CA 1
ATOM 3055 C C . PRO A 1 463 ? -11.392 8.617 -10.102 1.00 18.26 427 PRO A C 1
ATOM 3056 O O . PRO A 1 463 ? -12.177 9.193 -10.858 1.00 18.52 427 PRO A O 1
ATOM 3060 N N . ALA A 1 464 ? -10.216 9.135 -9.735 1.00 18.21 428 ALA A N 1
ATOM 3061 C CA . ALA A 1 464 ? -9.784 10.432 -10.247 1.00 20.06 428 ALA A CA 1
ATOM 3062 C C . ALA A 1 464 ? -9.712 10.442 -11.768 1.00 19.76 428 ALA A C 1
ATOM 3063 O O . ALA A 1 464 ? -9.914 11.491 -12.387 1.00 20.27 428 ALA A O 1
ATOM 3065 N N . GLU A 1 465 ? -9.430 9.291 -12.387 1.00 19.60 429 GLU A N 1
ATOM 3066 C CA . GLU A 1 465 ? -9.427 9.217 -13.846 1.00 22.97 429 GLU A CA 1
ATOM 3067 C C . GLU A 1 465 ? -10.748 9.707 -14.423 1.00 24.24 429 GLU A C 1
ATOM 3068 O O . GLU A 1 465 ? -10.775 10.367 -15.468 1.00 23.69 429 GLU A O 1
ATOM 3074 N N . LEU A 1 466 ? -11.857 9.406 -13.747 1.00 19.02 430 LEU A N 1
ATOM 3075 C CA . LEU A 1 466 ? -13.161 9.828 -14.243 1.00 17.54 430 LEU A CA 1
ATOM 3076 C C . LEU A 1 466 ? -13.504 11.239 -13.776 1.00 16.19 430 LEU A C 1
ATOM 3077 O O . LEU A 1 466 ? -13.984 12.059 -14.565 1.00 16.34 430 LEU A O 1
ATOM 3082 N N . THR A 1 467 ? -13.273 11.543 -12.497 1.00 15.35 431 THR A N 1
ATOM 3083 C CA . THR A 1 467 ? -13.664 12.859 -11.999 1.00 16.59 431 THR A CA 1
ATOM 3084 C C . THR A 1 467 ? -12.822 13.971 -12.615 1.00 17.89 431 THR A C 1
ATOM 3085 O O . THR A 1 467 ? -13.320 15.087 -12.803 1.00 18.59 431 THR A O 1
ATOM 3089 N N . ASP A 1 468 ? -11.559 13.689 -12.950 1.00 17.46 432 ASP A N 1
ATOM 3090 C CA . ASP A 1 468 ? -10.743 14.691 -13.630 1.00 19.98 432 ASP A CA 1
ATOM 3091 C C . ASP A 1 468 ? -11.352 15.083 -14.971 1.00 18.46 432 ASP A C 1
ATOM 3092 O O . ASP A 1 468 ? -11.402 16.269 -15.314 1.00 19.42 432 ASP A O 1
ATOM 3097 N N . VAL A 1 469 ? -11.825 14.105 -15.744 1.00 17.90 433 VAL A N 1
ATOM 3098 C CA A VAL A 1 469 ? -12.357 14.395 -17.073 0.67 17.32 433 VAL A CA 1
ATOM 3099 C CA B VAL A 1 469 ? -12.336 14.435 -17.069 0.33 17.31 433 VAL A CA 1
ATOM 3100 C C . VAL A 1 469 ? -13.714 15.081 -16.972 1.00 17.38 433 VAL A C 1
ATOM 3101 O O . VAL A 1 469 ? -14.018 16.012 -17.727 1.00 19.50 433 VAL A O 1
ATOM 3108 N N . VAL A 1 470 ? -14.554 14.635 -16.035 1.00 17.95 434 VAL A N 1
ATOM 3109 C CA . VAL A 1 470 ? -15.881 15.232 -15.888 1.00 17.82 434 VAL A CA 1
ATOM 3110 C C . VAL A 1 470 ? -15.762 16.694 -15.474 1.00 18.77 434 VAL A C 1
ATOM 3111 O O . VAL A 1 470 ? -16.420 17.574 -16.041 1.00 19.30 434 VAL A O 1
ATOM 3115 N N . THR A 1 471 ? -14.909 16.980 -14.485 1.00 16.54 435 THR A N 1
ATOM 3116 C CA . THR A 1 471 ? -14.748 18.364 -14.051 1.00 17.10 435 THR A CA 1
ATOM 3117 C C . THR A 1 471 ? -14.022 19.199 -15.097 1.00 16.94 435 THR A C 1
ATOM 3118 O O . THR A 1 471 ? -14.220 20.417 -15.159 1.00 17.15 435 THR A O 1
ATOM 3122 N N . ALA A 1 472 ? -13.184 18.571 -15.925 1.00 17.09 436 ALA A N 1
ATOM 3123 C CA . ALA A 1 472 ? -12.490 19.318 -16.969 1.00 20.96 436 ALA A CA 1
ATOM 3124 C C . ALA A 1 472 ? -13.472 19.889 -17.983 1.00 20.33 436 ALA A C 1
ATOM 3125 O O . ALA A 1 472 ? -13.288 21.008 -18.478 1.00 22.35 436 ALA A O 1
ATOM 3127 N N . TYR A 1 473 ? -14.530 19.142 -18.294 1.00 19.16 437 TYR A N 1
ATOM 3128 C CA . TYR A 1 473 ? -15.511 19.584 -19.275 1.00 20.31 437 TYR A CA 1
ATOM 3129 C C . TYR A 1 473 ? -16.700 20.304 -18.655 1.00 22.72 437 TYR A C 1
ATOM 3130 O O . TYR A 1 473 ? -17.253 21.217 -19.279 1.00 22.97 437 TYR A O 1
ATOM 3139 N N . TRP A 1 474 ? -17.107 19.923 -17.444 1.00 17.87 438 TRP A N 1
ATOM 3140 C CA . TRP A 1 474 ? -18.330 20.440 -16.848 1.00 17.70 438 TRP A CA 1
ATOM 3141 C C . TRP A 1 474 ? -18.102 21.263 -15.589 1.00 23.08 438 TRP A C 1
ATOM 3142 O O . TRP A 1 474 ? -19.079 21.704 -14.971 1.00 21.48 438 TRP A O 1
ATOM 3153 N N . GLY A 1 475 ? -16.851 21.488 -15.193 1.00 21.87 439 GLY A N 1
ATOM 3154 C CA . GLY A 1 475 ? -16.556 22.274 -14.019 1.00 21.20 439 GLY A CA 1
ATOM 3155 C C . GLY A 1 475 ? -16.652 21.449 -12.752 1.00 19.80 439 GLY A C 1
ATOM 3156 O O . GLY A 1 475 ? -17.069 20.287 -12.774 1.00 20.99 439 GLY A O 1
ATOM 3157 N N . PRO A 1 476 ? -16.260 22.032 -11.621 1.00 21.37 440 PRO A N 1
ATOM 3158 C CA . PRO A 1 476 ? -16.373 21.309 -10.359 1.00 22.25 440 PRO A CA 1
ATOM 3159 C C . PRO A 1 476 ? -17.823 21.012 -10.047 1.00 20.73 440 PRO A C 1
ATOM 3160 O O . PRO A 1 476 ? -18.737 21.706 -10.531 1.00 21.81 440 PRO A O 1
ATOM 3164 N N . PRO A 1 477 ? -18.090 19.970 -9.261 1.00 21.35 441 PRO A N 1
ATOM 3165 C CA . PRO A 1 477 ? -19.470 19.673 -8.900 1.00 20.84 441 PRO A CA 1
ATOM 3166 C C . PRO A 1 477 ? -20.058 20.814 -8.094 1.00 20.76 441 PRO A C 1
ATOM 3167 O O . PRO A 1 477 ? -19.336 21.508 -7.354 1.00 19.79 441 PRO A O 1
ATOM 3171 N N . PRO A 1 478 ? -21.375 21.052 -8.209 1.00 21.90 442 PRO A N 1
ATOM 3172 C CA . PRO A 1 478 ? -22.357 20.286 -8.985 1.00 21.41 442 PRO A CA 1
ATOM 3173 C C . PRO A 1 478 ? -22.512 20.740 -10.437 1.00 21.40 442 PRO A C 1
ATOM 3174 O O . PRO A 1 478 ? -23.504 20.393 -11.080 1.00 19.33 442 PRO A O 1
ATOM 3178 N N . GLY A 1 479 ? -21.552 21.507 -10.944 1.00 24.01 443 GLY A N 1
ATOM 3179 C CA . GLY A 1 479 ? -21.626 21.994 -12.305 1.00 18.40 443 GLY A CA 1
ATOM 3180 C C . GLY A 1 479 ? -22.534 23.203 -12.449 1.00 22.35 443 GLY A C 1
ATOM 3181 O O . GLY A 1 479 ? -22.916 23.864 -11.477 1.00 21.52 443 GLY A O 1
ATOM 3182 N N . GLU A 1 480 ? -22.886 23.488 -13.704 1.00 23.93 444 GLU A N 1
ATOM 3183 C CA . GLU A 1 480 ? -23.743 24.617 -14.038 1.00 27.75 444 GLU A CA 1
ATOM 3184 C C . GLU A 1 480 ? -24.985 24.214 -14.820 1.00 27.07 444 GLU A C 1
ATOM 3185 O O . GLU A 1 480 ? -25.741 25.095 -15.250 1.00 28.38 444 GLU A O 1
ATOM 3191 N N . LEU A 1 481 ? -25.212 22.920 -15.030 1.00 24.51 445 LEU A N 1
ATOM 3192 C CA . LEU A 1 481 ? -26.369 22.441 -15.777 1.00 27.04 445 LEU A CA 1
ATOM 3193 C C . LEU A 1 481 ? -27.498 22.116 -14.809 1.00 29.14 445 LEU A C 1
ATOM 3194 O O . LEU A 1 481 ? -27.364 21.213 -13.976 1.00 29.00 445 LEU A O 1
ATOM 3199 N N . PHE A 1 482 ? -28.607 22.849 -14.927 1.00 30.24 446 PHE A N 1
ATOM 3200 C CA . PHE A 1 482 ? -29.807 22.612 -14.123 1.00 29.42 446 PHE A CA 1
ATOM 3201 C C . PHE A 1 482 ? -29.505 22.667 -12.627 1.00 29.86 446 PHE A C 1
ATOM 3202 O O . PHE A 1 482 ? -30.020 21.870 -11.840 1.00 29.21 446 PHE A O 1
ATOM 3210 N N . VAL A 1 483 ? -28.666 23.618 -12.229 1.00 29.49 447 VAL A N 1
ATOM 3211 C CA . VAL A 1 483 ? -28.325 23.828 -10.828 1.00 30.28 447 VAL A CA 1
ATOM 3212 C C . VAL A 1 483 ? -29.087 25.049 -10.333 1.00 32.19 447 VAL A C 1
ATOM 3213 O O . VAL A 1 483 ? -28.954 26.144 -10.892 1.00 31.72 447 VAL A O 1
ATOM 3217 N N . ASP A 1 484 ? -29.890 24.862 -9.291 1.00 32.00 448 ASP A N 1
ATOM 3218 C CA . ASP A 1 484 ? -30.658 25.945 -8.695 1.00 35.85 448 ASP A CA 1
ATOM 3219 C C . ASP A 1 484 ? -29.982 26.394 -7.409 1.00 39.69 448 ASP A C 1
ATOM 3220 O O . ASP A 1 484 ? -29.627 25.564 -6.565 1.00 37.15 448 ASP A O 1
ATOM 3225 N N . ARG A 1 485 ? -29.804 27.706 -7.266 1.00 45.53 449 ARG A N 1
ATOM 3226 C CA . ARG A 1 485 ? -29.230 28.294 -6.063 1.00 52.18 449 ARG A CA 1
ATOM 3227 C C . ARG A 1 485 ? -30.260 29.081 -5.258 1.00 55.49 449 ARG A C 1
ATOM 3228 O O . ARG A 1 485 ? -29.887 29.907 -4.419 1.00 54.37 449 ARG A O 1
ATOM 3236 N N . SER A 1 486 ? -31.550 28.838 -5.494 1.00 57.08 450 SER A N 1
ATOM 3237 C CA . SER A 1 486 ? -32.611 29.571 -4.814 1.00 58.82 450 SER A CA 1
ATOM 3238 C C . SER A 1 486 ? -32.741 29.140 -3.358 1.00 61.63 450 SER A C 1
ATOM 3239 O O . SER A 1 486 ? -32.470 29.927 -2.445 1.00 64.15 450 SER A O 1
ATOM 3242 N N . HIS A 1 487 ? -33.166 27.897 -3.130 1.00 60.93 451 HIS A N 1
ATOM 3243 C CA . HIS A 1 487 ? -33.293 27.376 -1.775 1.00 61.84 451 HIS A CA 1
ATOM 3244 C C . HIS A 1 487 ? -31.927 27.302 -1.106 1.00 63.93 451 HIS A C 1
ATOM 3245 O O . HIS A 1 487 ? -31.630 28.086 -0.198 1.00 64.78 451 HIS A O 1
ATOM 3247 N N . ASP A 1 488 ? -31.088 26.370 -1.551 1.00 64.18 452 ASP A N 1
ATOM 3248 C CA . ASP A 1 488 ? -29.734 26.248 -1.023 1.00 64.19 452 ASP A CA 1
ATOM 3249 C C . ASP A 1 488 ? -28.772 27.068 -1.875 1.00 63.58 452 ASP A C 1
ATOM 3250 O O . ASP A 1 488 ? -28.729 26.886 -3.098 1.00 61.21 452 ASP A O 1
ATOM 3255 N N . PRO A 1 489 ? -27.997 27.978 -1.277 1.00 64.71 453 PRO A N 1
ATOM 3256 C CA . PRO A 1 489 ? -27.033 28.754 -2.073 1.00 61.84 453 PRO A CA 1
ATOM 3257 C C . PRO A 1 489 ? -25.841 27.940 -2.540 1.00 55.12 453 PRO A C 1
ATOM 3258 O O . PRO A 1 489 ? -25.114 28.397 -3.430 1.00 52.96 453 PRO A O 1
ATOM 3262 N N . ASP A 1 490 ? -25.606 26.762 -1.963 1.00 51.22 454 ASP A N 1
ATOM 3263 C CA . ASP A 1 490 ? -24.518 25.905 -2.416 1.00 50.03 454 ASP A CA 1
ATOM 3264 C C . ASP A 1 490 ? -24.902 25.051 -3.616 1.00 47.75 454 ASP A C 1
ATOM 3265 O O . ASP A 1 490 ? -24.017 24.454 -4.240 1.00 45.17 454 ASP A O 1
ATOM 3270 N N . GLY A 1 491 ? -26.188 24.977 -3.952 1.00 44.56 455 GLY A N 1
ATOM 3271 C CA . GLY A 1 491 ? -26.601 24.315 -5.172 1.00 38.24 455 GLY A CA 1
ATOM 3272 C C . GLY A 1 491 ? -27.497 23.109 -4.987 1.00 33.36 455 GLY A C 1
ATOM 3273 O O . GLY A 1 491 ? -27.341 22.333 -4.039 1.00 31.84 455 GLY A O 1
ATOM 3274 N N . GLU A 1 492 ? -28.454 22.956 -5.899 1.00 32.70 456 GLU A N 1
ATOM 3275 C CA . GLU A 1 492 ? -29.273 21.757 -6.008 1.00 32.57 456 GLU A CA 1
ATOM 3276 C C . GLU A 1 492 ? -29.391 21.404 -7.480 1.00 27.67 456 GLU A C 1
ATOM 3277 O O . GLU A 1 492 ? -29.700 22.273 -8.300 1.00 30.85 456 GLU A O 1
ATOM 3283 N N . ILE A 1 493 ? -29.138 20.144 -7.817 1.00 26.60 457 ILE A N 1
ATOM 3284 C CA . ILE A 1 493 ? -29.299 19.668 -9.185 1.00 24.38 457 ILE A CA 1
ATOM 3285 C C . ILE A 1 493 ? -30.758 19.277 -9.379 1.00 23.99 457 ILE A C 1
ATOM 3286 O O . ILE A 1 493 ? -31.275 18.404 -8.673 1.00 22.30 457 ILE A O 1
ATOM 3291 N N . VAL A 1 494 ? -31.423 19.931 -10.329 1.00 25.00 458 VAL A N 1
ATOM 3292 C CA . VAL A 1 494 ? -32.852 19.748 -10.556 1.00 25.26 458 VAL A CA 1
ATOM 3293 C C . VAL A 1 494 ? -33.053 18.687 -11.628 1.00 23.15 458 VAL A C 1
ATOM 3294 O O . VAL A 1 494 ? -32.483 18.777 -12.723 1.00 24.17 458 VAL A O 1
ATOM 3298 N N . ILE A 1 495 ? -33.873 17.686 -11.318 1.00 19.66 459 ILE A N 1
ATOM 3299 C CA . ILE A 1 495 ? -34.099 16.543 -12.194 1.00 21.76 459 ILE A CA 1
ATOM 3300 C C . ILE A 1 495 ? -35.587 16.465 -12.499 1.00 24.75 459 ILE A C 1
ATOM 3301 O O . ILE A 1 495 ? -36.401 16.236 -11.595 1.00 26.02 459 ILE A O 1
ATOM 3306 N N . ALA A 1 496 ? -35.940 16.655 -13.766 1.00 25.22 460 ALA A N 1
ATOM 3307 C CA . ALA A 1 496 ? -37.324 16.521 -14.196 1.00 27.11 460 ALA A CA 1
ATOM 3308 C C . ALA A 1 496 ? -37.674 15.047 -14.344 1.00 24.41 460 ALA A C 1
ATOM 3309 O O . ALA A 1 496 ? -36.937 14.285 -14.977 1.00 25.70 460 ALA A O 1
ATOM 3311 N N . ALA A 1 497 ? -38.797 14.645 -13.755 1.00 24.02 461 ALA A N 1
ATOM 3312 C CA . ALA A 1 497 ? -39.246 13.263 -13.835 1.00 23.97 461 ALA A CA 1
ATOM 3313 C C . ALA A 1 497 ? -40.716 13.203 -13.454 1.00 26.62 461 ALA A C 1
ATOM 3314 O O . ALA A 1 497 ? -41.211 14.046 -12.700 1.00 27.76 461 ALA A O 1
ATOM 3316 N N . LEU A 1 498 ? -41.403 12.197 -13.985 1.00 24.64 462 LEU A N 1
ATOM 3317 C CA . LEU A 1 498 ? -42.825 11.990 -13.743 1.00 25.56 462 LEU A CA 1
ATOM 3318 C C . LEU A 1 498 ? -42.980 10.823 -12.773 1.00 26.90 462 LEU A C 1
ATOM 3319 O O . LEU A 1 498 ? -42.742 9.668 -13.139 1.00 26.00 462 LEU A O 1
ATOM 3324 N N . ARG A 1 499 ? -43.370 11.128 -11.537 1.00 25.20 463 ARG A N 1
ATOM 3325 C CA . ARG A 1 499 ? -43.483 10.140 -10.473 1.00 26.20 463 ARG A CA 1
ATOM 3326 C C . ARG A 1 499 ? -44.948 9.827 -10.199 1.00 26.90 463 ARG A C 1
ATOM 3327 O O . ARG A 1 499 ? -45.784 10.735 -10.137 1.00 27.32 463 ARG A O 1
ATOM 3331 N N . ALA A 1 500 ? -45.253 8.542 -10.026 1.00 25.30 464 ALA A N 1
ATOM 3332 C CA . ALA A 1 500 ? -46.616 8.111 -9.714 1.00 24.21 464 ALA A CA 1
ATOM 3333 C C . ALA A 1 500 ? -46.554 6.751 -9.039 1.00 22.47 464 ALA A C 1
ATOM 3334 O O . ALA A 1 500 ? -46.009 5.802 -9.613 1.00 20.09 464 ALA A O 1
ATOM 3336 N N . GLY A 1 501 ? -47.118 6.653 -7.838 1.00 26.69 465 GLY A N 1
ATOM 3337 C CA . GLY A 1 501 ? -47.069 5.394 -7.113 1.00 26.82 465 GLY A CA 1
ATOM 3338 C C . GLY A 1 501 ? -45.633 4.987 -6.849 1.00 24.22 465 GLY A C 1
ATOM 3339 O O . GLY A 1 501 ? -44.824 5.769 -6.337 1.00 23.80 465 GLY A O 1
ATOM 3340 N N . ASN A 1 502 ? -45.300 3.748 -7.207 1.00 19.79 466 ASN A N 1
ATOM 3341 C CA . ASN A 1 502 ? -43.940 3.244 -7.080 1.00 22.44 466 ASN A CA 1
ATOM 3342 C C . ASN A 1 502 ? -43.173 3.327 -8.392 1.00 22.04 466 ASN A C 1
ATOM 3343 O O . ASN A 1 502 ? -42.172 2.625 -8.567 1.00 22.20 466 ASN A O 1
ATOM 3348 N N . LEU A 1 503 ? -43.618 4.176 -9.310 1.00 18.60 467 LEU A N 1
ATOM 3349 C CA . LEU A 1 503 ? -43.023 4.296 -10.629 1.00 19.67 467 LEU A CA 1
ATOM 3350 C C . LEU A 1 503 ? -42.466 5.696 -10.827 1.00 21.40 467 LEU A C 1
ATOM 3351 O O . LEU A 1 503 ? -42.997 6.675 -10.299 1.00 21.53 467 LEU A O 1
ATOM 3356 N N . VAL A 1 504 ? -41.393 5.785 -11.605 1.00 21.72 468 VAL A N 1
ATOM 3357 C CA . VAL A 1 504 ? -40.906 7.062 -12.103 1.00 19.82 468 VAL A CA 1
ATOM 3358 C C . VAL A 1 504 ? -40.671 6.920 -13.599 1.00 18.70 468 VAL A C 1
ATOM 3359 O O . VAL A 1 504 ? -40.045 5.953 -14.050 1.00 17.54 468 VAL A O 1
ATOM 3363 N N . LEU A 1 505 ? -41.221 7.851 -14.369 1.00 19.28 469 LEU A N 1
ATOM 3364 C CA . LEU A 1 505 ? -40.983 7.937 -15.802 1.00 16.46 469 LEU A CA 1
ATOM 3365 C C . LEU A 1 505 ? -40.055 9.118 -16.040 1.00 18.29 469 LEU A C 1
ATOM 3366 O O . LEU A 1 505 ? -40.348 10.238 -15.609 1.00 17.64 469 LEU A O 1
ATOM 3371 N N . MET A 1 506 ? -38.931 8.863 -16.704 1.00 19.56 470 MET A N 1
ATOM 3372 C CA . MET A 1 506 ? -37.892 9.867 -16.859 1.00 18.62 470 MET A CA 1
ATOM 3373 C C . MET A 1 506 ? -37.380 9.857 -18.289 1.00 18.94 470 MET A C 1
ATOM 3374 O O . MET A 1 506 ? -37.161 8.794 -18.874 1.00 17.08 470 MET A O 1
ATOM 3379 N N . VAL A 1 507 ? -37.202 11.044 -18.850 1.00 17.23 471 VAL A N 1
ATOM 3380 C CA . VAL A 1 507 ? -36.488 11.173 -20.110 1.00 16.53 471 VAL A CA 1
ATOM 3381 C C . VAL A 1 507 ? -34.999 11.054 -19.822 1.00 15.53 471 VAL A C 1
ATOM 3382 O O . VAL A 1 507 ? -34.483 11.693 -18.899 1.00 15.00 471 VAL A O 1
ATOM 3386 N N . GLN A 1 508 ? -34.316 10.215 -20.590 1.00 14.55 472 GLN A N 1
ATOM 3387 C CA . GLN A 1 508 ? -32.883 10.031 -20.406 1.00 14.83 472 GLN A CA 1
ATOM 3388 C C . GLN A 1 508 ? -32.179 11.383 -20.485 1.00 16.14 472 GLN A C 1
ATOM 3389 O O . GLN A 1 508 ? -32.482 12.180 -21.385 1.00 17.00 472 GLN A O 1
ATOM 3395 N N . PRO A 1 509 ? -31.268 11.689 -19.563 1.00 18.98 473 PRO A N 1
ATOM 3396 C CA . PRO A 1 509 ? -30.648 13.010 -19.563 1.00 21.25 473 PRO A CA 1
ATOM 3397 C C . PRO A 1 509 ? -29.868 13.233 -20.841 1.00 20.14 473 PRO A C 1
ATOM 3398 O O . PRO A 1 509 ? -29.406 12.272 -21.484 1.00 22.08 473 PRO A O 1
ATOM 3402 N N . PRO A 1 510 ? -29.694 14.486 -21.250 1.00 22.68 474 PRO A N 1
ATOM 3403 C CA . PRO A 1 510 ? -29.014 14.754 -22.519 1.00 23.44 474 PRO A CA 1
ATOM 3404 C C . PRO A 1 510 ? -27.530 14.428 -22.449 1.00 24.32 474 PRO A C 1
ATOM 3405 O O . PRO A 1 510 ? -26.879 14.572 -21.410 1.00 22.77 474 PRO A O 1
ATOM 3409 N N . ARG A 1 511 ? -27.005 13.980 -23.591 1.00 24.17 475 ARG A N 1
ATOM 3410 C CA A ARG A 1 511 ? -25.596 13.616 -23.688 0.59 24.79 475 ARG A CA 1
ATOM 3411 C CA B ARG A 1 511 ? -25.595 13.612 -23.661 0.41 24.76 475 ARG A CA 1
ATOM 3412 C C . ARG A 1 511 ? -24.690 14.811 -23.410 1.00 23.71 475 ARG A C 1
ATOM 3413 O O . ARG A 1 511 ? -23.626 14.666 -22.796 1.00 27.29 475 ARG A O 1
ATOM 3428 N N . GLY A 1 512 ? -25.089 15.997 -23.860 1.00 17.83 476 GLY A N 1
ATOM 3429 C CA . GLY A 1 512 ? -24.351 17.218 -23.584 1.00 22.00 476 GLY A CA 1
ATOM 3430 C C . GLY A 1 512 ? -23.818 17.958 -24.796 1.00 22.15 476 GLY A C 1
ATOM 3431 O O . GLY A 1 512 ? -23.269 19.057 -24.627 1.00 21.32 476 GLY A O 1
ATOM 3432 N N . PHE A 1 513 ? -23.945 17.424 -26.014 1.00 20.91 477 PHE A N 1
ATOM 3433 C CA . PHE A 1 513 ? -23.394 18.113 -27.177 1.00 20.45 477 PHE A CA 1
ATOM 3434 C C . PHE A 1 513 ? -24.214 19.331 -27.580 1.00 27.00 477 PHE A C 1
ATOM 3435 O O . PHE A 1 513 ? -23.679 20.231 -28.237 1.00 28.88 477 PHE A O 1
ATOM 3443 N N . GLY A 1 514 ? -25.494 19.384 -27.208 1.00 29.04 478 GLY A N 1
ATOM 3444 C CA . GLY A 1 514 ? -26.265 20.593 -27.440 1.00 34.90 478 GLY A CA 1
ATOM 3445 C C . GLY A 1 514 ? -25.813 21.748 -26.571 1.00 42.64 478 GLY A C 1
ATOM 3446 O O . GLY A 1 514 ? -25.918 22.911 -26.973 1.00 44.81 478 GLY A O 1
ATOM 3447 N N . GLU A 1 515 ? -25.302 21.448 -25.376 1.00 46.86 479 GLU A N 1
ATOM 3448 C CA A GLU A 1 515 ? -24.819 22.491 -24.481 0.45 50.27 479 GLU A CA 1
ATOM 3449 C CA B GLU A 1 515 ? -24.810 22.474 -24.465 0.55 50.32 479 GLU A CA 1
ATOM 3450 C C . GLU A 1 515 ? -23.446 23.017 -24.876 1.00 51.68 479 GLU A C 1
ATOM 3451 O O . GLU A 1 515 ? -23.066 24.106 -24.432 1.00 50.82 479 GLU A O 1
ATOM 3462 N N . ASN A 1 516 ? -22.703 22.288 -25.708 1.00 53.26 480 ASN A N 1
ATOM 3463 C CA . ASN A 1 516 ? -21.371 22.717 -26.135 1.00 53.37 480 ASN A CA 1
ATOM 3464 C C . ASN A 1 516 ? -21.138 22.275 -27.570 1.00 50.03 480 ASN A C 1
ATOM 3465 O O . ASN A 1 516 ? -20.656 21.163 -27.825 1.00 50.88 480 ASN A O 1
ATOM 3467 N N . PRO A 1 517 ? -21.466 23.128 -28.546 1.00 45.67 481 PRO A N 1
ATOM 3468 C CA . PRO A 1 517 ? -21.191 22.775 -29.949 1.00 40.36 481 PRO A CA 1
ATOM 3469 C C . PRO A 1 517 ? -19.710 22.701 -30.279 1.00 35.98 481 PRO A C 1
ATOM 3470 O O . PRO A 1 517 ? -19.347 22.037 -31.258 1.00 34.20 481 PRO A O 1
ATOM 3474 N N . VAL A 1 518 ? -18.845 23.364 -29.507 1.00 30.60 482 VAL A N 1
ATOM 3475 C CA . VAL A 1 518 ? -17.407 23.209 -29.707 1.00 29.95 482 VAL A CA 1
ATOM 3476 C C . VAL A 1 518 ? -16.992 21.761 -29.480 1.00 23.73 482 VAL A C 1
ATOM 3477 O O . VAL A 1 518 ? -16.062 21.262 -30.127 1.00 25.31 482 VAL A O 1
ATOM 3481 N N . ALA A 1 519 ? -17.684 21.056 -28.580 1.00 18.54 483 ALA A N 1
ATOM 3482 C CA . ALA A 1 519 ? -17.374 19.650 -28.341 1.00 19.89 483 ALA A CA 1
ATOM 3483 C C . ALA A 1 519 ? -17.677 18.789 -29.562 1.00 17.72 483 ALA A C 1
ATOM 3484 O O . ALA A 1 519 ? -17.077 17.720 -29.727 1.00 16.02 483 ALA A O 1
ATOM 3486 N N . ILE A 1 520 ? -18.597 19.226 -30.424 1.00 15.97 484 ILE A N 1
ATOM 3487 C CA . ILE A 1 520 ? -18.894 18.457 -31.629 1.00 16.88 484 ILE A CA 1
ATOM 3488 C C . ILE A 1 520 ? -17.694 18.450 -32.566 1.00 17.42 484 ILE A C 1
ATOM 3489 O O . ILE A 1 520 ? -17.408 17.442 -33.225 1.00 18.49 484 ILE A O 1
ATOM 3494 N N . TYR A 1 521 ? -16.968 19.568 -32.637 1.00 14.76 485 TYR A N 1
ATOM 3495 C CA . TYR A 1 521 ? -15.820 19.660 -33.529 1.00 16.59 485 TYR A CA 1
ATOM 3496 C C . TYR A 1 521 ? -14.553 19.050 -32.944 1.00 17.04 485 TYR A C 1
ATOM 3497 O O . TYR A 1 521 ? -13.604 18.803 -33.696 1.00 19.13 485 TYR A O 1
ATOM 3506 N N . HIS A 1 522 ? -14.504 18.800 -31.634 1.00 16.27 486 HIS A N 1
ATOM 3507 C CA . HIS A 1 522 ? -13.228 18.457 -31.008 1.00 16.52 486 HIS A CA 1
ATOM 3508 C C . HIS A 1 522 ? -13.273 17.333 -29.985 1.00 19.95 486 HIS A C 1
ATOM 3509 O O . HIS A 1 522 ? -12.208 16.794 -29.666 1.00 22.38 486 HIS A O 1
ATOM 3516 N N . ASP A 1 523 ? -14.427 16.957 -29.439 1.00 19.64 487 ASP A N 1
ATOM 3517 C CA . ASP A 1 523 ? -14.480 16.071 -28.275 1.00 18.06 487 ASP A CA 1
ATOM 3518 C C . ASP A 1 523 ? -15.525 14.982 -28.461 1.00 16.72 487 ASP A C 1
ATOM 3519 O O . ASP A 1 523 ? -16.585 15.006 -27.824 1.00 15.65 487 ASP A O 1
ATOM 3524 N N . PRO A 1 524 ? -15.247 13.988 -29.308 1.00 13.86 488 PRO A N 1
ATOM 3525 C CA . PRO A 1 524 ? -16.118 12.805 -29.331 1.00 16.24 488 PRO A CA 1
ATOM 3526 C C . PRO A 1 524 ? -16.165 12.090 -27.993 1.00 17.20 488 PRO A C 1
ATOM 3527 O O . PRO A 1 524 ? -17.149 11.394 -27.720 1.00 16.59 488 PRO A O 1
ATOM 3531 N N . ASP A 1 525 ? -15.153 12.281 -27.135 1.00 14.95 489 ASP A N 1
ATOM 3532 C CA . ASP A 1 525 ? -15.084 11.663 -25.814 1.00 16.04 489 ASP A CA 1
ATOM 3533 C C . ASP A 1 525 ? -15.681 12.532 -24.714 1.00 16.02 489 ASP A C 1
ATOM 3534 O O . ASP A 1 525 ? -15.292 12.391 -23.545 1.00 15.45 489 ASP A O 1
ATOM 3539 N N . LEU A 1 526 ? -16.612 13.421 -25.052 1.00 14.50 490 LEU A N 1
ATOM 3540 C CA . LEU A 1 526 ? -17.273 14.270 -24.073 1.00 14.90 490 LEU A CA 1
ATOM 3541 C C . LEU A 1 526 ? -17.855 13.419 -22.945 1.00 12.66 490 LEU A C 1
ATOM 3542 O O . LEU A 1 526 ? -18.680 12.534 -23.211 1.00 12.35 490 LEU A O 1
ATOM 3547 N N . PRO A 1 527 ? -17.447 13.636 -21.699 1.00 15.35 491 PRO A N 1
ATOM 3548 C CA . PRO A 1 527 ? -17.957 12.816 -20.596 1.00 16.15 491 PRO A CA 1
ATOM 3549 C C . PRO A 1 527 ? -19.377 13.212 -20.239 1.00 15.20 491 PRO A C 1
ATOM 3550 O O . PRO A 1 527 ? -19.842 14.295 -20.624 1.00 17.43 491 PRO A O 1
ATOM 3554 N N . PRO A 1 528 ? -20.105 12.362 -19.513 1.00 18.22 492 PRO A N 1
ATOM 3555 C CA . PRO A 1 528 ? -21.427 12.767 -19.028 1.00 17.17 492 PRO A CA 1
ATOM 3556 C C . PRO A 1 528 ? -21.305 13.937 -18.065 1.00 17.80 492 PRO A C 1
ATOM 3557 O O . PRO A 1 528 ? -20.299 14.094 -17.369 1.00 17.93 492 PRO A O 1
ATOM 3561 N N . SER A 1 529 ? -22.343 14.767 -18.040 1.00 14.87 493 SER A N 1
ATOM 3562 C CA . SER A 1 529 ? -22.372 15.932 -17.170 1.00 16.59 493 SER A CA 1
ATOM 3563 C C . SER A 1 529 ? -22.713 15.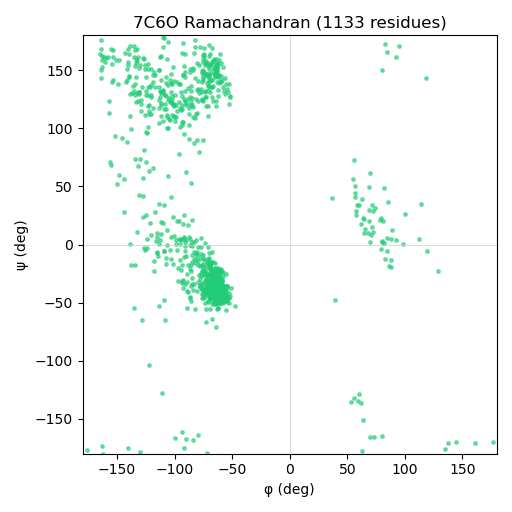525 -15.737 1.00 17.68 493 SER A C 1
ATOM 3564 O O . SER A 1 529 ? -23.100 14.387 -15.459 1.00 17.42 493 SER A O 1
ATOM 3567 N N . HIS A 1 530 ? -22.560 16.482 -14.815 1.00 17.54 494 HIS A N 1
ATOM 3568 C CA . HIS A 1 530 ? -23.004 16.252 -13.444 1.00 18.17 494 HIS A CA 1
ATOM 3569 C C . HIS A 1 530 ? -24.508 16.022 -13.384 1.00 18.64 494 HIS A C 1
ATOM 3570 O O . HIS A 1 530 ? -24.984 15.231 -12.563 1.00 16.39 494 HIS A O 1
ATOM 3577 N N . HIS A 1 531 ? -25.271 16.704 -14.242 1.00 16.74 495 HIS A N 1
ATOM 3578 C CA . HIS A 1 531 ? -26.713 16.483 -14.284 1.00 19.54 495 HIS A CA 1
ATOM 3579 C C . HIS A 1 531 ? -27.040 15.072 -14.761 1.00 18.01 495 HIS A C 1
ATOM 3580 O O . HIS A 1 531 ? -27.921 14.409 -14.201 1.00 17.87 495 HIS A O 1
ATOM 3587 N N . TYR A 1 532 ? -26.335 14.598 -15.791 1.00 16.01 496 TYR A N 1
ATOM 3588 C CA . TYR A 1 532 ? -26.531 13.233 -16.269 1.00 15.20 496 TYR A CA 1
ATOM 3589 C C . TYR A 1 532 ? -26.265 12.226 -15.157 1.00 14.91 496 TYR A C 1
ATOM 3590 O O . TYR A 1 532 ? -27.068 11.316 -14.919 1.00 15.37 496 TYR A O 1
ATOM 3599 N N . LEU A 1 533 ? -25.136 12.376 -14.461 1.00 14.65 497 LEU A N 1
ATOM 3600 C CA . LEU A 1 533 ? -24.794 11.442 -13.394 1.00 16.48 497 LEU A CA 1
ATOM 3601 C C . LEU A 1 533 ? -25.766 11.554 -12.226 1.00 17.11 497 LEU A C 1
ATOM 3602 O O . LEU A 1 533 ? -26.191 10.536 -11.668 1.00 18.03 497 LEU A O 1
ATOM 3607 N N . ALA A 1 534 ? -26.133 12.782 -11.845 1.00 17.48 498 ALA A N 1
ATOM 3608 C CA . ALA A 1 534 ? -27.056 12.967 -10.730 1.00 18.83 498 ALA A CA 1
ATOM 3609 C C . ALA A 1 534 ? -28.397 12.295 -10.999 1.00 19.60 498 ALA A C 1
ATOM 3610 O O . ALA A 1 534 ? -28.980 11.676 -10.100 1.00 18.58 498 ALA A O 1
ATOM 3612 N N . ALA A 1 535 ? -28.898 12.402 -12.232 1.00 18.35 499 ALA A N 1
ATOM 3613 C CA . ALA A 1 535 ? -30.203 11.836 -12.553 1.00 17.19 499 ALA A CA 1
ATOM 3614 C C . ALA A 1 535 ? -30.204 10.321 -12.388 1.00 17.46 499 ALA A C 1
ATOM 3615 O O . ALA A 1 535 ? -31.121 9.752 -11.784 1.00 18.01 499 ALA A O 1
ATOM 3617 N N . TYR A 1 536 ? -29.182 9.644 -12.918 1.00 15.43 500 TYR A N 1
ATOM 3618 C CA . TYR A 1 536 ? -29.129 8.193 -12.775 1.00 14.53 500 TYR A CA 1
ATOM 3619 C C . TYR A 1 536 ? -28.852 7.787 -11.335 1.00 16.61 500 TYR A C 1
ATOM 3620 O O . TYR A 1 536 ? -29.412 6.799 -10.844 1.00 17.49 500 TYR A O 1
ATOM 3629 N N . ARG A 1 537 ? -27.996 8.534 -10.639 1.00 16.36 501 ARG A N 1
ATOM 3630 C CA . ARG A 1 537 ? -27.725 8.201 -9.246 1.00 15.33 501 ARG A CA 1
ATOM 3631 C C . ARG A 1 537 ? -28.946 8.438 -8.367 1.00 17.91 501 ARG A C 1
ATOM 3632 O O . ARG A 1 537 ? -29.095 7.782 -7.328 1.00 20.26 501 ARG A O 1
ATOM 3640 N N . TRP A 1 538 ? -29.841 9.347 -8.767 1.00 18.32 502 TRP A N 1
ATOM 3641 C CA . TRP A 1 538 ? -31.062 9.538 -7.992 1.00 18.61 502 TRP A CA 1
ATOM 3642 C C . TRP A 1 538 ? -32.032 8.377 -8.178 1.00 18.16 502 TRP A C 1
ATOM 3643 O O . TRP A 1 538 ? -32.822 8.081 -7.274 1.00 20.17 502 TRP A O 1
ATOM 3654 N N . LEU A 1 539 ? -31.994 7.712 -9.336 1.00 16.65 503 LEU A N 1
ATOM 3655 C CA . LEU A 1 539 ? -32.813 6.522 -9.529 1.00 19.33 503 LEU A CA 1
ATOM 3656 C C . LEU A 1 539 ? -32.444 5.409 -8.559 1.00 21.49 503 LEU A C 1
ATOM 3657 O O . LEU A 1 539 ? -33.280 4.546 -8.272 1.00 21.22 503 LEU A O 1
ATOM 3662 N N . ASP A 1 540 ? -31.217 5.415 -8.050 1.00 19.19 504 ASP A N 1
ATOM 3663 C CA . ASP A 1 540 ? -30.705 4.354 -7.199 1.00 20.03 504 ASP A CA 1
ATOM 3664 C C . ASP A 1 540 ? -30.910 4.726 -5.731 1.00 22.95 504 ASP A C 1
ATOM 3665 O O . ASP A 1 540 ? -31.647 5.658 -5.396 1.00 22.35 504 ASP A O 1
ATOM 3670 N N A THR A 1 541 ? -30.238 4.005 -4.838 0.40 26.31 505 THR A N 1
ATOM 3671 N N B THR A 1 541 ? -30.283 3.975 -4.838 0.60 26.42 505 THR A N 1
ATOM 3672 C CA A THR A 1 541 ? -30.235 4.292 -3.412 0.40 28.32 505 THR A CA 1
ATOM 3673 C CA B THR A 1 541 ? -30.243 4.340 -3.434 0.60 28.23 505 THR A CA 1
ATOM 3674 C C A THR A 1 541 ? -28.939 5.003 -3.035 0.40 29.45 505 THR A C 1
ATOM 3675 C C B THR A 1 541 ? -28.991 5.162 -3.158 0.60 29.21 505 THR A C 1
ATOM 3676 O O A THR A 1 541 ? -27.879 4.740 -3.608 0.40 30.67 505 THR A O 1
ATOM 3677 O O B THR A 1 541 ? -28.018 5.133 -3.915 0.60 31.09 505 THR A O 1
ATOM 3684 N N . GLY A 1 542 ? -29.032 5.913 -2.066 1.00 30.39 506 GLY A N 1
ATOM 3685 C CA . GLY A 1 542 ? -27.872 6.676 -1.652 1.00 31.08 506 GLY A CA 1
ATOM 3686 C C . GLY A 1 542 ? -28.211 8.102 -1.282 1.00 30.68 506 GLY A C 1
ATOM 3687 O O . GLY A 1 542 ? -27.882 8.563 -0.185 1.00 33.04 506 GLY A O 1
ATOM 3688 N N . PHE A 1 543 ? -28.862 8.816 -2.195 1.00 25.59 507 PHE A N 1
ATOM 3689 C CA . PHE A 1 543 ? -29.347 10.149 -1.875 1.00 26.91 507 PHE A CA 1
ATOM 3690 C C . PHE A 1 543 ? -30.498 10.051 -0.883 1.00 29.38 507 PHE A C 1
ATOM 3691 O O . PHE A 1 543 ? -31.298 9.111 -0.927 1.00 30.02 507 PHE A O 1
ATOM 3699 N N . SER A 1 544 ? -30.566 11.020 0.034 1.00 30.34 508 SER A N 1
ATOM 3700 C CA . SER A 1 544 ? -31.589 10.985 1.075 1.00 31.24 508 SER A CA 1
ATOM 3701 C C . SER A 1 544 ? -32.992 10.973 0.485 1.00 30.93 508 SER A C 1
ATOM 3702 O O . SER A 1 544 ? -33.897 10.348 1.049 1.00 35.50 508 SER A O 1
ATOM 3705 N N . ASN A 1 545 ? -33.192 11.652 -0.643 1.00 27.94 509 ASN A N 1
ATOM 3706 C CA . ASN A 1 545 ? -34.450 11.618 -1.375 1.00 28.98 509 ASN A CA 1
ATOM 3707 C C . ASN A 1 545 ? -34.384 10.697 -2.588 1.00 27.88 509 ASN A C 1
ATOM 3708 O O . ASN A 1 545 ? -35.154 10.878 -3.537 1.00 29.39 509 ASN A O 1
ATOM 3713 N N . GLY A 1 546 ? -33.479 9.720 -2.576 1.00 26.53 510 GLY A N 1
ATOM 3714 C CA . GLY A 1 546 ? -33.315 8.857 -3.730 1.00 26.81 510 GLY A CA 1
ATOM 3715 C C . GLY A 1 546 ? -34.548 8.017 -4.001 1.00 26.92 510 GLY A C 1
ATOM 3716 O O . GLY A 1 546 ? -35.284 7.629 -3.092 1.00 27.45 510 GLY A O 1
ATOM 3717 N N . PHE A 1 547 ? -34.774 7.737 -5.287 1.00 22.93 511 PHE A N 1
ATOM 3718 C CA . PHE A 1 547 ? -35.932 6.939 -5.680 1.00 22.79 511 PHE A CA 1
ATOM 3719 C C . PHE A 1 547 ? -35.798 5.497 -5.204 1.00 23.79 511 PHE A C 1
ATOM 3720 O O . PHE A 1 547 ? -36.780 4.890 -4.762 1.00 22.12 511 PHE A O 1
ATOM 3728 N N . GLY A 1 548 ? -34.594 4.933 -5.283 1.00 20.15 512 GLY A N 1
ATOM 3729 C CA . GLY A 1 548 ? -34.372 3.573 -4.834 1.00 21.77 512 GLY A CA 1
ATOM 3730 C C . GLY A 1 548 ? -35.056 2.536 -5.702 1.00 23.17 512 GLY A C 1
ATOM 3731 O O . GLY A 1 548 ? -35.743 1.645 -5.192 1.00 22.62 512 GLY A O 1
ATOM 3732 N N . ALA A 1 549 ? -34.872 2.644 -7.017 1.00 18.58 513 ALA A N 1
ATOM 3733 C CA . ALA A 1 549 ? -35.475 1.695 -7.944 1.00 17.03 513 ALA A CA 1
ATOM 3734 C C . ALA A 1 549 ? -34.937 0.289 -7.716 1.00 18.77 513 ALA A C 1
ATOM 3735 O O . ALA A 1 549 ? 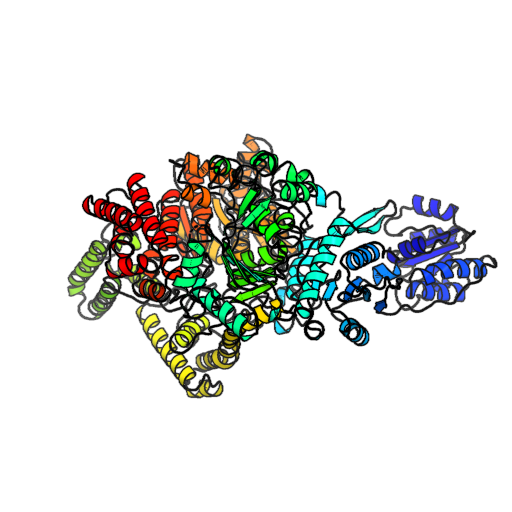-33.744 0.092 -7.471 1.00 17.56 513 ALA A O 1
ATOM 3737 N N . HIS A 1 550 ? -35.832 -0.697 -7.802 1.00 15.34 514 HIS A N 1
ATOM 3738 C CA . HIS A 1 550 ? -35.395 -2.086 -7.839 1.00 15.38 514 HIS A CA 1
ATOM 3739 C C . HIS A 1 550 ? -34.859 -2.474 -9.211 1.00 18.17 514 HIS A C 1
ATOM 3740 O O . HIS A 1 550 ? -34.022 -3.380 -9.310 1.00 18.09 514 HIS A O 1
ATOM 3747 N N . ALA A 1 551 ? -35.321 -1.808 -10.268 1.00 16.37 515 ALA A N 1
ATOM 3748 C CA . ALA A 1 551 ? -34.860 -2.097 -11.619 1.00 17.55 515 ALA A CA 1
ATOM 3749 C C . ALA A 1 551 ? -35.167 -0.913 -12.524 1.00 17.22 515 ALA A C 1
ATOM 3750 O O . ALA A 1 551 ? -36.065 -0.110 -12.253 1.00 16.54 515 ALA A O 1
ATOM 3752 N N . VAL A 1 552 ? -34.406 -0.825 -13.610 1.00 16.25 516 VAL A N 1
ATOM 3753 C CA . VAL A 1 552 ? -34.622 0.156 -14.665 1.00 14.54 516 VAL A CA 1
ATOM 3754 C C . VAL A 1 552 ? -35.129 -0.581 -15.896 1.00 13.87 516 VAL A C 1
ATOM 3755 O O . VAL A 1 552 ? -34.579 -1.624 -16.273 1.00 14.62 516 VAL A O 1
ATOM 3759 N N . VAL A 1 553 ? -36.184 -0.053 -16.508 1.00 14.88 517 VAL A N 1
ATOM 3760 C CA . VAL A 1 553 ? -36.664 -0.514 -17.804 1.00 14.24 517 VAL A CA 1
ATOM 3761 C C . VAL A 1 553 ? -36.437 0.615 -18.799 1.00 11.85 517 VAL A C 1
ATOM 3762 O O . VAL A 1 553 ? -37.000 1.706 -18.646 1.00 15.17 517 VAL A O 1
ATOM 3766 N N . HIS A 1 554 ? -35.609 0.368 -19.809 1.00 12.62 518 HIS A N 1
ATOM 3767 C CA . HIS A 1 554 ? -35.409 1.330 -20.886 1.00 11.91 518 HIS A CA 1
ATOM 3768 C C . HIS A 1 554 ? -36.196 0.890 -22.111 1.00 13.95 518 HIS A C 1
ATOM 3769 O O . HIS A 1 554 ? -36.054 -0.248 -22.568 1.00 18.06 518 HIS A O 1
ATOM 3776 N N . LEU A 1 555 ? -37.001 1.798 -22.655 1.00 17.47 519 LEU A N 1
ATOM 3777 C CA . LEU A 1 555 ? -37.971 1.448 -23.689 1.00 23.54 519 LEU A CA 1
ATOM 3778 C C . LEU A 1 555 ? -37.382 1.654 -25.083 1.00 25.99 519 LEU A C 1
ATOM 3779 O O . LEU A 1 555 ? -37.249 2.789 -25.551 1.00 27.67 519 LEU A O 1
ATOM 3784 N N . GLY A 1 556 ? -37.040 0.552 -25.747 0.76 23.52 520 GLY A N 1
ATOM 3785 C CA . GLY A 1 556 ? -36.766 0.569 -27.168 0.76 23.49 520 GLY A CA 1
ATOM 3786 C C . GLY A 1 556 ? -35.341 0.956 -27.528 0.76 24.60 520 GLY A C 1
ATOM 3787 O O . GLY A 1 556 ? -34.572 1.498 -26.730 0.76 19.78 520 GLY A O 1
ATOM 3788 N N . LYS A 1 557 ? -35.001 0.683 -28.789 1.00 28.56 521 LYS A N 1
ATOM 3789 C CA . LYS A 1 557 ? -33.668 0.951 -29.321 1.00 32.68 521 LYS A CA 1
ATOM 3790 C C . LYS A 1 557 ? -33.557 2.405 -29.770 1.00 31.45 521 LYS A C 1
ATOM 3791 O O . LYS A 1 557 ? -34.287 2.828 -30.674 1.00 29.50 521 LYS A O 1
ATOM 3797 N N . HIS A 1 558 ? -32.654 3.177 -29.156 1.00 28.91 522 HIS A N 1
ATOM 3798 C CA . HIS A 1 558 ? -31.879 2.801 -27.969 1.00 29.52 522 HIS A CA 1
ATOM 3799 C C . HIS A 1 558 ? -31.500 4.074 -27.219 1.00 31.30 522 HIS A C 1
ATOM 3800 O O . HIS A 1 558 ? -31.621 5.172 -27.761 1.00 31.35 522 HIS A O 1
ATOM 3807 N N . GLY A 1 559 ? -31.024 3.922 -25.978 1.00 31.85 523 GLY A N 1
ATOM 3808 C CA . GLY A 1 559 ? -30.565 5.049 -25.193 1.00 28.82 523 GLY A CA 1
ATOM 3809 C C . GLY A 1 559 ? -29.078 5.313 -25.367 1.00 25.00 523 GLY A C 1
ATOM 3810 O O . GLY A 1 559 ? -28.391 4.684 -26.170 1.00 25.87 523 GLY A O 1
ATOM 3811 N N . ASN A 1 560 ? -28.573 6.270 -24.583 1.00 18.77 524 ASN A N 1
ATOM 3812 C CA . ASN A 1 560 ? -27.185 6.693 -24.705 1.00 16.68 524 ASN A CA 1
ATOM 3813 C C . ASN A 1 560 ? -26.279 6.189 -23.590 1.00 15.65 524 ASN A C 1
ATOM 3814 O O . ASN A 1 560 ? -25.057 6.332 -23.705 1.00 15.26 524 ASN A O 1
ATOM 3819 N N A LEU A 1 561 ? -26.848 5.608 -22.531 0.43 13.28 525 LEU A N 1
ATOM 3820 N N B LEU A 1 561 ? -26.828 5.610 -22.520 0.57 13.39 525 LEU A N 1
ATOM 3821 C CA A LEU A 1 561 ? -26.057 5.165 -21.386 0.43 12.39 525 LEU A CA 1
ATOM 3822 C CA B LEU A 1 561 ? -25.984 5.201 -21.398 0.57 12.07 525 LEU A CA 1
ATOM 3823 C C A LEU A 1 561 ? -24.989 4.161 -21.801 0.43 12.44 525 LEU A C 1
ATOM 3824 C C B LEU A 1 561 ? -24.948 4.170 -21.832 0.57 12.37 525 LEU A C 1
ATOM 3825 O O A LEU A 1 561 ? -23.815 4.295 -21.434 0.43 12.52 525 LEU A O 1
ATOM 3826 O O B LEU A 1 561 ? -23.761 4.291 -21.505 0.57 12.57 525 LEU A O 1
ATOM 3835 N N . GLU A 1 562 ? -25.379 3.146 -22.572 1.00 13.99 526 GLU A N 1
ATOM 3836 C CA . GLU A 1 562 ? -24.445 2.114 -23.008 1.00 15.49 526 GLU A CA 1
ATOM 3837 C C . GLU A 1 562 ? -23.499 2.595 -24.101 1.00 14.63 526 GLU A C 1
ATOM 3838 O O . GLU A 1 562 ? -22.674 1.803 -24.570 1.00 15.12 526 GLU A O 1
ATOM 3844 N N . TRP A 1 563 ? -23.584 3.864 -24.505 1.00 13.64 527 TRP A N 1
ATOM 3845 C CA . TRP A 1 563 ? -22.686 4.430 -25.502 1.00 13.07 527 TRP A CA 1
ATOM 3846 C C . TRP A 1 563 ? -21.804 5.532 -24.930 1.00 14.07 527 TRP A C 1
ATOM 3847 O O . TRP A 1 563 ? -21.124 6.225 -25.695 1.00 14.06 527 TRP A O 1
ATOM 3858 N N . LEU A 1 564 ? -21.795 5.708 -23.610 1.00 12.55 528 LEU A N 1
ATOM 3859 C CA . LEU A 1 564 ? -20.941 6.699 -22.983 1.00 12.64 528 LEU A CA 1
ATOM 3860 C C . LEU A 1 564 ? -19.475 6.283 -23.097 1.00 15.89 528 LEU A C 1
ATOM 3861 O O . LEU A 1 564 ? -19.164 5.096 -23.230 1.00 15.17 528 LEU A O 1
ATOM 3866 N N . PRO A 1 565 ? -18.555 7.249 -23.057 1.00 17.80 529 PRO A N 1
ATOM 3867 C CA . PRO A 1 565 ? -17.133 6.907 -23.159 1.00 15.17 529 PRO A CA 1
ATOM 3868 C C . PRO A 1 565 ? -16.691 5.978 -22.038 1.00 14.44 529 PRO A C 1
ATOM 3869 O O . PRO A 1 565 ? -17.164 6.059 -20.901 1.00 13.64 529 PRO A O 1
ATOM 3873 N N . GLY A 1 566 ? -15.774 5.089 -22.384 1.00 12.39 530 GLY A N 1
ATOM 3874 C CA . GLY A 1 566 ? -15.281 4.091 -21.459 1.00 15.35 530 GLY A CA 1
ATOM 3875 C C . GLY A 1 566 ? -14.625 2.969 -22.241 1.00 13.06 530 GLY A C 1
ATOM 3876 O O . GLY A 1 566 ? -14.419 3.070 -23.450 1.00 15.61 530 GLY A O 1
ATOM 3877 N N . LYS A 1 567 ? -14.309 1.894 -21.524 1.00 14.10 531 LYS A N 1
ATOM 3878 C CA . LYS A 1 567 ? -13.707 0.744 -22.181 1.00 15.68 531 LYS A CA 1
ATOM 3879 C C . LYS A 1 567 ? -14.702 0.083 -23.135 1.00 14.08 531 LYS A C 1
ATOM 3880 O O . LYS A 1 567 ? -15.923 0.235 -23.012 1.00 14.96 531 LYS A O 1
ATOM 3886 N N . THR A 1 568 ? -14.151 -0.653 -24.106 1.00 15.50 532 THR A N 1
ATOM 3887 C CA . THR A 1 568 ? -14.967 -1.402 -25.060 1.00 14.79 532 THR A CA 1
ATOM 3888 C C . THR A 1 568 ? -15.964 -2.305 -24.343 1.00 15.57 532 THR A C 1
ATOM 3889 O O . THR A 1 568 ? -17.163 -2.307 -24.651 1.00 12.95 532 THR A O 1
ATOM 3893 N N . LEU A 1 569 ? -15.472 -3.092 -23.394 1.00 14.65 533 LEU A N 1
ATOM 3894 C CA . LEU A 1 569 ? -16.290 -3.910 -22.509 1.00 17.15 533 LEU A CA 1
ATOM 3895 C C . LEU A 1 569 ? -15.396 -4.326 -21.346 1.00 16.92 533 LEU A C 1
ATOM 3896 O O . LEU A 1 569 ? -14.199 -4.025 -21.324 1.00 17.68 533 LEU A O 1
ATOM 3901 N N . GLY A 1 570 ? -15.984 -5.015 -20.375 1.00 13.24 534 GLY A N 1
ATOM 3902 C CA . GLY A 1 570 ? -15.290 -5.227 -19.120 1.00 15.53 534 GLY A CA 1
ATOM 3903 C C . GLY A 1 570 ? -15.171 -3.921 -18.357 1.00 16.81 534 GLY A C 1
ATOM 3904 O O . GLY A 1 570 ? -14.062 -3.449 -18.082 1.00 14.13 534 GLY A O 1
ATOM 3905 N N . MET A 1 571 ? -16.317 -3.334 -18.009 1.00 13.41 535 MET A N 1
ATOM 3906 C CA . MET A 1 571 ? -16.351 -1.962 -17.521 1.00 14.15 535 MET A CA 1
ATOM 3907 C C . MET A 1 571 ? -15.572 -1.816 -16.218 1.00 15.06 535 MET A C 1
ATOM 3908 O O . MET A 1 571 ? -15.543 -2.719 -15.376 1.00 13.24 535 MET A O 1
ATOM 3913 N N . SER A 1 572 ? -14.933 -0.659 -16.065 1.00 15.36 536 SER A N 1
ATOM 3914 C CA . SER A 1 572 ? -14.185 -0.293 -14.871 1.00 16.54 536 SER A CA 1
ATOM 3915 C C . SER A 1 572 ? -14.959 0.742 -14.068 1.00 15.76 536 SER A C 1
ATOM 3916 O O . SER A 1 572 ? -16.001 1.251 -14.495 1.00 15.24 536 SER A O 1
ATOM 3919 N N . ALA A 1 573 ? -14.420 1.066 -12.890 1.00 15.10 537 ALA A N 1
ATOM 3920 C CA . ALA A 1 573 ? -15.033 2.087 -12.051 1.00 15.96 537 ALA A CA 1
ATOM 3921 C C . ALA A 1 573 ? -14.909 3.482 -12.652 1.00 15.51 537 ALA A C 1
ATOM 3922 O O . ALA A 1 573 ? -15.660 4.383 -12.260 1.00 13.98 537 ALA A O 1
ATOM 3924 N N . SER A 1 574 ? -13.987 3.688 -13.590 1.00 12.88 538 SER A N 1
ATOM 3925 C CA . SER A 1 574 ? -13.843 4.989 -14.224 1.00 14.08 538 SER A CA 1
ATOM 3926 C C . SER A 1 574 ? -14.616 5.093 -15.531 1.00 14.54 538 SER A C 1
ATOM 3927 O O . SER A 1 574 ? -14.530 6.124 -16.205 1.00 16.86 538 SER A O 1
ATOM 3930 N N . CYS A 1 575 ? -15.373 4.061 -15.896 1.00 12.54 539 CYS A N 1
ATOM 3931 C CA . CYS A 1 575 ? -16.153 4.064 -17.126 1.00 14.15 539 CYS A CA 1
ATOM 3932 C C . CYS A 1 575 ? -17.501 4.732 -16.886 1.00 16.87 539 CYS A C 1
ATOM 3933 O O . CYS A 1 575 ? -18.193 4.419 -15.911 1.00 16.62 539 CYS A O 1
ATOM 3936 N N . GLY A 1 576 ? -17.866 5.646 -17.783 1.00 18.98 540 GLY A N 1
ATOM 3937 C CA . GLY A 1 576 ? -19.110 6.377 -17.701 1.00 16.59 540 GLY A CA 1
ATOM 3938 C C . GLY A 1 576 ? -20.343 5.532 -17.438 1.00 13.54 540 GLY A C 1
ATOM 3939 O O . GLY A 1 576 ? -21.119 5.817 -16.520 1.00 15.53 540 GLY A O 1
ATOM 3940 N N . PRO A 1 577 ? -20.565 4.490 -18.246 1.00 14.69 541 PRO A N 1
ATOM 3941 C CA . PRO A 1 577 ? -21.738 3.634 -18.006 1.00 16.02 541 PRO A CA 1
ATOM 3942 C C . PRO A 1 577 ? -21.755 3.002 -16.630 1.00 17.14 541 PRO A C 1
ATOM 3943 O O . PRO A 1 577 ? -22.838 2.787 -16.071 1.00 16.63 541 PRO A O 1
ATOM 3947 N N . ASP A 1 578 ? -20.585 2.707 -16.057 1.00 13.54 542 ASP A N 1
ATOM 3948 C CA . ASP A 1 578 ? -20.546 2.055 -14.753 1.00 14.43 542 ASP A CA 1
ATOM 3949 C C . ASP A 1 578 ? -20.873 3.036 -13.634 1.00 14.53 542 ASP A C 1
ATOM 3950 O O . ASP A 1 578 ? -21.617 2.704 -12.702 1.00 14.56 542 ASP A O 1
ATOM 3955 N N . ALA A 1 579 ? -20.323 4.251 -13.708 1.00 14.61 543 ALA A N 1
ATOM 3956 C CA . ALA A 1 579 ? -20.614 5.258 -12.695 1.00 15.94 543 ALA A CA 1
ATOM 3957 C C . ALA A 1 579 ? -22.091 5.635 -12.696 1.00 16.44 543 ALA A C 1
ATOM 3958 O O . ALA A 1 579 ? -22.687 5.853 -11.634 1.00 14.51 543 ALA A O 1
ATOM 3960 N N . ALA A 1 580 ? -22.701 5.709 -13.879 1.00 14.83 544 ALA A N 1
ATOM 3961 C CA . ALA A 1 580 ? -24.102 6.106 -13.962 1.00 14.69 544 ALA A CA 1
ATOM 3962 C C . ALA A 1 580 ? -25.026 4.990 -13.485 1.00 15.43 544 ALA A C 1
ATOM 3963 O O . ALA A 1 580 ? -25.902 5.215 -12.641 1.00 15.02 544 ALA A O 1
ATOM 3965 N N . LEU A 1 581 ? -24.840 3.774 -14.004 1.00 13.24 545 LEU A N 1
ATOM 3966 C CA . LEU A 1 581 ? -25.810 2.705 -13.781 1.00 16.40 545 LEU A CA 1
ATOM 3967 C C . LEU A 1 581 ? -25.572 1.940 -12.483 1.00 17.62 545 LEU A C 1
ATOM 3968 O O . LEU A 1 581 ? -26.537 1.527 -11.828 1.00 17.99 545 LEU A O 1
ATOM 3973 N N . GLY A 1 582 ? -24.313 1.736 -12.100 1.00 15.27 546 GLY A N 1
ATOM 3974 C CA . GLY A 1 582 ? -24.024 1.042 -10.852 1.00 16.83 546 GLY A CA 1
ATOM 3975 C C . GLY A 1 582 ? -24.543 -0.384 -10.852 1.00 15.27 546 GLY A C 1
ATOM 3976 O O . GLY A 1 582 ? -24.412 -1.121 -11.835 1.00 15.04 546 GLY A O 1
ATOM 3977 N N . ASP A 1 583 ? -25.148 -0.779 -9.731 1.00 13.84 547 ASP A N 1
ATOM 3978 C CA . ASP A 1 583 ? -25.698 -2.117 -9.552 1.00 15.37 547 ASP A CA 1
ATOM 3979 C C . ASP A 1 583 ? -27.133 -2.254 -10.052 1.00 16.99 547 ASP A C 1
ATOM 3980 O O . ASP A 1 583 ? -27.731 -3.322 -9.878 1.00 18.69 547 ASP A O 1
ATOM 3985 N N . LEU A 1 584 ? -27.697 -1.220 -10.664 1.00 14.46 548 LEU A N 1
ATOM 3986 C CA . LEU A 1 584 ? -29.115 -1.239 -11.031 1.00 13.07 548 LEU A CA 1
ATOM 3987 C C . LEU A 1 584 ? -29.401 -2.279 -12.106 1.00 15.57 548 LEU A C 1
ATOM 3988 O O . LEU A 1 584 ? -28.786 -2.232 -13.181 1.00 14.66 548 LEU A O 1
ATOM 3993 N N . PRO A 1 585 ? -30.312 -3.224 -11.871 1.00 13.66 549 PRO A N 1
ATOM 3994 C CA . PRO A 1 585 ? -30.733 -4.121 -12.953 1.00 13.89 549 PRO A CA 1
ATOM 3995 C C . PRO A 1 585 ? -31.363 -3.327 -14.087 1.00 14.05 549 PRO A C 1
ATOM 3996 O O . PRO A 1 585 ? -32.119 -2.380 -13.861 1.00 15.93 549 PRO A O 1
ATOM 4000 N N . LEU A 1 586 ? -31.031 -3.712 -15.317 1.00 14.64 550 LEU A N 1
ATOM 4001 C CA . LEU A 1 586 ? -31.508 -3.026 -16.513 1.00 13.73 550 LEU A CA 1
ATOM 4002 C C . LEU A 1 586 ? -32.228 -4.022 -17.410 1.00 15.16 550 LEU A C 1
ATOM 4003 O O . LEU A 1 586 ? -31.630 -5.004 -17.866 1.00 15.54 550 LEU A O 1
ATOM 4008 N N . ILE A 1 587 ? -33.509 -3.767 -17.656 1.00 14.96 551 ILE A N 1
ATOM 4009 C CA . ILE A 1 587 ? -34.344 -4.583 -18.530 1.00 15.08 551 ILE A CA 1
ATOM 4010 C C . ILE A 1 587 ? -34.689 -3.736 -19.746 1.00 13.76 551 ILE A C 1
ATOM 4011 O O . ILE A 1 587 ? -35.092 -2.576 -19.603 1.00 13.94 551 ILE A O 1
ATOM 4016 N N . TYR A 1 588 ? -34.533 -4.309 -20.937 1.00 13.23 552 TYR A N 1
ATOM 4017 C CA . TYR A 1 588 ? -34.364 -3.518 -22.155 1.00 14.90 552 TYR A CA 1
ATOM 4018 C C . TYR A 1 588 ? -35.107 -4.152 -23.323 1.00 14.12 552 TYR A C 1
ATOM 4019 O O . TYR A 1 588 ? -34.538 -4.953 -24.076 1.00 12.88 552 TYR A O 1
ATOM 4028 N N . PRO A 1 589 ? -36.385 -3.819 -23.506 1.00 14.63 553 PRO A N 1
ATOM 4029 C CA . PRO A 1 589 ? -37.079 -4.232 -24.735 1.00 12.31 553 PRO A CA 1
ATOM 4030 C C . PRO A 1 589 ? -36.338 -3.711 -25.960 1.00 14.60 553 PRO A C 1
ATOM 4031 O O . PRO A 1 589 ? -35.955 -2.541 -26.020 1.00 12.48 553 PRO A O 1
ATOM 4035 N N . PHE A 1 590 ? -36.116 -4.593 -26.934 1.00 12.90 554 PHE A N 1
ATOM 4036 C CA . PHE A 1 590 ? -35.185 -4.266 -28.004 1.00 13.95 554 PHE A CA 1
ATOM 4037 C C . PHE A 1 590 ? -35.586 -4.946 -29.303 1.00 15.53 554 PHE A C 1
ATOM 4038 O O . PHE A 1 590 ? -35.950 -6.121 -29.310 1.00 13.94 554 PHE A O 1
ATOM 4046 N N . LEU A 1 591 ? -35.493 -4.204 -30.404 1.00 15.11 555 LEU A N 1
ATOM 4047 C CA . LEU A 1 591 ? -35.894 -4.724 -31.705 1.00 13.62 555 LEU A CA 1
ATOM 4048 C C . LEU A 1 591 ? -35.031 -5.918 -32.106 1.00 12.10 555 LEU A C 1
ATOM 4049 O O . LEU A 1 591 ? -33.801 -5.866 -32.023 1.00 13.44 555 LEU A O 1
ATOM 4054 N N . VAL A 1 592 ? -35.688 -6.989 -32.564 1.00 11.11 556 VAL A N 1
ATOM 4055 C CA . VAL A 1 592 ? -35.007 -8.263 -32.792 1.00 12.67 556 VAL A CA 1
ATOM 4056 C C . VAL A 1 592 ? -33.981 -8.168 -33.919 1.00 13.41 556 VAL A C 1
ATOM 4057 O O . VAL A 1 592 ? -32.960 -8.869 -33.892 1.00 12.36 556 VAL A O 1
ATOM 4061 N N . ASN A 1 593 ? -34.209 -7.315 -34.920 1.00 12.78 557 ASN A N 1
ATOM 4062 C CA . ASN A 1 593 ? -33.300 -7.238 -36.057 1.00 13.00 557 ASN A CA 1
ATOM 4063 C C . ASN A 1 593 ? -32.271 -6.120 -35.917 1.00 11.58 557 ASN A C 1
ATOM 4064 O O . ASN A 1 593 ? -31.676 -5.707 -36.917 1.00 14.17 557 ASN A O 1
ATOM 4069 N N . ASP A 1 594 ? -32.024 -5.642 -34.695 1.00 11.98 558 ASP A N 1
ATOM 4070 C CA . ASP A 1 594 ? -30.932 -4.711 -34.407 1.00 13.40 558 ASP A CA 1
ATOM 4071 C C . ASP A 1 594 ? -29.965 -5.363 -33.420 1.00 14.99 558 ASP A C 1
ATOM 4072 O O . ASP A 1 594 ? -29.814 -4.899 -32.280 1.00 11.17 558 ASP A O 1
ATOM 4077 N N . PRO A 1 595 ? -29.278 -6.436 -33.834 1.00 13.96 559 PRO A N 1
ATOM 4078 C CA . PRO A 1 595 ? -28.441 -7.179 -32.874 1.00 13.38 559 PRO A CA 1
ATOM 4079 C C . PRO A 1 595 ? -27.276 -6.381 -32.318 1.00 14.07 559 PRO A C 1
ATOM 4080 O O . PRO A 1 595 ? -26.953 -6.521 -31.132 1.00 14.27 559 PRO A O 1
ATOM 4084 N N . GLY A 1 596 ? -26.625 -5.556 -33.139 1.00 15.46 560 GLY A N 1
ATOM 4085 C CA . GLY A 1 596 ? -25.444 -4.848 -32.669 1.00 15.78 560 GLY A CA 1
ATOM 4086 C C . GLY A 1 596 ? -25.756 -3.869 -31.554 1.00 14.66 560 GLY A C 1
ATOM 4087 O O . GLY A 1 596 ? -25.070 -3.829 -30.528 1.00 11.29 560 GLY A O 1
ATOM 4088 N N . GLU A 1 597 ? -26.806 -3.070 -31.736 1.00 10.70 561 GLU A N 1
ATOM 4089 C CA . GLU A 1 597 ? -27.144 -2.074 -30.728 1.00 14.01 561 GLU A CA 1
ATOM 4090 C C . GLU A 1 597 ? -27.634 -2.733 -29.442 1.00 12.60 561 GLU A C 1
ATOM 4091 O O . GLU A 1 597 ? -27.326 -2.263 -28.341 1.00 13.55 561 GLU A O 1
ATOM 4097 N N . GLY A 1 598 ? -28.389 -3.828 -29.557 1.00 12.04 562 GLY A N 1
ATOM 4098 C CA . GLY A 1 598 ? -28.806 -4.545 -28.362 1.00 12.87 562 GLY A CA 1
ATOM 4099 C C . GLY A 1 598 ? -27.634 -5.169 -27.633 1.00 14.18 562 GLY A C 1
ATOM 4100 O O . GLY A 1 598 ? -27.584 -5.170 -26.399 1.00 12.59 562 GLY A O 1
ATOM 4101 N N . THR A 1 599 ? -26.672 -5.699 -28.389 1.00 11.80 563 THR A N 1
ATOM 4102 C CA . THR A 1 599 ? -25.496 -6.321 -27.792 1.00 12.13 563 THR A CA 1
ATOM 4103 C C . THR A 1 599 ? -24.676 -5.312 -26.996 1.00 12.43 563 THR A C 1
ATOM 4104 O O . THR A 1 599 ? -24.112 -5.648 -25.946 1.00 12.06 563 THR A O 1
ATOM 4108 N N . GLN A 1 600 ? -24.609 -4.065 -27.469 1.00 10.72 564 GLN A N 1
ATOM 4109 C CA . GLN A 1 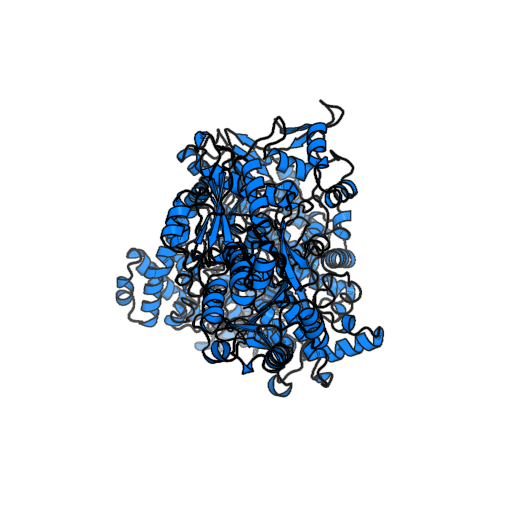600 ? -23.846 -3.053 -26.746 1.00 12.54 564 GLN A CA 1
ATOM 4110 C C . GLN A 1 600 ? -24.445 -2.798 -25.369 1.00 12.36 564 GLN A C 1
ATOM 4111 O O . GLN A 1 600 ? -23.713 -2.610 -24.390 1.00 11.28 564 GLN A O 1
ATOM 4117 N N . ALA A 1 601 ? -25.775 -2.801 -25.272 1.00 12.06 565 ALA A N 1
ATOM 4118 C CA . ALA A 1 601 ? -26.415 -2.668 -23.969 1.00 12.63 565 ALA A CA 1
ATOM 4119 C C . ALA A 1 601 ? -26.140 -3.886 -23.095 1.00 13.31 565 ALA A C 1
ATOM 4120 O O . ALA A 1 601 ? -25.935 -3.751 -21.883 1.00 12.08 565 ALA A O 1
ATOM 4122 N N . LYS A 1 602 ? -26.129 -5.083 -23.693 1.00 12.33 566 LYS A N 1
ATOM 4123 C CA . LYS A 1 602 ? -25.826 -6.295 -22.933 1.00 11.07 566 LYS A CA 1
ATOM 4124 C C . LYS A 1 602 ? -24.441 -6.229 -22.306 1.00 13.16 566 LYS A C 1
ATOM 4125 O O . LYS A 1 602 ? -24.240 -6.681 -21.173 1.00 14.28 566 LYS A O 1
ATOM 4131 N N . ARG A 1 603 ? -23.471 -5.672 -23.030 1.00 12.66 567 ARG A N 1
ATOM 4132 C CA . ARG A 1 603 ? -22.070 -5.774 -22.645 1.00 13.28 567 ARG A CA 1
ATOM 4133 C C . ARG A 1 603 ? -21.548 -4.569 -21.879 1.00 13.53 567 ARG A C 1
ATOM 4134 O O . ARG A 1 603 ? -20.660 -4.733 -21.035 1.00 14.80 567 ARG A O 1
ATOM 4142 N N . ARG A 1 604 ? -22.064 -3.367 -22.135 1.00 12.88 568 ARG A N 1
ATOM 4143 C CA . ARG A 1 604 ? -21.587 -2.182 -21.433 1.00 12.89 568 ARG A CA 1
ATOM 4144 C C . ARG A 1 604 ? -22.550 -1.700 -20.353 1.00 14.41 568 ARG A C 1
ATOM 4145 O O . ARG A 1 604 ? -22.211 -0.773 -19.610 1.00 14.90 568 ARG A O 1
ATOM 4153 N N . ALA A 1 605 ? -23.728 -2.320 -20.225 1.00 11.84 569 ALA A N 1
ATOM 4154 C CA . ALA A 1 605 ? -24.681 -1.922 -19.195 1.00 13.61 569 ALA A CA 1
ATOM 4155 C C . ALA A 1 605 ? -25.428 -3.125 -18.624 1.00 16.12 569 ALA A C 1
ATOM 4156 O O . ALA A 1 605 ? -26.565 -2.986 -18.158 1.00 14.76 569 ALA A O 1
ATOM 4158 N N . HIS A 1 606 ? -24.792 -4.304 -18.647 1.00 13.45 570 HIS A N 1
ATOM 4159 C CA . HIS A 1 606 ? -25.325 -5.579 -18.161 1.00 14.20 570 HIS A CA 1
ATOM 4160 C C . HIS A 1 606 ? -26.819 -5.759 -18.416 1.00 11.38 570 HIS A C 1
ATOM 4161 O O . HIS A 1 606 ? -27.537 -6.300 -17.569 1.00 15.44 570 HIS A O 1
ATOM 4168 N N . ALA A 1 607 ? -27.291 -5.339 -19.586 1.00 12.47 571 ALA A N 1
ATOM 4169 C CA . ALA A 1 607 ? -28.722 -5.334 -19.847 1.00 13.10 571 ALA A CA 1
ATOM 4170 C C . ALA A 1 607 ? -29.260 -6.748 -20.030 1.00 15.83 571 ALA A C 1
ATOM 4171 O O . ALA A 1 607 ? -28.583 -7.627 -20.571 1.00 13.58 571 ALA A O 1
ATOM 4173 N N . VAL A 1 608 ? -30.485 -6.961 -19.561 1.00 13.42 572 VAL A N 1
ATOM 4174 C CA . VAL A 1 608 ? -31.285 -8.125 -19.923 1.00 9.90 572 VAL A CA 1
ATOM 4175 C C . VAL A 1 608 ? -32.257 -7.665 -20.999 1.00 13.22 572 VAL A C 1
ATOM 4176 O O . VAL A 1 608 ? -33.217 -6.943 -20.711 1.00 13.04 572 VAL A O 1
ATOM 4180 N N . LEU A 1 609 ? -32.005 -8.056 -22.244 1.00 12.59 573 LEU A N 1
ATOM 4181 C CA . LEU A 1 609 ? -32.902 -7.691 -23.329 1.00 13.93 573 LEU A CA 1
ATOM 4182 C C . LEU A 1 609 ? -34.164 -8.541 -23.287 1.00 14.04 573 LEU A C 1
ATOM 4183 O O . LEU A 1 609 ? -34.148 -9.700 -22.868 1.00 14.54 573 LEU A O 1
ATOM 4188 N N . VAL A 1 610 ? -35.272 -7.944 -23.717 1.00 14.47 574 VAL A N 1
ATOM 4189 C CA . VAL A 1 610 ? -36.492 -8.674 -24.045 1.00 12.18 574 VAL A CA 1
ATOM 4190 C C . VAL A 1 610 ? -36.821 -8.256 -25.469 1.00 15.79 574 VAL A C 1
ATOM 4191 O O . VAL A 1 610 ? -37.411 -7.192 -25.686 1.00 15.43 574 VAL A O 1
ATOM 4195 N N . ASP A 1 611 ? -36.422 -9.063 -26.448 1.00 14.68 575 ASP A N 1
ATOM 4196 C CA . ASP A 1 611 ? -36.529 -8.549 -27.802 1.00 12.64 575 ASP A CA 1
ATOM 4197 C C . ASP A 1 611 ? -37.982 -8.569 -28.265 1.00 13.53 575 ASP A C 1
ATOM 4198 O O . ASP A 1 611 ? -38.826 -9.291 -27.728 1.00 17.21 575 ASP A O 1
ATOM 4203 N N . HIS A 1 612 ? -38.280 -7.715 -29.243 1.00 12.55 576 HIS A N 1
ATOM 4204 C CA . HIS A 1 612 ? -39.647 -7.537 -29.700 1.00 12.67 576 HIS A CA 1
ATOM 4205 C C . HIS A 1 612 ? -39.714 -7.605 -31.219 1.00 13.14 576 HIS A C 1
ATOM 4206 O O . HIS A 1 612 ? -38.714 -7.447 -31.925 1.00 12.05 576 HIS A O 1
ATOM 4213 N N . LEU A 1 613 ? -40.928 -7.840 -31.704 1.00 12.31 577 LEU A N 1
ATOM 4214 C CA . LEU A 1 613 ? -41.158 -8.106 -33.112 1.00 14.23 577 LEU A CA 1
ATOM 4215 C C . LEU A 1 613 ? -40.865 -6.872 -33.964 1.00 14.24 577 LEU A C 1
ATOM 4216 O O . LEU A 1 613 ? -40.910 -5.729 -33.501 1.00 12.59 577 LEU A O 1
ATOM 4221 N N . ILE A 1 614 ? -40.548 -7.127 -35.229 1.00 13.76 578 ILE A N 1
ATOM 4222 C CA . ILE A 1 614 ? -40.411 -6.084 -36.242 1.00 12.37 578 ILE A CA 1
ATOM 4223 C C . ILE A 1 614 ? -41.766 -5.410 -36.435 1.00 15.92 578 ILE A C 1
ATOM 4224 O O . ILE A 1 614 ? -42.802 -5.996 -36.086 1.00 14.23 578 ILE A O 1
ATOM 4229 N N . PRO A 1 615 ? -41.818 -4.195 -36.974 1.00 14.43 579 PRO A N 1
ATOM 4230 C CA . PRO A 1 615 ? -43.113 -3.576 -37.280 1.00 15.82 579 PRO A CA 1
ATOM 4231 C C . PRO A 1 615 ? -43.881 -4.407 -38.292 1.00 15.00 579 PRO A C 1
ATOM 4232 O O . PRO A 1 615 ? -43.289 -5.221 -39.017 1.00 17.61 579 PRO A O 1
ATOM 4236 N N . PRO A 1 616 ? -45.201 -4.246 -38.365 1.00 14.63 580 PRO A N 1
ATOM 4237 C CA . PRO A 1 616 ? -45.951 -4.909 -39.434 1.00 16.53 580 PRO A CA 1
ATOM 4238 C C . PRO A 1 616 ? -45.454 -4.434 -40.791 1.00 17.08 580 PRO A C 1
ATOM 4239 O O . PRO A 1 616 ? -45.128 -3.259 -40.974 1.00 17.44 580 PRO A O 1
ATOM 4243 N N . MET A 1 617 ? -45.375 -5.371 -41.737 1.00 15.58 581 MET A N 1
ATOM 4244 C CA . MET A 1 617 ? -44.852 -5.122 -43.073 1.00 13.93 581 MET A CA 1
ATOM 4245 C C . MET A 1 617 ? -45.911 -5.438 -44.121 1.00 15.96 581 MET A C 1
ATOM 4246 O O . MET A 1 617 ? -46.771 -6.299 -43.917 1.00 18.94 581 MET A O 1
ATOM 4251 N N . ALA A 1 618 ? -45.830 -4.742 -45.254 1.00 16.23 582 ALA A N 1
ATOM 4252 C CA . ALA A 1 618 ? -46.727 -4.989 -46.376 1.00 16.38 582 ALA A CA 1
ATOM 4253 C C . ALA A 1 618 ? -46.076 -4.469 -47.649 1.00 17.57 582 ALA A C 1
ATOM 4254 O O . ALA A 1 618 ? -45.149 -3.656 -47.606 1.00 19.66 582 ALA A O 1
ATOM 4256 N N . ARG A 1 619 ? -46.575 -4.951 -48.786 1.00 15.81 583 ARG A N 1
ATOM 4257 C CA . ARG A 1 619 ? -46.051 -4.513 -50.073 1.00 19.36 583 ARG A CA 1
ATOM 4258 C C . ARG A 1 619 ? -46.338 -3.031 -50.281 1.00 17.64 583 ARG A C 1
ATOM 4259 O O . ARG A 1 619 ? -47.386 -2.522 -49.874 1.00 18.49 583 ARG A O 1
ATOM 4267 N N . ALA A 1 620 ? -45.392 -2.332 -50.917 1.00 16.33 584 ALA A N 1
ATOM 4268 C CA . ALA A 1 620 ? -45.537 -0.889 -51.092 1.00 15.00 584 ALA A CA 1
ATOM 4269 C C . ALA A 1 620 ? -46.699 -0.551 -52.020 1.00 18.00 584 ALA A C 1
ATOM 4270 O O . ALA A 1 620 ? -47.418 0.428 -51.787 1.00 15.35 584 ALA A O 1
ATOM 4272 N N . GLU A 1 621 ? -46.888 -1.346 -53.077 1.00 14.58 585 GLU A N 1
ATOM 4273 C CA . GLU A 1 621 ? -47.929 -1.145 -54.086 1.00 18.21 585 GLU A CA 1
ATOM 4274 C C . GLU A 1 621 ? -47.740 0.167 -54.844 1.00 19.91 585 GLU A C 1
ATOM 4275 O O . GLU A 1 621 ? -46.764 0.890 -54.615 1.00 19.11 585 GLU A O 1
ATOM 4281 N N . THR A 1 622 ? -48.656 0.477 -55.757 1.00 15.23 586 THR A N 1
ATOM 4282 C CA . THR A 1 622 ? -48.571 1.687 -56.561 1.00 18.79 586 THR A CA 1
ATOM 4283 C C . THR A 1 622 ? -49.695 2.651 -56.208 1.00 16.70 586 THR A C 1
ATOM 4284 O O . THR A 1 622 ? -50.720 2.272 -55.635 1.00 16.33 586 THR A O 1
ATOM 4288 N N . TYR A 1 623 ? -49.488 3.910 -56.581 1.00 16.12 587 TYR A N 1
ATOM 4289 C CA . TYR A 1 623 ? -50.431 4.981 -56.300 1.00 16.32 587 TYR A CA 1
ATOM 4290 C C . TYR A 1 623 ? -50.149 6.122 -57.264 1.00 15.99 587 TYR A C 1
ATOM 4291 O O . TYR A 1 623 ? -49.059 6.215 -57.833 1.00 12.88 587 TYR A O 1
ATOM 4300 N N . GLY A 1 624 ? -51.145 6.989 -57.431 1.00 15.54 588 GLY A N 1
ATOM 4301 C CA . GLY A 1 624 ? -50.956 8.210 -58.199 1.00 14.64 588 GLY A CA 1
ATOM 4302 C C . GLY A 1 624 ? -50.394 7.958 -59.583 1.00 10.61 588 GLY A C 1
ATOM 4303 O O . GLY A 1 624 ? -50.812 7.038 -60.296 1.00 12.31 588 GLY A O 1
ATOM 4304 N N . ASP A 1 625 ? -49.414 8.778 -59.969 1.00 10.25 589 ASP A N 1
ATOM 4305 C CA . ASP A 1 625 ? -48.875 8.698 -61.321 1.00 14.04 589 ASP A CA 1
ATOM 4306 C C . ASP A 1 625 ? -48.018 7.460 -61.537 1.00 13.16 589 ASP A C 1
ATOM 4307 O O . ASP A 1 625 ? -47.796 7.069 -62.688 1.00 13.95 589 ASP A O 1
ATOM 4312 N N . ILE A 1 626 ? -47.520 6.844 -60.464 1.00 14.35 590 ILE A N 1
ATOM 4313 C CA . ILE A 1 626 ? -46.855 5.553 -60.600 1.00 16.10 590 ILE A CA 1
ATOM 4314 C C . ILE A 1 626 ? -47.851 4.497 -61.056 1.00 14.91 590 ILE A C 1
ATOM 4315 O O . ILE A 1 626 ? -47.558 3.682 -61.940 1.00 15.38 590 ILE A O 1
ATOM 4320 N N . ALA A 1 627 ? -49.053 4.504 -60.472 1.00 14.80 591 ALA A N 1
ATOM 4321 C CA . ALA A 1 627 ? -50.090 3.576 -60.908 1.00 18.05 591 ALA A CA 1
ATOM 4322 C C . ALA A 1 627 ? -50.552 3.892 -62.326 1.00 15.84 591 ALA A C 1
ATOM 4323 O O . ALA A 1 627 ? -50.833 2.979 -63.111 1.00 14.78 591 ALA A O 1
ATOM 4325 N N . ARG A 1 628 ? -50.637 5.180 -62.673 1.00 14.70 592 ARG A N 1
ATOM 4326 C CA . ARG A 1 628 ? -51.006 5.555 -64.036 1.00 12.43 592 ARG A CA 1
ATOM 4327 C C . ARG A 1 628 ? -49.964 5.072 -65.037 1.00 13.98 592 ARG A C 1
ATOM 4328 O O . ARG A 1 628 ? -50.309 4.619 -66.135 1.00 12.92 592 ARG A O 1
ATOM 4336 N N . LEU A 1 629 ? -48.680 5.160 -64.675 1.00 12.06 593 LEU A N 1
ATOM 4337 C CA . LEU A 1 629 ? -47.623 4.674 -65.559 1.00 15.76 593 LEU A CA 1
ATOM 4338 C C . LEU A 1 629 ? -47.747 3.175 -65.789 1.00 15.67 593 LEU A C 1
ATOM 4339 O O . LEU A 1 629 ? -47.562 2.692 -66.912 1.00 16.01 593 LEU A O 1
ATOM 4344 N N . GLU A 1 630 ? -48.046 2.426 -64.727 1.00 15.05 594 GLU A N 1
ATOM 4345 C CA . GLU A 1 630 ? -48.317 0.998 -64.853 1.00 16.07 594 GLU A CA 1
ATOM 4346 C C . GLU A 1 630 ? -49.377 0.728 -65.914 1.00 15.77 594 GLU A C 1
ATOM 4347 O O . GLU A 1 630 ? -49.225 -0.177 -66.744 1.00 14.92 594 GLU A O 1
ATOM 4353 N N . GLN A 1 631 ? -50.449 1.522 -65.916 1.00 16.30 595 GLN A N 1
ATOM 4354 C CA A GLN A 1 631 ? -51.513 1.320 -66.892 0.44 20.46 595 GLN A CA 1
ATOM 4355 C CA B GLN A 1 631 ? -51.518 1.332 -66.891 0.56 20.40 595 GLN A CA 1
ATOM 4356 C C . GLN A 1 631 ? -51.035 1.624 -68.307 1.00 20.55 595 GLN A C 1
ATOM 4357 O O . GLN A 1 631 ? -51.384 0.904 -69.251 1.00 17.55 595 GLN A O 1
ATOM 4368 N N . LEU A 1 632 ? -50.231 2.678 -68.476 1.00 17.74 596 LEU A N 1
ATOM 4369 C CA . LEU A 1 632 ? -49.738 3.015 -69.809 1.00 17.10 596 LEU A CA 1
ATOM 4370 C C . LEU A 1 632 ? -48.746 1.973 -70.315 1.00 18.05 596 LEU A C 1
ATOM 4371 O O . LEU A 1 632 ? -48.712 1.677 -71.516 1.00 18.90 596 LEU A O 1
ATOM 4376 N N . LEU A 1 633 ? -47.929 1.408 -69.418 1.00 15.96 597 LEU A N 1
ATOM 4377 C CA . LEU A 1 633 ? -47.002 0.354 -69.826 1.00 17.97 597 LEU A CA 1
ATOM 4378 C C . LEU A 1 633 ? -47.749 -0.868 -70.345 1.00 20.80 597 LEU A C 1
ATOM 4379 O O . LEU A 1 633 ? -47.359 -1.458 -71.360 1.00 22.64 597 LEU A O 1
ATOM 4384 N N . ASP A 1 634 ? -48.817 -1.273 -69.651 1.00 19.39 598 ASP A N 1
ATOM 4385 C CA . ASP A 1 634 ? -49.637 -2.377 -70.140 1.00 22.31 598 ASP A CA 1
ATOM 4386 C C . ASP A 1 634 ? -50.217 -2.061 -71.511 1.00 21.83 598 ASP A C 1
ATOM 4387 O O . ASP A 1 634 ? -50.220 -2.916 -72.406 1.00 24.99 598 ASP A O 1
ATOM 4392 N N . GLU A 1 635 ? -50.715 -0.837 -71.694 1.00 20.58 599 GLU A N 1
ATOM 4393 C CA . GLU A 1 635 ? -51.238 -0.440 -72.996 1.00 22.00 599 GLU A CA 1
ATOM 4394 C C . GLU A 1 635 ? -50.144 -0.461 -74.056 1.00 25.01 599 GLU A C 1
ATOM 4395 O O . GLU A 1 635 ? -50.385 -0.862 -75.201 1.00 27.12 599 GLU A O 1
ATOM 4401 N N . HIS A 1 636 ? -48.932 -0.039 -73.690 1.00 23.96 600 HIS A N 1
ATOM 4402 C CA . HIS A 1 636 ? -47.818 -0.085 -74.632 1.00 24.37 600 HIS A CA 1
ATOM 4403 C C . HIS A 1 636 ? -47.545 -1.512 -75.090 1.00 25.09 600 HIS A C 1
ATOM 4404 O O . HIS A 1 636 ? -47.297 -1.756 -76.278 1.00 24.37 600 HIS A O 1
ATOM 4411 N N . ALA A 1 637 ? -47.591 -2.470 -74.162 1.00 24.40 601 ALA A N 1
ATOM 4412 C CA . ALA A 1 637 ? -47.350 -3.862 -74.526 1.00 26.99 601 ALA A CA 1
ATOM 4413 C C . ALA A 1 637 ? -48.412 -4.367 -75.494 1.00 27.96 601 ALA A C 1
ATOM 4414 O O . ALA A 1 637 ? -48.108 -5.127 -76.421 1.00 28.51 601 ALA A O 1
ATOM 4416 N N . SER A 1 638 ? -49.665 -3.950 -75.298 1.00 25.96 602 SER A N 1
ATOM 4417 C CA A SER A 1 638 ? -50.730 -4.373 -76.201 0.56 25.18 602 SER A CA 1
ATOM 4418 C CA B SER A 1 638 ? -50.731 -4.372 -76.200 0.44 25.30 602 SER A CA 1
ATOM 4419 C C . SER A 1 638 ? -50.555 -3.759 -77.584 1.00 26.75 602 SER A C 1
ATOM 4420 O O . SER A 1 638 ? -50.729 -4.443 -78.600 1.00 27.05 602 SER A O 1
ATOM 4425 N N . VAL A 1 639 ? -50.207 -2.473 -77.643 1.00 25.81 603 VAL A N 1
ATOM 4426 C CA . VAL A 1 639 ? -50.004 -1.814 -78.929 1.00 27.18 603 VAL A CA 1
ATOM 4427 C C . VAL A 1 639 ? -48.823 -2.436 -79.666 1.00 30.62 603 VAL A C 1
ATOM 4428 O O . VAL A 1 639 ? -48.869 -2.634 -80.886 1.00 33.22 603 VAL A O 1
ATOM 4432 N N . ALA A 1 640 ? -47.753 -2.766 -78.937 1.00 28.70 604 ALA A N 1
ATOM 4433 C CA . ALA A 1 640 ? -46.582 -3.364 -79.573 1.00 27.64 604 ALA A CA 1
ATOM 4434 C C . ALA A 1 640 ? -46.930 -4.683 -80.248 1.00 31.84 604 ALA A C 1
ATOM 4435 O O . ALA A 1 640 ? -46.425 -4.986 -81.337 1.00 31.60 604 ALA A O 1
ATOM 4437 N N . ALA A 1 641 ? -47.800 -5.475 -79.625 1.00 32.24 605 ALA A N 1
ATOM 4438 C CA . ALA A 1 641 ? -48.142 -6.782 -80.169 1.00 34.10 605 ALA A CA 1
ATOM 4439 C C . ALA A 1 641 ? -49.266 -6.728 -81.195 1.00 37.52 605 ALA A C 1
ATOM 4440 O O . ALA A 1 641 ? -49.355 -7.623 -82.037 1.00 39.16 605 ALA A O 1
ATOM 4442 N N . LEU A 1 642 ? -50.110 -5.696 -81.164 1.00 39.76 606 LEU A N 1
ATOM 4443 C CA . LEU A 1 642 ? -51.312 -5.669 -81.985 1.00 42.50 606 LEU A CA 1
ATOM 4444 C C . LEU A 1 642 ? -51.369 -4.534 -83.000 1.00 47.08 606 LEU A C 1
ATOM 4445 O O . LEU A 1 642 ? -52.091 -4.661 -83.993 1.00 47.70 606 LEU A O 1
ATOM 4450 N N . ASP A 1 643 ? -50.641 -3.438 -82.791 1.00 48.51 607 ASP A N 1
ATOM 4451 C CA . ASP A 1 643 ? -50.708 -2.281 -83.685 1.00 49.85 607 ASP A CA 1
ATOM 4452 C C . ASP A 1 643 ? -49.413 -1.495 -83.573 1.00 49.89 607 ASP A C 1
ATOM 4453 O O . ASP A 1 643 ? -49.398 -0.361 -83.086 1.00 48.55 607 ASP A O 1
ATOM 4458 N N . PRO A 1 644 ? -48.296 -2.069 -84.041 1.00 51.60 608 PRO A N 1
ATOM 4459 C CA . PRO A 1 644 ? -46.978 -1.430 -83.835 1.00 52.17 608 PRO A CA 1
ATOM 4460 C C . PRO A 1 644 ? -46.857 -0.041 -84.436 1.00 51.23 608 PRO A C 1
ATOM 4461 O O . PRO A 1 644 ? -45.990 0.729 -84.005 1.00 49.94 608 PRO A O 1
ATOM 4465 N N . GLY A 1 645 ? -47.700 0.311 -85.407 1.00 50.06 609 GLY A N 1
ATOM 4466 C CA . GLY A 1 645 ? -47.669 1.659 -85.945 1.00 48.64 609 GLY A CA 1
ATOM 4467 C C . GLY A 1 645 ? -48.157 2.717 -84.979 1.00 48.12 609 GLY A C 1
ATOM 4468 O O . GLY A 1 645 ? -47.785 3.886 -85.117 1.00 51.46 609 GLY A O 1
ATOM 4469 N N . LYS A 1 646 ? -48.984 2.332 -84.007 1.00 44.91 610 LYS A N 1
ATOM 4470 C CA . LYS A 1 646 ? -49.490 3.248 -82.992 1.00 46.30 610 LYS A CA 1
ATOM 4471 C C . LYS A 1 646 ? -48.511 3.445 -81.838 1.00 40.57 610 LYS A C 1
ATOM 4472 O O . LYS A 1 646 ? -48.748 4.303 -80.980 1.00 41.47 610 LYS A O 1
ATOM 4478 N N . LEU A 1 647 ? -47.409 2.696 -81.814 1.00 36.58 611 LEU A N 1
ATOM 4479 C CA . LEU A 1 647 ? -46.431 2.830 -80.736 1.00 37.27 611 LEU A CA 1
ATOM 4480 C C . LEU A 1 647 ? -45.946 4.258 -80.503 1.00 36.40 611 LEU A C 1
ATOM 4481 O O . LEU A 1 647 ? -45.810 4.640 -79.329 1.00 33.59 611 LEU A O 1
ATOM 4486 N N . PRO A 1 648 ? -45.666 5.085 -81.522 1.00 37.97 612 PRO A N 1
ATOM 4487 C CA . PRO A 1 648 ? -45.250 6.468 -81.222 1.00 37.25 612 PRO A CA 1
ATOM 4488 C C . PRO A 1 648 ? -46.247 7.244 -80.376 1.00 34.16 612 PRO A C 1
ATOM 4489 O O . PRO A 1 648 ? -45.835 8.049 -79.532 1.00 31.09 612 PRO A O 1
ATOM 4493 N N . ALA A 1 649 ? -47.549 7.020 -80.569 1.00 31.70 613 ALA A N 1
ATOM 4494 C CA . ALA A 1 649 ? -48.547 7.770 -79.812 1.00 29.95 613 ALA A CA 1
ATOM 4495 C C . ALA A 1 649 ? -48.519 7.395 -78.334 1.00 27.61 613 ALA A C 1
ATOM 4496 O O . ALA A 1 649 ? -48.549 8.271 -77.462 1.00 24.05 613 ALA A O 1
ATOM 4498 N N . ILE A 1 650 ? -48.465 6.096 -78.031 1.00 27.58 614 ILE A N 1
ATOM 4499 C CA . ILE A 1 650 ? -48.432 5.684 -76.632 1.00 26.54 614 ILE A CA 1
ATOM 4500 C C . ILE A 1 650 ? -47.076 6.002 -76.012 1.00 25.21 614 ILE A C 1
ATOM 4501 O O . ILE A 1 650 ? -46.988 6.291 -74.812 1.00 20.83 614 ILE A O 1
ATOM 4506 N N . ARG A 1 651 ? -46.003 5.978 -76.812 1.00 22.82 615 ARG A N 1
ATOM 4507 C CA . ARG A 1 651 ? -44.701 6.412 -76.313 1.00 24.44 615 ARG A CA 1
ATOM 4508 C C . ARG A 1 651 ? -44.742 7.871 -75.873 1.00 22.85 615 ARG A C 1
ATOM 4509 O O . ARG A 1 651 ? -44.156 8.233 -74.845 1.00 21.35 615 ARG A O 1
ATOM 4517 N N . GLN A 1 652 ? -45.427 8.724 -76.641 1.00 22.77 616 GLN A N 1
ATOM 4518 C CA . GLN A 1 652 ? -45.539 10.130 -76.267 1.00 24.61 616 GLN A CA 1
ATOM 4519 C C . GLN A 1 652 ? -46.317 10.295 -74.968 1.00 22.05 616 GLN A C 1
ATOM 4520 O O . GLN A 1 652 ? -45.951 11.118 -74.120 1.00 19.03 616 GLN A O 1
ATOM 4526 N N . GLN A 1 653 ? -47.402 9.531 -74.801 1.00 18.17 617 GLN A N 1
ATOM 4527 C CA . GLN A 1 653 ? -48.152 9.573 -73.547 1.00 16.18 617 GLN A CA 1
ATOM 4528 C C . GLN A 1 653 ? -47.273 9.188 -72.366 1.00 15.77 617 GLN A C 1
ATOM 4529 O O . GLN A 1 653 ? -47.333 9.820 -71.303 1.00 15.66 617 GLN A O 1
ATOM 4535 N N . ILE A 1 654 ? -46.462 8.143 -72.531 1.00 15.58 618 ILE A N 1
ATOM 4536 C CA . ILE A 1 654 ? -45.602 7.683 -71.445 1.00 16.68 618 ILE A CA 1
ATOM 4537 C C . ILE A 1 654 ? -44.530 8.718 -71.138 1.00 17.22 618 ILE A C 1
ATOM 4538 O O . ILE A 1 654 ? -44.244 9.008 -69.969 1.00 14.66 618 ILE A O 1
ATOM 4543 N N . TRP A 1 655 ? -43.926 9.303 -72.178 1.00 17.02 619 TRP A N 1
ATOM 4544 C CA . TRP A 1 655 ? -42.886 10.301 -71.950 1.00 16.30 619 TRP A CA 1
ATOM 4545 C C . TRP A 1 655 ? -43.458 11.554 -71.302 1.00 14.05 619 TRP A C 1
ATOM 4546 O O . TRP A 1 655 ? -42.829 12.146 -70.417 1.00 13.88 619 TRP A O 1
ATOM 4557 N N . THR A 1 656 ? -44.651 11.971 -71.732 1.00 14.34 620 THR A N 1
ATOM 4558 C CA . THR A 1 656 ? -45.321 13.099 -71.094 1.00 15.15 620 THR A CA 1
ATOM 4559 C C . THR A 1 656 ? -45.538 12.836 -69.608 1.00 15.19 620 THR A C 1
ATOM 4560 O O . THR A 1 656 ? -45.265 13.699 -68.767 1.00 14.66 620 THR A O 1
ATOM 4564 N N . LEU A 1 657 ? -46.014 11.637 -69.266 1.00 12.60 621 LEU A N 1
ATOM 4565 C CA . LEU A 1 657 ? -46.233 11.301 -67.862 1.00 10.42 621 LEU A CA 1
ATOM 4566 C C . LEU A 1 657 ? -44.920 11.278 -67.088 1.00 12.92 621 LEU A C 1
ATOM 4567 O O . LEU A 1 657 ? -44.826 11.840 -65.991 1.00 12.95 621 LEU A O 1
ATOM 4572 N N . ILE A 1 658 ? -43.894 10.632 -67.649 1.00 12.57 622 ILE A N 1
ATOM 4573 C CA . ILE A 1 658 ? -42.596 10.544 -66.980 1.00 11.53 622 ILE A CA 1
ATOM 4574 C C . ILE A 1 658 ? -42.043 11.937 -66.700 1.00 13.89 622 ILE A C 1
ATOM 4575 O O . ILE A 1 658 ? -41.571 12.227 -65.594 1.00 12.43 622 ILE A O 1
ATOM 4580 N N . ARG A 1 659 ? -42.109 12.826 -67.694 1.00 12.20 623 ARG A N 1
ATOM 4581 C CA . ARG A 1 659 ? -41.604 14.183 -67.506 1.00 12.17 623 ARG A CA 1
ATOM 4582 C C . ARG A 1 659 ? -42.462 14.962 -66.517 1.00 11.94 623 ARG A C 1
ATOM 4583 O O . ARG A 1 659 ? -41.933 15.650 -65.637 1.00 12.56 623 ARG A O 1
ATOM 4591 N N . ALA A 1 660 ? -43.787 14.855 -66.637 1.00 15.84 624 ALA A N 1
ATOM 4592 C CA . ALA A 1 660 ? -44.676 15.635 -65.780 1.00 13.70 624 ALA A CA 1
ATOM 4593 C C . ALA A 1 660 ? -44.549 15.224 -64.317 1.00 13.11 624 ALA A C 1
ATOM 4594 O O . ALA A 1 660 ? -44.644 16.070 -63.419 1.00 12.56 624 ALA A O 1
ATOM 4596 N N . ALA A 1 661 ? -44.330 13.938 -64.056 1.00 12.45 625 ALA A N 1
ATOM 4597 C CA . ALA A 1 661 ? -44.220 13.426 -62.696 1.00 11.59 625 ALA A CA 1
ATOM 4598 C C . ALA A 1 661 ? -42.793 13.440 -62.161 1.00 12.24 625 ALA A C 1
ATOM 4599 O O . ALA A 1 661 ? -42.566 12.963 -61.042 1.00 12.27 625 ALA A O 1
ATOM 4601 N N . LYS A 1 662 ? -41.836 13.972 -62.925 1.00 12.42 626 LYS A N 1
ATOM 4602 C CA . LYS A 1 662 ? -40.421 14.041 -62.551 1.00 11.88 626 LYS A CA 1
ATOM 4603 C C . LYS A 1 662 ? -39.782 12.662 -62.422 1.00 15.22 626 LYS A C 1
ATOM 4604 O O . LYS A 1 662 ? -38.758 12.512 -61.746 1.00 14.05 626 LYS A O 1
ATOM 4610 N N . MET A 1 663 ? -40.358 11.642 -63.058 1.00 12.71 627 MET A N 1
ATOM 4611 C CA . MET A 1 663 ? -39.772 10.309 -62.983 1.00 13.91 627 MET A CA 1
ATOM 4612 C C . MET A 1 663 ? -38.486 10.187 -63.784 1.00 14.02 627 MET A C 1
ATOM 4613 O O . MET A 1 663 ? -37.749 9.214 -63.591 1.00 14.40 627 MET A O 1
ATOM 4618 N N . ASP A 1 664 ? -38.198 11.142 -64.672 1.00 14.62 628 ASP A N 1
ATOM 4619 C CA . ASP A 1 664 ? -36.902 11.157 -65.335 1.00 18.54 628 ASP A CA 1
ATOM 4620 C C . ASP A 1 664 ? -35.767 11.337 -64.338 1.00 18.39 628 ASP A C 1
ATOM 4621 O O . ASP A 1 664 ? -34.631 10.952 -64.631 1.00 19.95 628 ASP A O 1
ATOM 4626 N N . HIS A 1 665 ? -36.053 11.903 -63.164 1.00 16.59 629 HIS A N 1
ATOM 4627 C CA . HIS A 1 665 ? -35.061 11.939 -62.096 1.00 15.71 629 HIS A CA 1
ATOM 4628 C C . HIS A 1 665 ? -34.842 10.548 -61.511 1.00 15.98 629 HIS A C 1
ATOM 4629 O O . HIS A 1 665 ? -33.699 10.096 -61.369 1.00 20.08 629 HIS A O 1
ATOM 4636 N N . ASP A 1 666 ? -35.933 9.852 -61.169 1.00 14.67 630 ASP A N 1
ATOM 4637 C CA . ASP A 1 666 ? -35.828 8.479 -60.680 1.00 18.25 630 ASP A CA 1
ATOM 4638 C C . ASP A 1 666 ? -35.079 7.596 -61.667 1.00 20.03 630 ASP A C 1
ATOM 4639 O O . ASP A 1 666 ? -34.272 6.746 -61.269 1.00 22.66 630 ASP A O 1
ATOM 4644 N N . LEU A 1 667 ? -35.340 7.779 -62.958 1.00 16.88 631 LEU A N 1
ATOM 4645 C CA . LEU A 1 667 ? -34.840 6.897 -64.001 1.00 20.70 631 LEU A CA 1
ATOM 4646 C C . LEU A 1 667 ? -33.500 7.338 -64.573 1.00 25.48 631 LEU A C 1
ATOM 4647 O O . LEU A 1 667 ? -32.959 6.645 -65.442 1.00 26.05 631 LEU A O 1
ATOM 4652 N N . GLY A 1 668 ? -32.953 8.457 -64.110 1.00 25.74 632 GLY A N 1
ATOM 4653 C CA . GLY A 1 668 ? -31.666 8.919 -64.610 1.00 27.20 632 GLY A CA 1
ATOM 4654 C C . GLY A 1 668 ? -31.669 9.260 -66.083 1.00 30.17 632 GLY A C 1
ATOM 4655 O O . GLY A 1 668 ? -30.693 8.974 -66.788 1.00 31.70 632 GLY A O 1
ATOM 4656 N N . LEU A 1 669 ? -32.748 9.869 -66.568 1.00 29.50 633 LEU A N 1
ATOM 4657 C CA . LEU A 1 669 ? -32.902 10.194 -67.981 1.00 30.87 633 LEU A CA 1
ATOM 4658 C C . LEU A 1 669 ? -32.668 11.687 -68.175 1.00 35.40 633 LEU A C 1
ATOM 4659 O O . LEU A 1 669 ? -33.514 12.508 -67.810 1.00 35.31 633 LEU A O 1
ATOM 4664 N N . THR A 1 670 ? -31.519 12.035 -68.758 1.00 39.19 634 THR A N 1
ATOM 4665 C CA . THR A 1 670 ? -31.202 13.430 -69.037 1.00 42.60 634 THR A CA 1
ATOM 4666 C C . THR A 1 670 ? -31.888 13.947 -70.293 1.00 41.56 634 THR A C 1
ATOM 4667 O O . THR A 1 670 ? -31.980 15.166 -70.476 1.00 42.52 634 THR A O 1
ATOM 4671 N N . GLU A 1 671 ? -32.366 13.055 -71.155 1.00 39.55 635 GLU A N 1
ATOM 4672 C CA . GLU A 1 671 ? -33.007 13.446 -72.402 1.00 37.89 635 GLU A CA 1
ATOM 4673 C C . GLU A 1 671 ? -33.949 12.329 -72.823 1.00 32.58 635 GLU A C 1
ATOM 4674 O O . GLU A 1 671 ? -33.909 11.220 -72.284 1.00 30.08 635 GLU A O 1
ATOM 4680 N N . ARG A 1 672 ? -34.789 12.632 -73.802 1.00 31.81 636 ARG A N 1
ATOM 4681 C CA . ARG A 1 672 ? -35.682 11.619 -74.349 1.00 28.93 636 ARG A CA 1
ATOM 4682 C C . ARG A 1 672 ? -34.888 10.640 -75.205 1.00 34.09 636 ARG A C 1
ATOM 4683 O O . ARG A 1 672 ? -34.087 11.067 -76.044 1.00 33.25 636 ARG A O 1
ATOM 4691 N N . PRO A 1 673 ? -35.072 9.334 -75.026 1.00 32.59 637 PRO A N 1
ATOM 4692 C CA . PRO A 1 673 ? -34.383 8.374 -75.893 1.00 32.14 637 PRO A CA 1
ATOM 4693 C C . PRO A 1 673 ? -34.844 8.520 -77.334 1.00 32.45 637 PRO A C 1
ATOM 4694 O O . PRO A 1 673 ? -35.947 8.998 -77.610 1.00 31.38 637 PRO A O 1
ATOM 4698 N N . GLU A 1 674 ? -33.974 8.119 -78.259 1.00 35.19 638 GLU A N 1
ATOM 4699 C CA . GLU A 1 674 ? -34.383 8.021 -79.651 1.00 35.18 638 GLU A CA 1
ATOM 4700 C C . GLU A 1 674 ? -35.537 7.036 -79.782 1.00 31.13 638 GLU A C 1
ATOM 4701 O O . GLU A 1 674 ? -35.721 6.139 -78.955 1.00 31.23 638 GLU A O 1
ATOM 4707 N N . GLU A 1 675 ? -36.313 7.206 -80.852 1.00 31.53 639 GLU A N 1
ATOM 4708 C CA . GLU A 1 675 ? -37.529 6.417 -81.015 1.00 33.51 639 GLU A CA 1
ATOM 4709 C C . GLU A 1 675 ? -37.225 4.923 -81.059 1.00 35.85 639 GLU A C 1
ATOM 4710 O O . GLU A 1 675 ? -37.974 4.115 -80.497 1.00 35.46 639 GLU A O 1
ATOM 4716 N N . ASP A 1 676 ? -36.123 4.535 -81.699 1.00 34.46 640 ASP A N 1
ATOM 4717 C CA . ASP A 1 676 ? -35.759 3.127 -81.798 1.00 32.08 640 ASP A CA 1
ATOM 4718 C C . ASP A 1 676 ? -34.976 2.630 -80.587 1.00 28.22 640 ASP A C 1
ATOM 4719 O O . ASP A 1 676 ? -34.571 1.463 -80.563 1.00 30.94 640 ASP A O 1
ATOM 4724 N N . SER A 1 677 ? -34.759 3.480 -79.585 1.00 23.93 641 SER A N 1
ATOM 4725 C CA . SER A 1 677 ? -34.246 3.058 -78.290 1.00 26.28 641 SER A CA 1
ATOM 4726 C C . SER A 1 677 ? -35.269 3.233 -77.176 1.00 25.50 641 SER A C 1
ATOM 4727 O O . SER A 1 677 ? -34.972 2.907 -76.022 1.00 23.22 641 SER A O 1
ATOM 4730 N N . PHE A 1 678 ? -36.469 3.725 -77.498 1.00 24.76 642 PHE A N 1
ATOM 4731 C CA . PHE A 1 678 ? -37.448 4.060 -76.468 1.00 24.91 642 PHE A CA 1
ATOM 4732 C C . PHE A 1 678 ? -37.987 2.812 -75.776 1.00 25.96 642 PHE A C 1
ATOM 4733 O O . PHE A 1 678 ? -38.134 2.794 -74.548 1.00 24.33 642 PHE A O 1
ATOM 4741 N N . ASP A 1 679 ? -38.290 1.762 -76.544 1.00 24.48 643 ASP A N 1
ATOM 4742 C CA . ASP A 1 679 ? -38.845 0.549 -75.950 1.00 25.70 643 ASP A CA 1
ATOM 4743 C C . ASP A 1 679 ? -37.837 -0.160 -75.056 1.00 25.39 643 ASP A C 1
ATOM 4744 O O . ASP A 1 679 ? -38.229 -0.796 -74.072 1.00 27.06 643 ASP A O 1
ATOM 4749 N N . ASP A 1 680 ? -36.545 -0.076 -75.383 1.00 24.62 644 ASP A N 1
ATOM 4750 C CA . ASP A 1 680 ? -35.528 -0.619 -74.491 1.00 26.52 644 ASP A CA 1
ATOM 4751 C C . ASP A 1 680 ? -35.487 0.156 -73.182 1.00 24.12 644 ASP A C 1
ATOM 4752 O O . ASP A 1 680 ? -35.279 -0.426 -72.111 1.00 24.21 644 ASP A O 1
ATOM 4757 N N . MET A 1 681 ? -35.683 1.474 -73.251 1.00 21.87 645 MET A N 1
ATOM 4758 C CA . MET A 1 681 ? -35.762 2.276 -72.037 1.00 22.09 645 MET A CA 1
ATOM 4759 C C . MET A 1 681 ? -36.948 1.862 -71.176 1.00 20.54 645 MET A C 1
ATOM 4760 O O . MET A 1 681 ? -36.860 1.889 -69.944 1.00 20.93 645 MET A O 1
ATOM 4765 N N . LEU A 1 682 ? -38.057 1.462 -71.803 1.00 17.60 646 LEU A N 1
ATOM 4766 C CA . LEU A 1 682 ? -39.231 1.051 -71.039 1.00 18.49 646 LEU A CA 1
ATOM 4767 C C . LEU A 1 682 ? -38.999 -0.263 -70.309 1.00 19.12 646 LEU A C 1
ATOM 4768 O O . LEU A 1 682 ? -39.637 -0.518 -69.281 1.00 18.40 646 LEU A O 1
ATOM 4773 N N . LEU A 1 683 ? -38.104 -1.113 -70.820 1.00 16.96 647 LEU A N 1
ATOM 4774 C CA . LEU A 1 683 ? -37.726 -2.303 -70.067 1.00 22.94 647 LEU A CA 1
ATOM 4775 C C . LEU A 1 683 ? -37.067 -1.928 -68.749 1.00 20.62 647 LEU A C 1
ATOM 4776 O O . LEU A 1 683 ? -37.252 -2.621 -67.742 1.00 22.23 647 LEU A O 1
ATOM 4781 N N . HIS A 1 684 ? -36.301 -0.834 -68.736 1.00 21.66 648 HIS A N 1
ATOM 4782 C CA . HIS A 1 684 ? -35.736 -0.328 -67.490 1.00 23.98 648 HIS A CA 1
ATOM 4783 C C . HIS A 1 684 ? -36.826 0.240 -66.587 1.00 19.13 648 HIS A C 1
ATOM 4784 O O . HIS A 1 684 ? -36.797 0.040 -65.367 1.00 18.80 648 HIS A O 1
ATOM 4791 N N . VAL A 1 685 ? -37.799 0.942 -67.172 1.00 16.15 649 VAL A N 1
ATOM 4792 C CA . VAL A 1 685 ? -38.928 1.452 -66.397 1.00 16.20 649 VAL A CA 1
ATOM 4793 C C . VAL A 1 685 ? -39.724 0.299 -65.799 1.00 17.92 649 VAL A C 1
ATOM 4794 O O . VAL A 1 685 ? -40.168 0.364 -64.645 1.00 16.12 649 VAL A O 1
ATOM 4798 N N . ASP A 1 686 ? -39.916 -0.771 -66.578 1.00 22.02 650 ASP A N 1
ATOM 4799 C CA . ASP A 1 686 ? -40.607 -1.964 -66.092 1.00 23.86 650 ASP A CA 1
ATOM 4800 C C . ASP A 1 686 ? -39.963 -2.502 -64.822 1.00 19.89 650 ASP A C 1
ATOM 4801 O O . ASP A 1 686 ? -40.649 -2.786 -63.833 1.00 18.67 650 ASP A O 1
ATOM 4806 N N . GLY A 1 687 ? -38.640 -2.671 -64.842 1.00 20.02 651 GLY A N 1
ATOM 4807 C CA . GLY A 1 687 ? -37.953 -3.183 -63.669 1.00 20.34 651 GLY A CA 1
ATOM 4808 C C . GLY A 1 687 ? -38.023 -2.230 -62.492 1.00 19.04 651 GLY A C 1
ATOM 4809 O O . GLY A 1 687 ? -38.200 -2.656 -61.347 1.00 19.58 651 GLY A O 1
ATOM 4810 N N . TRP A 1 688 ? -37.890 -0.928 -62.757 1.00 15.81 652 TRP A N 1
ATOM 4811 C CA . TRP A 1 688 ? -37.961 0.064 -61.687 1.00 16.56 652 TRP A CA 1
ATOM 4812 C C . TRP A 1 688 ? -39.341 0.080 -61.048 1.00 14.78 652 TRP A C 1
ATOM 4813 O O . TRP A 1 688 ? -39.471 0.033 -59.819 1.00 17.40 652 TRP A O 1
ATOM 4824 N N . LEU A 1 689 ? -40.388 0.148 -61.873 1.00 14.53 653 LEU A N 1
ATOM 4825 C CA . LEU A 1 689 ? -41.750 0.123 -61.353 1.00 15.83 653 LEU A CA 1
ATOM 4826 C C . LEU A 1 689 ? -42.011 -1.150 -60.558 1.00 17.49 653 LEU A C 1
ATOM 4827 O O . LEU A 1 689 ? -42.601 -1.103 -59.471 1.00 18.30 653 LEU A O 1
ATOM 4832 N N . CYS A 1 690 ? -41.563 -2.295 -61.078 1.00 20.07 654 CYS A N 1
ATOM 4833 C CA . CYS A 1 690 ? -41.758 -3.560 -60.380 1.00 21.88 654 CYS A CA 1
ATOM 4834 C C . CYS A 1 690 ? -41.110 -3.537 -59.002 1.00 20.65 654 CYS A C 1
ATOM 4835 O O . CYS A 1 690 ? -41.709 -3.987 -58.019 1.00 21.69 654 CYS A O 1
ATOM 4838 N N . GLU A 1 691 ? -39.898 -2.991 -58.904 1.00 17.66 655 GLU A N 1
ATOM 4839 C CA . GLU A 1 691 ? -39.164 -3.061 -57.644 1.00 18.93 655 GLU A CA 1
ATOM 4840 C C . GLU A 1 691 ? -39.737 -2.110 -56.595 1.00 17.74 655 GLU A C 1
ATOM 4841 O O . GLU A 1 691 ? -39.818 -2.466 -55.413 1.00 18.83 655 GLU A O 1
ATOM 4847 N N . ILE A 1 692 ? -40.155 -0.906 -56.994 1.00 17.26 656 ILE A N 1
ATOM 4848 C CA . ILE A 1 692 ? -40.727 0.001 -56.000 1.00 18.65 656 ILE A CA 1
ATOM 4849 C C . ILE A 1 692 ? -42.148 -0.397 -55.621 1.00 16.98 656 ILE A C 1
ATOM 4850 O O . ILE A 1 692 ? -42.620 -0.026 -54.538 1.00 16.59 656 ILE A O 1
ATOM 4855 N N . LYS A 1 693 ? -42.842 -1.141 -56.483 1.00 12.65 657 LYS A N 1
ATOM 4856 C CA . LYS A 1 693 ? -44.167 -1.647 -56.144 1.00 18.08 657 LYS A CA 1
ATOM 4857 C C . LYS A 1 693 ? -44.078 -2.862 -55.229 1.00 18.30 657 LYS A C 1
ATOM 4858 O O . LYS A 1 693 ? -44.903 -3.022 -54.322 1.00 15.72 657 LYS A O 1
ATOM 4864 N N . ASP A 1 694 ? -43.071 -3.708 -55.442 1.00 16.91 658 ASP A N 1
ATOM 4865 C CA . ASP A 1 694 ? -42.976 -5.007 -54.791 1.00 18.27 658 ASP A CA 1
ATOM 4866 C C . ASP A 1 694 ? -42.252 -4.966 -53.451 1.00 16.70 658 ASP A C 1
ATOM 4867 O O . ASP A 1 694 ? -42.397 -5.903 -52.657 1.00 19.78 658 ASP A O 1
ATOM 4872 N N . VAL A 1 695 ? -41.486 -3.911 -53.177 1.00 12.63 659 VAL A N 1
ATOM 4873 C CA . VAL A 1 695 ? -40.659 -3.878 -51.976 1.00 14.65 659 VAL A CA 1
ATOM 4874 C C . VAL A 1 695 ? -41.536 -3.871 -50.728 1.00 17.04 659 VAL A C 1
ATOM 4875 O O . VAL A 1 695 ? -42.635 -3.298 -50.712 1.00 16.43 659 VAL A O 1
ATOM 4879 N N . GLN A 1 696 ? -41.062 -4.536 -49.677 1.00 16.14 660 GLN A N 1
ATOM 4880 C CA . GLN A 1 696 ? -41.754 -4.517 -48.396 1.00 17.73 660 GLN A CA 1
ATOM 4881 C C . GLN A 1 696 ? -41.427 -3.231 -47.648 1.00 13.07 660 GLN A C 1
ATOM 4882 O O . GLN A 1 696 ? -40.261 -2.835 -47.558 1.00 14.86 660 GLN A O 1
ATOM 4888 N N . ILE A 1 697 ? -42.458 -2.578 -47.114 1.00 12.30 661 ILE A N 1
ATOM 4889 C CA . ILE A 1 697 ? -42.290 -1.407 -46.265 1.00 13.82 661 ILE A CA 1
ATOM 4890 C C . ILE A 1 697 ? -43.114 -1.622 -45.005 1.00 14.29 661 ILE A C 1
ATOM 4891 O O . ILE A 1 697 ? -44.003 -2.475 -44.954 1.00 15.07 661 ILE A O 1
ATOM 4896 N N A ARG A 1 698 ? -42.810 -0.847 -43.970 0.46 10.51 662 ARG A N 1
ATOM 4897 N N C ARG A 1 698 ? -42.797 -0.823 -43.985 0.25 11.08 662 ARG A N 1
ATOM 4898 C CA A ARG A 1 698 ? -43.577 -0.990 -42.743 0.60 12.59 662 ARG A CA 1
ATOM 4899 C CA C ARG A 1 698 ? -43.592 -0.789 -42.766 0.39 12.59 662 ARG A CA 1
ATOM 4900 C C A ARG A 1 698 ? -44.978 -0.421 -42.928 0.46 9.26 662 ARG A C 1
ATOM 4901 C C C ARG A 1 698 ? -45.048 -0.485 -43.085 0.25 12.78 662 ARG A C 1
ATOM 4902 O O A ARG A 1 698 ? -45.178 0.583 -43.618 0.46 9.19 662 ARG A O 1
ATOM 4903 O O C ARG A 1 698 ? -45.352 0.294 -43.992 0.25 9.24 662 ARG A O 1
ATOM 4918 N N . ASP A 1 699 ? -45.951 -1.095 -42.324 1.00 12.34 663 ASP A N 1
ATOM 4919 C CA . ASP A 1 699 ? -47.373 -0.806 -42.452 1.00 17.12 663 ASP A CA 1
ATOM 4920 C C . ASP A 1 699 ? -47.969 -0.504 -41.084 1.00 17.72 663 ASP A C 1
ATOM 4921 O O . ASP A 1 699 ? -49.119 -0.840 -40.787 1.00 20.79 663 ASP A O 1
ATOM 4926 N N . GLY A 1 700 ? -47.180 0.142 -40.241 1.00 14.06 664 GLY A N 1
ATOM 4927 C CA . GLY A 1 700 ? -47.517 0.439 -38.869 1.00 17.06 664 GLY A CA 1
ATOM 4928 C C . GLY A 1 700 ? -46.276 0.338 -38.010 1.00 16.39 664 GLY A C 1
ATOM 4929 O O . GLY A 1 700 ? -45.156 0.238 -38.509 1.00 17.63 664 GLY A O 1
ATOM 4930 N N . LEU A 1 701 ? -46.482 0.376 -36.697 1.00 14.93 665 LEU A N 1
ATOM 4931 C CA . LEU A 1 701 ? -45.403 0.215 -35.736 1.00 14.72 665 LEU A CA 1
ATOM 4932 C C . LEU A 1 701 ? -45.766 -0.909 -34.781 1.00 16.27 665 LEU A C 1
ATOM 4933 O O . LEU A 1 701 ? -46.944 -1.169 -34.527 1.00 17.36 665 LEU A O 1
ATOM 4938 N N . HIS A 1 702 ? -44.749 -1.579 -34.252 1.00 17.20 666 HIS A N 1
ATOM 4939 C CA . HIS A 1 702 ? -45.002 -2.659 -33.313 1.00 16.08 666 HIS A CA 1
ATOM 4940 C C . HIS A 1 702 ? -45.401 -2.095 -31.957 1.00 14.88 666 HIS A C 1
ATOM 4941 O O . HIS A 1 702 ? -44.868 -1.076 -31.509 1.00 17.16 666 HIS A O 1
ATOM 4948 N N . ILE A 1 703 ? -46.357 -2.759 -31.315 1.00 13.14 667 ILE A N 1
ATOM 4949 C CA . ILE A 1 703 ? -46.739 -2.476 -29.936 1.00 13.42 667 ILE A CA 1
ATOM 4950 C C . ILE A 1 703 ? -46.334 -3.676 -29.095 1.00 14.78 667 ILE A C 1
ATOM 4951 O O . ILE A 1 703 ? -46.682 -4.817 -29.424 1.00 15.54 667 ILE A O 1
ATOM 4956 N N . LEU A 1 704 ? -45.585 -3.416 -28.025 1.00 14.45 668 LEU A N 1
ATOM 4957 C CA . LEU A 1 704 ? -45.039 -4.478 -27.191 1.00 15.41 668 LEU A CA 1
ATOM 4958 C C . LEU A 1 704 ? -46.135 -5.442 -26.754 1.00 16.15 668 LEU A C 1
ATOM 4959 O O . LEU A 1 704 ? -47.177 -5.026 -26.241 1.00 17.61 668 LEU A O 1
ATOM 4964 N N . GLY A 1 705 ? -45.906 -6.734 -26.990 1.00 17.25 669 GLY A N 1
ATOM 4965 C CA . GLY A 1 705 ? -46.833 -7.770 -26.585 1.00 19.03 669 GLY A CA 1
ATOM 4966 C C . GLY A 1 705 ? -48.004 -8.006 -27.514 1.00 22.55 669 GLY A C 1
ATOM 4967 O O . GLY A 1 705 ? -48.840 -8.870 -27.218 1.00 22.73 669 GLY A O 1
ATOM 4968 N N . GLN A 1 706 ? -48.091 -7.288 -28.628 1.00 22.00 670 GLN A N 1
ATOM 4969 C CA . GLN A 1 706 ? -49.240 -7.356 -29.529 1.00 24.45 670 GLN A CA 1
ATOM 4970 C C . GLN A 1 706 ? -48.838 -8.125 -30.785 1.00 25.30 670 GLN A C 1
ATOM 4971 O O . GLN A 1 706 ? -48.187 -7.577 -31.679 1.00 21.81 670 GLN A O 1
ATOM 4977 N N . ASN A 1 707 ? -49.220 -9.403 -30.848 1.00 28.58 671 ASN A N 1
ATOM 4978 C CA A ASN A 1 707 ? -48.914 -10.189 -32.035 0.58 29.25 671 ASN A CA 1
ATOM 4979 C CA B ASN A 1 707 ? -48.917 -10.193 -32.034 0.42 29.16 671 ASN A CA 1
ATOM 4980 C C . ASN A 1 707 ? -49.881 -9.833 -33.164 1.00 28.92 671 ASN A C 1
ATOM 4981 O O . ASN A 1 707 ? -51.078 -9.657 -32.925 1.00 27.36 671 ASN A O 1
ATOM 4990 N N . PRO A 1 708 ? -49.386 -9.706 -34.396 1.00 30.57 672 PRO A N 1
ATOM 4991 C CA . PRO A 1 708 ? -50.268 -9.337 -35.508 1.00 30.26 672 PRO A CA 1
ATOM 4992 C C . PRO A 1 708 ? -51.337 -10.388 -35.761 1.00 29.90 672 PRO A C 1
ATOM 4993 O O . PRO A 1 708 ? -51.122 -11.590 -35.586 1.00 29.77 672 PRO A O 1
ATOM 4997 N N . THR A 1 709 ? -52.507 -9.909 -36.173 1.00 30.47 673 THR A N 1
ATOM 4998 C CA . THR A 1 709 ? -53.659 -10.746 -36.470 1.00 29.77 673 THR A CA 1
ATOM 4999 C C . THR A 1 709 ? -54.277 -10.297 -37.786 1.00 25.60 673 THR A C 1
ATOM 5000 O O . THR A 1 709 ? -53.960 -9.227 -38.314 1.00 23.42 673 THR A O 1
ATOM 5004 N N . GLY A 1 710 ? -55.166 -11.135 -38.313 1.00 25.66 674 GLY A N 1
ATOM 5005 C CA . GLY A 1 710 ? -55.956 -10.748 -39.471 1.00 27.62 674 GLY A CA 1
ATOM 5006 C C . GLY A 1 710 ? -55.096 -10.405 -40.670 1.00 24.45 674 GLY A C 1
ATOM 5007 O O . GLY A 1 710 ? -54.139 -11.112 -41.005 1.00 22.77 674 GLY A O 1
ATOM 5008 N N . GLU A 1 711 ? -55.437 -9.291 -41.324 1.00 23.92 675 GLU A N 1
ATOM 5009 C CA . GLU A 1 711 ? -54.733 -8.899 -42.541 1.00 25.25 675 GLU A CA 1
ATOM 5010 C C . GLU A 1 711 ? -53.273 -8.561 -42.265 1.00 22.16 675 GLU A C 1
ATOM 5011 O O . GLU A 1 711 ? -52.413 -8.779 -43.127 1.00 19.99 675 GLU A O 1
ATOM 5013 N N . GLN A 1 712 ? -52.970 -8.032 -41.077 1.00 24.65 676 GLN A N 1
ATOM 5014 C CA . GLN A 1 712 ? -51.581 -7.733 -40.740 1.00 26.58 676 GLN A CA 1
ATOM 5015 C C . GLN A 1 712 ? -50.773 -9.011 -40.559 1.00 24.73 676 GLN A C 1
ATOM 5016 O O . GLN A 1 712 ? -49.588 -9.059 -40.909 1.00 24.49 676 GLN A O 1
ATOM 5022 N N . GLU A 1 713 ? -51.397 -10.057 -40.011 1.00 21.55 677 GLU A N 1
ATOM 5023 C CA . GLU A 1 713 ? -50.736 -11.356 -39.939 1.00 20.51 677 GLU A CA 1
ATOM 5024 C C . GLU A 1 713 ? -50.511 -11.934 -41.330 1.00 19.35 677 GLU A C 1
ATOM 5025 O O . GLU A 1 713 ? -49.455 -12.515 -41.603 1.00 16.99 677 GLU A O 1
ATOM 5031 N N . LEU A 1 714 ? -51.495 -11.785 -42.222 1.00 20.80 678 LEU A N 1
ATOM 5032 C CA . LEU A 1 714 ? -51.353 -12.295 -43.582 1.00 20.90 678 LEU A CA 1
ATOM 5033 C C . LEU A 1 714 ? -50.206 -11.605 -44.314 1.00 18.91 678 LEU A C 1
ATOM 5034 O O . LEU A 1 714 ? -49.358 -12.266 -44.924 1.00 18.88 678 LEU A O 1
ATOM 5039 N N . ASP A 1 715 ? -50.161 -10.271 -44.255 1.00 17.76 679 ASP A N 1
ATOM 5040 C CA . ASP A 1 715 ? -49.101 -9.531 -44.937 1.00 19.35 679 ASP A CA 1
ATOM 5041 C C . ASP A 1 715 ? -47.728 -9.865 -44.368 1.00 17.85 679 ASP A C 1
ATOM 5042 O O . ASP A 1 715 ? -46.758 -10.021 -45.119 1.00 17.35 679 ASP A O 1
ATOM 5047 N N . LEU A 1 716 ? -47.621 -9.970 -43.042 1.00 19.53 680 LEU A N 1
ATOM 5048 C CA . LEU A 1 716 ? -46.327 -10.264 -42.436 1.00 18.62 680 LEU A CA 1
ATOM 5049 C C . LEU A 1 716 ? -45.855 -11.668 -42.793 1.00 19.39 680 LEU A C 1
ATOM 5050 O O . LEU A 1 716 ? -44.683 -11.866 -43.137 1.00 18.69 680 LEU A O 1
ATOM 5055 N N . VAL A 1 717 ? -46.753 -12.656 -42.728 1.00 18.90 681 VAL A N 1
ATOM 5056 C CA . VAL A 1 717 ? -46.381 -14.016 -43.110 1.00 19.83 681 VAL A CA 1
ATOM 5057 C C . VAL A 1 717 ? -45.961 -14.062 -44.574 1.00 20.97 681 VAL A C 1
ATOM 5058 O O . VAL A 1 717 ? -44.962 -14.702 -44.927 1.00 20.51 681 VAL A O 1
ATOM 5062 N N . LEU A 1 718 ? -46.709 -13.379 -45.447 1.00 21.87 682 LEU A N 1
ATOM 5063 C CA . LEU A 1 718 ? -46.331 -13.305 -46.857 1.00 22.14 682 LEU A CA 1
ATOM 5064 C C . LEU A 1 718 ? -44.923 -12.750 -47.027 1.00 20.26 682 LEU A C 1
ATOM 5065 O O . LEU A 1 718 ? -44.133 -13.273 -47.823 1.00 19.79 682 LEU A O 1
ATOM 5070 N N . ALA A 1 719 ? -44.590 -11.687 -46.290 1.00 18.46 683 ALA A N 1
ATOM 5071 C CA . ALA A 1 719 ? -43.255 -11.106 -46.396 1.00 18.52 683 ALA A CA 1
ATOM 5072 C C . ALA A 1 719 ? -42.189 -12.079 -45.908 1.00 19.39 683 ALA A C 1
ATOM 5073 O O . ALA A 1 719 ? -41.116 -12.193 -46.514 1.00 17.71 683 ALA A O 1
ATOM 5075 N N . ILE A 1 720 ? -42.468 -12.792 -44.816 1.00 17.53 684 ILE A N 1
ATOM 5076 C CA . ILE A 1 720 ? -41.501 -13.748 -44.283 1.00 18.60 684 ILE A CA 1
ATOM 5077 C C . ILE A 1 720 ? -41.268 -14.882 -45.275 1.00 18.38 684 ILE A C 1
ATOM 5078 O O . ILE A 1 720 ? -40.127 -15.302 -45.505 1.00 18.68 684 ILE A O 1
ATOM 5083 N N . LEU A 1 721 ? -42.341 -15.382 -45.889 1.00 19.57 685 LEU A N 1
ATOM 5084 C CA . LEU A 1 721 ? -42.249 -16.524 -46.790 1.00 21.98 685 LEU A CA 1
ATOM 5085 C C . LEU A 1 721 ? -41.641 -16.184 -48.143 1.00 23.21 685 LEU A C 1
ATOM 5086 O O . LEU A 1 721 ? -41.320 -17.105 -48.902 1.00 22.83 685 LEU A O 1
ATOM 5091 N N . ARG A 1 722 ? -41.487 -14.899 -48.475 1.00 22.04 686 ARG A N 1
ATOM 5092 C CA . ARG A 1 722 ? -40.948 -14.551 -49.785 1.00 22.95 686 ARG A CA 1
ATOM 5093 C C . ARG A 1 722 ? -39.487 -14.960 -49.919 1.00 23.29 686 ARG A C 1
ATOM 5094 O O . ARG A 1 722 ? -39.029 -15.274 -51.024 1.00 25.67 686 ARG A O 1
ATOM 5102 N N . ALA A 1 723 ? -38.749 -14.978 -48.817 1.00 22.30 687 ALA A N 1
ATOM 5103 C CA . ALA A 1 723 ? -37.328 -15.277 -48.869 1.00 19.52 687 ALA A CA 1
ATOM 5104 C C . ALA A 1 723 ? -37.080 -16.778 -48.866 1.00 21.29 687 ALA A C 1
ATOM 5105 O O . ALA A 1 723 ? -37.882 -17.564 -48.350 1.00 18.24 687 ALA A O 1
ATOM 5107 N N . ARG A 1 724 ? -35.962 -17.177 -49.467 1.00 23.42 688 ARG A N 1
ATOM 5108 C CA A ARG A 1 724 ? -35.489 -18.542 -49.298 0.53 28.64 688 ARG A CA 1
ATOM 5109 C CA B ARG A 1 724 ? -35.477 -18.540 -49.298 0.47 28.63 688 ARG A CA 1
ATOM 5110 C C . ARG A 1 724 ? -35.072 -18.740 -47.844 1.00 27.73 688 ARG A C 1
ATOM 5111 O O . ARG A 1 724 ? -34.395 -17.889 -47.255 1.00 23.74 688 ARG A O 1
ATOM 5126 N N . GLN A 1 725 ? -35.504 -19.847 -47.253 1.00 24.82 689 GLN A N 1
ATOM 5127 C CA . GLN A 1 725 ? -35.331 -20.050 -45.822 1.00 22.21 689 GLN A CA 1
ATOM 5128 C C . GLN A 1 725 ? -33.997 -20.715 -45.514 1.00 21.42 689 GLN A C 1
ATOM 5129 O O . GLN A 1 725 ? -33.683 -21.778 -46.059 1.00 19.55 689 GLN A O 1
ATOM 5135 N N . LEU A 1 726 ? -33.215 -20.076 -44.649 1.00 16.86 690 LEU A N 1
ATOM 5136 C CA . LEU A 1 726 ? -32.109 -20.734 -43.964 1.00 19.16 690 LEU A CA 1
ATOM 5137 C C . LEU A 1 726 ? -32.653 -21.233 -42.632 1.00 21.98 690 LEU A C 1
ATOM 5138 O O . LEU A 1 726 ? -32.910 -20.439 -41.721 1.00 19.24 690 LEU A O 1
ATOM 5143 N N . PHE A 1 727 ? -32.861 -22.542 -42.530 1.00 19.82 691 PHE A N 1
ATOM 5144 C CA . PHE A 1 727 ? -33.500 -23.127 -41.360 1.00 22.55 691 PHE A CA 1
ATOM 5145 C C . PHE A 1 727 ? -32.776 -24.413 -41.002 1.00 22.41 691 PHE A C 1
ATOM 5146 O O . PHE A 1 727 ? -32.558 -25.265 -41.869 1.00 23.35 691 PHE A O 1
ATOM 5154 N N . GLY A 1 728 ? -32.406 -24.550 -39.731 1.00 22.02 692 GLY A N 1
ATOM 5155 C CA . GLY A 1 728 ? -31.579 -25.673 -39.328 1.00 24.59 692 GLY A CA 1
ATOM 5156 C C . GLY A 1 728 ? -30.265 -25.744 -40.069 1.00 26.16 692 GLY A C 1
ATOM 5157 O O . GLY A 1 728 ? -29.726 -26.838 -40.265 1.00 25.60 692 GLY A O 1
ATOM 5158 N N . GLY A 1 729 ? -29.738 -24.599 -40.497 1.00 24.48 693 GLY A N 1
ATOM 5159 C CA . GLY A 1 729 ? -28.510 -24.568 -41.264 1.00 23.55 693 GLY A CA 1
ATOM 5160 C C . GLY A 1 729 ? -28.624 -25.062 -42.687 1.00 25.93 693 GLY A C 1
ATOM 5161 O O . GLY A 1 729 ? -27.594 -25.250 -43.340 1.00 26.72 693 GLY A O 1
ATOM 5162 N N . ALA A 1 730 ? -29.839 -25.268 -43.196 1.00 25.12 694 ALA A N 1
ATOM 5163 C CA . ALA A 1 730 ? -30.047 -25.814 -44.530 1.00 28.18 694 ALA A CA 1
ATOM 5164 C C . ALA A 1 730 ? -30.962 -24.905 -45.342 1.00 27.10 694 ALA A C 1
ATOM 5165 O O . ALA A 1 730 ? -31.710 -24.089 -44.797 1.00 25.12 694 ALA A O 1
ATOM 5167 N N . HIS A 1 731 ? -30.889 -25.066 -46.665 1.00 28.47 695 HIS A N 1
ATOM 5168 C CA . HIS A 1 731 ? -31.725 -24.329 -47.607 1.00 32.63 695 HIS A CA 1
ATOM 5169 C C . HIS A 1 731 ? -32.810 -25.230 -48.187 1.00 35.40 695 HIS A C 1
ATOM 5170 O O . HIS A 1 731 ? -32.885 -25.408 -49.407 1.00 40.70 695 HIS A O 1
ATOM 5177 N N . ALA A 1 732 ? -33.660 -25.795 -47.331 1.00 32.54 696 ALA A N 1
ATOM 5178 C CA . ALA A 1 732 ? -34.625 -26.794 -47.778 1.00 33.63 696 ALA A CA 1
ATOM 5179 C C . ALA A 1 732 ? -35.952 -26.201 -48.232 1.00 33.23 696 ALA A C 1
ATOM 5180 O O . ALA A 1 732 ? -36.592 -26.761 -49.130 1.00 35.74 696 ALA A O 1
ATOM 5182 N N . ILE A 1 733 ? -36.390 -25.096 -47.641 1.00 28.63 697 ILE A N 1
ATOM 5183 C CA . ILE A 1 733 ? -37.670 -24.475 -47.975 1.00 28.39 697 ILE A CA 1
ATOM 5184 C C . ILE A 1 733 ? -37.395 -23.272 -48.871 1.00 28.82 697 ILE A C 1
ATOM 5185 O O . ILE A 1 733 ? -36.659 -22.364 -48.455 1.00 27.83 697 ILE A O 1
ATOM 5190 N N . PRO A 1 734 ? -37.950 -23.218 -50.075 1.00 27.26 698 PRO A N 1
ATOM 5191 C CA . PRO A 1 734 ? -37.740 -22.065 -50.954 1.00 25.60 698 PRO A CA 1
ATOM 5192 C C . PRO A 1 734 ? -38.694 -20.934 -50.585 1.00 22.03 698 PRO A C 1
ATOM 5193 O O . PRO A 1 734 ? -39.549 -21.067 -49.711 1.00 22.78 698 PRO A O 1
ATOM 5197 N N . GLY A 1 735 ? -38.531 -19.806 -51.271 1.00 20.90 699 GLY A N 1
ATOM 5198 C CA . GLY A 1 735 ? -39.518 -18.751 -51.176 1.00 20.40 699 GLY A CA 1
ATOM 5199 C C . GLY A 1 735 ? -40.849 -19.192 -51.755 1.00 22.03 699 GLY A C 1
ATOM 5200 O O . GLY A 1 735 ? -40.917 -20.042 -52.643 1.00 25.63 699 GLY A O 1
ATOM 5201 N N . LEU A 1 736 ? -41.928 -18.608 -51.230 1.00 22.49 700 LEU A N 1
ATOM 5202 C CA . LEU A 1 736 ? -43.263 -18.991 -51.677 1.00 23.45 700 LEU A CA 1
ATOM 5203 C C . LEU A 1 736 ? -43.449 -18.700 -53.162 1.00 26.17 700 LEU A C 1
ATOM 5204 O O . LEU A 1 736 ? -43.968 -19.537 -53.910 1.00 24.84 700 LEU A O 1
ATOM 5209 N N . ARG A 1 737 ? -43.031 -17.514 -53.609 1.00 22.69 701 ARG A N 1
ATOM 5210 C CA . ARG A 1 737 ? -43.178 -17.175 -55.020 1.00 23.35 701 ARG A CA 1
ATOM 5211 C C . ARG A 1 737 ? -42.164 -17.918 -55.881 1.00 25.59 701 ARG A C 1
ATOM 5212 O O . ARG A 1 737 ? -42.414 -18.146 -57.070 1.00 27.46 701 ARG A O 1
ATOM 5220 N N . GLN A 1 738 ? -41.024 -18.306 -55.303 1.00 26.89 702 GLN A N 1
ATOM 5221 C CA . GLN A 1 738 ? -40.101 -19.195 -56.003 1.00 28.75 702 GLN A CA 1
ATOM 5222 C C . GLN A 1 738 ? -40.752 -20.545 -56.277 1.00 29.10 702 GLN A C 1
ATOM 5223 O O . GLN A 1 738 ? -40.710 -21.053 -57.404 1.00 29.08 702 GLN A O 1
ATOM 5229 N N . ALA A 1 739 ? -41.358 -21.143 -55.247 1.00 29.07 703 ALA A N 1
ATOM 5230 C CA . ALA A 1 739 ? -42.070 -22.402 -55.424 1.00 30.97 703 ALA A CA 1
ATOM 5231 C C . ALA A 1 739 ? -43.238 -22.266 -56.389 1.00 32.15 703 ALA A C 1
ATOM 5232 O O . ALA A 1 739 ? -43.700 -23.275 -56.933 1.00 34.13 703 ALA A O 1
ATOM 5234 N N . LEU A 1 740 ? -43.723 -21.048 -56.613 1.00 30.21 704 LEU A N 1
ATOM 5235 C CA . LEU A 1 740 ? -44.800 -20.800 -57.560 1.00 30.19 704 LEU A CA 1
ATOM 5236 C C . LEU A 1 740 ? -44.300 -20.392 -58.940 1.00 31.60 704 LEU A C 1
ATOM 5237 O O . LEU A 1 740 ? -45.122 -20.132 -59.823 1.00 32.47 704 LEU A O 1
ATOM 5242 N N . GLY A 1 741 ? -42.984 -20.317 -59.148 1.00 29.73 705 GLY A N 1
ATOM 5243 C CA . GLY A 1 741 ? -42.466 -20.065 -60.480 1.00 29.15 705 GLY A CA 1
ATOM 5244 C C . GLY A 1 741 ? -41.465 -18.935 -60.630 1.00 30.48 705 GLY A C 1
ATOM 5245 O O . GLY A 1 741 ? -40.695 -18.923 -61.596 1.00 32.45 705 GLY A O 1
ATOM 5246 N N . LEU A 1 742 ? -41.457 -17.981 -59.702 1.00 28.66 706 LEU A N 1
ATOM 5247 C CA . LEU A 1 742 ? -40.583 -16.822 -59.840 1.00 30.41 706 LEU A CA 1
ATOM 5248 C C . LEU A 1 742 ? -39.136 -17.180 -59.518 1.00 33.05 706 LEU A C 1
ATOM 5249 O O . LEU A 1 742 ? -38.852 -18.060 -58.703 1.00 34.04 706 LEU A O 1
ATOM 5254 N N . ALA A 1 743 ? -38.212 -16.472 -60.169 1.00 34.09 707 ALA A N 1
ATOM 5255 C CA . ALA A 1 743 ? -36.794 -16.681 -59.901 1.00 37.82 707 ALA A CA 1
ATOM 5256 C C . ALA A 1 743 ? -36.334 -15.896 -58.677 1.00 39.31 707 ALA A C 1
ATOM 5257 O O . ALA A 1 743 ? -35.463 -16.360 -57.932 1.00 38.63 707 ALA A O 1
ATOM 5259 N N . GLU A 1 744 ? -36.909 -14.711 -58.461 1.00 40.12 708 GLU A N 1
ATOM 5260 C CA . GLU A 1 744 ? -36.555 -13.806 -57.370 1.00 39.08 708 GLU A CA 1
ATOM 5261 C C . GLU A 1 744 ? -35.079 -13.421 -57.386 1.00 44.80 708 GLU A C 1
ATOM 5262 O O . GLU A 1 744 ? -34.513 -13.089 -56.338 1.00 44.18 708 GLU A O 1
ATOM 5268 N N . ASP A 1 745 ? -34.440 -13.463 -58.555 1.00 48.90 709 ASP A N 1
ATOM 5269 C CA . ASP A 1 745 ? -33.032 -13.116 -58.699 1.00 51.01 709 ASP A CA 1
ATOM 5270 C C . ASP A 1 745 ? -32.828 -11.734 -59.306 1.00 50.12 709 ASP A C 1
ATOM 5271 O O . ASP A 1 745 ? -31.687 -11.356 -59.597 1.00 50.00 709 ASP A O 1
ATOM 5276 N N . GLY A 1 746 ? -33.904 -10.979 -59.507 1.00 48.97 710 GLY A N 1
ATOM 5277 C CA . GLY A 1 746 ? -33.835 -9.674 -60.126 1.00 48.36 710 GLY A CA 1
ATOM 5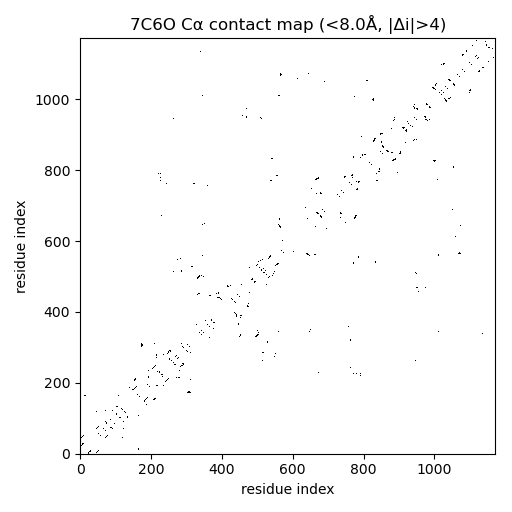278 C C . GLY A 1 746 ? -34.170 -9.650 -61.600 1.00 50.38 710 GLY A C 1
ATOM 5279 O O . GLY A 1 746 ? -34.132 -8.573 -62.207 1.00 53.32 710 GLY A O 1
ATOM 5280 N N . THR A 1 747 ? -34.498 -10.796 -62.195 1.00 48.01 711 THR A N 1
ATOM 5281 C CA . THR A 1 747 ? -34.780 -10.885 -63.620 1.00 44.79 711 THR A CA 1
ATOM 5282 C C . THR A 1 747 ? -36.232 -11.224 -63.923 1.00 42.31 711 THR A C 1
ATOM 5283 O O . THR A 1 747 ? -36.579 -11.403 -65.096 1.00 42.39 711 THR A O 1
ATOM 5287 N N . ASP A 1 748 ? -37.085 -11.328 -62.908 1.00 41.79 712 ASP A N 1
ATOM 5288 C CA . ASP A 1 748 ? -38.480 -11.669 -63.143 1.00 41.42 712 ASP A CA 1
ATOM 5289 C C . ASP A 1 748 ? -39.218 -10.501 -63.785 1.00 40.89 712 ASP A C 1
ATOM 5290 O O . ASP A 1 748 ? -39.016 -9.340 -63.419 1.00 41.05 712 ASP A O 1
ATOM 5295 N N . GLU A 1 749 ? -40.076 -10.820 -64.749 1.00 38.37 713 GLU A N 1
ATOM 5296 C CA . GLU A 1 749 ? -40.815 -9.799 -65.476 1.00 40.79 713 GLU A CA 1
ATOM 5297 C C . GLU A 1 749 ? -41.890 -9.177 -64.590 1.00 39.17 713 GLU A C 1
ATOM 5298 O O . GLU A 1 749 ? -42.486 -9.842 -63.739 1.00 37.60 713 GLU A O 1
ATOM 5304 N N . ARG A 1 750 ? -42.138 -7.883 -64.816 1.00 38.39 714 ARG A N 1
ATOM 5305 C CA . ARG A 1 750 ? -43.028 -7.115 -63.948 1.00 34.05 714 ARG A CA 1
ATOM 5306 C C . ARG A 1 750 ? -44.418 -7.735 -63.866 1.00 32.78 714 ARG A C 1
ATOM 5307 O O . ARG A 1 750 ? -44.993 -7.844 -62.776 1.00 31.04 714 ARG A O 1
ATOM 5315 N N . ALA A 1 751 ? -44.973 -8.154 -65.004 1.00 35.01 715 ALA A N 1
ATOM 5316 C CA . ALA A 1 751 ? -46.347 -8.649 -65.011 1.00 34.53 715 ALA A CA 1
ATOM 5317 C C . ALA A 1 751 ? -46.477 -9.959 -64.245 1.00 32.16 715 ALA A C 1
ATOM 5318 O O . ALA A 1 751 ? -47.460 -10.167 -63.524 1.00 31.33 715 ALA A O 1
ATOM 5320 N N . THR A 1 752 ? -45.496 -10.855 -64.383 1.00 31.76 716 THR A N 1
ATOM 5321 C CA . THR A 1 752 ? -45.607 -12.158 -63.734 1.00 36.32 716 THR A CA 1
ATOM 5322 C C . THR A 1 752 ? -45.350 -12.068 -62.234 1.00 31.20 716 THR A C 1
ATOM 5323 O O . THR A 1 752 ? -45.846 -12.908 -61.474 1.00 31.68 716 THR A O 1
ATOM 5327 N N . VAL A 1 753 ? -44.585 -11.068 -61.788 1.00 29.25 717 VAL A N 1
ATOM 5328 C CA . VAL A 1 753 ? -44.416 -10.857 -60.352 1.00 24.83 717 VAL A CA 1
ATOM 5329 C C . VAL A 1 753 ? -45.760 -10.563 -59.701 1.00 24.87 717 VAL A C 1
ATOM 5330 O O . VAL A 1 753 ? -46.093 -11.120 -58.647 1.00 25.16 717 VAL A O 1
ATOM 5334 N N . ASP A 1 754 ? -46.565 -9.700 -60.330 1.00 25.96 718 ASP A N 1
ATOM 5335 C CA . ASP A 1 754 ? -47.865 -9.349 -59.768 1.00 26.17 718 ASP A CA 1
ATOM 5336 C C . ASP A 1 754 ? -48.798 -10.551 -59.731 1.00 26.81 718 ASP A C 1
ATOM 5337 O O . ASP A 1 754 ? -49.538 -10.745 -58.760 1.00 26.75 718 ASP A O 1
ATOM 5342 N N . GLN A 1 755 ? -48.782 -11.369 -60.783 1.00 29.37 719 GLN A N 1
ATOM 5343 C CA . GLN A 1 755 ? -49.660 -12.533 -60.821 1.00 32.65 719 GLN A CA 1
ATOM 5344 C C . GLN A 1 755 ? -49.238 -13.576 -59.793 1.00 30.37 719 GLN A C 1
ATOM 5345 O O . GLN A 1 755 ? -50.089 -14.191 -59.139 1.00 29.07 719 GLN A O 1
ATOM 5351 N N . THR A 1 756 ? -47.930 -13.781 -59.626 1.00 29.91 720 THR A N 1
ATOM 5352 C CA . THR A 1 756 ? -47.461 -14.744 -58.636 1.00 29.64 720 THR A CA 1
ATOM 5353 C C . THR A 1 756 ? -47.720 -14.248 -57.218 1.00 28.31 720 THR A C 1
ATOM 5354 O O . THR A 1 756 ? -48.055 -15.039 -56.329 1.00 28.93 720 THR A O 1
ATOM 5358 N N . GLU A 1 757 ? -47.575 -12.940 -56.988 1.00 25.21 721 GLU A N 1
ATOM 5359 C CA . GLU A 1 757 ? -47.897 -12.384 -55.677 1.00 24.27 721 GLU A CA 1
ATOM 5360 C C . GLU A 1 757 ? -49.370 -12.583 -55.346 1.00 22.62 721 GLU A C 1
ATOM 5361 O O . GLU A 1 757 ? -49.717 -12.927 -54.209 1.00 23.53 721 GLU A O 1
ATOM 5367 N N . ALA A 1 758 ? -50.254 -12.377 -56.328 1.00 22.69 722 ALA A N 1
ATOM 5368 C CA . ALA A 1 758 ? -51.675 -12.615 -56.099 1.00 25.03 722 ALA A CA 1
ATOM 5369 C C . ALA A 1 758 ? -51.943 -14.083 -55.789 1.00 26.26 722 ALA A C 1
ATOM 5370 O O . ALA A 1 758 ? -52.761 -14.401 -54.918 1.00 29.40 722 ALA A O 1
ATOM 5372 N N . LYS A 1 759 ? -51.262 -14.993 -56.492 1.00 23.26 723 LYS A N 1
ATOM 5373 C CA . LYS A 1 759 ? -51.413 -16.415 -56.199 1.00 27.05 723 LYS A CA 1
ATOM 5374 C C . LYS A 1 759 ? -50.891 -16.746 -54.807 1.00 27.77 723 LYS A C 1
ATOM 5375 O O . LYS A 1 759 ? -51.529 -17.496 -54.058 1.00 27.36 723 LYS A O 1
ATOM 5381 N N . ALA A 1 760 ? -49.729 -16.196 -54.445 1.00 25.41 724 ALA A N 1
ATOM 5382 C CA . ALA A 1 760 ? -49.176 -16.434 -53.117 1.00 24.64 724 ALA A CA 1
ATOM 5383 C C . ALA A 1 760 ? -50.095 -15.892 -52.031 1.00 24.00 724 ALA A C 1
ATOM 5384 O O . ALA A 1 760 ? -50.335 -16.560 -51.019 1.00 25.71 724 ALA A O 1
ATOM 5386 N N . ARG A 1 761 ? -50.618 -14.679 -52.222 1.00 24.18 725 ARG A N 1
ATOM 5387 C CA . ARG A 1 761 ? -51.541 -14.114 -51.244 1.00 26.63 725 ARG A CA 1
ATOM 5388 C C . ARG A 1 761 ? -52.794 -14.969 -51.114 1.00 28.38 725 ARG A C 1
ATOM 5389 O O . ARG A 1 761 ? -53.328 -15.140 -50.012 1.00 29.18 725 ARG A O 1
ATOM 5397 N N . GLU A 1 762 ? -53.272 -15.521 -52.231 1.00 30.79 726 GLU A N 1
ATOM 5398 C CA . GLU A 1 762 ? -54.463 -16.363 -52.191 1.00 34.07 726 GLU A CA 1
ATOM 5399 C C . GLU A 1 762 ? -54.221 -17.621 -51.364 1.00 30.08 726 GLU A C 1
ATOM 5400 O O . GLU A 1 762 ? -55.070 -18.013 -50.554 1.00 30.02 726 GLU A O 1
ATOM 5406 N N . LEU A 1 763 ? -53.062 -18.258 -51.546 1.00 28.84 727 LEU A N 1
ATOM 5407 C CA . LEU A 1 763 ? -52.750 -19.480 -50.810 1.00 28.74 727 LEU A CA 1
ATOM 5408 C C . LEU A 1 763 ? -52.621 -19.216 -49.313 1.00 29.10 727 LEU A C 1
ATOM 5409 O O . LEU A 1 763 ? -53.179 -19.955 -48.494 1.00 30.35 727 LEU A O 1
ATOM 5414 N N . VAL A 1 764 ? -51.876 -18.174 -48.935 1.00 25.59 728 VAL A N 1
ATOM 5415 C CA . VAL A 1 764 ? -51.663 -17.898 -47.517 1.00 22.61 728 VAL A CA 1
ATOM 5416 C C . VAL A 1 764 ? -52.967 -17.470 -46.854 1.00 24.01 728 VAL A C 1
ATOM 5417 O O . VAL A 1 764 ? -53.241 -17.833 -45.704 1.00 23.37 728 VAL A O 1
ATOM 5421 N N . ALA A 1 765 ? -53.793 -16.698 -47.567 1.00 25.48 729 ALA A N 1
ATOM 5422 C CA . ALA A 1 765 ? -55.086 -16.302 -47.019 1.00 27.99 729 ALA A CA 1
ATOM 5423 C C . ALA A 1 765 ? -55.983 -17.513 -46.802 1.00 30.33 729 ALA A C 1
ATOM 5424 O O . ALA A 1 765 ? -56.760 -17.556 -45.841 1.00 31.02 729 ALA A O 1
ATOM 5426 N N . ALA A 1 766 ? -55.886 -18.511 -47.684 1.00 32.35 730 ALA A N 1
ATOM 5427 C CA . ALA A 1 766 ? -56.660 -19.733 -47.501 1.00 35.56 730 ALA A CA 1
ATOM 5428 C C . ALA A 1 766 ? -56.136 -20.541 -46.322 1.00 36.19 730 ALA A C 1
ATOM 5429 O O . ALA A 1 766 ? -56.922 -21.080 -45.533 1.00 38.34 730 ALA A O 1
ATOM 5431 N N . LEU A 1 767 ? -54.810 -20.636 -46.185 1.00 34.37 731 LEU A N 1
ATOM 5432 C CA . LEU A 1 767 ? -54.231 -21.330 -45.040 1.00 31.61 731 LEU A CA 1
ATOM 5433 C C . LEU A 1 767 ? -54.611 -20.642 -43.736 1.00 31.70 731 LEU A C 1
ATOM 5434 O O . LEU A 1 767 ? -54.914 -21.307 -42.737 1.00 30.52 731 LEU A O 1
ATOM 5439 N N . GLN A 1 768 ? -54.601 -19.307 -43.728 1.00 31.19 732 GLN A N 1
ATOM 5440 C CA . GLN A 1 768 ? -55.034 -18.567 -42.548 1.00 32.99 732 GLN A CA 1
ATOM 5441 C C . GLN A 1 768 ? -56.486 -18.877 -42.207 1.00 35.66 732 GLN A C 1
ATOM 5442 O O . GLN A 1 768 ? -56.847 -18.984 -41.029 1.00 33.93 732 GLN A O 1
ATOM 5448 N N . ALA A 1 769 ? -57.332 -19.036 -43.229 1.00 37.83 733 ALA A N 1
ATOM 5449 C CA . ALA A 1 769 ? -58.749 -19.302 -43.002 1.00 38.33 733 ALA A CA 1
ATOM 5450 C C . ALA A 1 769 ? -58.995 -20.652 -42.342 1.00 37.21 733 ALA A C 1
ATOM 5451 O O . ALA A 1 769 ? -60.050 -20.842 -41.730 1.00 38.28 733 ALA A O 1
ATOM 5453 N N . THR A 1 770 ? -58.058 -21.591 -42.455 1.00 36.75 734 THR A N 1
ATOM 5454 C CA . THR A 1 770 ? -58.169 -22.882 -41.790 1.00 35.78 734 THR A CA 1
ATOM 5455 C C . THR A 1 770 ? -57.608 -22.862 -40.375 1.00 34.08 734 THR A C 1
ATOM 5456 O O . THR A 1 770 ? -57.522 -23.918 -39.741 1.00 34.58 734 THR A O 1
ATOM 5460 N N . GLY A 1 771 ? -57.226 -21.694 -39.868 1.00 32.72 735 GLY A N 1
ATOM 5461 C CA . GLY A 1 771 ? -56.521 -21.644 -38.604 1.00 31.71 735 GLY A CA 1
ATOM 5462 C C . GLY A 1 771 ? -55.089 -22.112 -38.706 1.00 31.55 735 GLY A C 1
ATOM 5463 O O . GLY A 1 771 ? -54.558 -22.676 -37.744 1.00 31.79 735 GLY A O 1
ATOM 5464 N N . TRP A 1 772 ? -54.453 -21.902 -39.861 1.00 31.65 736 TRP A N 1
ATOM 5465 C CA . TRP A 1 772 ? -53.067 -22.310 -40.096 1.00 30.78 736 TRP A CA 1
ATOM 5466 C C . TRP A 1 772 ? -52.880 -23.809 -39.862 1.00 32.53 736 TRP A C 1
ATOM 5467 O O . TRP A 1 772 ? -51.911 -24.246 -39.236 1.00 30.98 736 TRP A O 1
ATOM 5478 N N . ASP A 1 773 ? -53.813 -24.599 -40.377 1.00 35.24 737 ASP A N 1
ATOM 5479 C CA . ASP A 1 773 ? -53.750 -26.049 -40.246 1.00 31.58 737 ASP A CA 1
ATOM 5480 C C . ASP A 1 773 ? -52.659 -26.601 -41.156 1.00 31.00 737 ASP A C 1
ATOM 5481 O O . ASP A 1 773 ? -52.744 -26.429 -42.379 1.00 32.87 737 ASP A O 1
ATOM 5486 N N . PRO A 1 774 ? -51.631 -27.265 -40.618 1.00 31.96 738 PRO A N 1
ATOM 5487 C CA . PRO A 1 774 ? -50.560 -27.782 -41.487 1.00 34.98 738 PRO A CA 1
ATOM 5488 C C . PRO A 1 774 ? -51.043 -28.797 -42.506 1.00 40.43 738 PRO A C 1
ATOM 5489 O O . PRO A 1 774 ? -50.510 -28.841 -43.622 1.00 41.90 738 PRO A O 1
ATOM 5493 N N . SER A 1 775 ? -52.037 -29.617 -42.157 1.00 42.21 739 SER A N 1
ATOM 5494 C CA . SER A 1 775 ? -52.540 -30.620 -43.088 1.00 45.94 739 SER A CA 1
ATOM 5495 C C . SER A 1 775 ? -53.279 -29.998 -44.264 1.00 46.00 739 SER A C 1
ATOM 5496 O O . SER A 1 775 ? -53.423 -30.648 -45.304 1.00 48.22 739 SER A O 1
ATOM 5499 N N . ALA A 1 776 ? -53.748 -28.759 -44.124 1.00 43.91 740 ALA A N 1
ATOM 5500 C CA . ALA A 1 776 ? -54.457 -28.100 -45.211 1.00 44.73 740 ALA A CA 1
ATOM 5501 C C . ALA A 1 776 ? -53.548 -27.732 -46.375 1.00 46.86 740 ALA A C 1
ATOM 5502 O O . ALA A 1 776 ? -54.058 -27.376 -47.441 1.00 47.57 740 ALA A O 1
ATOM 5504 N N . ALA A 1 777 ? -52.226 -27.819 -46.205 1.00 47.06 741 ALA A N 1
ATOM 5505 C CA . ALA A 1 777 ? -51.307 -27.367 -47.246 1.00 46.65 741 ALA A CA 1
ATOM 5506 C C . ALA A 1 777 ? -51.466 -28.188 -48.520 1.00 46.81 741 ALA A C 1
ATOM 5507 O O . ALA A 1 777 ? -51.700 -27.639 -49.603 1.00 44.96 741 ALA A O 1
ATOM 5509 N N . ASP A 1 778 ? -51.341 -29.514 -48.409 1.00 48.52 742 ASP A N 1
ATOM 5510 C CA . ASP A 1 778 ? -51.475 -30.370 -49.584 1.00 49.39 742 ASP A CA 1
ATOM 5511 C C . ASP A 1 778 ? -52.847 -30.235 -50.228 1.00 46.70 742 ASP A C 1
ATOM 5512 O O . ASP A 1 778 ? -52.976 -30.384 -51.448 1.00 46.90 742 ASP A O 1
ATOM 5517 N N . ARG A 1 779 ? -53.879 -29.948 -49.434 1.00 44.94 743 ARG A N 1
ATOM 5518 C CA . ARG A 1 779 ? -55.211 -29.769 -49.993 1.00 48.53 743 ARG A CA 1
ATOM 5519 C C . ARG A 1 779 ? -55.394 -28.403 -50.640 1.00 46.49 743 ARG A C 1
ATOM 5520 O O . ARG A 1 779 ? -56.315 -28.234 -51.447 1.00 46.38 743 ARG A O 1
ATOM 5528 N N . LEU A 1 780 ? -54.534 -27.433 -50.321 1.00 41.65 744 LEU A N 1
ATOM 5529 C CA . LEU A 1 780 ? -54.646 -26.100 -50.897 1.00 39.66 744 LEU A CA 1
ATOM 5530 C C . LEU A 1 780 ? -53.934 -25.957 -52.234 1.00 41.12 744 LEU A C 1
ATOM 5531 O O . LEU A 1 780 ? -54.265 -25.043 -52.998 1.00 44.26 744 LEU A O 1
ATOM 5536 N N . THR A 1 781 ? -52.973 -26.825 -52.542 1.00 40.00 745 THR A N 1
ATOM 5537 C CA . THR A 1 781 ? -52.228 -26.693 -53.785 1.00 40.06 745 THR A CA 1
ATOM 5538 C C . THR A 1 781 ? -51.688 -28.048 -54.216 1.00 43.66 745 THR A C 1
ATOM 5539 O O . THR A 1 781 ? -51.231 -28.839 -53.386 1.00 45.64 745 THR A O 1
ATOM 5543 N N . GLY A 1 782 ? -51.752 -28.307 -55.521 1.00 44.21 746 GLY A N 1
ATOM 5544 C CA . GLY A 1 782 ? -51.088 -29.448 -56.113 1.00 43.51 746 GLY A CA 1
ATOM 5545 C C . GLY A 1 782 ? -49.613 -29.249 -56.355 1.00 40.98 746 GLY A C 1
ATOM 5546 O O . GLY A 1 782 ? -48.931 -30.164 -56.824 1.00 38.20 746 GLY A O 1
ATOM 5547 N N . ASN A 1 783 ? -49.107 -28.057 -56.048 1.00 39.28 747 ASN A N 1
ATOM 5548 C CA . ASN A 1 783 ? -47.686 -27.748 -56.149 1.00 38.63 747 ASN A CA 1
ATOM 5549 C C . ASN A 1 783 ? -46.993 -28.280 -54.901 1.00 41.00 747 ASN A C 1
ATOM 5550 O O . ASN A 1 783 ? -47.222 -27.778 -53.795 1.00 39.35 747 ASN A O 1
ATOM 5555 N N . ALA A 1 784 ? -46.151 -29.303 -55.076 1.00 40.66 748 ALA A N 1
ATOM 5556 C CA . ALA A 1 784 ? -45.492 -29.927 -53.932 1.00 39.27 748 ALA A CA 1
ATOM 5557 C C . ALA A 1 784 ? -44.578 -28.944 -53.213 1.00 37.74 748 ALA A C 1
ATOM 5558 O O . ALA A 1 784 ? -44.547 -28.905 -51.978 1.00 36.41 748 ALA A O 1
ATOM 5560 N N . ASP A 1 785 ? -43.825 -28.143 -53.970 1.00 38.19 749 ASP A N 1
ATOM 5561 C CA . ASP A 1 785 ? -42.935 -27.164 -53.353 1.00 37.36 749 ASP A CA 1
ATOM 5562 C C . ASP A 1 785 ? -43.727 -26.107 -52.594 1.00 33.58 749 ASP A C 1
ATOM 5563 O O . ASP A 1 785 ? -43.383 -25.752 -51.460 1.00 30.75 749 ASP A O 1
ATOM 5568 N N . ALA A 1 786 ? -44.797 -25.594 -53.205 1.00 31.48 750 ALA A N 1
ATOM 5569 C CA . ALA A 1 786 ? -45.618 -24.592 -52.532 1.00 31.99 750 ALA A CA 1
ATOM 5570 C C . ALA A 1 786 ? -46.275 -25.164 -51.283 1.00 32.72 750 ALA A C 1
ATOM 5571 O O . ALA A 1 786 ? -46.398 -24.472 -50.266 1.00 31.93 750 ALA A O 1
ATOM 5573 N N . ALA A 1 787 ? -46.700 -26.429 -51.337 1.00 30.21 751 ALA A N 1
ATOM 5574 C CA . ALA A 1 787 ? -47.296 -27.050 -50.160 1.00 30.20 751 ALA A CA 1
ATOM 5575 C C . ALA A 1 787 ? -46.281 -27.201 -49.034 1.00 29.36 751 ALA A C 1
ATOM 5576 O O . ALA A 1 787 ? -46.639 -27.073 -47.856 1.00 31.35 751 ALA A O 1
ATOM 5578 N N . ALA A 1 788 ? -45.017 -27.465 -49.372 1.00 27.98 752 ALA A N 1
ATOM 5579 C CA . ALA A 1 788 ? -43.986 -27.562 -48.344 1.00 29.09 752 ALA A CA 1
ATOM 5580 C C . ALA A 1 788 ? -43.749 -26.214 -47.674 1.00 27.79 752 ALA A C 1
ATOM 5581 O O . ALA A 1 788 ? -43.476 -26.153 -46.469 1.00 25.26 752 ALA A O 1
ATOM 5583 N N . VAL A 1 789 ? -43.851 -25.123 -48.436 1.00 27.96 753 VAL A N 1
ATOM 5584 C CA . VAL A 1 789 ? -43.696 -23.792 -47.856 1.00 25.93 753 VAL A CA 1
ATOM 5585 C C . VAL A 1 789 ? -44.872 -23.471 -46.941 1.00 24.32 753 VAL A C 1
ATOM 5586 O O . VAL A 1 789 ? -44.692 -22.965 -45.827 1.00 23.63 753 VAL A O 1
ATOM 5590 N N . LEU A 1 790 ? -46.093 -23.759 -47.400 1.00 24.70 754 LEU A N 1
ATOM 5591 C CA . LEU A 1 790 ? -47.269 -23.515 -46.571 1.00 27.73 754 LEU A CA 1
ATOM 5592 C C . LEU A 1 790 ? -47.214 -24.333 -45.287 1.00 27.28 754 LEU A C 1
ATOM 5593 O O . LEU A 1 790 ? -47.644 -23.866 -44.225 1.00 27.11 754 LEU A O 1
ATOM 5598 N N . ARG A 1 791 ? -46.693 -25.560 -45.367 1.00 28.05 755 ARG A N 1
ATOM 5599 C CA . ARG A 1 791 ? -46.545 -26.383 -44.172 1.00 28.60 755 ARG A CA 1
ATOM 5600 C C . ARG A 1 791 ? -45.503 -25.791 -43.233 1.00 26.65 755 ARG A C 1
ATOM 5601 O O . ARG A 1 791 ? -45.677 -25.810 -42.009 1.00 28.38 755 ARG A O 1
ATOM 5609 N N . PHE A 1 792 ? -44.416 -25.254 -43.794 1.00 23.78 756 PHE A N 1
ATOM 5610 C CA . PHE A 1 792 ? -43.419 -24.560 -42.985 1.00 23.23 756 PHE A CA 1
ATOM 5611 C C . PHE A 1 792 ? -44.025 -23.349 -42.288 1.00 22.14 756 PHE A C 1
ATOM 5612 O O . PHE A 1 792 ? -43.724 -23.081 -41.119 1.00 26.17 756 PHE A O 1
ATOM 5620 N N . ALA A 1 793 ? -44.888 -22.610 -42.988 1.00 22.65 757 ALA A N 1
ATOM 5621 C CA . ALA A 1 793 ? -45.552 -21.467 -42.371 1.00 24.23 757 ALA A CA 1
ATOM 5622 C C . ALA A 1 793 ? -46.412 -21.899 -41.191 1.00 26.16 757 ALA A C 1
ATOM 5623 O O . ALA A 1 793 ? -46.411 -21.249 -40.139 1.00 26.75 757 ALA A O 1
ATOM 5625 N N . ALA A 1 794 ? -47.149 -23.000 -41.344 1.00 25.29 758 ALA A N 1
ATOM 5626 C CA . ALA A 1 794 ? -48.048 -23.434 -40.282 1.00 27.75 758 ALA A CA 1
ATOM 5627 C C . ALA A 1 794 ? -47.292 -24.083 -39.130 1.00 25.75 758 ALA A C 1
ATOM 5628 O O . ALA A 1 794 ? -47.698 -23.946 -37.971 1.00 28.92 758 ALA A O 1
ATOM 5630 N N . THR A 1 795 ? -46.193 -24.777 -39.420 1.00 25.82 759 THR A N 1
ATOM 5631 C CA . THR A 1 795 ? -45.451 -25.507 -38.400 1.00 27.08 759 THR A CA 1
ATOM 5632 C C . THR A 1 795 ? -44.464 -24.628 -37.640 1.00 25.14 759 THR A C 1
ATOM 5633 O O . THR A 1 795 ? -44.319 -24.778 -36.421 1.00 25.15 759 THR A O 1
ATOM 5637 N N . GLU A 1 796 ? -43.786 -23.708 -38.325 1.00 23.40 760 GLU A N 1
ATOM 5638 C CA . GLU A 1 796 ? -42.733 -22.912 -37.708 1.00 23.11 760 GLU A CA 1
ATOM 5639 C C . GLU A 1 796 ? -43.072 -21.433 -37.602 1.00 23.92 760 GLU A C 1
ATOM 5640 O O . GLU A 1 796 ? -42.988 -20.865 -36.511 1.00 21.79 760 GLU A O 1
ATOM 5646 N N . VAL A 1 797 ? -43.451 -20.791 -38.710 1.00 23.57 761 VAL A N 1
ATOM 5647 C CA . VAL A 1 797 ? -43.631 -19.339 -38.708 1.00 20.87 761 VAL A CA 1
ATOM 5648 C C . VAL A 1 797 ? -44.737 -18.934 -37.740 1.00 20.03 761 VAL A C 1
ATOM 5649 O O . VAL A 1 797 ? -44.534 -18.100 -36.850 1.00 20.37 761 VAL A O 1
ATOM 5653 N N . ILE A 1 798 ? -45.925 -19.520 -37.900 1.00 19.73 762 ILE A N 1
ATOM 5654 C CA . ILE A 1 798 ? -47.070 -19.109 -37.084 1.00 20.75 762 ILE A CA 1
ATOM 5655 C C . ILE A 1 798 ? -46.853 -19.381 -35.599 1.00 22.76 762 ILE A C 1
ATOM 5656 O O . ILE A 1 798 ? -47.080 -18.467 -34.789 1.00 22.87 762 ILE A O 1
ATOM 5661 N N . PRO A 1 799 ? -46.439 -20.583 -35.168 1.00 22.87 763 PRO A N 1
ATOM 5662 C CA . PRO A 1 799 ? -46.219 -20.782 -33.724 1.00 21.20 763 PRO A CA 1
ATOM 5663 C C . PRO A 1 799 ? -45.149 -19.872 -33.148 1.00 19.78 763 PRO A C 1
ATOM 5664 O O . PRO A 1 799 ? -45.271 -19.431 -31.998 1.00 20.96 763 PRO A O 1
ATOM 5668 N N . ARG A 1 800 ? -44.098 -19.578 -33.916 1.00 19.23 764 ARG A N 1
ATOM 5669 C CA . ARG A 1 800 ? -43.050 -18.695 -33.415 1.00 20.46 764 ARG A CA 1
ATOM 5670 C C . ARG A 1 800 ? -43.524 -17.248 -33.367 1.00 18.41 764 ARG A C 1
ATOM 5671 O O . ARG A 1 800 ? -43.226 -16.525 -32.410 1.00 20.21 764 ARG A O 1
ATOM 5679 N N . LEU A 1 801 ? -44.265 -16.809 -34.388 1.00 19.62 765 LEU A N 1
ATOM 5680 C CA . LEU A 1 801 ? -44.872 -15.481 -34.342 1.00 21.14 765 LEU A CA 1
ATOM 5681 C C . LEU A 1 801 ? -45.759 -15.327 -33.114 1.00 25.00 765 LEU A C 1
ATOM 5682 O O . LEU A 1 801 ? -45.809 -14.252 -32.504 1.00 23.95 765 LEU A O 1
ATOM 5687 N N . ALA A 1 802 ? -46.456 -16.399 -32.727 1.00 27.69 766 ALA A N 1
ATOM 5688 C CA . ALA A 1 802 ? -47.341 -16.345 -31.568 1.00 27.95 766 ALA A CA 1
ATOM 5689 C C . ALA A 1 802 ? -46.601 -15.976 -30.289 1.00 25.90 766 ALA A C 1
ATOM 5690 O O . ALA A 1 802 ? -47.225 -15.465 -29.352 1.00 27.68 766 ALA A O 1
ATOM 5692 N N . GLY A 1 803 ? -45.288 -16.213 -30.231 1.00 22.34 767 GLY A N 1
ATOM 5693 C CA . GLY A 1 803 ? -44.512 -15.850 -29.059 1.00 19.97 767 GLY A CA 1
ATOM 5694 C C . GLY A 1 803 ? -44.448 -14.358 -28.803 1.00 19.93 767 GLY A C 1
ATOM 5695 O O . GLY A 1 803 ? -44.080 -13.943 -27.699 1.00 20.09 767 GLY A O 1
ATOM 5696 N N . THR A 1 804 ? -44.800 -13.542 -29.801 1.00 18.09 768 THR A N 1
ATOM 5697 C CA . THR A 1 804 ? -44.808 -12.093 -29.623 1.00 17.83 768 THR A CA 1
ATOM 5698 C C . THR A 1 804 ? -45.740 -11.670 -28.493 1.00 20.20 768 THR A C 1
ATOM 5699 O O . THR A 1 804 ? -45.469 -10.682 -27.802 1.00 18.19 768 THR A O 1
ATOM 5703 N N . ALA A 1 805 ? -46.826 -12.414 -28.273 1.00 20.41 769 ALA A N 1
ATOM 5704 C CA . ALA A 1 805 ? -47.768 -12.071 -27.215 1.00 19.11 769 ALA A CA 1
ATOM 5705 C C . ALA A 1 805 ? -47.188 -12.237 -25.815 1.00 20.23 769 ALA A C 1
ATOM 5706 O O . ALA A 1 805 ? -47.856 -11.856 -24.847 1.00 21.01 769 ALA A O 1
ATOM 5708 N N . THR A 1 806 ? -45.979 -12.785 -25.678 1.00 19.95 770 THR A N 1
ATOM 5709 C CA . THR A 1 806 ? -45.343 -12.962 -24.378 1.00 19.56 770 THR A CA 1
ATOM 5710 C C . THR A 1 806 ? -44.333 -11.869 -24.051 1.00 19.70 770 THR A C 1
ATOM 5711 O O . THR A 1 806 ? -43.683 -11.945 -23.004 1.00 19.66 770 THR A O 1
ATOM 5715 N N . GLU A 1 807 ? -44.190 -10.858 -24.913 1.00 15.75 771 GLU A N 1
ATOM 5716 C CA . GLU A 1 807 ? -43.134 -9.863 -24.734 1.00 17.84 771 GLU A CA 1
ATOM 5717 C C . GLU A 1 807 ? -43.287 -9.111 -23.417 1.00 15.17 771 GLU A C 1
ATOM 5718 O O . GLU A 1 807 ? -42.310 -8.907 -22.687 1.00 15.12 771 GLU A O 1
ATOM 5724 N N . ILE A 1 808 ? -44.507 -8.677 -23.102 1.00 15.23 772 ILE A N 1
ATOM 5725 C CA . ILE A 1 808 ? -44.721 -7.945 -21.859 1.00 17.19 772 ILE A CA 1
ATOM 5726 C C . ILE A 1 808 ? -44.621 -8.888 -20.666 1.00 19.69 772 ILE A C 1
ATOM 5727 O O . ILE A 1 808 ? -44.092 -8.521 -19.609 1.00 19.86 772 ILE A O 1
ATOM 5732 N N . GLU A 1 809 ? -45.102 -10.123 -20.822 1.00 20.34 773 GLU A N 1
ATOM 5733 C CA . GLU A 1 809 ? -44.952 -11.106 -19.754 1.00 21.60 773 GLU A CA 1
ATOM 5734 C C . GLU A 1 809 ? -43.483 -11.333 -19.421 1.00 20.35 773 GLU A C 1
ATOM 5735 O O . GLU A 1 809 ? -43.123 -11.495 -18.249 1.00 17.81 773 GLU A O 1
ATOM 5741 N N . GLN A 1 810 ? -42.613 -11.324 -20.436 1.00 19.26 774 GLN A N 1
ATOM 5742 C CA . GLN A 1 810 ? -41.194 -11.548 -20.180 1.00 18.16 774 GLN A CA 1
ATOM 5743 C C . GLN A 1 810 ? -40.543 -10.344 -19.510 1.00 16.55 774 GLN A C 1
ATOM 5744 O O . GLN A 1 810 ? -39.587 -10.510 -18.745 1.00 16.72 774 GLN A O 1
ATOM 5750 N N . VAL A 1 811 ? -41.036 -9.131 -19.780 1.00 17.04 775 VAL A N 1
ATOM 5751 C CA . VAL A 1 811 ? -40.579 -7.971 -19.018 1.00 14.01 775 VAL A CA 1
ATOM 5752 C C . VAL A 1 811 ? -40.961 -8.124 -17.551 1.00 15.63 775 VAL A C 1
ATOM 5753 O O . VAL A 1 811 ? -40.165 -7.832 -16.651 1.00 14.79 775 VAL A O 1
ATOM 5757 N N . LEU A 1 812 ? -42.182 -8.601 -17.288 1.00 17.08 776 LEU A N 1
ATOM 5758 C CA . LEU A 1 812 ? -42.605 -8.836 -15.911 1.00 17.25 776 LEU A CA 1
ATOM 5759 C C . LEU A 1 812 ? -41.786 -9.945 -15.260 1.00 18.17 776 LEU A C 1
ATOM 5760 O O . LEU A 1 812 ? -41.434 -9.847 -14.079 1.00 17.97 776 LEU A O 1
ATOM 5765 N N . ARG A 1 813 ? -41.476 -11.009 -16.009 1.00 16.18 777 ARG A N 1
ATOM 5766 C CA . ARG A 1 813 ? -40.617 -12.060 -15.470 1.00 17.26 777 ARG A CA 1
ATOM 5767 C C . ARG A 1 813 ? -39.238 -11.514 -15.126 1.00 17.40 777 ARG A C 1
ATOM 5768 O O . ARG A 1 813 ? -38.661 -11.866 -14.089 1.00 15.06 777 ARG A O 1
ATOM 5776 N N . ALA A 1 814 ? -38.692 -10.652 -15.988 1.00 15.42 778 ALA A N 1
ATOM 5777 C CA . ALA A 1 814 ? -37.380 -10.073 -15.724 1.00 16.00 778 ALA A CA 1
ATOM 5778 C C . ALA A 1 814 ? -37.412 -9.175 -14.495 1.00 15.67 778 ALA A C 1
ATOM 5779 O O . ALA A 1 814 ? -36.466 -9.173 -13.697 1.00 16.55 778 ALA A O 1
ATOM 5781 N N . LEU A 1 815 ? -38.494 -8.407 -14.325 1.00 15.93 779 LEU A N 1
ATOM 5782 C CA . LEU A 1 815 ? -38.661 -7.599 -13.122 1.00 17.69 779 LEU A CA 1
ATOM 5783 C C . LEU A 1 815 ? -38.771 -8.459 -11.874 1.00 18.95 779 LEU A C 1
ATOM 5784 O O . LEU A 1 815 ? -38.525 -7.966 -10.767 1.00 17.59 779 LEU A O 1
ATOM 5789 N N . ASP A 1 816 ? -39.139 -9.729 -12.033 1.00 20.16 780 ASP A N 1
ATOM 5790 C CA . ASP A 1 816 ? -39.214 -10.693 -10.947 1.00 20.23 780 ASP A CA 1
ATOM 5791 C C . ASP A 1 816 ? -37.922 -11.477 -10.770 1.00 21.68 780 ASP A C 1
ATOM 5792 O O . ASP A 1 816 ? -37.884 -12.409 -9.962 1.00 22.18 780 ASP A O 1
ATOM 5797 N N . GLY A 1 817 ? -36.876 -11.135 -11.516 1.00 20.90 781 GLY A N 1
ATOM 5798 C CA . GLY A 1 817 ? -35.610 -11.826 -11.383 1.00 18.90 781 GLY A CA 1
ATOM 5799 C C . GLY A 1 817 ? -35.618 -13.257 -11.870 1.00 20.40 781 GLY A C 1
ATOM 5800 O O . GLY A 1 817 ? -34.867 -14.086 -11.349 1.00 20.47 781 GLY A O 1
ATOM 5801 N N . ARG A 1 818 ? -36.453 -13.577 -12.850 1.00 20.42 782 ARG A N 1
ATOM 5802 C CA . ARG A 1 818 ? -36.467 -14.918 -13.408 1.00 19.93 782 ARG A CA 1
ATOM 5803 C C . ARG A 1 818 ? -35.506 -15.003 -14.588 1.00 19.87 782 ARG A C 1
ATOM 5804 O O . ARG A 1 818 ? -35.052 -13.989 -15.124 1.00 21.74 782 ARG A O 1
ATOM 5812 N N . PHE A 1 819 ? -35.177 -16.232 -14.975 1.00 17.34 783 PHE A N 1
ATOM 5813 C CA . PHE A 1 819 ? -34.290 -16.430 -16.112 1.00 16.08 783 PHE A CA 1
ATOM 5814 C C . PHE A 1 819 ? -35.029 -16.117 -17.408 1.00 19.13 783 PHE A C 1
ATOM 5815 O O . PHE A 1 819 ? -36.110 -16.657 -17.664 1.00 18.64 783 PHE A O 1
ATOM 5823 N N . ILE A 1 820 ? -34.448 -15.244 -18.222 1.00 15.74 784 ILE A N 1
ATOM 5824 C CA . ILE A 1 820 ? -35.022 -14.848 -19.505 1.00 17.64 784 ILE A CA 1
ATOM 5825 C C . ILE A 1 820 ? -34.338 -15.663 -20.597 1.00 17.18 784 ILE A C 1
ATOM 5826 O O . ILE A 1 820 ? -33.128 -15.495 -20.810 1.00 17.98 784 ILE A O 1
ATOM 5831 N N . PRO A 1 821 ? -35.055 -16.536 -21.304 1.00 20.69 785 PRO A N 1
ATOM 5832 C CA . PRO A 1 821 ? -34.396 -17.403 -22.285 1.00 19.60 785 PRO A CA 1
ATOM 5833 C C . PRO A 1 821 ? -33.784 -16.597 -23.418 1.00 18.92 785 PRO A C 1
ATOM 5834 O O . PRO A 1 821 ? -34.292 -15.544 -23.810 1.00 16.31 785 PRO A O 1
ATOM 5838 N N . ALA A 1 822 ? -32.669 -17.103 -23.937 1.00 17.24 786 ALA A N 1
ATOM 5839 C CA . ALA A 1 822 ? -31.972 -16.468 -25.043 1.00 16.87 786 ALA A CA 1
ATOM 5840 C C . ALA A 1 822 ? -32.422 -17.053 -26.378 1.00 18.55 786 ALA A C 1
ATOM 5841 O O . ALA A 1 822 ? -33.050 -18.112 -26.446 1.00 19.33 786 ALA A O 1
ATOM 5843 N N . GLY A 1 823 ? -32.090 -16.337 -27.447 1.00 17.45 787 GLY A N 1
ATOM 5844 C CA . GLY A 1 823 ? -32.417 -16.757 -28.787 1.00 18.82 787 GLY A CA 1
ATOM 5845 C C . GLY A 1 823 ? -31.611 -15.990 -29.813 1.00 18.15 787 GLY A C 1
ATOM 5846 O O . GLY A 1 823 ? -30.952 -14.996 -29.497 1.00 16.98 787 GLY A O 1
ATOM 5847 N N . PRO A 1 824 ? -31.635 -16.443 -31.061 1.00 17.55 788 PRO A N 1
ATOM 5848 C CA . PRO A 1 824 ? -30.893 -15.741 -32.113 1.00 16.90 788 PRO A CA 1
ATOM 5849 C C . PRO A 1 824 ? -31.520 -14.392 -32.435 1.00 13.71 788 PRO A C 1
ATOM 5850 O O . PRO A 1 824 ? -32.670 -14.107 -32.093 1.00 15.26 788 PRO A O 1
ATOM 5854 N N . SER A 1 825 ? -30.735 -13.559 -33.115 1.00 13.93 789 SER A N 1
ATOM 5855 C CA . SER A 1 825 ? -31.164 -12.235 -33.539 1.00 13.85 789 SER A CA 1
ATOM 5856 C C . SER A 1 825 ? -30.925 -12.075 -35.035 1.00 13.89 789 SER A C 1
ATOM 5857 O O . SER A 1 825 ? -30.139 -12.805 -35.641 1.00 11.40 789 SER A O 1
ATOM 5860 N N . GLY A 1 826 ? -31.613 -11.109 -35.624 1.00 13.49 790 GLY A N 1
ATOM 5861 C CA . GLY A 1 826 ? -31.560 -10.872 -37.047 1.00 15.06 790 GLY A CA 1
ATOM 5862 C C . GLY A 1 826 ? -32.946 -10.583 -37.581 1.00 15.64 790 GLY A C 1
ATOM 5863 O O . GLY A 1 826 ? -33.904 -10.417 -36.827 1.00 14.35 790 GLY A O 1
ATOM 5864 N N . SER A 1 827 ? -33.051 -10.532 -38.911 1.00 13.23 791 SER A N 1
ATOM 5865 C CA . SER A 1 827 ? -34.296 -10.157 -39.569 1.00 12.53 791 SER A CA 1
ATOM 5866 C C . SER A 1 827 ? -35.077 -11.397 -39.966 1.00 14.55 791 SER A C 1
ATOM 5867 O O . SER A 1 827 ? -34.552 -12.231 -40.721 1.00 14.13 791 SER A O 1
ATOM 5870 N N . PRO A 1 828 ? -36.324 -11.556 -39.514 1.00 13.30 792 PRO A N 1
ATOM 5871 C CA . PRO A 1 828 ? -37.152 -12.665 -40.007 1.00 17.06 792 PRO A CA 1
ATOM 5872 C C . PRO A 1 828 ? -37.610 -12.486 -41.445 1.00 18.41 792 PRO A C 1
ATOM 5873 O O . PRO A 1 828 ? -38.284 -13.374 -41.979 1.00 21.36 792 PRO A O 1
ATOM 5877 N N . LEU A 1 829 ? -37.275 -11.363 -42.079 1.00 17.94 793 LEU A N 1
ATOM 5878 C CA . LEU A 1 829 ? -37.553 -11.132 -43.490 1.00 18.00 793 LEU A CA 1
ATOM 5879 C C . LEU A 1 829 ? -36.408 -11.576 -44.392 1.00 16.52 793 LEU A C 1
ATOM 5880 O O . LEU A 1 829 ? -36.547 -11.524 -45.618 1.00 16.39 793 LEU A O 1
ATOM 5885 N N . ARG A 1 830 ? -35.285 -12.006 -43.819 1.00 13.25 794 ARG A N 1
ATOM 5886 C CA . ARG A 1 830 ? -34.128 -12.449 -44.584 1.00 15.49 794 ARG A CA 1
ATOM 5887 C C . ARG A 1 830 ? -33.933 -13.961 -44.478 1.00 15.95 794 ARG A C 1
ATOM 5888 O O . ARG A 1 830 ? -32.802 -14.453 -44.482 1.00 16.73 794 ARG A O 1
ATOM 5896 N N . GLY A 1 831 ? -35.032 -14.706 -44.379 1.00 18.07 795 GLY A N 1
ATOM 5897 C CA . GLY A 1 831 ? -34.955 -16.154 -44.333 1.00 19.36 795 GLY A CA 1
ATOM 5898 C C . GLY A 1 831 ? -34.415 -16.714 -43.038 1.00 18.74 795 GLY A C 1
ATOM 5899 O O . GLY A 1 831 ? -33.811 -17.791 -43.040 1.00 17.11 795 GLY A O 1
ATOM 5900 N N . LEU A 1 832 ? -34.618 -16.013 -41.926 1.00 18.28 796 LEU A N 1
ATOM 5901 C CA . LEU A 1 832 ? -34.069 -16.398 -40.626 1.00 14.17 796 LEU A CA 1
ATOM 5902 C C . LEU A 1 832 ? -35.218 -16.510 -39.625 1.00 16.95 796 LEU A C 1
ATOM 5903 O O . LEU A 1 832 ? -35.352 -15.686 -38.714 1.00 19.29 796 LEU A O 1
ATOM 5908 N N . VAL A 1 833 ? -36.046 -17.545 -39.790 1.00 15.89 797 VAL A N 1
ATOM 5909 C CA . VAL A 1 833 ? -37.247 -17.663 -38.970 1.00 17.39 797 VAL A CA 1
ATOM 5910 C C . VAL A 1 833 ? -36.902 -17.959 -37.510 1.00 15.19 797 VAL A C 1
ATOM 5911 O O . VAL A 1 833 ? -37.667 -17.603 -36.605 1.00 16.94 797 VAL A O 1
ATOM 5915 N N . ASN A 1 834 ? -35.741 -18.565 -37.239 1.00 15.60 798 ASN A N 1
ATOM 5916 C CA . ASN A 1 834 ? -35.454 -18.909 -35.848 1.00 13.96 798 ASN A CA 1
ATOM 5917 C C . ASN A 1 834 ? -35.098 -17.698 -34.982 1.00 17.94 798 ASN A C 1
ATOM 5918 O O . ASN A 1 834 ? -34.832 -17.885 -33.789 1.00 19.40 798 ASN A O 1
ATOM 5923 N N . VAL A 1 835 ? -35.097 -16.473 -35.521 1.00 16.68 799 VAL A N 1
ATOM 5924 C CA . VAL A 1 835 ? -35.023 -15.306 -34.645 1.00 16.09 799 VAL A CA 1
ATOM 5925 C C . VAL A 1 835 ? -36.340 -15.114 -33.907 1.00 17.45 799 VAL A C 1
ATOM 5926 O O . VAL A 1 835 ? -36.391 -14.398 -32.899 1.00 17.86 799 VAL A O 1
ATOM 5930 N N . LEU A 1 836 ? -37.407 -15.738 -34.386 1.00 16.10 800 LEU A N 1
ATOM 5931 C CA . LEU A 1 836 ? -38.690 -15.855 -33.719 1.00 13.82 800 LEU A CA 1
ATOM 5932 C C . LEU A 1 836 ? -38.729 -17.151 -32.913 1.00 15.17 800 LEU A C 1
ATOM 5933 O O . LEU A 1 836 ? -38.135 -18.157 -33.317 1.00 14.36 800 LEU A O 1
ATOM 5938 N N . PRO A 1 837 ? -39.409 -17.177 -31.757 1.00 15.99 801 PRO A N 1
ATOM 5939 C CA . PRO A 1 837 ? -40.222 -16.106 -31.173 1.00 15.52 801 PRO A CA 1
ATOM 5940 C C . PRO A 1 837 ? -39.415 -14.970 -30.555 1.00 16.11 801 PRO A C 1
ATOM 5941 O O . PRO A 1 837 ? -38.240 -15.138 -30.216 1.00 14.07 801 PRO A O 1
ATOM 5945 N N . THR A 1 838 ? -40.058 -13.817 -30.408 1.00 17.77 802 THR A N 1
ATOM 5946 C CA . THR A 1 838 ? -39.462 -12.707 -29.682 1.00 16.94 802 THR A CA 1
ATOM 5947 C C . THR A 1 838 ? -39.721 -12.902 -28.188 1.00 17.39 802 THR A C 1
ATOM 5948 O O . THR A 1 838 ? -40.152 -13.969 -27.741 1.00 18.21 802 THR A O 1
ATOM 5952 N N . GLY A 1 839 ? -39.467 -11.865 -27.395 1.00 15.98 803 GLY A N 1
ATOM 5953 C CA . GLY A 1 839 ? -39.538 -12.001 -25.956 1.00 16.75 803 GLY A CA 1
ATOM 5954 C C . GLY A 1 839 ? -38.335 -12.671 -25.337 1.00 18.26 803 GLY A C 1
ATOM 5955 O O . GLY A 1 839 ? -38.435 -13.189 -24.221 1.00 19.41 803 GLY A O 1
ATOM 5956 N N . ARG A 1 840 ? -37.195 -12.672 -26.024 1.00 17.59 804 ARG A N 1
ATOM 5957 C CA . ARG A 1 840 ? -35.999 -13.366 -25.577 1.00 16.82 804 ARG A CA 1
ATOM 5958 C C . ARG A 1 840 ? -34.825 -12.397 -25.467 1.00 17.01 804 ARG A C 1
ATOM 5959 O O . ARG A 1 840 ? -34.782 -11.354 -26.126 1.00 16.94 804 ARG A O 1
ATOM 5967 N N . ASN A 1 841 ? -33.867 -12.758 -24.614 1.00 14.41 805 ASN A N 1
ATOM 5968 C CA . ASN A 1 841 ? -32.640 -11.981 -24.425 1.00 13.88 805 ASN A CA 1
ATOM 5969 C C . ASN A 1 841 ? -31.628 -12.458 -25.460 1.00 16.43 805 ASN A C 1
ATOM 5970 O O . ASN A 1 841 ? -30.848 -13.378 -25.213 1.00 17.22 805 ASN A O 1
ATOM 5975 N N . PHE A 1 842 ? -31.624 -11.822 -26.632 1.00 14.97 806 PHE A N 1
ATOM 5976 C CA . PHE A 1 842 ? -31.000 -12.474 -27.775 1.00 14.42 806 PHE A CA 1
ATOM 5977 C C . PHE A 1 842 ? -29.474 -12.480 -27.677 1.00 15.14 806 PHE A C 1
ATOM 5978 O O . PHE A 1 842 ? -28.855 -11.677 -26.973 1.00 12.34 806 PHE A O 1
ATOM 5986 N N . TYR A 1 843 ? -28.875 -13.440 -28.378 1.00 13.96 807 TYR A N 1
ATOM 5987 C CA . TYR A 1 843 ? -27.452 -13.462 -28.673 1.00 13.49 807 TYR A CA 1
ATOM 5988 C C . TYR A 1 843 ? -27.262 -13.194 -30.162 1.00 14.56 807 TYR A C 1
ATOM 5989 O O . TYR A 1 843 ? -28.227 -13.026 -30.912 1.00 17.53 807 TYR A O 1
ATOM 5998 N N . SER A 1 844 ? -26.002 -13.147 -30.601 1.00 13.85 808 SER A N 1
ATOM 5999 C CA . SER A 1 844 ? -25.718 -12.791 -31.982 1.00 16.96 808 SER A CA 1
ATOM 6000 C C . SER A 1 844 ? -24.932 -13.920 -32.630 1.00 18.39 808 SER A C 1
ATOM 6001 O O . SER A 1 844 ? -25.515 -14.953 -32.990 1.00 16.60 808 SER A O 1
ATOM 6004 N N . VAL A 1 845 ? -23.620 -13.766 -32.812 1.00 17.30 809 VAL A N 1
ATOM 6005 C CA . VAL A 1 845 ? -22.837 -14.674 -33.638 1.00 16.22 809 VAL A CA 1
ATOM 6006 C C . VAL A 1 845 ? -21.537 -15.030 -32.932 1.00 14.63 809 VAL A C 1
ATOM 6007 O O . VAL A 1 845 ? -21.096 -14.352 -32.001 1.00 15.15 809 VAL A O 1
ATOM 6011 N N . ASP A 1 846 ? -20.933 -16.118 -33.386 1.00 14.42 810 ASP A N 1
ATOM 6012 C CA . ASP A 1 846 ? -19.558 -16.437 -33.032 1.00 15.31 810 ASP A CA 1
ATOM 6013 C C . ASP A 1 846 ? -18.663 -15.440 -33.751 1.00 12.91 810 ASP A C 1
ATOM 6014 O O . ASP A 1 846 ? -18.569 -15.492 -34.985 1.00 14.45 810 ASP A O 1
ATOM 6019 N N . PRO A 1 847 ? -18.003 -14.519 -33.044 1.00 13.52 811 PRO A N 1
ATOM 6020 C CA . PRO A 1 847 ? -17.242 -13.464 -33.731 1.00 16.16 811 PRO A CA 1
ATOM 6021 C C . PRO A 1 847 ? -15.994 -13.964 -34.433 1.00 16.32 811 PRO A C 1
ATOM 6022 O O . PRO A 1 847 ? -15.415 -13.210 -35.226 1.00 16.41 811 PRO A O 1
ATOM 6026 N N . LYS A 1 848 ? -15.555 -15.193 -34.164 1.00 16.49 812 LYS A N 1
ATOM 6027 C CA . LYS A 1 848 ? -14.434 -15.796 -34.873 1.00 15.49 812 LYS A CA 1
ATOM 6028 C C . LYS A 1 848 ? -14.872 -16.589 -36.097 1.00 18.74 812 LYS A C 1
ATOM 6029 O O . LYS A 1 848 ? -14.024 -17.185 -36.771 1.00 19.03 812 LYS A O 1
ATOM 6035 N N . ALA A 1 849 ? -16.172 -16.607 -36.401 1.00 19.78 813 ALA A N 1
ATOM 6036 C CA . ALA A 1 849 ? -16.717 -17.379 -37.511 1.00 18.35 813 ALA A CA 1
ATOM 6037 C C . ALA A 1 849 ? -17.359 -16.483 -38.564 1.00 17.62 813 ALA A C 1
ATOM 6038 O O . ALA A 1 849 ? -18.286 -16.903 -39.264 1.00 16.35 813 ALA A O 1
ATOM 6040 N N . VAL A 1 850 ? -16.881 -15.247 -38.687 1.00 16.03 814 VAL A N 1
ATOM 6041 C CA . VAL A 1 850 ? -17.390 -14.326 -39.700 1.00 16.56 814 VAL A CA 1
ATOM 6042 C C . VAL A 1 850 ? -16.223 -13.855 -40.563 1.00 17.46 814 VAL A C 1
ATOM 6043 O O . VAL A 1 850 ? -15.147 -13.536 -40.034 1.00 19.17 814 VAL A O 1
ATOM 6047 N N . PRO A 1 851 ? -16.374 -13.812 -41.895 1.00 18.33 815 PRO A N 1
ATOM 6048 C CA . PRO A 1 851 ? -17.600 -14.173 -42.614 1.00 17.20 815 PRO A CA 1
ATOM 6049 C C . PRO A 1 851 ? -17.841 -15.677 -42.706 1.00 19.99 815 PRO A C 1
ATOM 6050 O O . PRO A 1 851 ? -16.891 -16.457 -42.809 1.00 17.80 815 PRO A O 1
ATOM 6054 N N . SER A 1 852 ? -19.111 -16.071 -42.655 1.00 19.30 816 SER A N 1
ATOM 6055 C CA . SER A 1 852 ? -19.475 -17.441 -42.967 1.00 21.15 816 SER A CA 1
ATOM 6056 C C . SER A 1 852 ? -19.301 -17.693 -44.463 1.00 21.68 816 SER A C 1
ATOM 6057 O O . SER A 1 852 ? -19.056 -16.776 -45.254 1.00 19.68 816 SER A O 1
ATOM 6060 N N . ARG A 1 853 ? -19.433 -18.961 -44.853 1.00 23.13 817 ARG A N 1
ATOM 6061 C CA . ARG A 1 853 ? -19.350 -19.295 -46.271 1.00 24.34 817 ARG A CA 1
ATOM 6062 C C . ARG A 1 853 ? -20.491 -18.656 -47.054 1.00 22.05 817 ARG A C 1
ATOM 6063 O O . ARG A 1 853 ? -20.299 -18.212 -48.193 1.00 20.74 817 ARG A O 1
ATOM 6071 N N . LEU A 1 854 ? -21.688 -18.592 -46.461 1.00 19.80 818 LEU A N 1
ATOM 6072 C CA . LEU A 1 854 ? -22.795 -17.914 -47.128 1.00 17.42 818 LEU A CA 1
ATOM 6073 C C . LEU A 1 854 ? -22.525 -16.421 -47.256 1.00 18.29 818 LEU A C 1
ATOM 6074 O O . LEU A 1 854 ? -22.843 -15.813 -48.285 1.00 20.15 818 LEU A O 1
ATOM 6079 N N . ALA A 1 855 ? -21.948 -15.810 -46.217 1.00 16.84 819 ALA A N 1
ATOM 6080 C CA . ALA A 1 855 ? -21.606 -14.395 -46.295 1.00 19.04 819 ALA A CA 1
ATOM 6081 C C . ALA A 1 855 ? -20.501 -14.144 -47.310 1.00 18.93 819 ALA A C 1
ATOM 6082 O O . ALA A 1 855 ? -20.503 -13.104 -47.980 1.00 16.99 819 ALA A O 1
ATOM 6084 N N . TRP A 1 856 ? -19.555 -15.079 -47.437 1.00 20.33 820 TRP A N 1
ATOM 6085 C CA . TRP A 1 856 ? -18.529 -14.959 -48.467 1.00 17.21 820 TRP A CA 1
ATOM 6086 C C . TRP A 1 856 ? -19.152 -14.895 -49.854 1.00 18.55 820 TRP A C 1
ATOM 6087 O O . TRP A 1 856 ? -18.736 -14.084 -50.689 1.00 17.66 820 TRP A O 1
ATOM 6098 N N A GLU A 1 857 ? -20.161 -15.730 -50.114 0.49 18.57 821 GLU A N 1
ATOM 6099 N N B GLU A 1 857 ? -20.143 -15.752 -50.120 0.51 18.55 821 GLU A N 1
ATOM 6100 C CA A GLU A 1 857 ? -20.824 -15.701 -51.414 0.49 19.50 821 GLU A CA 1
ATOM 6101 C CA B GLU A 1 857 ? -20.839 -15.706 -51.403 0.51 19.51 821 GLU A CA 1
ATOM 6102 C C A GLU A 1 857 ? -21.520 -14.366 -51.652 0.49 17.93 821 GLU A C 1
ATOM 6103 C C B GLU A 1 857 ? -21.470 -14.341 -51.634 0.51 17.94 821 GLU A C 1
ATOM 6104 O O A GLU A 1 857 ? -21.519 -13.849 -52.775 0.49 17.25 821 GLU A O 1
ATOM 6105 O O B GLU A 1 857 ? -21.378 -13.782 -52.733 0.51 17.11 821 GLU A O 1
ATOM 6116 N N . ALA A 1 858 ? -22.115 -13.790 -50.604 1.00 16.43 822 ALA A N 1
ATOM 6117 C CA . ALA A 1 858 ? -22.768 -12.494 -50.747 1.00 17.12 822 ALA A CA 1
ATOM 6118 C C . ALA A 1 858 ? -21.752 -11.378 -50.953 1.00 16.44 822 ALA A C 1
ATOM 6119 O O . ALA A 1 858 ? -21.957 -10.494 -51.793 1.00 19.19 822 ALA A O 1
ATOM 6121 N N . GLY A 1 859 ? -20.653 -11.400 -50.198 1.00 14.78 823 GLY A N 1
ATOM 6122 C CA . GLY A 1 859 ? -19.647 -10.361 -50.344 1.00 17.42 823 GLY A CA 1
ATOM 6123 C C . GLY A 1 859 ? -19.016 -10.347 -51.723 1.00 16.73 823 GLY A C 1
ATOM 6124 O O . GLY A 1 859 ? -18.751 -9.280 -52.284 1.00 16.09 823 GLY A O 1
ATOM 6125 N N . VAL A 1 860 ? -18.761 -11.531 -52.286 1.00 16.11 824 VAL A N 1
ATOM 6126 C CA . VAL A 1 860 ? -18.251 -11.612 -53.653 1.00 17.40 824 VAL A CA 1
ATOM 6127 C C . VAL A 1 860 ? -19.255 -11.012 -54.628 1.00 17.69 824 VAL A C 1
ATOM 6128 O O . VAL A 1 860 ? -18.888 -10.258 -55.539 1.00 21.12 824 VAL A O 1
ATOM 6132 N N . ALA A 1 861 ? -20.539 -11.330 -54.449 1.00 15.76 825 ALA A N 1
ATOM 6133 C CA . ALA A 1 861 ? -21.571 -10.761 -55.309 1.00 17.44 825 ALA A CA 1
ATOM 6134 C C . ALA A 1 861 ? -21.668 -9.250 -55.131 1.00 17.11 825 ALA A C 1
ATOM 6135 O O . ALA A 1 861 ? -21.841 -8.516 -56.111 1.00 17.03 825 ALA A O 1
ATOM 6137 N N . LEU A 1 862 ? -21.557 -8.766 -53.891 1.00 16.01 826 LEU A N 1
ATOM 6138 C CA . LEU A 1 862 ? -21.550 -7.324 -53.656 1.00 15.36 826 LEU A CA 1
ATOM 6139 C C . LEU A 1 862 ? -20.363 -6.666 -54.350 1.00 14.60 826 LEU A C 1
ATOM 6140 O O . LEU A 1 862 ? -20.512 -5.638 -55.020 1.00 17.08 826 LEU A O 1
ATOM 6145 N N . ALA A 1 863 ? -19.171 -7.249 -54.198 1.00 15.05 827 ALA A N 1
ATOM 6146 C CA . ALA A 1 863 ? -17.987 -6.718 -54.867 1.00 14.37 827 ALA A CA 1
ATOM 6147 C C . ALA A 1 863 ? -18.157 -6.733 -56.382 1.00 14.53 827 ALA A C 1
ATOM 6148 O O . ALA A 1 863 ? -17.925 -5.721 -57.053 1.00 14.49 827 ALA A O 1
ATOM 6150 N N . ASP A 1 864 ? -18.561 -7.878 -56.938 1.00 19.90 828 ASP A N 1
ATOM 6151 C CA . ASP A 1 864 ? -18.726 -7.978 -58.387 1.00 21.17 828 ASP A CA 1
ATOM 6152 C C . ASP A 1 864 ? -19.766 -6.990 -58.897 1.00 20.47 828 ASP A C 1
ATOM 6153 O O . ASP A 1 864 ? -19.581 -6.372 -59.952 1.00 18.82 828 ASP A O 1
ATOM 6158 N N . SER A 1 865 ? -20.866 -6.826 -58.155 1.00 16.65 829 SER A N 1
ATOM 6159 C CA . SER A 1 865 ? -21.940 -5.942 -58.593 1.00 17.81 829 SER A CA 1
ATOM 6160 C C . SER A 1 865 ? -21.506 -4.482 -58.548 1.00 18.65 829 SER A C 1
ATOM 6161 O O . SER A 1 865 ? -21.836 -3.702 -59.450 1.00 16.84 829 SER A O 1
ATOM 6164 N N . LEU A 1 866 ? -20.767 -4.097 -57.506 1.00 18.45 830 LEU A N 1
ATOM 6165 C CA . LEU A 1 866 ? -20.262 -2.730 -57.411 1.00 16.18 830 LEU A CA 1
ATOM 6166 C C . LEU A 1 866 ? -19.298 -2.423 -58.551 1.00 14.93 830 LEU A C 1
ATOM 6167 O O . LEU A 1 866 ? -19.372 -1.357 -59.172 1.00 16.58 830 LEU A O 1
ATOM 6172 N N . LEU A 1 867 ? -18.376 -3.346 -58.832 1.00 16.93 831 LEU A N 1
ATOM 6173 C CA . LEU A 1 867 ? -17.394 -3.105 -59.885 1.00 19.55 831 LEU A CA 1
ATOM 6174 C C . LEU A 1 867 ? -18.054 -3.045 -61.256 1.00 23.32 831 LEU A C 1
ATOM 6175 O O . LEU A 1 867 ? -17.698 -2.197 -62.084 1.00 22.48 831 LEU A O 1
ATOM 6180 N N . ALA A 1 868 ? -19.020 -3.931 -61.513 1.00 22.88 832 ALA A N 1
ATOM 6181 C CA . ALA A 1 868 ? -19.723 -3.906 -62.792 1.00 24.56 832 ALA A CA 1
ATOM 6182 C C . ALA A 1 868 ? -20.443 -2.580 -63.003 1.00 22.55 832 ALA A C 1
ATOM 6183 O O . ALA A 1 868 ? -20.404 -2.012 -64.100 1.00 25.71 832 ALA A O 1
ATOM 6185 N N . ARG A 1 869 ? -21.101 -2.068 -61.960 1.00 21.12 833 ARG A N 1
ATOM 6186 C CA . ARG A 1 869 ? -21.810 -0.798 -62.081 1.00 20.76 833 ARG A CA 1
ATOM 6187 C C . ARG A 1 869 ? -20.845 0.338 -62.393 1.00 21.21 833 ARG A C 1
ATOM 6188 O O . ARG A 1 869 ? -21.097 1.157 -63.285 1.00 20.02 833 ARG A O 1
ATOM 6196 N N . TYR A 1 870 ? -19.727 0.403 -61.666 1.00 19.03 834 TYR A N 1
ATOM 6197 C CA . TYR A 1 870 ? -18.775 1.489 -61.874 1.00 21.21 834 TYR A CA 1
ATOM 6198 C C . TYR A 1 870 ? -18.170 1.427 -63.270 1.00 21.33 834 TYR A C 1
ATOM 6199 O O . TYR A 1 870 ? -18.088 2.443 -63.971 1.00 25.24 834 TYR A O 1
ATOM 6208 N N . ARG A 1 871 ? -17.736 0.237 -63.689 1.00 23.01 835 ARG A N 1
ATOM 6209 C CA . ARG A 1 871 ? -17.111 0.099 -65.000 1.00 25.54 835 ARG A CA 1
ATOM 6210 C C . ARG A 1 871 ? -18.107 0.385 -66.118 1.00 29.31 835 ARG A C 1
ATOM 6211 O O . ARG A 1 871 ? -17.739 0.959 -67.151 1.00 28.32 835 ARG A O 1
ATOM 6219 N N . ASP A 1 872 ? -19.377 0.014 -65.922 1.00 31.88 836 ASP A N 1
ATOM 6220 C CA . ASP A 1 872 ? -20.403 0.329 -66.913 1.00 37.32 836 ASP A CA 1
ATOM 6221 C C . ASP A 1 872 ? -20.548 1.834 -67.103 1.00 38.17 836 ASP A C 1
ATOM 6222 O O . ASP A 1 872 ? -20.775 2.306 -68.223 1.00 39.45 836 ASP A O 1
ATOM 6227 N N . GLU A 1 873 ? -20.424 2.603 -66.023 1.00 38.67 837 GLU A N 1
ATOM 6228 C CA . GLU A 1 873 ? -20.608 4.046 -66.103 1.00 41.61 837 GLU A CA 1
ATOM 6229 C C . GLU A 1 873 ? -19.347 4.790 -66.523 1.00 41.13 837 GLU A C 1
ATOM 6230 O O . GLU A 1 873 ? -19.445 5.804 -67.224 1.00 42.53 837 GLU A O 1
ATOM 6236 N N . HIS A 1 874 ? -18.166 4.310 -66.130 1.00 37.51 838 HIS A N 1
ATOM 6237 C CA . HIS A 1 874 ? -16.932 5.051 -66.349 1.00 35.85 838 HIS A CA 1
ATOM 6238 C C . HIS A 1 874 ? -15.943 4.372 -67.287 1.00 35.18 838 HIS A C 1
ATOM 6239 O O . HIS A 1 874 ? -14.930 4.990 -67.633 1.00 36.86 838 HIS A O 1
ATOM 6246 N N . GLY A 1 875 ? -16.196 3.135 -67.708 1.00 31.85 839 GLY A N 1
ATOM 6247 C CA . GLY A 1 875 ? -15.286 2.469 -68.620 1.00 32.08 839 GLY A CA 1
ATOM 6248 C C . GLY A 1 875 ? -13.945 2.102 -68.030 1.00 34.05 839 GLY A C 1
ATOM 6249 O O . GLY A 1 875 ? -12.987 1.890 -68.777 1.00 37.25 839 GLY A O 1
ATOM 6250 N N . ARG A 1 876 ? -13.846 2.019 -66.705 1.00 30.89 840 ARG A N 1
ATOM 6251 C CA . ARG A 1 876 ? -12.594 1.675 -66.046 1.00 30.19 840 ARG A CA 1
ATOM 6252 C C . ARG A 1 876 ? -12.904 1.212 -64.632 1.00 26.63 840 ARG A C 1
ATOM 6253 O O . ARG A 1 876 ? -13.981 1.482 -64.095 1.00 24.32 840 ARG A O 1
ATOM 6261 N N . TRP A 1 877 ? -11.945 0.508 -64.035 1.00 26.04 841 TRP A N 1
ATOM 6262 C CA . TRP A 1 877 ? -12.105 0.062 -62.662 1.00 26.71 841 TRP A CA 1
ATOM 6263 C C . TRP A 1 877 ? -11.960 1.241 -61.702 1.00 26.40 841 TRP A C 1
ATOM 6264 O O . TRP A 1 877 ? -11.187 2.169 -61.958 1.00 26.93 841 TRP A O 1
ATOM 6275 N N . PRO A 1 878 ? -12.687 1.229 -60.586 1.00 21.66 842 PRO A N 1
ATOM 6276 C CA . PRO A 1 878 ? -12.423 2.221 -59.541 1.00 19.71 842 PRO A CA 1
ATOM 6277 C C . PRO A 1 878 ? -11.095 1.924 -58.861 1.00 20.28 842 PRO A C 1
ATOM 6278 O O . PRO A 1 878 ? -10.774 0.771 -58.566 1.00 22.77 842 PRO A O 1
ATOM 6282 N N . ARG A 1 879 ? -10.311 2.979 -58.632 1.00 19.59 843 ARG A N 1
ATOM 6283 C CA . ARG A 1 879 ? -9.009 2.796 -57.997 1.00 20.19 843 ARG A CA 1
ATOM 6284 C C . ARG A 1 879 ? -9.153 2.378 -56.540 1.00 21.45 843 ARG A C 1
ATOM 6285 O O . ARG A 1 879 ? -8.324 1.613 -56.030 1.00 18.47 843 ARG A O 1
ATOM 6293 N N . SER A 1 880 ? -10.196 2.855 -55.865 1.00 19.31 844 SER A N 1
ATOM 6294 C CA . SER A 1 880 ? -10.397 2.572 -54.454 1.00 20.03 844 SER A CA 1
ATOM 6295 C C . SER A 1 880 ? -11.878 2.661 -54.123 1.00 17.40 844 SER A C 1
ATOM 6296 O O . SER A 1 880 ? -12.592 3.523 -54.645 1.00 15.68 844 SER A O 1
ATOM 6299 N N . VAL A 1 881 ? -12.328 1.763 -53.253 1.00 15.97 845 VAL A N 1
ATOM 6300 C CA . VAL A 1 881 ? -13.689 1.760 -52.733 1.00 16.27 845 VAL A CA 1
ATOM 6301 C C . VAL A 1 881 ? -13.627 2.104 -51.253 1.00 14.68 845 VAL A C 1
ATOM 6302 O O . VAL A 1 881 ? -12.830 1.522 -50.509 1.00 17.33 845 VAL A O 1
ATOM 6306 N N . GLY A 1 882 ? -14.452 3.059 -50.831 1.00 14.05 846 GLY A N 1
ATOM 6307 C CA . GLY A 1 882 ? -14.645 3.341 -49.420 1.00 13.21 846 GLY A CA 1
ATOM 6308 C C . GLY A 1 882 ? -15.928 2.682 -48.952 1.00 14.43 846 GLY A C 1
ATOM 6309 O O . GLY A 1 882 ? -16.982 2.847 -49.570 1.00 15.08 846 GLY A O 1
ATOM 6310 N N . LEU A 1 883 ? -15.826 1.920 -47.864 1.00 12.89 847 LEU A N 1
ATOM 6311 C CA . LEU A 1 883 ? -16.957 1.150 -47.360 1.00 14.02 847 LEU A CA 1
ATOM 6312 C C . LEU A 1 883 ? -17.122 1.383 -45.867 1.00 16.92 847 LEU A C 1
ATOM 6313 O O . LEU A 1 883 ? -16.153 1.286 -45.107 1.00 17.65 847 LEU A O 1
ATOM 6318 N N . SER A 1 884 ? -18.351 1.682 -45.450 1.00 13.88 848 SER A N 1
ATOM 6319 C CA . SER A 1 884 ? -18.683 1.793 -44.037 1.00 11.37 848 SER A CA 1
ATOM 6320 C C . SER A 1 884 ? -19.229 0.459 -43.546 1.00 12.82 848 SER A C 1
ATOM 6321 O O . SER A 1 884 ? -20.109 -0.130 -44.181 1.00 12.48 848 SER A O 1
ATOM 6324 N N . VAL A 1 885 ? -18.704 -0.017 -42.417 1.00 13.10 849 VAL A N 1
ATOM 6325 C CA . VAL A 1 885 ? -18.959 -1.372 -41.938 1.00 14.53 849 VAL A CA 1
ATOM 6326 C C . VAL A 1 885 ? -19.409 -1.299 -40.486 1.00 14.39 849 VAL A C 1
ATOM 6327 O O . VAL A 1 885 ? -18.689 -0.755 -39.639 1.00 13.62 849 VAL A O 1
ATOM 6331 N N . TRP A 1 886 ? -20.578 -1.868 -40.194 1.00 12.97 850 TRP A N 1
ATOM 6332 C CA . TRP A 1 886 ? -21.174 -1.823 -38.867 1.00 14.15 850 TRP A CA 1
ATOM 6333 C C . TRP A 1 886 ? -21.223 -3.211 -38.241 1.00 15.48 850 TRP A C 1
ATOM 6334 O O . TRP A 1 886 ? -21.360 -4.223 -38.935 1.00 12.66 850 TRP A O 1
ATOM 6345 N N . GLY A 1 887 ? -21.145 -3.244 -36.910 1.00 13.12 851 GLY A N 1
ATOM 6346 C CA . GLY A 1 887 ? -21.230 -4.514 -36.209 1.00 13.07 851 GLY A CA 1
ATOM 6347 C C . GLY A 1 887 ? -22.600 -5.155 -36.323 1.00 15.86 851 GLY A C 1
ATOM 6348 O O . GLY A 1 887 ? -22.714 -6.376 -36.475 1.00 11.86 851 GLY A O 1
ATOM 6349 N N . THR A 1 888 ? -23.660 -4.343 -36.255 1.00 11.90 852 THR A N 1
ATOM 6350 C CA . THR A 1 888 ? -25.006 -4.892 -36.367 1.00 13.18 852 THR A CA 1
ATOM 6351 C C . THR A 1 888 ? -25.222 -5.545 -37.727 1.00 12.99 852 THR A C 1
ATOM 6352 O O . THR A 1 888 ? -25.935 -6.550 -37.826 1.00 12.40 852 THR A O 1
ATOM 6356 N N . SER A 1 889 ? -24.577 -5.021 -38.775 1.00 13.50 853 SER A N 1
ATOM 6357 C CA . SER A 1 889 ? -24.679 -5.630 -40.097 1.00 15.11 853 SER A CA 1
ATOM 6358 C C . SER A 1 889 ? -23.977 -6.980 -40.138 1.00 13.31 853 SER A C 1
ATOM 6359 O O . SER A 1 889 ? -24.496 -7.938 -40.722 1.00 12.84 853 SER A O 1
ATOM 6362 N N . ALA A 1 890 ? -22.788 -7.073 -39.539 1.00 13.29 854 ALA A N 1
ATOM 6363 C CA . ALA A 1 890 ? -22.099 -8.356 -39.485 1.00 13.46 854 ALA A CA 1
ATOM 6364 C C . ALA A 1 890 ? -22.915 -9.389 -38.722 1.00 14.04 854 ALA A C 1
ATOM 6365 O O . ALA A 1 890 ? -22.873 -10.579 -39.049 1.00 12.86 854 ALA A O 1
ATOM 6367 N N . MET A 1 891 ? -23.677 -8.955 -37.719 1.00 11.85 855 MET A N 1
ATOM 6368 C CA . MET A 1 891 ? -24.499 -9.890 -36.960 1.00 11.50 855 MET A CA 1
ATOM 6369 C C . MET A 1 891 ? -25.770 -10.278 -37.708 1.00 13.73 855 MET A C 1
ATOM 6370 O O . MET A 1 891 ? -26.276 -11.389 -37.518 1.00 13.39 855 MET A O 1
ATOM 6375 N N . ARG A 1 892 ? -26.300 -9.383 -38.550 1.00 15.28 856 ARG A N 1
ATOM 6376 C CA . ARG A 1 892 ? -27.488 -9.710 -39.334 1.00 13.61 856 ARG A CA 1
ATOM 6377 C C . ARG A 1 892 ? -27.172 -10.678 -40.469 1.00 15.34 856 ARG A C 1
ATOM 6378 O O . ARG A 1 892 ? -28.024 -11.494 -40.844 1.00 13.43 856 ARG A O 1
ATOM 6386 N N . THR A 1 893 ? -25.971 -10.588 -41.042 1.00 15.40 857 THR A N 1
ATOM 6387 C CA . THR A 1 893 ? -25.633 -11.297 -42.267 1.00 13.51 857 THR A CA 1
ATOM 6388 C C . THR A 1 893 ? -24.542 -12.343 -42.101 1.00 16.20 857 THR A C 1
ATOM 6389 O O . THR A 1 893 ? -24.260 -13.067 -43.066 1.00 14.32 857 THR A O 1
ATOM 6393 N N . ALA A 1 894 ? -23.920 -12.433 -40.927 1.00 14.19 858 ALA A N 1
ATOM 6394 C CA . ALA A 1 894 ? -22.728 -13.244 -40.684 1.00 17.31 858 ALA A CA 1
ATOM 6395 C C . ALA A 1 894 ? -21.529 -12.769 -41.503 1.00 19.24 858 ALA A C 1
ATOM 6396 O O . ALA A 1 894 ? -20.606 -13.547 -41.763 1.00 17.65 858 ALA A O 1
ATOM 6398 N N . GLY A 1 895 ? -21.527 -11.502 -41.926 1.00 18.43 859 GLY A N 1
ATOM 6399 C CA . GLY A 1 895 ? -20.310 -10.871 -42.405 1.00 16.06 859 GLY A CA 1
ATOM 6400 C C . GLY A 1 895 ? -20.232 -10.483 -43.871 1.00 17.50 859 GLY A C 1
ATOM 6401 O O . GLY A 1 895 ? -19.146 -10.537 -44.457 1.00 17.37 859 GLY A O 1
ATOM 6402 N N . ASP A 1 896 ? -21.352 -10.063 -44.469 1.00 15.96 860 ASP A N 1
ATOM 6403 C CA . ASP A 1 896 ? -21.345 -9.686 -45.884 1.00 14.01 860 ASP A CA 1
ATOM 6404 C C . ASP A 1 896 ? -20.339 -8.572 -46.164 1.00 15.49 860 ASP A C 1
ATOM 6405 O O . ASP A 1 896 ? -19.576 -8.643 -47.136 1.00 13.86 860 ASP A O 1
ATOM 6410 N N . ASP A 1 897 ? -20.348 -7.519 -45.338 1.00 12.39 861 ASP A N 1
ATOM 6411 C CA . ASP A 1 897 ? -19.423 -6.399 -45.526 1.00 15.97 861 ASP A CA 1
ATOM 6412 C C . ASP A 1 897 ? -17.977 -6.872 -45.516 1.00 15.83 861 ASP A C 1
ATOM 6413 O O . ASP A 1 897 ? -17.162 -6.445 -46.343 1.00 15.88 861 ASP A O 1
ATOM 6418 N N . ILE A 1 898 ? -17.636 -7.723 -44.549 1.00 14.62 862 ILE A N 1
ATOM 6419 C CA . ILE A 1 898 ? -16.263 -8.200 -44.408 1.00 15.44 862 ILE A CA 1
ATOM 6420 C C . ILE A 1 898 ? -15.840 -8.961 -45.655 1.00 17.01 862 ILE A C 1
ATOM 6421 O O . ILE A 1 898 ? -14.741 -8.761 -46.186 1.00 18.50 862 ILE A O 1
ATOM 6426 N N . ALA A 1 899 ? -16.713 -9.848 -46.138 1.00 17.22 863 ALA A N 1
ATOM 6427 C CA . ALA A 1 899 ? -16.409 -10.618 -47.338 1.00 17.20 863 ALA A CA 1
ATOM 6428 C C . ALA A 1 899 ? -16.229 -9.711 -48.549 1.00 16.68 863 ALA A C 1
ATOM 6429 O O . ALA A 1 899 ? -15.393 -9.985 -49.418 1.00 18.27 863 ALA A O 1
ATOM 6431 N N . GLU A 1 900 ? -17.003 -8.625 -48.626 1.00 14.83 864 GLU A N 1
ATOM 6432 C CA . GLU A 1 900 ? -16.870 -7.717 -49.760 1.00 14.76 864 GLU A CA 1
ATOM 6433 C C . GLU A 1 900 ? -15.495 -7.062 -49.779 1.00 14.76 864 GLU A C 1
ATOM 6434 O O . GLU A 1 900 ? -14.871 -6.947 -50.840 1.00 13.83 864 GLU A O 1
ATOM 6440 N N . VAL A 1 901 ? -15.007 -6.628 -48.615 1.00 16.79 865 VAL A N 1
ATOM 6441 C CA . VAL A 1 901 ? -13.663 -6.061 -48.535 1.00 14.72 865 VAL A CA 1
ATOM 6442 C C . VAL A 1 901 ? -12.630 -7.079 -49.004 1.00 15.53 865 VAL A C 1
ATOM 6443 O O . VAL A 1 901 ? -11.763 -6.776 -49.831 1.00 14.54 865 VAL A O 1
ATOM 6447 N N . LEU A 1 902 ? -12.713 -8.303 -48.480 1.00 17.09 866 LEU A N 1
ATOM 6448 C CA . LEU A 1 902 ? -11.779 -9.352 -48.878 1.00 19.45 866 LEU A CA 1
ATOM 6449 C C . LEU A 1 902 ? -11.870 -9.638 -50.373 1.00 20.20 866 LEU A C 1
ATOM 6450 O O . LEU A 1 902 ? -10.845 -9.810 -51.043 1.00 18.53 866 LEU A O 1
ATOM 6455 N N . ALA A 1 903 ? -13.090 -9.682 -50.916 1.00 19.93 867 ALA A N 1
ATOM 6456 C CA . ALA A 1 903 ? -13.258 -9.973 -52.337 1.00 18.15 867 ALA A CA 1
ATOM 6457 C C . ALA A 1 903 ? -12.649 -8.879 -53.205 1.00 18.21 867 ALA A C 1
ATOM 6458 O O . ALA A 1 903 ? -12.021 -9.169 -54.231 1.00 19.17 867 ALA A O 1
ATOM 6460 N N . LEU A 1 904 ? -12.826 -7.614 -52.817 1.00 15.33 868 LEU A N 1
ATOM 6461 C CA . LEU A 1 904 ? -12.245 -6.522 -53.593 1.00 14.33 868 LEU A CA 1
ATOM 6462 C C . LEU A 1 904 ? -10.723 -6.598 -53.592 1.00 16.35 868 LEU A C 1
ATOM 6463 O O . LEU A 1 904 ? -10.080 -6.377 -54.628 1.00 18.87 868 LEU A O 1
ATOM 6468 N N . LEU A 1 905 ? -10.130 -6.917 -52.437 1.00 17.93 869 LEU A N 1
ATOM 6469 C CA . LEU A 1 905 ? -8.685 -7.084 -52.337 1.00 18.50 869 LEU A CA 1
ATOM 6470 C C . LEU A 1 905 ? -8.187 -8.324 -53.067 1.00 22.59 869 LEU A C 1
ATOM 6471 O O . LEU A 1 905 ? -6.996 -8.404 -53.383 1.00 22.26 869 LEU A O 1
ATOM 6476 N N . GLY A 1 906 ? -9.061 -9.291 -53.331 1.00 21.50 870 GLY A N 1
ATOM 6477 C CA . GLY A 1 906 ? -8.635 -10.530 -53.951 1.00 22.79 870 GLY A CA 1
ATOM 6478 C C . GLY A 1 906 ? -8.118 -11.551 -52.963 1.00 22.05 870 GLY A C 1
ATOM 6479 O O . GLY A 1 906 ? -7.166 -12.279 -53.270 1.00 23.28 870 GLY A O 1
ATOM 6480 N N . VAL A 1 907 ? -8.719 -11.622 -51.778 1.00 22.19 871 VAL A N 1
ATOM 6481 C CA . VAL A 1 907 ? -8.289 -12.518 -50.712 1.00 22.78 871 VAL A CA 1
ATOM 6482 C C . VAL A 1 907 ? -9.477 -13.370 -50.294 1.00 23.25 871 VAL A C 1
ATOM 6483 O O . VAL A 1 907 ? -10.572 -12.846 -50.057 1.00 23.98 871 VAL A O 1
ATOM 6487 N N . ARG A 1 908 ? -9.257 -14.674 -50.200 1.00 23.13 872 ARG A N 1
ATOM 6488 C CA . ARG A 1 908 ? -10.271 -15.635 -49.799 1.00 23.04 872 ARG A CA 1
ATOM 6489 C C . ARG A 1 908 ? -10.095 -16.013 -48.334 1.00 22.33 872 ARG A C 1
ATOM 6490 O O . ARG A 1 908 ? -8.960 -16.159 -47.863 1.00 21.76 872 ARG A O 1
ATOM 6498 N N . PRO A 1 909 ? -11.184 -16.161 -47.585 1.00 22.52 873 PRO A N 1
ATOM 6499 C CA . PRO A 1 909 ? -11.073 -16.686 -46.222 1.00 20.09 873 PRO A CA 1
ATOM 6500 C C . PRO A 1 909 ? -10.765 -18.175 -46.239 1.00 20.89 873 PRO A C 1
ATOM 6501 O O . PRO A 1 909 ? -11.024 -18.883 -47.214 1.00 20.60 873 PRO A O 1
ATOM 6505 N N . VAL A 1 910 ? -10.198 -18.642 -45.129 1.00 21.65 874 VAL A N 1
ATOM 6506 C CA . VAL A 1 910 ? -9.903 -20.055 -44.913 1.00 23.60 874 VAL A CA 1
ATOM 6507 C C . VAL A 1 910 ? -10.619 -20.483 -43.641 1.00 22.54 874 VAL A C 1
ATOM 6508 O O . VAL A 1 910 ? -10.371 -19.923 -42.566 1.00 24.07 874 VAL A O 1
ATOM 6512 N N . TRP A 1 911 ? -11.508 -21.464 -43.764 1.00 22.40 875 TRP A N 1
ATOM 6513 C CA . TRP A 1 911 ? -12.333 -21.916 -42.654 1.00 21.71 875 TRP A CA 1
ATOM 6514 C C . TRP A 1 911 ? -11.820 -23.232 -42.086 1.00 25.59 875 TRP A C 1
ATOM 6515 O O . TRP A 1 911 ? -11.292 -24.082 -42.808 1.00 22.67 875 TRP A O 1
ATOM 6526 N N . ASP A 1 912 ? -11.987 -23.389 -40.776 1.00 25.99 876 ASP A N 1
ATOM 6527 C CA . ASP A 1 912 ? -11.904 -24.690 -40.123 1.00 29.84 876 ASP A CA 1
ATOM 6528 C C . ASP A 1 912 ? -13.292 -25.315 -40.191 1.00 32.69 876 ASP A C 1
ATOM 6529 O O . ASP A 1 912 ? -14.228 -24.826 -39.553 1.00 31.38 876 ASP A O 1
ATOM 6534 N N . ASP A 1 913 ? -13.433 -26.391 -40.968 1.00 35.98 877 ASP A N 1
ATOM 6535 C CA . ASP A 1 913 ? -14.763 -26.932 -41.233 1.00 39.04 877 ASP A CA 1
ATOM 6536 C C . ASP A 1 913 ? -15.437 -27.489 -39.985 1.00 35.55 877 ASP A C 1
ATOM 6537 O O . ASP A 1 913 ? -16.670 -27.559 -39.945 1.00 38.48 877 ASP A O 1
ATOM 6542 N N . ALA A 1 914 ? -14.668 -27.876 -38.967 1.00 30.05 878 ALA A N 1
ATOM 6543 C CA . ALA A 1 914 ? -15.269 -28.346 -37.723 1.00 32.00 878 ALA A CA 1
ATOM 6544 C C . ALA A 1 914 ? -15.981 -27.210 -36.994 1.00 35.52 878 ALA A C 1
ATOM 6545 O O . ALA A 1 914 ? -17.205 -27.231 -36.828 1.00 37.87 878 ALA A O 1
ATOM 6547 N N . SER A 1 915 ? -15.226 -26.200 -36.559 1.00 32.58 879 SER A N 1
ATOM 6548 C CA . SER A 1 915 ? -15.783 -25.094 -35.789 1.00 27.91 879 SER A CA 1
ATOM 6549 C C . SER A 1 915 ? -16.448 -24.028 -36.653 1.00 25.13 879 SER A C 1
ATOM 6550 O O . SER A 1 915 ? -17.152 -23.169 -36.107 1.00 20.33 879 SER A O 1
ATOM 6553 N N . ARG A 1 916 ? -16.239 -24.063 -37.971 1.00 23.29 880 ARG A N 1
ATOM 6554 C CA . ARG A 1 916 ? -16.698 -23.064 -38.935 1.00 24.36 880 ARG A CA 1
ATOM 6555 C C . ARG A 1 916 ? -16.040 -21.708 -38.729 1.00 22.01 880 ARG A C 1
ATOM 6556 O O . ARG A 1 916 ? -16.487 -20.713 -39.312 1.00 20.94 880 ARG A O 1
ATOM 6564 N N . ARG A 1 917 ? -14.976 -21.642 -37.935 1.00 20.51 881 ARG A N 1
ATOM 6565 C CA . ARG A 1 917 ? -14.301 -20.382 -37.677 1.00 20.94 881 ARG A CA 1
ATOM 6566 C C . ARG A 1 917 ? -13.295 -20.072 -38.781 1.00 22.06 881 ARG A C 1
ATOM 6567 O O . ARG A 1 917 ? -12.738 -20.972 -39.419 1.00 23.14 881 ARG A O 1
ATOM 6575 N N . VAL A 1 918 ? -13.086 -18.780 -39.021 1.00 20.08 882 VAL A N 1
ATOM 6576 C CA . VAL A 1 918 ? -12.089 -18.330 -39.987 1.00 20.60 882 VAL A CA 1
ATOM 6577 C C . VAL A 1 918 ? -10.723 -18.396 -39.320 1.00 20.89 882 VAL A C 1
ATOM 6578 O O . VAL A 1 918 ? -10.508 -17.799 -38.260 1.00 18.76 882 VAL A O 1
ATOM 6582 N N . ILE A 1 919 ? -9.798 -19.130 -39.934 1.00 24.01 883 ILE A N 1
ATOM 6583 C CA . ILE A 1 919 ? -8.498 -19.395 -39.329 1.00 26.44 883 ILE A CA 1
ATOM 6584 C C . ILE A 1 919 ? -7.335 -18.841 -40.136 1.00 24.25 883 ILE A C 1
ATOM 6585 O O . ILE A 1 919 ? -6.221 -18.757 -39.599 1.00 25.16 883 ILE A O 1
ATOM 6590 N N . ASP A 1 920 ? -7.539 -18.455 -41.393 1.00 24.29 884 ASP A N 1
ATOM 6591 C CA . ASP A 1 920 ? -6.442 -17.956 -42.213 1.00 23.74 884 ASP A CA 1
ATOM 6592 C C . ASP A 1 920 ? -7.015 -17.193 -43.402 1.00 23.79 884 ASP A C 1
ATOM 6593 O O . ASP A 1 920 ? -8.232 -17.062 -43.560 1.00 22.67 884 ASP A O 1
ATOM 6598 N N . LEU A 1 921 ? -6.111 -16.683 -44.238 1.00 21.30 885 LEU A N 1
ATOM 6599 C CA . LEU A 1 921 ? -6.450 -16.005 -45.479 1.00 21.69 885 LEU A CA 1
ATOM 6600 C C . LEU A 1 921 ? -5.605 -16.587 -46.603 1.00 23.02 885 LEU A C 1
ATOM 6601 O O . LEU A 1 921 ? -4.487 -17.058 -46.376 1.00 24.81 885 LEU A O 1
ATOM 6606 N N . ALA A 1 922 ? -6.145 -16.543 -47.815 1.00 22.54 886 ALA A N 1
ATOM 6607 C CA . ALA A 1 922 ? -5.447 -17.071 -48.978 1.00 26.04 886 ALA A CA 1
ATOM 6608 C C . ALA A 1 922 ? -5.628 -16.131 -50.162 1.00 27.07 886 ALA A C 1
ATOM 6609 O O . ALA A 1 922 ? -6.736 -16.016 -50.700 1.00 28.19 886 ALA A O 1
ATOM 6611 N N . PRO A 1 923 ? -4.574 -15.442 -50.594 1.00 28.27 887 PRO A N 1
ATOM 6612 C CA . PRO A 1 923 ? -4.715 -14.531 -51.735 1.00 29.50 887 PRO A CA 1
ATOM 6613 C C . PRO A 1 923 ? -4.978 -15.291 -53.024 1.00 28.40 887 PRO A C 1
ATOM 6614 O O . PRO A 1 923 ? -4.348 -16.313 -53.305 1.00 28.30 887 PRO A O 1
ATOM 6618 N N . MET A 1 924 ? -5.930 -14.787 -53.803 1.00 24.63 888 MET A N 1
ATOM 6619 C CA . MET A 1 924 ? -6.164 -15.311 -55.139 1.00 31.16 888 MET A CA 1
ATOM 6620 C C . MET A 1 924 ? -5.177 -14.678 -56.110 1.00 34.57 888 MET A C 1
ATOM 6621 O O . MET A 1 924 ? -4.832 -13.500 -55.984 1.00 33.80 888 MET A O 1
ATOM 6626 N N . GLN A 1 925 ? -4.723 -15.465 -57.078 1.00 33.40 889 GLN A N 1
ATOM 6627 C CA . GLN A 1 925 ? -3.755 -14.925 -58.017 1.00 36.09 889 GLN A CA 1
ATOM 6628 C C . GLN A 1 925 ? -4.447 -14.052 -59.063 1.00 33.59 889 GLN A C 1
ATOM 6629 O O . GLN A 1 925 ? -5.640 -14.223 -59.333 1.00 32.86 889 GLN A O 1
ATOM 6635 N N . PRO A 1 926 ? -3.719 -13.091 -59.647 1.00 34.65 890 PRO A N 1
ATOM 6636 C CA . PRO A 1 926 ? -4.343 -12.185 -60.630 1.00 34.35 890 PRO A CA 1
ATOM 6637 C C . PRO A 1 926 ? -5.042 -12.896 -61.776 1.00 33.73 890 PRO A C 1
ATOM 6638 O O . PRO A 1 926 ? -6.085 -12.423 -62.245 1.00 32.50 890 PRO A O 1
ATOM 6642 N N . ALA A 1 927 ? -4.497 -14.023 -62.241 1.00 35.18 891 ALA A N 1
ATOM 6643 C CA . ALA A 1 927 ? -5.135 -14.759 -63.328 1.00 36.95 891 ALA A CA 1
ATOM 6644 C C . ALA A 1 927 ? -6.508 -15.276 -62.914 1.00 38.28 891 ALA A C 1
ATOM 6645 O O . ALA A 1 927 ? -7.449 -15.272 -63.717 1.00 39.97 891 ALA A O 1
ATOM 6647 N N . GLU A 1 928 ? -6.644 -15.725 -61.664 1.00 37.20 892 GLU A N 1
ATOM 6648 C CA . GLU A 1 928 ? -7.945 -16.184 -61.186 1.00 37.25 892 GLU A CA 1
ATOM 6649 C C . GLU A 1 928 ? -8.884 -15.013 -60.933 1.00 36.40 892 GLU A C 1
ATOM 6650 O O . GLU A 1 928 ? -10.087 -15.102 -61.207 1.00 36.72 892 GLU A O 1
ATOM 6656 N N . LEU A 1 929 ? -8.353 -13.908 -60.406 1.00 35.08 893 LEU A N 1
ATOM 6657 C CA . LEU A 1 929 ? -9.183 -12.742 -60.122 1.00 32.07 893 LEU A CA 1
ATOM 6658 C C . LEU A 1 929 ? -9.744 -12.126 -61.397 1.00 34.27 893 LEU A C 1
ATOM 6659 O O . LEU A 1 929 ? -10.867 -11.606 -61.391 1.00 34.26 893 LEU A O 1
ATOM 6664 N N . GLY A 1 930 ? -8.992 -12.183 -62.496 1.00 31.73 894 GLY A N 1
ATOM 6665 C CA . GLY A 1 930 ? -9.455 -11.634 -63.756 1.00 30.76 894 GLY A CA 1
ATOM 6666 C C . GLY A 1 930 ? -9.575 -10.130 -63.793 1.00 29.85 894 GLY A C 1
ATOM 6667 O O . GLY A 1 930 ? -10.132 -9.589 -64.753 1.00 30.23 894 GLY A O 1
ATOM 6668 N N . ARG A 1 931 ? -9.062 -9.440 -62.782 1.00 27.33 895 ARG A N 1
ATOM 6669 C CA . ARG A 1 931 ? -9.210 -7.999 -62.653 1.00 25.98 895 ARG A CA 1
ATOM 6670 C C . ARG A 1 931 ? -8.201 -7.515 -61.623 1.00 25.40 895 ARG A C 1
ATOM 6671 O O . ARG A 1 931 ? -7.648 -8.326 -60.871 1.00 24.69 895 ARG A O 1
ATOM 6679 N N . PRO A 1 932 ? -7.928 -6.211 -61.570 1.00 24.75 896 PRO A N 1
ATOM 6680 C CA . PRO A 1 932 ? -6.978 -5.713 -60.570 1.00 24.08 896 PRO A CA 1
ATOM 6681 C C . PRO A 1 932 ? -7.518 -5.873 -59.160 1.00 25.14 896 PRO A C 1
ATOM 6682 O O . PRO A 1 932 ? -8.729 -5.866 -58.925 1.00 24.25 896 PRO A O 1
ATOM 6686 N N . ARG A 1 933 ? -6.595 -6.030 -58.215 1.00 22.81 897 ARG A N 1
ATOM 6687 C CA . ARG A 1 933 ? -6.946 -5.866 -56.813 1.00 23.06 897 ARG A CA 1
ATOM 6688 C C . ARG A 1 933 ? -7.362 -4.421 -56.577 1.00 22.42 897 ARG A C 1
ATOM 6689 O O . ARG A 1 933 ? -6.606 -3.492 -56.881 1.00 23.85 897 ARG A O 1
ATOM 6697 N N . ILE A 1 934 ? -8.571 -4.231 -56.064 1.00 21.16 898 ILE A N 1
ATOM 6698 C CA . ILE A 1 934 ? -9.113 -2.899 -55.827 1.00 16.89 898 ILE A CA 1
ATOM 6699 C C . ILE A 1 934 ? -8.758 -2.478 -54.408 1.00 14.49 898 ILE A C 1
ATOM 6700 O O . ILE A 1 934 ? -8.937 -3.250 -53.460 1.00 17.89 898 ILE A O 1
ATOM 6705 N N . ASP A 1 935 ? -8.249 -1.258 -54.260 1.00 16.66 899 ASP A N 1
ATOM 6706 C CA . ASP A 1 935 ? -7.952 -0.731 -52.936 1.00 17.68 899 ASP A CA 1
ATOM 6707 C C . ASP A 1 935 ? -9.248 -0.492 -52.168 1.00 17.65 899 ASP A C 1
ATOM 6708 O O . ASP A 1 935 ? -10.292 -0.181 -52.748 1.00 17.60 899 ASP A O 1
ATOM 6713 N N . VAL A 1 936 ? -9.185 -0.662 -50.851 1.00 18.52 900 VAL A N 1
ATOM 6714 C CA . VAL A 1 936 ? -10.353 -0.482 -49.995 1.00 16.02 900 VAL A CA 1
ATOM 6715 C C . VAL A 1 936 ? -9.954 0.334 -48.774 1.00 17.11 900 VAL A C 1
ATOM 6716 O O . VAL A 1 936 ? -8.977 0.005 -48.093 1.00 18.41 900 VAL A O 1
ATOM 6720 N N . THR A 1 937 ? -10.706 1.396 -48.502 1.00 15.38 901 THR A N 1
ATOM 6721 C CA . THR A 1 937 ? -10.643 2.115 -47.237 1.00 17.14 901 THR A CA 1
ATOM 6722 C C . THR A 1 937 ? -11.902 1.789 -46.449 1.00 16.14 901 THR A C 1
ATOM 6723 O O . THR A 1 937 ? -13.014 1.914 -46.972 1.00 17.31 901 THR A O 1
ATOM 6727 N N . VAL A 1 938 ? -11.726 1.356 -45.205 1.00 13.43 902 VAL A N 1
ATOM 6728 C CA . VAL A 1 938 ? -12.819 0.853 -44.379 1.00 14.18 902 VAL A CA 1
ATOM 6729 C C . VAL A 1 938 ? -13.027 1.806 -43.215 1.00 14.29 902 VAL A C 1
ATOM 6730 O O . VAL A 1 938 ? -12.094 2.075 -42.449 1.00 14.23 902 VAL A O 1
ATOM 6734 N N . ARG A 1 939 ? -14.252 2.305 -43.072 1.00 11.81 903 ARG A N 1
ATOM 6735 C CA . ARG A 1 939 ? -14.678 2.989 -41.857 1.00 13.46 903 ARG A CA 1
ATOM 6736 C C . ARG A 1 939 ? -15.490 2.002 -41.026 1.00 15.58 903 ARG A C 1
ATOM 6737 O O . ARG A 1 939 ? -16.607 1.634 -41.404 1.00 15.81 903 ARG A O 1
ATOM 6745 N N . ILE A 1 940 ? -14.921 1.560 -39.909 1.00 15.17 904 ILE A N 1
ATOM 6746 C CA . ILE A 1 940 ? -15.634 0.707 -38.967 1.00 14.58 904 ILE A CA 1
ATOM 6747 C C . ILE A 1 940 ? -16.297 1.598 -37.929 1.00 14.00 904 ILE A C 1
ATOM 6748 O O . ILE A 1 940 ? -15.851 2.719 -37.664 1.00 15.72 904 ILE A O 1
ATOM 6753 N N . SER A 1 941 ? -17.382 1.106 -37.344 1.00 13.54 905 SER A N 1
ATOM 6754 C CA . SER A 1 941 ? -17.996 1.821 -36.241 1.00 15.21 905 SER A CA 1
ATOM 6755 C C . SER A 1 941 ? -17.259 1.502 -34.944 1.00 17.22 905 SER A C 1
ATOM 6756 O O . SER A 1 941 ? -16.399 0.618 -34.885 1.00 14.12 905 SER A O 1
ATOM 6759 N N . GLY A 1 942 ? -17.596 2.249 -33.893 1.00 12.44 906 GLY A N 1
ATOM 6760 C CA . GLY A 1 942 ? -17.056 1.933 -32.583 1.00 12.59 906 GLY A CA 1
ATOM 6761 C C . GLY A 1 942 ? -17.479 0.559 -32.101 1.00 11.85 906 GLY A C 1
ATOM 6762 O O . GLY A 1 942 ? -16.682 -0.178 -31.514 1.00 13.17 906 GLY A O 1
ATOM 6763 N N . PHE A 1 943 ? -18.735 0.184 -32.355 1.00 13.81 907 PHE A N 1
ATOM 6764 C CA . PHE A 1 943 ? -19.192 -1.124 -31.900 1.00 13.47 907 PHE A CA 1
ATOM 6765 C C . PHE A 1 943 ? -18.538 -2.252 -32.688 1.00 12.35 907 PHE A C 1
ATOM 6766 O O . PHE A 1 943 ? -18.246 -3.313 -32.125 1.00 14.16 907 PHE A O 1
ATOM 6774 N N . PHE A 1 944 ? -18.326 -2.059 -33.995 1.00 14.56 908 PHE A N 1
ATOM 6775 C CA . PHE A 1 944 ? -17.612 -3.072 -34.768 1.00 13.50 908 PHE A CA 1
ATOM 6776 C C . PHE A 1 944 ? -16.234 -3.327 -34.177 1.00 14.73 908 PHE A C 1
ATOM 6777 O O . PHE A 1 944 ? -15.810 -4.481 -34.042 1.00 14.34 908 PHE A O 1
ATOM 6785 N N . ARG A 1 945 ? -15.518 -2.256 -33.829 1.00 14.97 909 ARG A N 1
ATOM 6786 C CA . ARG A 1 945 ? -14.247 -2.388 -33.123 1.00 14.02 909 ARG A CA 1
ATOM 6787 C C . ARG A 1 945 ? -14.407 -3.189 -31.833 1.00 17.41 909 ARG A C 1
ATOM 6788 O O . ARG A 1 945 ? -13.596 -4.079 -31.541 1.00 16.20 909 ARG A O 1
ATOM 6796 N N . ASP A 1 946 ? -15.460 -2.900 -31.060 1.00 13.69 910 ASP A N 1
ATOM 6797 C CA . ASP A 1 946 ? -15.670 -3.563 -29.774 1.00 15.22 910 ASP A CA 1
ATOM 6798 C C . ASP A 1 946 ? -15.932 -5.055 -29.941 1.00 15.75 910 ASP A C 1
ATOM 6799 O O . ASP A 1 946 ? -15.369 -5.882 -29.212 1.00 16.69 910 ASP A O 1
ATOM 6804 N N . ALA A 1 947 ? -16.816 -5.415 -30.872 1.00 12.74 911 ALA A N 1
ATOM 6805 C CA . ALA A 1 947 ? -17.364 -6.763 -30.941 1.00 11.93 911 ALA A CA 1
ATOM 6806 C C . ALA A 1 947 ? -16.625 -7.684 -31.900 1.00 14.38 911 ALA A C 1
ATOM 6807 O O . ALA A 1 947 ? -16.730 -8.908 -31.757 1.00 13.58 911 ALA A O 1
ATOM 6809 N N . PHE A 1 948 ? -15.895 -7.143 -32.871 1.00 13.27 912 PHE A N 1
ATOM 6810 C CA . PHE A 1 948 ? -15.230 -7.956 -33.890 1.00 12.44 912 PHE A CA 1
ATOM 6811 C C . PHE A 1 948 ? -13.749 -7.603 -33.985 1.00 13.93 912 PHE A C 1
ATOM 6812 O O . PHE A 1 948 ? -13.246 -7.248 -35.056 1.00 16.61 912 PHE A O 1
ATOM 6820 N N . PRO A 1 949 ? -13.007 -7.716 -32.879 1.00 14.59 913 PRO A N 1
ATOM 6821 C CA . PRO A 1 949 ? -11.577 -7.386 -32.949 1.00 15.17 913 PRO A CA 1
ATOM 6822 C C . PRO A 1 949 ? -10.802 -8.340 -33.838 1.00 14.51 913 PRO A C 1
ATOM 6823 O O . PRO A 1 949 ? -9.845 -7.912 -34.495 1.00 15.39 913 PRO A O 1
ATOM 6827 N N . HIS A 1 950 ? -11.199 -9.617 -33.892 1.00 16.93 914 HIS A N 1
ATOM 6828 C CA . HIS A 1 950 ? -10.534 -10.565 -34.782 1.00 18.09 914 HIS A CA 1
ATOM 6829 C C . HIS A 1 950 ? -10.691 -10.159 -36.241 1.00 18.42 914 HIS A C 1
ATOM 6830 O O . HIS A 1 950 ? -9.790 -10.398 -37.052 1.00 18.09 914 HIS A O 1
ATOM 6837 N N . VAL A 1 951 ? -11.826 -9.553 -36.592 1.00 18.15 915 VAL A N 1
ATOM 6838 C CA . VAL A 1 951 ? -12.067 -9.149 -37.974 1.00 18.36 915 VAL A CA 1
ATOM 6839 C C . VAL A 1 951 ? -11.250 -7.915 -38.333 1.00 14.77 915 VAL A C 1
ATOM 6840 O O . VAL A 1 951 ? -10.725 -7.811 -39.447 1.00 16.29 915 VAL A O 1
ATOM 6844 N N . VAL A 1 952 ? -11.143 -6.956 -37.407 1.00 13.70 916 VAL A N 1
ATOM 6845 C CA . VAL A 1 952 ? -10.288 -5.790 -37.629 1.00 15.47 916 VAL A CA 1
ATOM 6846 C C . VAL A 1 952 ? -8.874 -6.238 -37.971 1.00 15.16 916 VAL A C 1
ATOM 6847 O O . VAL A 1 952 ? -8.257 -5.753 -38.928 1.00 17.04 916 VAL A O 1
ATOM 6851 N N . THR A 1 953 ? -8.342 -7.178 -37.189 1.00 14.16 917 THR A N 1
ATOM 6852 C CA . THR A 1 953 ? -7.026 -7.729 -37.487 1.00 17.21 917 THR A CA 1
ATOM 6853 C C . THR A 1 953 ? -7.036 -8.491 -38.806 1.00 17.14 917 THR A C 1
ATOM 6854 O O . THR A 1 953 ? -6.081 -8.407 -39.586 1.00 19.30 917 THR A O 1
ATOM 6858 N N . MET A 1 954 ? -8.115 -9.230 -39.075 1.00 17.58 918 MET A N 1
ATOM 6859 C CA . MET A 1 954 ? -8.212 -9.996 -40.315 1.00 17.98 918 MET A CA 1
ATOM 6860 C C . MET A 1 954 ? -8.159 -9.085 -41.537 1.00 18.83 918 MET A C 1
ATOM 6861 O O . MET A 1 954 ? -7.439 -9.365 -42.503 1.00 18.36 918 MET A O 1
ATOM 6866 N N . LEU A 1 955 ? -8.923 -7.991 -41.518 1.00 16.46 919 LEU A N 1
ATOM 6867 C CA . LEU A 1 955 ? -8.924 -7.086 -42.663 1.00 13.80 919 LEU A CA 1
ATOM 6868 C C . LEU A 1 955 ? -7.583 -6.377 -42.806 1.00 13.71 919 LEU A C 1
ATOM 6869 O O . LEU A 1 955 ? -7.097 -6.174 -43.925 1.00 17.07 919 LEU A O 1
ATOM 6874 N N . ASP A 1 956 ? -6.968 -5.996 -41.686 1.00 16.14 920 ASP A N 1
ATOM 6875 C CA . ASP A 1 956 ? -5.645 -5.386 -41.752 1.00 16.41 920 ASP A CA 1
ATOM 6876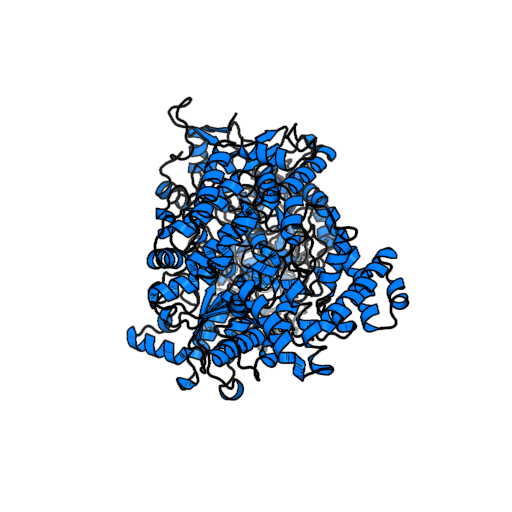 C C . ASP A 1 956 ? -4.617 -6.366 -42.307 1.00 17.71 920 ASP A C 1
ATOM 6877 O O . ASP A 1 956 ? -3.766 -5.988 -43.121 1.00 19.65 920 ASP A O 1
ATOM 6882 N N . ASP A 1 957 ? -4.689 -7.633 -41.886 1.00 15.53 921 ASP A N 1
ATOM 6883 C CA . ASP A 1 957 ? -3.791 -8.650 -42.430 1.00 19.15 921 ASP A CA 1
ATOM 6884 C C . ASP A 1 957 ? -3.954 -8.789 -43.939 1.00 18.63 921 ASP A C 1
ATOM 6885 O O . ASP A 1 957 ? -2.970 -8.987 -44.661 1.00 19.43 921 ASP A O 1
ATOM 6890 N N . ALA A 1 958 ? -5.191 -8.690 -44.434 1.00 17.78 922 ALA A N 1
ATOM 6891 C CA . ALA A 1 958 ? -5.429 -8.878 -45.862 1.00 17.42 922 ALA A CA 1
ATOM 6892 C C . ALA A 1 958 ? -4.839 -7.737 -46.680 1.00 19.89 922 ALA A C 1
ATOM 6893 O O . ALA A 1 958 ? -4.255 -7.969 -47.745 1.00 19.64 922 ALA A O 1
ATOM 6895 N N . VAL A 1 959 ? -4.990 -6.500 -46.203 1.00 14.31 923 VAL A N 1
ATOM 6896 C CA . VAL A 1 959 ? -4.418 -5.350 -46.900 1.00 17.48 923 VAL A CA 1
ATOM 6897 C C . VAL A 1 959 ? -2.902 -5.477 -46.983 1.00 19.27 923 VAL A C 1
ATOM 6898 O O . VAL A 1 959 ? -2.303 -5.316 -48.053 1.00 19.27 923 VAL A O 1
ATOM 6902 N N . ARG A 1 960 ? -2.258 -5.754 -45.846 1.00 20.88 924 ARG A N 1
ATOM 6903 C CA . ARG A 1 960 ? -0.807 -5.901 -45.841 1.00 20.54 924 ARG A CA 1
ATOM 6904 C C . ARG A 1 960 ? -0.366 -7.104 -46.663 1.00 23.42 924 ARG A C 1
ATOM 6905 O O . ARG A 1 960 ? 0.694 -7.064 -47.299 1.00 26.19 924 ARG A O 1
ATOM 6913 N N . LEU A 1 961 ? -1.166 -8.172 -46.667 1.00 24.54 925 LEU A N 1
ATOM 6914 C CA . LEU A 1 961 ? -0.874 -9.338 -47.495 1.00 25.93 925 LEU A CA 1
ATOM 6915 C C . LEU A 1 961 ? -0.728 -8.944 -48.961 1.00 25.59 925 LEU A C 1
ATOM 6916 O O . LEU A 1 961 ? 0.306 -9.200 -49.588 1.00 23.89 925 LEU A O 1
ATOM 6921 N N . VAL A 1 962 ? -1.760 -8.309 -49.524 1.00 21.61 926 VAL A N 1
ATOM 6922 C CA . VAL A 1 962 ? -1.743 -7.989 -50.947 1.00 24.43 926 VAL A CA 1
ATOM 6923 C C . VAL A 1 962 ? -0.870 -6.784 -51.267 1.00 23.89 926 VAL A C 1
ATOM 6924 O O . VAL A 1 962 ? -0.397 -6.662 -52.404 1.00 22.99 926 VAL A O 1
ATOM 6928 N N . ALA A 1 963 ? -0.644 -5.883 -50.307 1.00 24.37 927 ALA A N 1
ATOM 6929 C CA . ALA A 1 963 ? 0.260 -4.767 -50.562 1.00 25.68 927 ALA A CA 1
ATOM 6930 C C . ALA A 1 963 ? 1.684 -5.254 -50.793 1.00 26.87 927 ALA A C 1
ATOM 6931 O O . ALA A 1 963 ? 2.459 -4.600 -51.500 1.00 25.57 927 ALA A O 1
ATOM 6933 N N . ASP A 1 964 ? 2.036 -6.407 -50.229 1.00 28.54 928 ASP A N 1
ATOM 6934 C CA . ASP A 1 964 ? 3.397 -6.916 -50.295 1.00 31.30 928 ASP A CA 1
ATOM 6935 C C . ASP A 1 964 ? 3.638 -7.846 -51.477 1.00 33.57 928 ASP A C 1
ATOM 6936 O O . ASP A 1 964 ? 4.796 -8.174 -51.757 1.00 35.17 928 ASP A O 1
ATOM 6941 N N . LEU A 1 965 ? 2.588 -8.278 -52.173 1.00 32.94 929 LEU A N 1
ATOM 6942 C CA . LEU A 1 965 ? 2.761 -9.152 -53.325 1.00 30.88 929 LEU A CA 1
ATOM 6943 C C . LEU A 1 965 ? 3.417 -8.389 -54.469 1.00 35.27 929 LEU A C 1
ATOM 6944 O O . LEU A 1 965 ? 2.987 -7.287 -54.820 1.00 36.96 929 LEU A O 1
ATOM 6949 N N . ASP A 1 966 ? 4.461 -8.975 -55.053 1.00 38.13 930 ASP A N 1
ATOM 6950 C CA . ASP A 1 966 ? 5.186 -8.333 -56.149 1.00 38.97 930 ASP A CA 1
ATOM 6951 C C . ASP A 1 966 ? 4.335 -8.440 -57.409 1.00 39.07 930 ASP A C 1
ATOM 6952 O O . ASP A 1 966 ? 4.433 -9.399 -58.178 1.00 41.48 930 ASP A O 1
ATOM 6957 N N . GLU A 1 967 ? 3.483 -7.439 -57.618 1.00 35.82 931 GLU A N 1
ATOM 6958 C CA . GLU A 1 967 ? 2.578 -7.399 -58.756 1.00 33.66 931 GLU A CA 1
ATOM 6959 C C . GLU A 1 967 ? 2.623 -6.019 -59.396 1.00 34.94 931 GLU A C 1
ATOM 6960 O O . GLU A 1 967 ? 2.974 -5.023 -58.757 1.00 35.31 931 GLU A O 1
ATOM 6966 N N . ALA A 1 968 ? 2.265 -5.973 -60.676 1.00 35.61 932 ALA A N 1
ATOM 6967 C CA . ALA A 1 968 ? 2.264 -4.719 -61.411 1.00 34.35 932 ALA A CA 1
ATOM 6968 C C . ALA A 1 968 ? 1.158 -3.798 -60.903 1.00 34.29 932 ALA A C 1
ATOM 6969 O O . ALA A 1 968 ? 0.156 -4.237 -60.330 1.00 31.99 932 ALA A O 1
ATOM 6971 N N . ALA A 1 969 ? 1.358 -2.495 -61.123 1.00 35.26 933 ALA A N 1
ATOM 6972 C CA . ALA A 1 969 ? 0.383 -1.508 -60.671 1.00 36.16 933 ALA A CA 1
ATOM 6973 C C . ALA A 1 969 ? -0.977 -1.736 -61.319 1.00 36.98 933 ALA A C 1
ATOM 6974 O O . ALA A 1 969 ? -2.017 -1.577 -60.669 1.00 35.48 933 ALA A O 1
ATOM 6976 N N . GLU A 1 970 ? -0.990 -2.118 -62.600 1.00 36.25 934 GLU A N 1
ATOM 6977 C CA . GLU A 1 970 ? -2.251 -2.373 -63.286 1.00 35.64 934 GLU A CA 1
ATOM 6978 C C . GLU A 1 970 ? -2.981 -3.590 -62.734 1.00 31.02 934 GLU A C 1
ATOM 6979 O O . GLU A 1 970 ? -4.171 -3.759 -63.017 1.00 32.16 934 GLU A O 1
ATOM 6985 N N . ASP A 1 971 ? -2.302 -4.437 -61.961 1.00 30.00 935 ASP A N 1
ATOM 6986 C CA . ASP A 1 971 ? -2.919 -5.616 -61.369 1.00 28.23 935 ASP A CA 1
ATOM 6987 C C . ASP A 1 971 ? -3.238 -5.450 -59.889 1.00 26.88 935 ASP A C 1
ATOM 6988 O O . ASP A 1 971 ? -3.970 -6.277 -59.337 1.00 26.49 935 ASP A O 1
ATOM 6993 N N . ASN A 1 972 ? -2.712 -4.412 -59.236 1.00 26.83 936 ASN A N 1
ATOM 6994 C CA . ASN A 1 972 ? -2.771 -4.327 -57.775 1.00 26.18 936 ASN A CA 1
ATOM 6995 C C . ASN A 1 972 ? -2.773 -2.846 -57.391 1.00 26.35 936 ASN A C 1
ATOM 6996 O O . ASN A 1 972 ? -1.715 -2.233 -57.234 1.00 27.45 936 ASN A O 1
ATOM 7001 N N . TYR A 1 973 ? -3.975 -2.288 -57.227 1.00 22.79 937 TYR A N 1
ATOM 7002 C CA . TYR A 1 973 ? -4.083 -0.883 -56.849 1.00 20.29 937 TYR A CA 1
ATOM 7003 C C . TYR A 1 973 ? -3.668 -0.663 -55.400 1.00 22.64 937 TYR A C 1
ATOM 7004 O O . TYR A 1 973 ? -3.235 0.440 -55.042 1.00 24.61 937 TYR A O 1
ATOM 7013 N N . VAL A 1 974 ? -3.795 -1.692 -54.557 1.00 18.66 938 VAL A N 1
ATOM 7014 C CA . VAL A 1 974 ? -3.369 -1.580 -53.164 1.00 20.86 938 VAL A CA 1
ATOM 7015 C C . VAL A 1 974 ? -1.871 -1.318 -53.092 1.00 22.06 938 VAL A C 1
ATOM 7016 O O . VAL A 1 974 ? -1.418 -0.349 -52.470 1.00 21.55 938 VAL A O 1
ATOM 7020 N N . ARG A 1 975 ? -1.080 -2.183 -53.732 1.00 23.41 939 ARG A N 1
ATOM 7021 C CA . ARG A 1 975 ? 0.368 -2.003 -53.726 1.00 24.45 939 ARG A CA 1
ATOM 7022 C C . ARG A 1 975 ? 0.765 -0.690 -54.386 1.00 23.00 939 ARG A C 1
ATOM 7023 O O . ARG A 1 975 ? 1.674 -0.001 -53.911 1.00 24.10 939 ARG A O 1
ATOM 7031 N N . ALA A 1 976 ? 0.087 -0.323 -55.476 1.00 21.81 940 ALA A N 1
ATOM 7032 C CA . ALA A 1 976 ? 0.429 0.907 -56.184 1.00 24.46 940 ALA A CA 1
ATOM 7033 C C . ALA A 1 976 ? 0.270 2.125 -55.282 1.00 26.35 940 ALA A C 1
ATOM 7034 O O . ALA A 1 976 ? 1.138 3.005 -55.247 1.00 25.08 940 ALA A O 1
ATOM 7036 N N . HIS A 1 977 ? -0.838 2.190 -54.541 1.00 24.02 941 HIS A N 1
ATOM 7037 C CA . HIS A 1 977 ? -1.055 3.315 -53.638 1.00 23.43 941 HIS A CA 1
ATOM 7038 C C . HIS A 1 977 ? -0.089 3.273 -52.462 1.00 23.28 941 HIS A C 1
ATOM 7039 O O . HIS A 1 977 ? 0.436 4.314 -52.047 1.00 23.38 941 HIS A O 1
ATOM 7046 N N . ALA A 1 978 ? 0.157 2.081 -51.913 1.00 22.70 942 ALA A N 1
ATOM 7047 C CA . ALA A 1 978 ? 1.077 1.960 -50.787 1.00 25.40 942 ALA A CA 1
ATOM 7048 C C . ALA A 1 978 ? 2.494 2.360 -51.180 1.00 26.63 942 ALA A C 1
ATOM 7049 O O . ALA A 1 978 ? 3.203 3.005 -50.398 1.00 27.51 942 ALA A O 1
ATOM 7051 N N . GLN A 1 979 ? 2.928 1.986 -52.388 1.00 26.76 943 GLN A N 1
ATOM 7052 C CA . GLN A 1 979 ? 4.266 2.366 -52.833 1.00 28.52 943 GLN A CA 1
ATOM 7053 C C . GLN A 1 979 ? 4.370 3.872 -53.042 1.00 30.05 943 GLN A C 1
ATOM 7054 O O . GLN A 1 979 ? 5.416 4.471 -52.767 1.00 30.91 943 GLN A O 1
ATOM 7060 N N . ALA A 1 980 ? 3.299 4.502 -53.531 1.00 28.47 944 ALA A N 1
ATOM 7061 C CA . ALA A 1 980 ? 3.312 5.953 -53.687 1.00 28.07 944 ALA A CA 1
ATOM 7062 C C . ALA A 1 980 ? 3.416 6.648 -52.336 1.00 30.01 944 ALA A C 1
ATOM 7063 O O . ALA A 1 980 ? 4.152 7.631 -52.189 1.00 35.16 944 ALA A O 1
ATOM 7065 N N . ASP A 1 981 ? 2.689 6.150 -51.333 1.00 28.39 945 ASP A N 1
ATOM 7066 C CA . ASP A 1 981 ? 2.773 6.733 -49.998 1.00 27.75 945 ASP A CA 1
ATOM 7067 C C . ASP A 1 981 ? 4.114 6.427 -49.347 1.00 28.11 945 ASP A C 1
ATOM 7068 O O . ASP A 1 981 ? 4.683 7.280 -48.654 1.00 28.75 945 ASP A O 1
ATOM 7073 N N . LEU A 1 982 ? 4.631 5.213 -49.554 1.00 24.78 946 LEU A N 1
ATOM 7074 C CA . LEU A 1 982 ? 5.946 4.865 -49.025 1.00 28.50 946 LEU A CA 1
ATOM 7075 C C . LEU A 1 982 ? 7.025 5.782 -49.585 1.00 32.73 946 LEU A C 1
ATOM 7076 O O . LEU A 1 982 ? 7.974 6.144 -48.879 1.00 33.77 946 LEU A O 1
ATOM 7081 N N . ALA A 1 983 ? 6.900 6.169 -50.855 1.00 34.72 947 ALA A N 1
ATOM 7082 C CA . ALA A 1 983 ? 7.843 7.114 -51.438 1.00 36.15 947 ALA A CA 1
ATOM 7083 C C . ALA A 1 983 ? 7.690 8.512 -50.858 1.00 37.43 947 ALA A C 1
ATOM 7084 O O . ALA A 1 983 ? 8.611 9.326 -50.982 1.00 37.43 947 ALA A O 1
ATOM 7086 N N . HIS A 1 984 ? 6.555 8.806 -50.225 1.00 36.02 948 HIS A N 1
ATOM 7087 C CA . HIS A 1 984 ? 6.323 10.145 -49.697 1.00 38.30 948 HIS A CA 1
ATOM 7088 C C . HIS A 1 984 ? 6.918 10.303 -48.302 1.00 37.36 948 HIS A C 1
ATOM 7089 O O . HIS A 1 984 ? 7.629 11.277 -48.028 1.00 36.76 948 HIS A O 1
ATOM 7096 N N . HIS A 1 985 ? 6.642 9.354 -47.407 1.00 33.64 949 HIS A N 1
ATOM 7097 C CA . HIS A 1 985 ? 7.067 9.471 -46.021 1.00 32.31 949 HIS A CA 1
ATOM 7098 C C . HIS A 1 985 ? 7.882 8.287 -45.513 1.00 30.57 949 HIS A C 1
ATOM 7099 O O . HIS A 1 985 ? 8.352 8.330 -44.371 1.00 29.89 949 HIS A O 1
ATOM 7106 N N . GLY A 1 986 ? 8.053 7.234 -46.309 1.00 30.25 950 GLY A N 1
ATOM 7107 C CA . GLY A 1 986 ? 8.939 6.148 -45.930 1.00 29.56 950 GLY A CA 1
ATOM 7108 C C . GLY A 1 986 ? 8.466 5.264 -44.799 1.00 28.24 950 GLY A C 1
ATOM 7109 O O . GLY A 1 986 ? 9.238 4.420 -44.334 1.00 25.25 950 GLY A O 1
ATOM 7110 N N . ASP A 1 987 ? 7.222 5.417 -44.343 1.00 24.82 951 ASP A N 1
ATOM 7111 C CA . ASP A 1 987 ? 6.692 4.646 -43.222 1.00 26.52 951 ASP A CA 1
ATOM 7112 C C . ASP A 1 987 ? 5.798 3.536 -43.770 1.00 27.74 951 ASP A C 1
ATOM 7113 O O . ASP A 1 987 ? 4.714 3.808 -44.299 1.00 24.10 951 ASP A O 1
ATOM 7118 N N . GLN A 1 988 ? 6.246 2.285 -43.623 1.00 29.28 952 GLN A N 1
ATOM 7119 C CA . GLN A 1 988 ? 5.527 1.157 -44.211 1.00 32.24 952 GLN A CA 1
ATOM 7120 C C . GLN A 1 988 ? 4.183 0.929 -43.530 1.00 30.58 952 GLN A C 1
ATOM 7121 O O . GLN A 1 988 ? 3.182 0.647 -44.201 1.00 29.17 952 GLN A O 1
ATOM 7127 N N . ARG A 1 989 ? 4.140 1.033 -42.199 1.00 27.09 953 ARG A N 1
ATOM 7128 C CA . ARG A 1 989 ? 2.879 0.847 -41.485 1.00 26.14 953 ARG A CA 1
ATOM 7129 C C . ARG A 1 989 ? 1.858 1.905 -41.883 1.00 23.87 953 ARG A C 1
ATOM 7130 O O . ARG A 1 989 ? 0.671 1.601 -42.056 1.00 24.05 953 ARG A O 1
ATOM 7138 N N . ARG A 1 990 ? 2.298 3.156 -42.041 1.00 21.66 954 ARG A N 1
ATOM 7139 C CA . ARG A 1 990 ? 1.383 4.197 -42.498 1.00 22.89 954 ARG A CA 1
ATOM 7140 C C . ARG A 1 990 ? 0.907 3.925 -43.919 1.00 23.38 954 ARG A C 1
ATOM 7141 O O . ARG A 1 990 ? -0.263 4.158 -44.246 1.00 21.62 954 ARG A O 1
ATOM 7149 N N . ALA A 1 991 ? 1.798 3.417 -44.775 1.00 23.78 955 ALA A N 1
ATOM 7150 C CA . ALA A 1 991 ? 1.461 3.199 -46.177 1.00 23.70 955 ALA A CA 1
ATOM 7151 C C . ALA A 1 991 ? 0.430 2.095 -46.374 1.00 21.63 955 ALA A C 1
ATOM 7152 O O . ALA A 1 991 ? -0.222 2.060 -47.422 1.00 25.84 955 ALA A O 1
ATOM 7154 N N . THR A 1 992 ? 0.266 1.196 -45.406 1.00 21.62 956 THR A N 1
ATOM 7155 C CA . THR A 1 992 ? -0.723 0.129 -45.499 1.00 21.32 956 THR A CA 1
ATOM 7156 C C . THR A 1 992 ? -1.920 0.360 -44.584 1.00 17.97 956 THR A C 1
ATOM 7157 O O . THR A 1 992 ? -2.717 -0.562 -44.377 1.00 16.34 956 THR A O 1
ATOM 7161 N N . THR A 1 993 ? -2.062 1.560 -44.029 1.00 18.72 957 THR A N 1
ATOM 7162 C CA . THR A 1 993 ? -3.182 1.863 -43.149 1.00 17.07 957 THR A CA 1
ATOM 7163 C C . THR A 1 993 ? -4.436 2.075 -43.986 1.00 13.92 957 THR A C 1
ATOM 7164 O O . THR A 1 993 ? -4.448 2.913 -44.894 1.00 16.37 957 THR A O 1
ATOM 7168 N N . ARG A 1 994 ? -5.485 1.305 -43.687 1.00 14.54 958 ARG A N 1
ATOM 7169 C CA . ARG A 1 994 ? -6.750 1.390 -44.417 1.00 16.88 958 ARG A CA 1
ATOM 7170 C C . ARG A 1 994 ? -7.988 1.409 -43.532 1.00 19.08 958 ARG A C 1
ATOM 7171 O O . ARG A 1 994 ? -9.057 1.795 -44.022 1.00 18.43 958 ARG A O 1
ATOM 7179 N N . ILE A 1 995 ? -7.904 1.008 -42.267 1.00 17.42 959 ILE A N 1
ATOM 7180 C CA . ILE A 1 995 ? -9.071 0.849 -41.407 1.00 17.30 959 ILE A CA 1
ATOM 7181 C C . ILE A 1 995 ? -9.133 2.026 -40.442 1.00 18.49 959 ILE A C 1
ATOM 7182 O O . ILE A 1 995 ? -8.194 2.261 -39.672 1.00 18.68 959 ILE A O 1
ATOM 7187 N N . PHE A 1 996 ? -10.244 2.755 -40.468 1.00 14.34 960 PHE A N 1
ATOM 7188 C CA . PHE A 1 996 ? -10.444 3.899 -39.593 1.00 13.87 960 PHE A CA 1
ATOM 7189 C C . PHE A 1 996 ? -11.743 3.722 -38.818 1.00 16.12 960 PHE A C 1
ATOM 7190 O O . PHE A 1 996 ? -12.649 3.010 -39.257 1.00 15.87 960 PHE A O 1
ATOM 7198 N N . GLY A 1 997 ? -11.817 4.353 -37.651 1.00 15.98 961 GLY A N 1
ATOM 7199 C CA . GLY A 1 997 ? -12.993 4.211 -36.821 1.00 16.95 961 GLY A CA 1
ATOM 7200 C C . GLY A 1 997 ? -13.084 5.294 -35.769 1.00 15.39 961 GLY A C 1
ATOM 7201 O O . GLY A 1 997 ? -12.302 6.246 -35.759 1.00 14.12 961 GLY A O 1
ATOM 7202 N N . SER A 1 998 ? -14.066 5.132 -34.881 1.00 13.96 962 SER A N 1
ATOM 7203 C CA . SER A 1 998 ? -14.261 6.065 -33.780 1.00 15.14 962 SER A CA 1
ATOM 7204 C C . SER A 1 998 ? -13.008 6.152 -32.916 1.00 17.54 962 SER A C 1
ATOM 7205 O O . SER A 1 998 ? -12.215 5.211 -32.838 1.00 18.97 962 SER A O 1
ATOM 7208 N N . LYS A 1 999 ? -12.836 7.301 -32.267 1.00 16.94 963 LYS A N 1
ATOM 7209 C CA . LYS A 1 999 ? -11.749 7.461 -31.313 1.00 14.43 963 LYS A CA 1
ATOM 7210 C C . LYS A 1 999 ? -11.831 6.363 -30.255 1.00 14.47 963 LYS A C 1
ATOM 7211 O O . LYS A 1 999 ? -12.933 6.020 -29.804 1.00 13.34 963 LYS A O 1
ATOM 7217 N N . PRO A 1 1000 ? -10.700 5.772 -29.862 1.00 14.77 964 PRO A N 1
ATOM 7218 C CA . PRO A 1 1000 ? -10.730 4.737 -28.822 1.00 14.83 964 PRO A CA 1
ATOM 7219 C C . PRO A 1 1000 ? -11.448 5.231 -27.578 1.00 16.31 964 PRO A C 1
ATOM 7220 O O . PRO A 1 1000 ? -11.280 6.376 -27.152 1.00 16.46 964 PRO A O 1
ATOM 7224 N N . GLY A 1 1001 ? -12.262 4.353 -27.004 1.00 15.41 965 GLY A N 1
ATOM 7225 C CA . GLY A 1 1001 ? -13.054 4.699 -25.852 1.00 15.64 965 GLY A CA 1
ATOM 7226 C C . GLY A 1 1001 ? -14.316 5.473 -26.153 1.00 18.49 965 GLY A C 1
ATOM 7227 O O . GLY A 1 1001 ? -15.014 5.868 -25.211 1.00 21.01 965 GLY A O 1
ATOM 7228 N N . THR A 1 1002 ? -14.636 5.717 -27.427 1.00 17.00 966 THR A N 1
ATOM 7229 C CA A THR A 1 1002 ? -15.775 6.536 -27.827 0.60 17.96 966 THR A CA 1
ATOM 7230 C CA B THR A 1 1002 ? -15.852 6.448 -27.743 0.40 17.92 966 THR A CA 1
ATOM 7231 C C . THR A 1 1002 ? -16.507 5.862 -28.981 1.00 15.68 966 THR A C 1
ATOM 7232 O O . THR A 1 1002 ? -16.051 4.858 -29.539 1.00 15.16 966 THR A O 1
ATOM 7239 N N . TYR A 1 1003 ? -17.625 6.478 -29.376 1.00 14.61 967 TYR A N 1
ATOM 7240 C CA . TYR A 1 1003 ? -18.514 5.956 -30.402 1.00 17.14 967 TYR A CA 1
ATOM 7241 C C . TYR A 1 1003 ? -19.065 7.100 -31.240 1.00 19.96 967 TYR A C 1
ATOM 7242 O O . TYR A 1 1003 ? -18.979 8.271 -30.868 1.00 20.35 967 TYR A O 1
ATOM 7251 N N . GLY A 1 1004 ? -19.633 6.744 -32.388 1.00 18.97 968 GLY A N 1
ATOM 7252 C CA . GLY A 1 1004 ? -20.357 7.682 -33.221 1.00 20.57 968 GLY A CA 1
ATOM 7253 C C . GLY A 1 1004 ? -19.507 8.290 -34.325 1.00 19.43 968 GLY A C 1
ATOM 7254 O O . GLY A 1 1004 ? -18.285 8.136 -34.385 1.00 15.37 968 GLY A O 1
ATOM 7255 N N . ALA A 1 1005 ? -20.195 9.007 -35.220 1.00 17.18 969 ALA A N 1
ATOM 7256 C CA . ALA A 1 1005 ? -19.561 9.694 -36.336 1.00 15.41 969 ALA A CA 1
ATOM 7257 C C . ALA A 1 1005 ? -19.680 11.209 -36.256 1.00 14.78 969 ALA A C 1
ATOM 7258 O O . ALA A 1 1005 ? -19.043 11.905 -37.054 1.00 16.00 969 ALA A O 1
ATOM 7260 N N . GLY A 1 1006 ? -20.485 11.734 -35.330 1.00 15.99 970 GLY A N 1
ATOM 7261 C CA . GLY A 1 1006 ? -20.501 13.145 -35.014 1.00 16.71 970 GLY A CA 1
ATOM 7262 C C . GLY A 1 1006 ? -21.424 14.001 -35.855 1.00 15.42 970 GLY A C 1
ATOM 7263 O O . GLY A 1 1006 ? -21.780 15.104 -35.426 1.00 15.03 970 GLY A O 1
ATOM 7264 N N . LEU A 1 1007 ? -21.834 13.530 -37.034 1.00 15.87 971 LEU A N 1
ATOM 7265 C CA . LEU A 1 1007 ? -22.561 14.403 -37.951 1.00 17.07 971 LEU A CA 1
ATOM 7266 C C . LEU A 1 1007 ? -24.026 14.575 -37.569 1.00 17.22 971 LEU A C 1
ATOM 7267 O O . LEU A 1 1007 ? -24.629 15.597 -37.915 1.00 16.38 971 LEU A O 1
ATOM 7272 N N . LEU A 1 1008 ? -24.623 13.605 -36.870 1.00 16.62 972 LEU A N 1
ATOM 7273 C CA . LEU A 1 1008 ? -25.963 13.831 -36.338 1.00 18.14 972 LEU A CA 1
ATOM 7274 C C . LEU A 1 1008 ? -25.957 14.975 -35.335 1.00 17.56 972 LEU A C 1
ATOM 7275 O O . LEU A 1 1008 ? -26.831 15.851 -35.371 1.00 14.10 972 LEU A O 1
ATOM 7280 N N . GLN A 1 1009 ? -24.968 14.989 -34.436 1.00 16.42 973 GLN A N 1
ATOM 7281 C CA . GLN A 1 1009 ? -24.840 16.096 -33.494 1.00 17.28 973 GLN A CA 1
ATOM 7282 C C . GLN A 1 1009 ? -24.637 17.417 -34.224 1.00 16.26 973 GLN A C 1
ATOM 7283 O O . GLN A 1 1009 ? -25.215 18.442 -33.843 1.00 16.42 973 GLN A O 1
ATOM 7289 N N . LEU A 1 1010 ? -23.825 17.411 -35.283 1.00 14.80 974 LEU A N 1
ATOM 7290 C CA . LEU A 1 1010 ? -23.564 18.641 -36.024 1.00 14.93 974 LEU A CA 1
ATOM 7291 C C . LEU A 1 1010 ? -24.832 19.162 -36.692 1.00 16.32 974 LEU A C 1
ATOM 7292 O O . LEU A 1 1010 ? -25.167 20.347 -36.578 1.00 16.23 974 LEU A O 1
ATOM 7297 N N . ILE A 1 1011 ? -25.557 18.282 -37.390 1.00 16.15 975 ILE A N 1
ATOM 7298 C CA . ILE A 1 1011 ? -26.763 18.701 -38.103 1.00 16.22 975 ILE A CA 1
ATOM 7299 C C . ILE A 1 1011 ? -27.814 19.214 -37.125 1.00 17.19 975 ILE A C 1
ATOM 7300 O O . ILE A 1 1011 ? -28.513 20.198 -37.400 1.00 19.21 975 ILE A O 1
ATOM 7305 N N . ASP A 1 1012 ? -27.927 18.576 -35.959 1.00 17.18 976 ASP A N 1
ATOM 7306 C CA . ASP A 1 1012 ? -28.904 19.023 -34.971 1.00 21.20 976 ASP A CA 1
ATOM 7307 C C . ASP A 1 1012 ? -28.515 20.360 -34.353 1.00 21.56 976 ASP A C 1
ATOM 7308 O O . ASP A 1 1012 ? -29.393 21.169 -34.035 1.00 20.94 976 ASP A O 1
ATOM 7313 N N . SER A 1 1013 ? -27.215 20.614 -34.182 1.00 20.56 977 SER A N 1
ATOM 7314 C CA . SER A 1 1013 ? -26.771 21.902 -33.662 1.00 23.03 977 SER A CA 1
ATOM 7315 C C . SER A 1 1013 ? -26.873 23.009 -34.699 1.00 22.44 977 SER A C 1
ATOM 7316 O O . SER A 1 1013 ? -26.948 24.184 -34.325 1.00 22.27 977 SER A O 1
ATOM 7319 N N . ARG A 1 1014 ? -26.852 22.657 -35.983 1.00 18.48 978 ARG A N 1
ATOM 7320 C CA . ARG A 1 1014 ? -26.883 23.581 -37.113 1.00 19.43 978 ARG A CA 1
ATOM 7321 C C . ARG A 1 1014 ? -25.655 24.483 -37.177 1.00 19.75 978 ARG A C 1
ATOM 7322 O O . ARG A 1 1014 ? -25.624 25.418 -37.983 1.00 18.41 978 ARG A O 1
ATOM 7330 N N . SER A 1 1015 ? -24.628 24.215 -36.369 1.00 20.86 979 SER A N 1
ATOM 7331 C CA . SER A 1 1015 ? -23.447 25.079 -36.298 1.00 23.02 979 SER A CA 1
ATOM 7332 C C . SER A 1 1015 ? -22.384 24.643 -37.311 1.00 20.94 979 SER A C 1
ATOM 7333 O O . SER A 1 1015 ? -21.264 24.261 -36.966 1.00 20.69 979 SER A O 1
ATOM 7336 N N . TRP A 1 1016 ? -22.761 24.722 -38.586 1.00 20.02 980 TRP A N 1
ATOM 7337 C CA . TRP A 1 1016 ? -21.886 24.372 -39.697 1.00 19.62 980 TRP A CA 1
ATOM 7338 C C . TRP A 1 1016 ? -22.334 25.164 -40.916 1.00 20.06 980 TRP A C 1
ATOM 7339 O O . TRP A 1 1016 ? -23.459 25.665 -40.969 1.00 21.96 980 TRP A O 1
ATOM 7350 N N . ARG A 1 1017 ? -21.447 25.273 -41.907 1.00 21.41 981 ARG A N 1
ATOM 7351 C CA A ARG A 1 1017 ? -21.792 26.046 -43.093 0.45 23.84 981 ARG A CA 1
ATOM 7352 C CA B ARG A 1 1017 ? -21.735 26.079 -43.088 0.55 23.83 981 ARG A CA 1
ATOM 7353 C C . ARG A 1 1017 ? -21.346 25.389 -44.394 1.00 23.26 981 ARG A C 1
ATOM 7354 O O . ARG A 1 1017 ? -22.077 25.462 -45.386 1.00 24.38 981 ARG A O 1
ATOM 7369 N N . ASP A 1 1018 ? -20.190 24.730 -44.424 1.00 20.37 982 ASP A N 1
ATOM 7370 C CA . ASP A 1 1018 ? -19.682 24.230 -45.698 1.00 25.31 982 ASP A CA 1
ATOM 7371 C C . ASP A 1 1018 ? -19.064 22.845 -45.519 1.00 21.50 982 ASP A C 1
ATOM 7372 O O . ASP A 1 1018 ? -19.114 22.245 -44.440 1.00 20.44 982 ASP A O 1
ATOM 7377 N N . ASP A 1 1019 ? -18.474 22.346 -46.614 1.00 20.31 983 ASP A N 1
ATOM 7378 C CA . ASP A 1 1019 ? -17.883 21.013 -46.628 1.00 19.32 983 ASP A CA 1
ATOM 7379 C C . ASP A 1 1019 ? -16.727 20.895 -45.649 1.00 19.80 983 ASP A C 1
ATOM 7380 O O . ASP A 1 1019 ? -16.504 19.818 -45.084 1.00 20.33 983 ASP A O 1
ATOM 7385 N N . ALA A 1 1020 ? -15.969 21.977 -45.450 1.00 19.47 984 ALA A N 1
ATOM 7386 C CA . ALA A 1 1020 ? -14.849 21.927 -44.516 1.00 20.64 984 ALA A CA 1
ATOM 7387 C C . ALA A 1 1020 ? -15.326 21.625 -43.102 1.00 16.40 984 ALA A C 1
ATOM 7388 O O . ALA A 1 1020 ? -14.649 20.915 -42.350 1.00 15.86 984 ALA A O 1
ATOM 7390 N N . ASP A 1 1021 ? -16.490 22.159 -42.723 1.00 18.09 985 ASP A N 1
ATOM 7391 C CA . ASP A 1 1021 ? -17.042 21.879 -41.401 1.00 17.79 985 ASP A CA 1
ATOM 7392 C C . ASP A 1 1021 ? -17.493 20.430 -41.292 1.00 16.62 985 ASP A C 1
ATOM 7393 O O . ASP A 1 1021 ? -17.214 19.757 -40.293 1.00 17.28 985 ASP A O 1
ATOM 7398 N N . LEU A 1 1022 ? -18.215 19.940 -42.304 1.00 16.22 986 LEU A N 1
ATOM 7399 C CA . LEU A 1 1022 ? -18.639 18.543 -42.308 1.00 15.01 986 LEU A CA 1
ATOM 7400 C C . LEU A 1 1022 ? -17.440 17.612 -42.182 1.00 15.97 986 LEU A C 1
ATOM 7401 O O . LEU A 1 1022 ? -17.442 16.681 -41.367 1.00 15.41 986 LEU A O 1
ATOM 7406 N N . ALA A 1 1023 ? -16.397 17.859 -42.978 1.00 16.99 987 ALA A N 1
ATOM 7407 C CA . ALA A 1 1023 ? -15.220 16.997 -42.949 1.00 16.57 987 ALA A CA 1
ATOM 7408 C C . ALA A 1 1023 ? -14.486 17.098 -41.618 1.00 18.30 987 ALA A C 1
ATOM 7409 O O . ALA A 1 1023 ? -13.962 16.096 -41.117 1.00 17.36 987 ALA A O 1
ATOM 7411 N N . GLN A 1 1024 ? -14.430 18.299 -41.032 1.00 18.12 988 GLN A N 1
ATOM 7412 C CA . GLN A 1 1024 ? -13.721 18.464 -39.766 1.00 19.55 988 GLN A CA 1
ATOM 7413 C C . GLN A 1 1024 ? -14.380 17.657 -38.654 1.00 18.41 988 GLN A C 1
ATOM 7414 O O . GLN A 1 1024 ? -13.692 17.015 -37.851 1.00 17.65 988 GLN A O 1
ATOM 7420 N N . VAL A 1 1025 ? -15.711 17.676 -38.586 1.00 18.42 989 VAL A N 1
ATOM 7421 C CA . VAL A 1 1025 ? -16.403 16.887 -37.570 1.00 16.68 989 VAL A CA 1
ATOM 7422 C C . VAL A 1 1025 ? -16.231 15.399 -37.849 1.00 15.42 989 VAL A C 1
ATOM 7423 O O . VAL A 1 1025 ? -15.884 14.620 -36.954 1.00 16.50 989 VAL A O 1
ATOM 7427 N N . TYR A 1 1026 ? -16.468 14.983 -39.098 1.00 13.50 990 TYR A N 1
ATOM 7428 C CA . TYR A 1 1026 ? -16.276 13.582 -39.468 1.00 13.22 990 TYR A CA 1
ATOM 7429 C C . TYR A 1 1026 ? -14.874 13.104 -39.113 1.00 15.30 990 TYR A C 1
ATOM 7430 O O . TYR A 1 1026 ? -14.700 12.007 -38.570 1.00 16.34 990 TYR A O 1
ATOM 7439 N N . THR A 1 1027 ? -13.862 13.928 -39.393 1.00 18.55 991 THR A N 1
ATOM 7440 C CA . THR A 1 1027 ? -12.482 13.541 -39.121 1.00 19.45 991 THR A CA 1
ATOM 7441 C C . THR A 1 1027 ? -12.167 13.580 -37.630 1.00 19.61 991 THR A C 1
ATOM 7442 O O . THR A 1 1027 ? -11.354 12.783 -37.149 1.00 19.57 991 THR A O 1
ATOM 7446 N N . ALA A 1 1028 ? -12.803 14.485 -36.883 1.00 19.63 992 ALA A N 1
ATOM 7447 C CA . ALA A 1 1028 ? -12.572 14.540 -35.443 1.00 16.60 992 ALA A CA 1
ATOM 7448 C C . ALA A 1 1028 ? -13.122 13.308 -34.737 1.00 16.54 992 ALA A C 1
ATOM 7449 O O . ALA A 1 1028 ? -12.603 12.914 -33.686 1.00 15.37 992 ALA A O 1
ATOM 7451 N N . TRP A 1 1029 ? -14.165 12.693 -35.290 1.00 17.45 993 TRP A N 1
ATOM 7452 C CA . TRP A 1 1029 ? -14.781 11.525 -34.679 1.00 16.01 993 TRP A CA 1
ATOM 7453 C C . TRP A 1 1029 ? -14.292 10.207 -35.261 1.00 15.54 993 TRP A C 1
ATOM 7454 O O . TRP A 1 1029 ? -14.424 9.175 -34.596 1.00 19.42 993 TRP A O 1
ATOM 7465 N N . GLY A 1 1030 ? -13.726 10.211 -36.467 1.00 15.04 994 GLY A N 1
ATOM 7466 C CA . GLY A 1 1030 ? -13.357 8.967 -37.117 1.00 14.20 994 GLY A CA 1
ATOM 7467 C C . GLY A 1 1030 ? -11.964 8.920 -37.715 1.00 17.80 994 GLY A C 1
ATOM 7468 O O . GLY A 1 1030 ? -11.634 7.979 -38.444 1.00 17.70 994 GLY A O 1
ATOM 7469 N N . GLY A 1 1031 ? -11.132 9.913 -37.410 1.00 17.40 995 GLY A N 1
ATOM 7470 C CA . GLY A 1 1031 ? -9.786 9.957 -37.952 1.00 16.42 995 GLY A CA 1
ATOM 7471 C C . GLY A 1 1031 ? -8.780 9.172 -37.134 1.00 17.94 995 GLY A C 1
ATOM 7472 O O . GLY A 1 1031 ? -7.726 9.697 -36.762 1.00 19.88 995 GLY A O 1
ATOM 7473 N N . PHE A 1 1032 ? -9.086 7.905 -36.865 1.00 15.19 996 PHE A N 1
ATOM 7474 C CA . PHE A 1 1032 ? -8.279 7.062 -35.992 1.00 16.13 996 PHE A CA 1
ATOM 7475 C C . PHE A 1 1032 ? -8.093 5.700 -36.642 1.00 16.89 996 PHE A C 1
ATOM 7476 O O . PHE A 1 1032 ? -9.062 5.093 -37.108 1.00 16.21 996 PHE A O 1
ATOM 7484 N N . ALA A 1 1033 ? -6.851 5.223 -36.673 1.00 16.78 997 ALA A N 1
ATOM 7485 C CA . ALA A 1 1033 ? -6.477 4.041 -37.438 1.00 16.93 997 ALA A CA 1
ATOM 7486 C C . ALA A 1 1033 ? -6.488 2.796 -36.563 1.00 16.30 997 ALA A C 1
ATOM 7487 O O . ALA A 1 1033 ? -6.014 2.820 -35.424 1.00 17.58 997 ALA A O 1
ATOM 7489 N N . TYR A 1 1034 ? -7.014 1.700 -37.109 1.00 14.41 998 TYR A N 1
ATOM 7490 C CA . TYR A 1 1034 ? -7.099 0.434 -36.398 1.00 15.53 998 TYR A CA 1
ATOM 7491 C C . TYR A 1 1034 ? -6.389 -0.657 -37.185 1.00 18.26 998 TYR A C 1
ATOM 7492 O O . TYR A 1 1034 ? -6.307 -0.608 -38.416 1.00 18.46 998 TYR A O 1
ATOM 7501 N N . GLY A 1 1035 ? -5.876 -1.640 -36.457 1.00 19.00 999 GLY A N 1
ATOM 7502 C CA . GLY A 1 1035 ? -5.044 -2.688 -37.005 1.00 14.96 999 GLY A CA 1
ATOM 7503 C C . GLY A 1 1035 ? -3.830 -2.926 -36.137 1.00 18.56 999 GLY A C 1
ATOM 7504 O O . GLY A 1 1035 ? -3.660 -2.328 -35.076 1.00 17.53 999 GLY A O 1
ATOM 7505 N N . ARG A 1 1036 ? -2.969 -3.825 -36.610 1.00 18.89 1000 ARG A N 1
ATOM 7506 C CA . ARG A 1 1036 ? -1.777 -4.189 -35.852 1.00 22.69 1000 ARG A CA 1
ATOM 7507 C C . ARG A 1 1036 ? -0.860 -2.984 -35.675 1.00 21.82 1000 ARG A C 1
ATOM 7508 O O . ARG A 1 1036 ? -0.501 -2.312 -36.647 1.00 22.55 1000 ARG A O 1
ATOM 7516 N N . ASP A 1 1037 ? -0.483 -2.716 -34.423 1.00 23.80 1001 ASP A N 1
ATOM 7517 C CA . ASP A 1 1037 ? 0.354 -1.579 -34.039 1.00 26.93 1001 ASP A CA 1
ATOM 7518 C C . ASP A 1 1037 ? -0.301 -0.237 -34.356 1.00 26.17 1001 ASP A C 1
ATOM 7519 O O . ASP A 1 1037 ? 0.378 0.793 -34.400 1.00 26.19 1001 ASP A O 1
ATOM 7524 N N . LEU A 1 1038 ? -1.614 -0.226 -34.581 1.00 23.91 1002 LEU A N 1
ATOM 7525 C CA . LEU A 1 1038 ? -2.369 1.008 -34.756 1.00 22.25 1002 LEU A CA 1
ATOM 7526 C C . LEU A 1 1038 ? -3.257 1.287 -33.550 1.00 21.69 1002 LEU A C 1
ATOM 7527 O O . LEU A 1 1038 ? -3.055 2.286 -32.853 1.00 25.75 1002 LEU A O 1
ATOM 7532 N N . ASP A 1 1039 ? -4.248 0.429 -33.300 1.00 21.52 1003 ASP A N 1
ATOM 7533 C CA . ASP A 1 1039 ? -5.006 0.409 -32.046 1.00 22.57 1003 ASP A CA 1
ATOM 7534 C C . ASP A 1 1039 ? -5.697 1.739 -31.749 1.00 22.55 1003 ASP A C 1
ATOM 7535 O O . ASP A 1 1039 ? -5.837 2.132 -30.587 1.00 23.25 1003 ASP A O 1
ATOM 7540 N N . GLY A 1 1040 ? -6.139 2.443 -32.784 1.00 19.17 1004 GLY A N 1
ATOM 7541 C CA . GLY A 1 1040 ? -6.910 3.653 -32.595 1.00 17.25 1004 GLY A CA 1
ATOM 7542 C C . GLY A 1 1040 ? -6.120 4.936 -32.479 1.00 18.99 1004 GLY A C 1
ATOM 7543 O O . GLY A 1 1040 ? -6.695 5.962 -32.093 1.00 17.13 1004 GLY A O 1
ATOM 7544 N N . ARG A 1 1041 ? -4.828 4.924 -32.799 1.00 17.71 1005 ARG A N 1
ATOM 7545 C CA . ARG A 1 1041 ? -4.061 6.161 -32.772 1.00 20.91 1005 ARG A CA 1
ATOM 7546 C C . ARG A 1 1041 ? -4.602 7.135 -33.813 1.00 19.38 1005 ARG A C 1
ATOM 7547 O O . ARG A 1 1041 ? -5.126 6.736 -34.856 1.00 17.84 1005 ARG A O 1
ATOM 7555 N N . GLU A 1 1042 ? -4.491 8.429 -33.513 1.00 18.29 1006 GLU A N 1
ATOM 7556 C CA A GLU A 1 1042 ? -4.913 9.454 -34.460 0.70 20.93 1006 GLU A CA 1
ATOM 7557 C CA B GLU A 1 1042 ? -4.927 9.438 -34.466 0.30 20.89 1006 GLU A CA 1
ATOM 7558 C C . GLU A 1 1042 ? -4.077 9.359 -35.728 1.00 21.29 1006 GLU A C 1
ATOM 7559 O O . GLU A 1 1042 ? -2.846 9.293 -35.665 1.00 19.24 1006 GLU A O 1
ATOM 7570 N N . ALA A 1 1043 ? -4.747 9.345 -36.879 1.00 20.64 1007 ALA A N 1
ATOM 7571 C CA . ALA A 1 1043 ? -4.081 9.202 -38.166 1.00 21.86 1007 ALA A CA 1
ATOM 7572 C C . ALA A 1 1043 ? -4.799 10.059 -39.210 1.00 20.42 1007 ALA A C 1
ATOM 7573 O O . ALA A 1 1043 ? -5.242 9.581 -40.250 1.00 20.86 1007 ALA A O 1
ATOM 7575 N N . ILE A 1 1044 ? -4.905 11.359 -38.921 1.00 17.93 1008 ILE A N 1
ATOM 7576 C CA . ILE A 1 1044 ? -5.659 12.266 -39.785 1.00 18.18 1008 ILE A CA 1
ATOM 7577 C C . ILE A 1 1044 ? -5.001 12.374 -41.155 1.00 21.06 1008 ILE A C 1
ATOM 7578 O O . ILE A 1 1044 ? -5.673 12.326 -42.193 1.00 18.75 1008 ILE A O 1
ATOM 7583 N N . ASP A 1 1045 ? -3.676 12.530 -41.179 1.00 23.29 1009 ASP A N 1
ATOM 7584 C CA A ASP A 1 1045 ? -2.980 12.659 -42.455 0.47 24.25 1009 ASP A CA 1
ATOM 7585 C CA B ASP A 1 1045 ? -2.979 12.659 -42.454 0.53 24.25 1009 ASP A CA 1
ATOM 7586 C C . ASP A 1 1045 ? -3.109 11.388 -43.283 1.00 21.24 1009 ASP A C 1
ATOM 7587 O O . ASP A 1 1045 ? -3.273 11.451 -44.507 1.00 19.52 1009 ASP A O 1
ATOM 7596 N N . ASP A 1 1046 ? -3.048 10.223 -42.633 1.00 19.88 1010 ASP A N 1
ATOM 7597 C CA . ASP A 1 1046 ? -3.242 8.970 -43.355 1.00 19.75 1010 ASP A CA 1
ATOM 7598 C C . ASP A 1 1046 ? -4.678 8.835 -43.846 1.00 21.14 1010 ASP A C 1
ATOM 7599 O O . ASP A 1 1046 ? -4.915 8.344 -44.956 1.00 20.08 1010 ASP A O 1
ATOM 7604 N N . MET A 1 1047 ? -5.652 9.263 -43.038 1.00 16.67 1011 MET A N 1
ATOM 7605 C CA . MET A 1 1047 ? -7.040 9.203 -43.486 1.00 16.89 1011 MET A CA 1
ATOM 7606 C C . MET A 1 1047 ? -7.258 10.085 -44.708 1.00 18.32 1011 MET A C 1
ATOM 7607 O O . MET A 1 1047 ? -7.924 9.675 -45.666 1.00 19.03 1011 MET A O 1
ATOM 7612 N N . ASN A 1 1048 ? -6.694 11.297 -44.697 1.00 16.35 1012 ASN A N 1
ATOM 7613 C CA . ASN A 1 1048 ? -6.869 12.206 -45.825 1.00 18.50 1012 ASN A CA 1
ATOM 7614 C C . ASN A 1 1048 ? -6.232 11.646 -47.091 1.00 19.34 1012 ASN A C 1
ATOM 7615 O O . ASN A 1 1048 ? -6.807 11.754 -48.181 1.00 18.68 1012 ASN A O 1
ATOM 7620 N N . ARG A 1 1049 ? -5.045 11.045 -46.969 1.00 20.39 1013 ARG A N 1
ATOM 7621 C CA A ARG A 1 1049 ? -4.391 10.472 -48.141 0.55 24.91 1013 ARG A CA 1
ATOM 7622 C CA B ARG A 1 1049 ? -4.386 10.461 -48.134 0.45 24.87 1013 ARG A CA 1
ATOM 7623 C C . ARG A 1 1049 ? -5.250 9.385 -48.777 1.00 23.91 1013 ARG A C 1
ATOM 7624 O O . ARG A 1 1049 ? -5.388 9.338 -50.005 1.00 23.05 1013 ARG A O 1
ATOM 7639 N N . GLN A 1 1050 ? -5.843 8.511 -47.960 1.00 22.13 1014 GLN A N 1
ATOM 7640 C CA . GLN A 1 1050 ? -6.644 7.420 -48.505 1.00 20.80 1014 GLN A CA 1
ATOM 7641 C C . GLN A 1 1050 ? -8.012 7.901 -48.980 1.00 19.21 1014 GLN A C 1
ATOM 7642 O O . GLN A 1 1050 ? -8.505 7.435 -50.013 1.00 20.26 1014 GLN A O 1
ATOM 7648 N N . TYR A 1 1051 ? -8.644 8.822 -48.247 1.00 15.51 1015 TYR A N 1
ATOM 7649 C CA . TYR A 1 1051 ? -9.953 9.310 -48.675 1.00 18.07 1015 TYR A CA 1
ATOM 7650 C C . TYR A 1 1051 ? -9.867 10.070 -49.990 1.00 17.27 1015 TYR A C 1
ATOM 7651 O O . TYR A 1 1051 ? -10.806 10.020 -50.792 1.00 17.13 1015 TYR A O 1
ATOM 7660 N N . ARG A 1 1052 ? -8.751 10.763 -50.242 1.00 18.32 1016 ARG A N 1
ATOM 7661 C CA . ARG A 1 1052 ? -8.592 11.448 -51.519 1.00 20.06 1016 ARG A CA 1
ATOM 7662 C C . ARG A 1 1052 ? -8.629 10.483 -52.696 1.00 21.38 1016 ARG A C 1
ATOM 7663 O O . ARG A 1 1052 ? -8.954 10.900 -53.813 1.00 23.46 1016 ARG A O 1
ATOM 7671 N N . ARG A 1 1053 ? -8.322 9.206 -52.470 1.00 19.65 1017 ARG A N 1
ATOM 7672 C CA . ARG A 1 1053 ? -8.320 8.208 -53.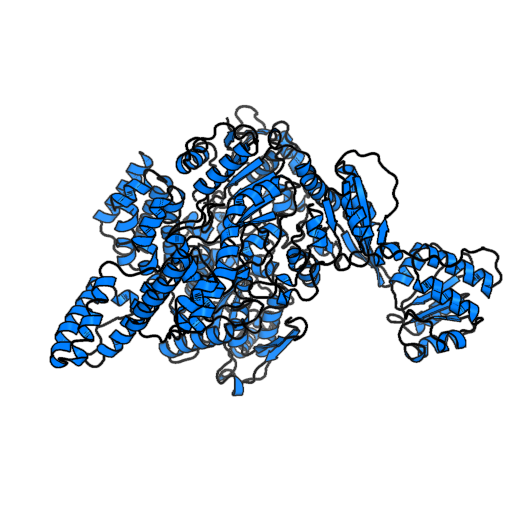530 1.00 21.45 1017 ARG A CA 1
ATOM 7673 C C . ARG A 1 1053 ? -9.658 7.505 -53.706 1.00 19.18 1017 ARG A C 1
ATOM 7674 O O . ARG A 1 1053 ? -9.821 6.767 -54.684 1.00 16.14 1017 ARG A O 1
ATOM 7682 N N . ILE A 1 1054 ? -10.608 7.704 -52.791 1.00 16.15 1018 ILE A N 1
ATOM 7683 C CA . ILE A 1 1054 ? -11.870 6.974 -52.856 1.00 16.46 1018 ILE A CA 1
ATOM 7684 C C . ILE A 1 1054 ? -12.622 7.365 -54.118 1.00 17.07 1018 ILE A C 1
ATOM 7685 O O . ILE A 1 1054 ? -12.971 8.536 -54.317 1.00 17.83 1018 ILE A O 1
ATOM 7690 N N . ALA A 1 1055 ? -12.875 6.381 -54.980 1.00 17.37 1019 ALA A N 1
ATOM 7691 C CA . ALA A 1 1055 ? -13.643 6.601 -56.198 1.00 17.81 1019 ALA A CA 1
ATOM 7692 C C . ALA A 1 1055 ? -15.124 6.303 -56.013 1.00 19.34 1019 ALA A C 1
ATOM 7693 O O . ALA A 1 1055 ? -15.963 6.940 -56.664 1.00 18.65 1019 ALA A O 1
ATOM 7695 N N . VAL A 1 1056 ? -15.460 5.347 -55.148 1.00 17.71 1020 VAL A N 1
ATOM 7696 C CA . VAL A 1 1056 ? -16.842 4.991 -54.840 1.00 17.29 1020 VAL A CA 1
ATOM 7697 C C . VAL A 1 1056 ? -16.987 4.924 -53.329 1.00 16.37 1020 VAL A C 1
ATOM 7698 O O . VAL A 1 1056 ? -16.273 4.157 -52.672 1.00 16.03 1020 VAL A O 1
ATOM 7702 N N . ALA A 1 1057 ? -17.923 5.694 -52.782 1.00 13.75 1021 ALA A N 1
ATOM 7703 C CA . ALA A 1 1057 ? -18.301 5.568 -51.379 1.00 17.43 1021 ALA A CA 1
ATOM 7704 C C . ALA A 1 1057 ? -19.520 4.657 -51.293 1.00 16.51 1021 ALA A C 1
ATOM 7705 O O . ALA A 1 1057 ? -20.578 4.979 -51.843 1.00 14.81 1021 ALA A O 1
ATOM 7707 N N . ALA A 1 1058 ? -19.374 3.522 -50.616 1.00 15.68 1022 ALA A N 1
ATOM 7708 C CA . ALA A 1 1058 ? -20.401 2.493 -50.619 1.00 15.69 1022 ALA A CA 1
ATOM 7709 C C . ALA A 1 1058 ? -20.930 2.239 -49.214 1.00 15.31 1022 ALA A C 1
ATOM 7710 O O . ALA A 1 1058 ? -20.197 2.326 -48.226 1.00 14.72 1022 ALA A O 1
ATOM 7712 N N . LYS A 1 1059 ? -22.222 1.930 -49.145 1.00 14.51 1023 LYS A N 1
ATOM 7713 C CA . LYS A 1 1059 ? -22.872 1.461 -47.931 1.00 12.25 1023 LYS A CA 1
ATOM 7714 C C . LYS A 1 1059 ? -23.883 0.402 -48.333 1.00 11.17 1023 LYS A C 1
ATOM 7715 O O . LYS A 1 1059 ? -24.559 0.543 -49.354 1.00 11.66 1023 LYS A O 1
ATOM 7721 N N . ASN A 1 1060 ? -23.981 -0.659 -47.545 1.00 8.94 1024 ASN A N 1
ATOM 7722 C CA . ASN A 1 1060 ? -24.885 -1.751 -47.868 1.00 11.58 1024 ASN A CA 1
ATOM 7723 C C . ASN A 1 1060 ? -26.137 -1.681 -47.004 1.00 14.64 1024 ASN A C 1
ATOM 7724 O O . ASN A 1 1060 ? -26.068 -1.359 -45.815 1.00 16.28 1024 ASN A O 1
ATOM 7729 N N . THR A 1 1061 ? -27.285 -1.952 -47.625 1.00 15.70 1025 THR A N 1
ATOM 7730 C CA . THR A 1 1061 ? -28.575 -2.027 -46.946 1.00 16.33 1025 THR A CA 1
ATOM 7731 C C . THR A 1 1061 ? -28.951 -3.499 -46.876 1.00 14.54 1025 THR A C 1
ATOM 7732 O O . THR A 1 1061 ? -29.281 -4.109 -47.898 1.00 15.30 1025 THR A O 1
ATOM 7736 N N . ASP A 1 1062 ? -28.908 -4.068 -45.674 1.00 14.29 1026 ASP A N 1
ATOM 7737 C CA A ASP A 1 1062 ? -29.077 -5.503 -45.512 0.40 17.60 1026 ASP A CA 1
ATOM 7738 C CA B ASP A 1 1062 ? -29.063 -5.500 -45.481 0.60 17.40 1026 ASP A CA 1
ATOM 7739 C C . ASP A 1 1062 ? -30.367 -5.895 -44.806 1.00 20.71 1026 ASP A C 1
ATOM 7740 O O . ASP A 1 1062 ? -30.637 -7.094 -44.674 1.00 23.27 1026 ASP A O 1
ATOM 7749 N N . THR A 1 1063 ? -31.171 -4.935 -44.356 1.00 18.53 1027 THR A N 1
ATOM 7750 C CA . THR A 1 1063 ? -32.420 -5.253 -43.679 1.00 19.92 1027 THR A CA 1
ATOM 7751 C C . THR A 1 1063 ? -33.534 -4.385 -44.250 1.00 20.47 1027 THR A C 1
ATOM 7752 O O . THR A 1 1063 ? -33.307 -3.234 -44.633 1.00 17.83 1027 THR A O 1
ATOM 7756 N N . ARG A 1 1064 ? -34.733 -4.961 -44.343 1.00 18.98 1028 ARG A N 1
ATOM 7757 C CA . ARG A 1 1064 ? -35.868 -4.294 -44.968 1.00 18.39 1028 ARG A CA 1
ATOM 7758 C C . ARG A 1 1064 ? -36.765 -3.571 -43.975 1.00 18.44 1028 ARG A C 1
ATOM 7759 O O . ARG A 1 1064 ? -37.608 -2.773 -44.398 1.00 21.57 1028 ARG A O 1
ATOM 7767 N N . GLU A 1 1065 ? -36.603 -3.825 -42.675 1.00 15.63 1029 GLU A N 1
ATOM 7768 C CA . GLU A 1 1065 ? -37.464 -3.212 -41.669 1.00 19.21 1029 GLU A CA 1
ATOM 7769 C C . GLU A 1 1065 ? -37.322 -1.695 -41.620 1.00 25.94 1029 GLU A C 1
ATOM 7770 O O . GLU A 1 1065 ? -38.256 -1.011 -41.186 1.00 30.39 1029 GLU A O 1
ATOM 7776 N N . HIS A 1 1066 ? -36.182 -1.154 -42.042 1.00 20.82 1030 HIS A N 1
ATOM 7777 C CA . HIS A 1 1066 ? -35.983 0.286 -42.120 1.00 23.02 1030 HIS A CA 1
ATOM 7778 C C . HIS A 1 1066 ? -35.197 0.591 -43.386 1.00 19.17 1030 HIS A C 1
ATOM 7779 O O . HIS A 1 1066 ? -34.651 -0.308 -44.031 1.00 19.34 1030 HIS A O 1
ATOM 7786 N N . ASP A 1 1067 ? -35.131 1.873 -43.743 1.00 17.38 1031 ASP A N 1
ATOM 7787 C CA . ASP A 1 1067 ? -34.428 2.288 -44.952 1.00 14.98 1031 ASP A CA 1
ATOM 7788 C C . ASP A 1 1067 ? -33.465 3.425 -44.622 1.00 13.28 1031 ASP A C 1
ATOM 7789 O O . ASP A 1 1067 ? -33.335 3.848 -43.469 1.00 15.00 1031 ASP A O 1
ATOM 7794 N N . ILE A 1 1068 ? -32.780 3.925 -45.655 1.00 12.62 1032 ILE A N 1
ATOM 7795 C CA . ILE A 1 1068 ? -31.706 4.891 -45.438 1.00 13.88 1032 ILE A CA 1
ATOM 7796 C C . ILE A 1 1068 ? -32.213 6.257 -45.008 1.00 16.73 1032 ILE A C 1
ATOM 7797 O O . ILE A 1 1068 ? -31.412 7.091 -44.566 1.00 18.70 1032 ILE A O 1
ATOM 7802 N N . ALA A 1 1069 ? -33.515 6.511 -45.127 1.00 13.89 1033 ALA A N 1
ATOM 7803 C CA . ALA A 1 1069 ? -34.131 7.719 -44.599 1.00 14.98 1033 ALA A CA 1
ATOM 7804 C C . ALA A 1 1069 ? -34.834 7.471 -43.270 1.00 16.96 1033 ALA A C 1
ATOM 7805 O O . ALA A 1 1069 ? -35.519 8.367 -42.766 1.00 16.38 1033 ALA A O 1
ATOM 7807 N N . ASP A 1 1070 ? -34.674 6.272 -42.698 1.00 17.19 1034 ASP A N 1
ATOM 7808 C CA . ASP A 1 1070 ? -35.273 5.891 -41.424 1.00 22.60 1034 ASP A CA 1
ATOM 7809 C C . ASP A 1 1070 ? -34.306 5.951 -40.255 1.00 20.60 1034 ASP A C 1
ATOM 7810 O O . ASP A 1 1070 ? -34.753 5.928 -39.103 1.00 20.86 1034 ASP A O 1
ATOM 7815 N N . SER A 1 1071 ? -33.003 5.998 -40.517 1.00 21.49 1035 SER A N 1
ATOM 7816 C CA A SER A 1 1071 ? -32.001 6.008 -39.463 0.59 24.76 1035 SER A CA 1
ATOM 7817 C CA B SER A 1 1071 ? -31.995 5.998 -39.469 0.41 24.68 1035 SER A CA 1
ATOM 7818 C C . SER A 1 1071 ? -30.934 7.039 -39.788 1.00 23.57 1035 SER A C 1
ATOM 7819 O O . SER A 1 1071 ? -30.514 7.170 -40.941 1.00 24.75 1035 SER A O 1
ATOM 7824 N N . ASP A 1 1072 ? -30.500 7.766 -38.759 1.00 21.41 1036 ASP A N 1
ATOM 7825 C CA . ASP A 1 1072 ? -29.469 8.780 -38.933 1.00 20.78 1036 ASP A CA 1
ATOM 7826 C C . ASP A 1 1072 ? -28.120 8.184 -39.316 1.00 14.87 1036 ASP A C 1
ATOM 7827 O O . ASP A 1 1072 ? -27.265 8.904 -39.842 1.00 17.65 1036 ASP A O 1
ATOM 7832 N N . ASP A 1 1073 ? -27.908 6.893 -39.062 1.00 15.82 1037 ASP A N 1
ATOM 7833 C CA . ASP A 1 1073 ? -26.573 6.326 -39.226 1.00 15.85 1037 ASP A CA 1
ATOM 7834 C C . ASP A 1 1073 ? -26.142 6.281 -40.686 1.00 12.29 1037 ASP A C 1
ATOM 7835 O O . ASP A 1 1073 ? -24.944 6.376 -40.977 1.00 12.90 1037 ASP A O 1
ATOM 7840 N N . TYR A 1 1074 ? -27.089 6.151 -41.618 1.00 11.47 1038 TYR A N 1
ATOM 7841 C CA . TYR A 1 1074 ? -26.706 6.059 -43.022 1.00 10.76 1038 TYR A CA 1
ATOM 7842 C C . TYR A 1 1074 ? -26.112 7.373 -43.515 1.00 11.51 1038 TYR A C 1
ATOM 7843 O O . TYR A 1 1074 ? -25.011 7.390 -44.077 1.00 13.31 1038 TYR A O 1
ATOM 7852 N N . PHE A 1 1075 ? -26.801 8.496 -43.293 1.00 13.62 1039 PHE A N 1
ATOM 7853 C CA . PHE A 1 1075 ? -26.236 9.752 -43.777 1.00 12.43 1039 PHE A CA 1
ATOM 7854 C C . PHE A 1 1075 ? -24.973 10.122 -43.007 1.00 11.68 1039 PHE A C 1
ATOM 7855 O O . PHE A 1 1075 ? -24.070 10.744 -43.574 1.00 15.69 1039 PHE A O 1
ATOM 7863 N N . GLN A 1 1076 ? -24.873 9.724 -41.737 1.00 10.29 1040 GLN A N 1
ATOM 7864 C CA . GLN A 1 1076 ? -23.673 10.033 -40.963 1.00 11.98 1040 GLN A CA 1
ATOM 7865 C C . GLN A 1 1076 ? -22.446 9.343 -41.545 1.00 13.60 1040 GLN A C 1
ATOM 7866 O O . GLN A 1 1076 ? -21.413 9.981 -41.782 1.00 17.02 1040 GLN A O 1
ATOM 7872 N N . TYR A 1 1077 ? -22.540 8.033 -41.774 1.00 12.74 1041 TYR A N 1
ATOM 7873 C CA . TYR A 1 1077 ? -21.396 7.266 -42.260 1.00 12.67 1041 TYR A CA 1
ATOM 7874 C C . TYR A 1 1077 ? -21.245 7.385 -43.772 1.00 12.53 1041 TYR A C 1
ATOM 7875 O O . TYR A 1 1077 ? -20.180 7.763 -44.275 1.00 11.42 1041 TYR A O 1
ATOM 7884 N N . HIS A 1 1078 ? -22.303 7.053 -44.511 1.00 13.96 1042 HIS A N 1
ATOM 7885 C CA . HIS A 1 1078 ? -22.234 7.066 -45.969 1.00 13.89 1042 HIS A CA 1
ATOM 7886 C C . HIS A 1 1078 ? -22.127 8.491 -46.495 1.00 15.02 1042 HIS A C 1
ATOM 7887 O O . HIS A 1 1078 ? -21.199 8.827 -47.239 1.00 13.86 1042 HIS A O 1
ATOM 7894 N N . GLY A 1 1079 ? -23.075 9.348 -46.115 1.00 11.77 1043 GLY A N 1
ATOM 7895 C CA . GLY A 1 1079 ? -23.003 10.738 -46.530 1.00 14.09 1043 GLY A CA 1
ATOM 7896 C C . GLY A 1 1079 ? -21.776 11.443 -45.984 1.00 15.00 1043 GLY A C 1
ATOM 7897 O O . GLY A 1 1079 ? -21.179 12.281 -46.661 1.00 13.87 1043 GLY A O 1
ATOM 7898 N N . GLY A 1 1080 ? -21.381 11.106 -44.755 1.00 13.96 1044 GLY A N 1
ATOM 7899 C CA . GLY A 1 1080 ? -20.178 11.696 -44.189 1.00 14.76 1044 GLY A CA 1
ATOM 7900 C C . GLY A 1 1080 ? -18.931 11.362 -44.984 1.00 15.35 1044 GLY A C 1
ATOM 7901 O O . GLY A 1 1080 ? -18.064 12.218 -45.186 1.00 15.34 1044 GLY A O 1
ATOM 7902 N N . MET A 1 1081 ? -18.822 10.115 -45.448 1.00 12.65 1045 MET A N 1
ATOM 7903 C CA . MET A 1 1081 ? -17.694 9.754 -46.300 1.00 16.76 1045 MET A CA 1
ATOM 7904 C C . MET A 1 1081 ? -17.721 10.540 -47.606 1.00 16.90 1045 MET A C 1
ATOM 7905 O O . MET A 1 1081 ? -16.689 11.059 -48.045 1.00 14.82 1045 MET A O 1
ATOM 7910 N N . VAL A 1 1082 ? -18.897 10.649 -48.232 1.00 13.33 1046 VAL A N 1
ATOM 7911 C CA . VAL A 1 1082 ? -19.018 11.410 -49.475 1.00 14.75 1046 VAL A CA 1
ATOM 7912 C C . VAL A 1 1082 ? -18.567 12.851 -49.264 1.00 14.39 1046 VAL A C 1
ATOM 7913 O O . VAL A 1 1082 ? -17.790 13.399 -50.055 1.00 12.25 1046 VAL A O 1
ATOM 7917 N N . ALA A 1 1083 ? -19.048 13.484 -48.192 1.00 13.20 1047 ALA A N 1
ATOM 7918 C CA . ALA A 1 1083 ? -18.739 14.892 -47.963 1.00 14.11 1047 ALA A CA 1
ATOM 7919 C C . ALA A 1 1083 ? -17.260 15.097 -47.661 1.00 14.72 1047 ALA A C 1
ATOM 7920 O O . ALA A 1 1083 ? -16.664 16.091 -48.093 1.00 17.07 1047 ALA A O 1
ATOM 7922 N N . THR A 1 1084 ? -16.653 14.168 -46.924 1.00 13.87 1048 THR A N 1
ATOM 7923 C CA . THR A 1 1084 ? -15.245 14.314 -46.567 1.00 14.75 1048 THR A CA 1
ATOM 7924 C C . THR A 1 1084 ? -14.349 14.177 -47.793 1.00 16.78 1048 THR A C 1
ATOM 7925 O O . THR A 1 1084 ? -13.396 14.947 -47.962 1.00 16.04 1048 THR A O 1
ATOM 7929 N N . VAL A 1 1085 ? -14.653 13.217 -48.671 1.00 16.91 1049 VAL A N 1
ATOM 7930 C CA . VAL A 1 1085 ? -13.912 13.094 -49.924 1.00 17.27 1049 VAL A CA 1
ATOM 7931 C C . VAL A 1 1085 ? -14.093 14.347 -50.773 1.00 19.64 1049 VAL A C 1
ATOM 7932 O O . VAL A 1 1085 ? -13.135 14.852 -51.373 1.00 19.84 1049 VAL A O 1
ATOM 7936 N N . ARG A 1 1086 ? -15.322 14.870 -50.839 1.00 18.38 1050 ARG A N 1
ATOM 7937 C CA . ARG A 1 1086 ? -15.560 16.086 -51.610 1.00 18.55 1050 ARG A CA 1
ATOM 7938 C C . ARG A 1 1086 ? -14.776 17.259 -51.036 1.00 18.84 1050 ARG A C 1
ATOM 7939 O O . ARG A 1 1086 ? -14.189 18.047 -51.785 1.00 20.21 1050 ARG A O 1
ATOM 7947 N N . ALA A 1 1087 ? -14.747 17.384 -49.707 1.00 16.90 1051 ALA A N 1
ATOM 7948 C CA . ALA A 1 1087 ? -13.982 18.459 -49.082 1.00 21.22 1051 ALA A CA 1
ATOM 7949 C C . ALA A 1 1087 ? -12.501 18.350 -49.418 1.00 19.72 1051 ALA A C 1
ATOM 7950 O O . ALA A 1 1087 ? -11.842 19.360 -49.697 1.00 21.65 1051 ALA A O 1
ATOM 7952 N N . LEU A 1 1088 ? -11.962 17.130 -49.409 1.00 19.07 1052 LEU A N 1
ATOM 7953 C CA . LEU A 1 1088 ? -10.532 16.948 -49.632 1.00 21.83 1052 LEU A CA 1
ATOM 7954 C C . LEU A 1 1088 ? -10.153 17.192 -51.088 1.00 25.32 1052 LEU A C 1
ATOM 7955 O O . LEU A 1 1088 ? -9.104 17.785 -51.368 1.00 26.92 1052 LEU A O 1
ATOM 7960 N N . THR A 1 1089 ? -10.989 16.746 -52.030 1.00 25.46 1053 THR A N 1
ATOM 7961 C CA . THR A 1 1089 ? -10.636 16.767 -53.442 1.00 26.93 1053 THR A CA 1
ATOM 7962 C C . THR A 1 1089 ? -11.367 17.824 -54.254 1.00 27.39 1053 THR A C 1
ATOM 7963 O O . THR A 1 1089 ? -10.929 18.129 -55.366 1.00 29.96 1053 THR A O 1
ATOM 7967 N N . GLY A 1 1090 ? -12.462 18.382 -53.737 1.00 23.86 1054 GLY A N 1
ATOM 7968 C CA . GLY A 1 1090 ? -13.295 19.278 -54.509 1.00 26.07 1054 GLY A CA 1
ATOM 7969 C C . GLY A 1 1090 ? -14.324 18.595 -55.382 1.00 27.23 1054 GLY A C 1
ATOM 7970 O O . GLY A 1 1090 ? -15.148 19.284 -55.996 1.00 29.64 1054 GLY A O 1
ATOM 7971 N N . GLN A 1 1091 ? -14.309 17.267 -55.460 1.00 23.60 1055 GLN A N 1
ATOM 7972 C CA . GLN A 1 1091 ? -15.246 16.514 -56.281 1.00 26.44 1055 GLN A CA 1
ATOM 7973 C C . GLN A 1 1091 ? -15.812 15.367 -55.460 1.00 22.87 1055 GLN A C 1
ATOM 7974 O O . GLN A 1 1091 ? -15.058 14.621 -54.826 1.00 20.65 1055 GLN A O 1
ATOM 7980 N N . ALA A 1 1092 ? -17.130 15.230 -55.467 1.00 21.75 1056 ALA A N 1
ATOM 7981 C CA . ALA A 1 1092 ? -17.744 14.121 -54.759 1.00 22.42 1056 ALA A CA 1
ATOM 7982 C C . ALA A 1 1092 ? -17.399 12.809 -55.457 1.00 20.16 1056 ALA A C 1
ATOM 7983 O O . ALA A 1 1092 ? -17.336 12.758 -56.690 1.00 19.77 1056 ALA A O 1
ATOM 7985 N N . PRO A 1 1093 ? -17.152 11.742 -54.707 1.00 17.78 1057 PRO A N 1
ATOM 7986 C CA . PRO A 1 1093 ? -17.001 10.428 -55.334 1.00 16.84 1057 PRO A CA 1
ATOM 7987 C C . PRO A 1 1093 ? -18.360 9.907 -55.766 1.00 15.17 1057 PRO A C 1
ATOM 7988 O O . PRO A 1 1093 ? -19.407 10.457 -55.422 1.00 16.74 1057 PRO A O 1
ATOM 7992 N N . ALA A 1 1094 ? -18.337 8.830 -56.543 1.00 17.99 1058 ALA A N 1
ATOM 7993 C CA . ALA A 1 1094 ? -19.565 8.080 -56.753 1.00 17.62 1058 ALA A CA 1
ATOM 7994 C C . ALA A 1 1094 ? -20.056 7.546 -55.412 1.00 18.87 1058 ALA A C 1
ATOM 7995 O O . ALA A 1 1094 ? -19.267 7.223 -54.520 1.00 18.12 1058 ALA A O 1
ATOM 7997 N N . ALA A 1 1095 ? -21.375 7.487 -55.254 1.00 16.34 1059 ALA A N 1
ATOM 7998 C CA . ALA A 1 1095 ? -21.987 7.015 -54.015 1.00 14.31 1059 ALA A CA 1
ATOM 7999 C C . ALA A 1 1095 ? -22.958 5.899 -54.369 1.00 14.86 1059 ALA A C 1
ATOM 8000 O O . ALA A 1 1095 ? -23.984 6.147 -55.010 1.00 15.34 1059 ALA A O 1
ATOM 8002 N N . TYR A 1 1096 ? -22.628 4.674 -53.971 1.00 14.26 1060 TYR A N 1
ATOM 8003 C CA . TYR A 1 1096 ? -23.424 3.501 -54.298 1.00 15.74 1060 TYR A CA 1
ATOM 8004 C C . TYR A 1 1096 ? -24.041 2.902 -53.043 1.00 15.37 1060 TYR A C 1
ATOM 8005 O O . TYR A 1 1096 ? -23.473 2.982 -51.950 1.00 12.52 1060 TYR A O 1
ATOM 8014 N N . ILE A 1 1097 ? -25.202 2.279 -53.225 1.00 16.18 1061 ILE A N 1
ATOM 8015 C CA . ILE A 1 1097 ? -25.856 1.471 -52.203 1.00 14.90 1061 ILE A CA 1
ATOM 8016 C C . ILE A 1 1097 ? -25.812 0.022 -52.669 1.00 14.33 1061 ILE A C 1
ATOM 8017 O O . ILE A 1 1097 ? -26.312 -0.302 -53.753 1.00 15.79 1061 ILE A O 1
ATOM 8022 N N . GLY A 1 1098 ? -25.210 -0.846 -51.863 1.00 12.33 1062 GLY A N 1
ATOM 8023 C CA . GLY A 1 1098 ? -25.274 -2.268 -52.138 1.00 12.79 1062 GLY A CA 1
ATOM 8024 C C . GLY A 1 1098 ? -26.475 -2.889 -51.455 1.00 16.67 1062 GLY A C 1
ATOM 8025 O O . GLY A 1 1098 ? -26.591 -2.829 -50.229 1.00 16.75 1062 GLY A O 1
ATOM 8026 N N . ASP A 1 1099 ? -27.385 -3.477 -52.226 1.00 15.61 1063 ASP A N 1
ATOM 8027 C CA . ASP A 1 1099 ? -28.620 -4.039 -51.685 1.00 14.83 1063 ASP A CA 1
ATOM 8028 C C . ASP A 1 1099 ? -28.399 -5.527 -51.437 1.00 14.66 1063 ASP A C 1
ATOM 8029 O O . ASP A 1 1099 ? -28.458 -6.338 -52.365 1.00 19.20 1063 ASP A O 1
ATOM 8034 N N . ASN A 1 1100 ? -28.153 -5.889 -50.178 1.00 14.38 1064 ASN A N 1
ATOM 8035 C CA . ASN A 1 1100 ? -28.070 -7.288 -49.775 1.00 14.11 1064 ASN A CA 1
ATOM 8036 C C . ASN A 1 1100 ? -29.216 -7.662 -48.836 1.00 15.97 1064 ASN A C 1
ATOM 8037 O O . ASN A 1 1100 ? -29.052 -8.467 -47.918 1.00 15.29 1064 ASN A O 1
ATOM 8042 N N . THR A 1 1101 ? -30.397 -7.078 -49.064 1.00 16.74 1065 THR A N 1
ATOM 8043 C CA . THR A 1 1101 ? -31.592 -7.549 -48.370 1.00 16.31 1065 THR A CA 1
ATOM 8044 C C . THR A 1 1101 ? -31.990 -8.939 -48.846 1.00 19.95 1065 THR A C 1
ATOM 8045 O O . THR A 1 1101 ? -32.606 -9.701 -48.092 1.00 22.08 1065 THR A O 1
ATOM 8049 N N . ARG A 1 1102 ? -31.646 -9.281 -50.084 1.00 17.01 1066 ARG A N 1
ATOM 8050 C CA . ARG A 1 1102 ? -31.906 -10.601 -50.657 1.00 21.57 1066 ARG A CA 1
ATOM 8051 C C . ARG A 1 1102 ? -30.580 -11.189 -51.115 1.00 23.89 1066 ARG A C 1
ATOM 8052 O O . ARG A 1 1102 ? -30.068 -10.812 -52.185 1.00 26.28 1066 ARG A O 1
ATOM 8060 N N . PRO A 1 1103 ? -29.979 -12.097 -50.342 1.00 25.58 1067 PRO A N 1
ATOM 8061 C CA . PRO A 1 1103 ? -28.651 -12.617 -50.712 1.00 25.33 1067 PRO A CA 1
ATOM 8062 C C . PRO A 1 1103 ? -28.617 -13.323 -52.056 1.00 28.28 1067 PRO A C 1
ATOM 8063 O O . PRO A 1 1103 ? -27.541 -13.414 -52.658 1.00 27.63 1067 PRO A O 1
ATOM 8067 N N . ASP A 1 1104 ? -29.748 -13.825 -52.544 1.00 30.73 1068 ASP A N 1
ATOM 8068 C CA . ASP A 1 1104 ? -29.812 -14.475 -53.845 1.00 32.96 1068 ASP A CA 1
ATOM 8069 C C . ASP A 1 1104 ? -30.177 -13.511 -54.968 1.00 30.63 1068 ASP A C 1
ATOM 8070 O O . ASP A 1 1104 ? -30.387 -13.950 -56.103 1.00 33.00 1068 ASP A O 1
ATOM 8075 N N . ALA A 1 1105 ? -30.255 -12.217 -54.681 1.00 26.91 1069 ALA A N 1
ATOM 8076 C CA . ALA A 1 1105 ? -30.527 -11.201 -55.687 1.00 27.93 1069 ALA A CA 1
ATOM 8077 C C . ALA A 1 1105 ? -29.817 -9.910 -55.285 1.00 24.85 1069 ALA A C 1
ATOM 8078 O O . ALA A 1 1105 ? -30.424 -8.863 -55.076 1.00 23.74 1069 ALA A O 1
ATOM 8080 N N . ILE A 1 1106 ? -28.491 -9.970 -55.171 1.00 23.59 1070 ILE A N 1
ATOM 8081 C CA . ILE A 1 1106 ? -27.727 -8.795 -54.775 1.00 22.10 1070 ILE A CA 1
ATOM 8082 C C . ILE A 1 1106 ? -27.664 -7.815 -55.938 1.00 19.22 1070 ILE A C 1
ATOM 8083 O O . ILE A 1 1106 ? -27.369 -8.194 -57.078 1.00 18.96 1070 ILE A O 1
ATOM 8088 N N . ARG A 1 1107 ? -27.968 -6.550 -55.655 1.00 17.32 1071 ARG A N 1
ATOM 8089 C CA . ARG A 1 1107 ? -28.005 -5.496 -56.657 1.00 21.14 1071 ARG A CA 1
ATOM 8090 C C . ARG A 1 1107 ? -27.284 -4.265 -56.126 1.00 22.42 1071 ARG A C 1
ATOM 8091 O O . ARG A 1 1107 ? -27.198 -4.051 -54.914 1.00 22.33 1071 ARG A O 1
ATOM 8099 N N . THR A 1 1108 ? -26.767 -3.458 -57.047 1.00 18.73 1072 THR A N 1
ATOM 8100 C CA . THR A 1 1108 ? -26.113 -2.200 -56.721 1.00 16.89 1072 THR A CA 1
ATOM 8101 C C . THR A 1 1108 ? -26.839 -1.067 -57.431 1.00 22.58 1072 THR A C 1
ATOM 8102 O O . THR A 1 1108 ? -27.193 -1.185 -58.608 1.00 25.55 1072 THR A O 1
ATOM 8106 N N . ARG A 1 1109 ? -27.080 0.020 -56.706 1.00 17.00 1073 ARG A N 1
ATOM 8107 C CA . ARG A 1 1109 ? -27.660 1.212 -57.301 1.00 20.08 1073 ARG A CA 1
ATOM 8108 C C . ARG A 1 1109 ? -26.967 2.433 -56.718 1.00 17.36 1073 ARG A C 1
ATOM 8109 O O . ARG A 1 1109 ? -26.269 2.349 -55.704 1.00 17.43 1073 ARG A O 1
ATOM 8117 N N . THR A 1 1110 ? -27.143 3.570 -57.385 1.00 17.35 1074 THR A N 1
ATOM 8118 C CA . THR A 1 1110 ? -26.556 4.797 -56.875 1.00 17.12 1074 THR A CA 1
ATOM 8119 C C . THR A 1 1110 ? -27.347 5.295 -55.669 1.00 15.71 1074 THR A C 1
ATOM 8120 O O . THR A 1 1110 ? -28.493 4.897 -55.434 1.00 14.91 1074 THR A O 1
ATOM 8124 N N . LEU A 1 1111 ? -26.708 6.168 -54.887 1.00 13.88 1075 LEU A N 1
ATOM 8125 C CA . LEU A 1 1111 ? -27.390 6.776 -53.749 1.00 13.64 1075 LEU A CA 1
ATOM 8126 C C . LEU A 1 1111 ? -28.587 7.603 -54.203 1.00 14.47 1075 LEU A C 1
ATOM 8127 O O . LEU A 1 1111 ? -29.631 7.613 -53.541 1.00 14.83 1075 LEU A O 1
ATOM 8132 N N . SER A 1 1112 ? -28.459 8.303 -55.332 1.00 16.22 1076 SER A N 1
ATOM 8133 C CA . SER A 1 1112 ? -29.595 9.059 -55.854 1.00 19.67 1076 SER A CA 1
ATOM 8134 C C . SER A 1 1112 ? -30.755 8.136 -56.208 1.00 18.38 1076 SER A C 1
ATOM 8135 O O . SER A 1 1112 ? -31.917 8.450 -55.921 1.00 15.95 1076 SER A O 1
ATOM 8138 N N . GLU A 1 1113 ? -30.455 6.990 -56.829 1.00 14.41 1077 GLU A N 1
ATOM 8139 C CA . GLU A 1 1113 ? -31.497 6.024 -57.166 1.00 17.39 1077 GLU A CA 1
ATOM 8140 C C . GLU A 1 1113 ? -32.166 5.471 -55.915 1.00 16.23 1077 GLU A C 1
ATOM 8141 O O . GLU A 1 1113 ? -33.395 5.347 -55.863 1.00 16.77 1077 GLU A O 1
ATOM 8147 N N . GLU A 1 1114 ? -31.375 5.123 -54.899 1.00 14.29 1078 GLU A N 1
ATOM 8148 C CA . GLU A 1 1114 ? -31.955 4.575 -53.677 1.00 13.62 1078 GLU A CA 1
ATOM 8149 C C . GLU A 1 1114 ? -32.784 5.621 -52.942 1.00 14.04 1078 GLU A C 1
ATOM 8150 O O . GLU A 1 1114 ? -33.822 5.295 -52.353 1.00 15.44 1078 GLU A O 1
ATOM 8156 N N . THR A 1 1115 ? -32.351 6.885 -52.972 1.00 10.56 1079 THR A N 1
ATOM 8157 C CA . THR A 1 1115 ? -33.100 7.938 -52.292 1.00 12.90 1079 THR A CA 1
ATOM 8158 C C . THR A 1 1115 ? -34.472 8.132 -52.928 1.00 13.09 1079 THR A C 1
ATOM 8159 O O . THR A 1 1115 ? -35.491 8.183 -52.228 1.00 14.12 1079 THR A O 1
ATOM 8163 N N . THR A 1 1116 ? -34.522 8.229 -54.260 1.00 13.72 1080 THR A N 1
ATOM 8164 C CA . THR A 1 1116 ? -35.811 8.389 -54.928 1.00 11.24 1080 THR A CA 1
ATOM 8165 C C . THR A 1 1116 ? -36.678 7.146 -54.778 1.00 12.07 1080 THR A C 1
ATOM 8166 O O . THR A 1 1116 ? -37.904 7.262 -54.692 1.00 13.21 1080 THR A O 1
ATOM 8170 N N . ARG A 1 1117 ? -36.069 5.956 -54.754 1.00 13.93 1081 ARG A N 1
ATOM 8171 C CA A ARG A 1 1117 ? -36.833 4.738 -54.500 0.48 14.93 1081 ARG A CA 1
ATOM 8172 C CA B ARG A 1 1117 ? -36.834 4.738 -54.500 0.52 14.89 1081 ARG A CA 1
ATOM 8173 C C . ARG A 1 1117 ? -37.482 4.779 -53.123 1.00 13.77 1081 ARG A C 1
ATOM 8174 O O . ARG A 1 1117 ? -38.678 4.505 -52.977 1.00 14.16 1081 ARG A O 1
ATOM 8189 N N . VAL A 1 1118 ? -36.699 5.117 -52.096 1.00 12.52 1082 VAL A N 1
ATOM 8190 C CA . VAL A 1 1118 ? -37.242 5.230 -50.744 1.00 11.60 1082 VAL A CA 1
ATOM 8191 C C . VAL A 1 1118 ? -38.279 6.343 -50.682 1.00 12.69 1082 VAL A C 1
ATOM 8192 O O . VAL A 1 1118 ? -39.315 6.213 -50.016 1.00 11.23 1082 VAL A O 1
ATOM 8196 N N . PHE A 1 1119 ? -38.029 7.445 -51.397 1.00 12.57 1083 PHE A N 1
ATOM 8197 C CA . PHE A 1 1119 ? -38.952 8.576 -51.379 1.00 9.82 1083 PHE A CA 1
ATOM 8198 C C . PHE A 1 1119 ? -40.326 8.172 -51.901 1.00 12.88 1083 PHE A C 1
ATOM 8199 O O . PHE A 1 1119 ? -41.351 8.451 -51.269 1.00 13.51 1083 PHE A O 1
ATOM 8207 N N . ARG A 1 1120 ? -40.367 7.493 -53.048 1.00 12.73 1084 ARG A N 1
ATOM 8208 C CA . ARG A 1 1120 ? -41.656 7.146 -53.637 1.00 13.54 1084 ARG A CA 1
ATOM 8209 C C . ARG A 1 1120 ? -42.277 5.918 -52.981 1.00 11.61 1084 ARG A C 1
ATOM 8210 O O . ARG A 1 1120 ? -43.492 5.882 -52.767 1.00 12.77 1084 ARG A O 1
ATOM 8218 N N . ALA A 1 1121 ? -41.472 4.899 -52.658 1.00 9.83 1085 ALA A N 1
ATOM 8219 C CA . ALA A 1 1121 ? -42.038 3.675 -52.104 1.00 11.09 1085 ALA A CA 1
ATOM 8220 C C . ALA A 1 1121 ? -42.455 3.817 -50.646 1.00 11.13 1085 ALA A C 1
ATOM 8221 O O . ALA A 1 1121 ? -43.295 3.038 -50.180 1.00 12.80 1085 ALA A O 1
ATOM 8223 N N . ARG A 1 1122 ? -41.904 4.787 -49.916 1.00 12.17 1086 ARG A N 1
ATOM 8224 C CA . ARG A 1 1122 ? -42.182 4.868 -48.488 1.00 14.95 1086 ARG A CA 1
ATOM 8225 C C . ARG A 1 1122 ? -42.494 6.291 -48.036 1.00 13.84 1086 ARG A C 1
ATOM 8226 O O . ARG A 1 1122 ? -43.551 6.532 -47.446 1.00 13.63 1086 ARG A O 1
ATOM 8234 N N . VAL A 1 1123 ? -41.588 7.234 -48.321 1.00 12.07 1087 VAL A N 1
ATOM 8235 C CA . VAL A 1 1123 ? -41.639 8.555 -47.692 1.00 11.09 1087 VAL A CA 1
ATOM 8236 C C . VAL A 1 1123 ? -42.973 9.244 -47.968 1.00 11.19 1087 VAL A C 1
ATOM 8237 O O . VAL A 1 1123 ? -43.637 9.733 -47.046 1.00 14.03 1087 VAL A O 1
ATOM 8241 N N . VAL A 1 1124 ? -43.383 9.298 -49.231 1.00 12.76 1088 VAL A N 1
ATOM 8242 C CA . VAL A 1 1124 ? -44.647 9.927 -49.601 1.00 15.12 1088 VAL A CA 1
ATOM 8243 C C . VAL A 1 1124 ? -45.663 8.896 -50.091 1.00 16.11 1088 VAL A C 1
ATOM 8244 O O . VAL A 1 1124 ? -46.630 9.247 -50.770 1.00 15.53 1088 VAL A O 1
ATOM 8248 N N . ASN A 1 1125 ? -45.454 7.630 -49.760 1.00 13.76 1089 ASN A N 1
ATOM 8249 C CA . ASN A 1 1125 ? -46.426 6.591 -50.068 1.00 13.64 1089 ASN A CA 1
ATOM 8250 C C . ASN A 1 1125 ? -47.644 6.772 -49.173 1.00 13.55 1089 ASN A C 1
ATOM 8251 O O . ASN A 1 1125 ? -47.511 6.698 -47.944 1.00 12.63 1089 ASN A O 1
ATOM 8256 N N . PRO A 1 1126 ? -48.837 7.008 -49.727 1.00 14.65 1090 PRO A N 1
ATOM 8257 C CA . PRO A 1 1126 ? -50.008 7.233 -48.863 1.00 15.14 1090 PRO A CA 1
ATOM 8258 C C . PRO A 1 1126 ? -50.298 6.077 -47.923 1.00 14.54 1090 PRO A C 1
ATOM 8259 O O . PRO A 1 1126 ? -50.859 6.300 -46.843 1.00 16.20 1090 PRO A O 1
ATOM 8263 N N . ARG A 1 1127 ? -49.917 4.849 -48.288 1.00 13.94 1091 ARG A N 1
ATOM 8264 C CA . ARG A 1 1127 ? -50.126 3.716 -47.391 1.00 13.84 1091 ARG A CA 1
ATOM 8265 C C . ARG A 1 1127 ? -49.261 3.834 -46.142 1.00 17.09 1091 ARG A C 1
ATOM 8266 O O . ARG A 1 1127 ? -49.717 3.527 -45.034 1.00 17.20 1091 ARG A O 1
ATOM 8274 N N . TRP A 1 1128 ? -48.011 4.278 -46.300 1.00 14.44 1092 TRP A N 1
ATOM 8275 C CA . TRP A 1 1128 ? -47.140 4.440 -45.140 1.00 13.02 1092 TRP A CA 1
ATOM 8276 C C . TRP A 1 1128 ? -47.555 5.638 -44.297 1.00 13.58 1092 TRP A C 1
ATOM 8277 O O . TRP A 1 1128 ? -47.545 5.567 -43.063 1.00 15.26 1092 TRP A O 1
ATOM 8288 N N . MET A 1 1129 ? -47.910 6.754 -44.941 1.00 14.60 1093 MET A N 1
ATOM 8289 C CA . MET A 1 1129 ? -48.342 7.922 -44.180 1.00 17.04 1093 MET A CA 1
ATOM 8290 C C . MET A 1 1129 ? -49.606 7.620 -43.385 1.00 14.79 1093 MET A C 1
ATOM 8291 O O . MET A 1 1129 ? -49.724 8.019 -42.221 1.00 14.11 1093 MET A O 1
ATOM 8296 N N . ALA A 1 1130 ? -50.556 6.902 -43.990 1.00 15.94 1094 ALA A N 1
ATOM 8297 C CA . ALA A 1 1130 ? -51.771 6.537 -43.269 1.00 16.64 1094 ALA A CA 1
ATOM 8298 C C . ALA A 1 1130 ? -51.461 5.585 -42.120 1.00 18.55 1094 ALA A C 1
ATOM 8299 O O . ALA A 1 1130 ? -52.084 5.666 -41.054 1.00 15.62 1094 ALA A O 1
ATOM 8301 N N . ALA A 1 1131 ? -50.491 4.686 -42.315 1.00 17.13 1095 ALA A N 1
ATOM 8302 C CA . ALA A 1 1131 ? -50.093 3.774 -41.247 1.00 17.47 1095 ALA A CA 1
ATOM 8303 C C . ALA A 1 1131 ? -49.512 4.528 -40.057 1.00 16.55 1095 ALA A C 1
ATOM 8304 O O . ALA A 1 1131 ? -49.803 4.197 -38.901 1.00 15.66 1095 ALA A O 1
ATOM 8306 N N . MET A 1 1132 ? -48.679 5.539 -40.313 1.00 15.30 1096 MET A N 1
ATOM 8307 C CA . MET A 1 1132 ? -48.132 6.316 -39.205 1.00 15.91 1096 MET A CA 1
ATOM 8308 C C . MET A 1 1132 ? -49.213 7.129 -38.504 1.00 17.34 1096 MET A C 1
ATOM 8309 O O . MET A 1 1132 ? -49.136 7.338 -37.287 1.00 15.43 1096 MET A O 1
ATOM 8314 N N . ARG A 1 1133 ? -50.231 7.580 -39.240 1.00 12.59 1097 ARG A N 1
ATOM 8315 C CA . ARG A 1 1133 ? -51.326 8.305 -38.611 1.00 13.36 1097 ARG A CA 1
ATOM 8316 C C . ARG A 1 1133 ? -52.199 7.410 -37.744 1.00 18.70 1097 ARG A C 1
ATOM 8317 O O . ARG A 1 1133 ? -53.085 7.923 -37.051 1.00 20.21 1097 ARG A O 1
ATOM 8325 N N . ARG A 1 1134 ? -51.979 6.099 -37.763 1.00 18.36 1098 ARG A N 1
ATOM 8326 C CA . ARG A 1 1134 ? -52.612 5.198 -36.812 1.00 17.93 1098 ARG A CA 1
ATOM 8327 C C . ARG A 1 1134 ? -51.823 5.064 -35.518 1.00 18.08 1098 ARG A C 1
ATOM 8328 O O . ARG A 1 1134 ? -52.257 4.339 -34.618 1.00 19.42 1098 ARG A O 1
ATOM 8336 N N . HIS A 1 1135 ? -50.682 5.747 -35.395 1.00 16.26 1099 HIS A N 1
ATOM 8337 C CA . HIS A 1 1135 ? -49.804 5.539 -34.249 1.00 16.18 1099 HIS A CA 1
ATOM 8338 C C . HIS A 1 1135 ? -49.443 6.840 -33.538 1.00 14.08 1099 HIS A C 1
ATOM 8339 O O . HIS A 1 1135 ? -48.408 6.900 -32.866 1.00 14.42 1099 HIS A O 1
ATOM 8346 N N . GLY A 1 1136 ? -50.271 7.874 -33.678 1.00 15.76 1100 GLY A N 1
ATOM 8347 C CA . GLY A 1 1136 ? -50.196 9.032 -32.798 1.00 16.08 1100 GLY A CA 1
ATOM 8348 C C . GLY A 1 1136 ? -48.830 9.689 -32.752 1.00 14.49 1100 GLY A C 1
ATOM 8349 O O . GLY A 1 1136 ? -48.201 9.953 -33.782 1.00 16.99 1100 GLY A O 1
ATOM 8350 N N . TYR A 1 1137 ? -48.366 9.955 -31.525 1.00 14.71 1101 TYR A N 1
ATOM 8351 C CA . TYR A 1 1137 ? -47.130 10.707 -31.316 1.00 14.83 1101 TYR A CA 1
ATOM 8352 C C . TYR A 1 1137 ? -45.955 10.068 -32.048 1.00 16.25 1101 TYR A C 1
ATOM 8353 O O . TYR A 1 1137 ? -45.190 10.755 -32.736 1.00 14.10 1101 TYR A O 1
ATOM 8362 N N . LYS A 1 1138 ? -45.794 8.751 -31.909 1.00 13.57 1102 LYS A N 1
ATOM 8363 C CA . LYS A 1 1138 ? -44.629 8.088 -32.489 1.00 15.32 1102 LYS A CA 1
ATOM 8364 C C . LYS A 1 1138 ? -44.723 8.027 -34.009 1.00 13.50 1102 LYS A C 1
ATOM 8365 O O . LYS A 1 1138 ? -43.707 8.140 -34.703 1.00 14.55 1102 LYS A O 1
ATOM 8371 N N . GLY A 1 1139 ? -45.931 7.848 -34.547 1.00 15.71 1103 GLY A N 1
ATOM 8372 C CA . GLY A 1 1139 ? -46.096 7.924 -35.988 1.00 15.79 1103 GLY A CA 1
ATOM 8373 C C . GLY A 1 1139 ? -45.695 9.279 -36.540 1.00 15.77 1103 GLY A C 1
ATOM 8374 O O . GLY A 1 1139 ? -45.017 9.368 -37.566 1.00 14.29 1103 GLY A O 1
ATOM 8375 N N . ALA A 1 1140 ? -46.101 10.351 -35.857 1.00 14.47 1104 ALA A N 1
ATOM 8376 C CA . ALA A 1 1140 ? -45.679 11.693 -36.245 1.00 15.20 1104 ALA A CA 1
ATOM 8377 C C . ALA A 1 1140 ? -44.176 11.867 -36.076 1.00 16.24 1104 ALA A C 1
ATOM 8378 O O . ALA A 1 1140 ? -43.524 12.530 -36.892 1.00 16.12 1104 ALA A O 1
ATOM 8380 N N . PHE A 1 1141 ? -43.617 11.280 -35.014 1.00 12.82 1105 PHE A N 1
ATOM 8381 C CA . PHE A 1 1141 ? -42.174 11.306 -34.792 1.00 16.33 1105 PHE A CA 1
ATOM 8382 C C . PHE A 1 1141 ? -41.421 10.722 -35.982 1.00 15.49 1105 PHE A C 1
ATOM 8383 O O . PHE A 1 1141 ? -40.403 11.275 -36.414 1.00 15.51 1105 PHE A O 1
ATOM 8391 N N . GLU A 1 1142 ? -41.897 9.597 -36.518 1.00 13.75 1106 GLU A N 1
ATOM 8392 C CA A GLU A 1 1142 ? -41.197 8.949 -37.624 0.58 15.70 1106 GLU A CA 1
ATOM 8393 C CA B GLU A 1 1142 ? -41.177 8.963 -37.616 0.42 15.43 1106 GLU A CA 1
ATOM 8394 C C . GLU A 1 1142 ? -41.235 9.804 -38.885 1.00 12.41 1106 GLU A C 1
ATOM 8395 O O . GLU A 1 1142 ? -40.276 9.810 -39.664 1.00 15.83 1106 GLU A O 1
ATOM 8406 N N . MET A 1 1143 ? -42.338 10.523 -39.110 1.00 12.75 1107 MET A N 1
ATOM 8407 C CA . MET A 1 1143 ? -42.385 11.435 -40.248 1.00 13.66 1107 MET A CA 1
ATOM 8408 C C . MET A 1 1143 ? -41.358 12.549 -40.092 1.00 14.30 1107 MET A C 1
ATOM 8409 O O . MET A 1 1143 ? -40.638 12.882 -41.042 1.00 13.78 1107 MET A O 1
ATOM 8414 N N . ALA A 1 1144 ? -41.265 13.126 -38.891 1.00 12.24 1108 ALA A N 1
ATOM 8415 C CA . ALA A 1 1144 ? -40.320 14.214 -38.661 1.00 14.65 1108 ALA A CA 1
ATOM 8416 C C . ALA A 1 1144 ? -38.879 13.733 -38.766 1.00 14.28 1108 ALA A C 1
ATOM 8417 O O . ALA A 1 1144 ? -38.018 14.453 -39.284 1.00 12.24 1108 ALA A O 1
ATOM 8419 N N . ALA A 1 1145 ? -38.594 12.529 -38.265 1.00 14.19 1109 ALA A N 1
ATOM 8420 C CA . ALA A 1 1145 ? -37.241 11.995 -38.373 1.00 14.32 1109 ALA A CA 1
ATOM 8421 C C . ALA A 1 1145 ? -36.851 11.794 -39.829 1.00 13.66 1109 ALA A C 1
ATOM 8422 O O . ALA A 1 1145 ? -35.704 12.050 -40.214 1.00 13.94 1109 ALA A O 1
ATOM 8424 N N . THR A 1 1146 ? -37.801 11.342 -40.656 1.00 13.66 1110 THR A N 1
ATOM 8425 C CA . THR A 1 1146 ? -37.529 11.163 -42.078 1.00 13.91 1110 THR A CA 1
ATOM 8426 C C . THR A 1 1146 ? -37.105 12.475 -42.727 1.00 11.97 1110 THR A C 1
ATOM 8427 O O . THR A 1 1146 ? -36.181 12.498 -43.547 1.00 12.59 1110 THR A O 1
ATOM 8431 N N . VAL A 1 1147 ? -37.758 13.582 -42.363 1.00 11.67 1111 VAL A N 1
ATOM 8432 C CA . VAL A 1 1147 ? -37.351 14.881 -42.895 1.00 12.72 1111 VAL A CA 1
ATOM 8433 C C . VAL A 1 1147 ? -35.919 15.199 -42.481 1.00 13.20 1111 VAL A C 1
ATOM 8434 O O . VAL A 1 1147 ? -35.112 15.667 -43.294 1.00 12.72 1111 VAL A O 1
ATOM 8438 N N . ASP A 1 1148 ? -35.580 14.938 -41.217 1.00 11.69 1112 ASP A N 1
ATOM 8439 C CA . ASP A 1 1148 ? -34.236 15.237 -40.729 1.00 13.13 1112 ASP A CA 1
ATOM 8440 C C . ASP A 1 1148 ? -33.183 14.387 -41.429 1.00 12.30 1112 ASP A C 1
ATOM 8441 O O . ASP A 1 1148 ? -32.092 14.876 -41.744 1.00 14.68 1112 ASP A O 1
ATOM 8446 N N . TYR A 1 1149 ? -33.484 13.110 -41.673 1.00 10.32 1113 TYR A N 1
ATOM 8447 C CA . TYR A 1 1149 ? -32.480 12.219 -42.241 1.00 11.15 1113 TYR A CA 1
ATOM 8448 C C . TYR A 1 1149 ? -32.317 12.449 -43.737 1.00 12.19 1113 TYR A C 1
ATOM 8449 O O . TYR A 1 1149 ? -31.204 12.351 -44.262 1.00 13.37 1113 TYR A O 1
ATOM 8458 N N . LEU A 1 1150 ? -33.409 12.765 -44.438 1.00 12.95 1114 LEU A N 1
ATOM 8459 C CA . LEU A 1 1150 ? -33.280 13.225 -45.815 1.00 12.93 1114 LEU A CA 1
ATOM 8460 C C . LEU A 1 1150 ? -32.454 14.503 -45.884 1.00 11.82 1114 LEU A C 1
ATOM 8461 O O . LEU A 1 1150 ? -31.593 14.647 -46.760 1.00 11.48 1114 LEU A O 1
ATOM 8466 N N . PHE A 1 1151 ? -32.698 15.437 -44.961 1.00 12.05 1115 PHE A N 1
ATOM 8467 C CA . PHE A 1 1151 ? -31.889 16.649 -44.887 1.00 12.69 1115 PHE A CA 1
ATOM 8468 C C . PHE A 1 1151 ? -30.422 16.311 -44.646 1.00 12.24 1115 PHE A C 1
ATOM 8469 O O . PHE A 1 1151 ? -29.530 16.873 -45.293 1.00 13.02 1115 PHE A O 1
ATOM 8477 N N . GLY A 1 1152 ? -30.156 15.394 -43.712 1.00 14.33 1116 GLY A N 1
ATOM 8478 C CA . GLY A 1 1152 ? -28.779 15.012 -43.436 1.00 14.52 1116 GLY A CA 1
ATOM 8479 C C . GLY A 1 1152 ? -28.079 14.434 -44.651 1.00 14.00 1116 GLY A C 1
ATOM 8480 O O . GLY A 1 1152 ? -26.925 14.766 -44.934 1.00 10.45 1116 GLY A O 1
ATOM 8481 N N . TYR A 1 1153 ? -28.775 13.570 -45.394 1.00 13.95 1117 TYR A N 1
ATOM 8482 C CA . TYR A 1 1153 ? -28.208 13.005 -46.613 1.00 12.52 1117 TYR A CA 1
ATOM 8483 C C . TYR A 1 1153 ? -28.073 14.055 -47.709 1.00 13.54 1117 TYR A C 1
ATOM 8484 O O . TYR A 1 1153 ? -27.169 13.961 -48.548 1.00 11.83 1117 TYR A O 1
ATOM 8493 N N . ASP A 1 1154 ? -28.967 15.049 -47.729 1.00 14.22 1118 ASP A N 1
ATOM 8494 C CA . ASP A 1 1154 ? -28.846 16.128 -48.704 1.00 10.86 1118 ASP A CA 1
ATOM 8495 C C . ASP A 1 1154 ? -27.693 17.057 -48.349 1.00 13.21 1118 ASP A C 1
ATOM 8496 O O . ASP A 1 1154 ? -26.914 17.454 -49.224 1.00 14.61 1118 ASP A O 1
ATOM 8501 N N . ALA A 1 1155 ? -27.563 17.405 -47.066 1.00 14.43 1119 ALA A N 1
ATOM 8502 C CA . ALA A 1 1155 ? -26.468 18.268 -46.637 1.00 16.70 1119 ALA A CA 1
ATOM 8503 C C . ALA A 1 1155 ? -25.114 17.636 -46.936 1.00 17.92 1119 ALA A C 1
ATOM 8504 O O . ALA A 1 1155 ? -24.164 18.334 -47.310 1.00 16.70 1119 ALA A O 1
ATOM 8506 N N . THR A 1 1156 ? -25.006 16.316 -46.785 1.00 13.87 1120 THR A N 1
ATOM 8507 C CA . THR A 1 1156 ? -23.726 15.651 -46.992 1.00 14.70 1120 THR A CA 1
ATOM 8508 C C . THR A 1 1156 ? -23.507 15.225 -48.439 1.00 17.17 1120 THR A C 1
ATOM 8509 O O . THR A 1 1156 ? -22.393 15.361 -48.956 1.00 16.85 1120 THR A O 1
ATOM 8513 N N . ALA A 1 1157 ? -24.545 14.722 -49.117 1.00 15.76 1121 ALA A N 1
ATOM 8514 C CA . ALA A 1 1157 ? -24.362 14.124 -50.432 1.00 17.56 1121 ALA A CA 1
ATOM 8515 C C . ALA A 1 1157 ? -25.259 14.690 -51.527 1.00 17.82 1121 ALA A C 1
ATOM 8516 O O . ALA A 1 1157 ? -25.125 14.271 -52.682 1.00 17.07 1121 ALA A O 1
ATOM 8518 N N . GLY A 1 1158 ? -26.163 15.615 -51.212 1.00 16.96 1122 GLY A N 1
ATOM 8519 C CA . GLY A 1 1158 ? -26.977 16.248 -52.236 1.00 18.61 1122 GLY A CA 1
ATOM 8520 C C . GLY A 1 1158 ? -28.034 15.361 -52.862 1.00 20.33 1122 GLY A C 1
ATOM 8521 O O . GLY A 1 1158 ? -28.342 15.520 -54.048 1.00 20.61 1122 GLY A O 1
ATOM 8522 N N . VAL A 1 1159 ? -28.625 14.449 -52.085 1.00 16.90 1123 VAL A N 1
ATOM 8523 C CA . VAL A 1 1159 ? -29.534 13.451 -52.646 1.00 14.90 1123 VAL A CA 1
ATOM 8524 C C . VAL A 1 1159 ? -30.905 14.013 -53.005 1.00 15.73 1123 VAL A C 1
ATOM 8525 O O . VAL A 1 1159 ? -31.653 13.361 -53.744 1.00 17.45 1123 VAL A O 1
ATOM 8529 N N . MET A 1 1160 ? -31.272 15.187 -52.494 1.00 13.81 1124 MET A N 1
ATOM 8530 C CA . MET A 1 1160 ? -32.608 15.729 -52.714 1.00 13.32 1124 MET A CA 1
ATOM 8531 C C . MET A 1 1160 ? -32.642 16.610 -53.955 1.00 20.55 1124 MET A C 1
ATOM 8532 O O . MET A 1 1160 ? -31.673 17.309 -54.266 1.00 22.12 1124 MET A O 1
ATOM 8537 N N . ALA A 1 1161 ? -33.763 16.559 -54.668 1.00 16.60 1125 ALA A N 1
ATOM 8538 C CA . ALA A 1 1161 ? -34.081 17.520 -55.711 1.00 16.21 1125 ALA A CA 1
ATOM 8539 C C . ALA A 1 1161 ? -35.167 18.458 -55.203 1.00 13.92 1125 ALA A C 1
ATOM 8540 O O . ALA A 1 1161 ? -35.884 18.148 -54.248 1.00 15.25 1125 ALA A O 1
ATOM 8542 N N . ASP A 1 1162 ? -35.279 19.622 -55.849 1.00 15.03 1126 ASP A N 1
ATOM 8543 C CA . ASP A 1 1162 ? -36.255 20.614 -55.407 1.00 15.67 1126 ASP A CA 1
ATOM 8544 C C . ASP A 1 1162 ? -37.674 20.058 -55.445 1.00 14.82 1126 ASP A C 1
ATOM 8545 O O . ASP A 1 1162 ? -38.481 20.346 -54.555 1.00 13.18 1126 ASP A O 1
ATOM 8550 N N . TRP A 1 1163 ? -37.995 19.245 -56.459 1.00 17.22 1127 TRP A N 1
ATOM 8551 C CA . TRP A 1 1163 ? -39.344 18.692 -56.546 1.00 14.41 1127 TRP A CA 1
ATOM 8552 C C . TRP A 1 1163 ? -39.644 17.763 -55.376 1.00 14.92 1127 TRP A C 1
ATOM 8553 O O . TRP A 1 1163 ? -40.808 17.606 -54.989 1.00 11.30 1127 TRP A O 1
ATOM 8564 N N . MET A 1 1164 ? -38.614 17.156 -54.786 1.00 11.71 1128 MET A N 1
ATOM 8565 C CA . MET A 1 1164 ? -38.837 16.302 -53.625 1.00 13.13 1128 MET A CA 1
ATOM 8566 C C . MET A 1 1164 ? -39.097 17.126 -52.368 1.00 13.86 1128 MET A C 1
ATOM 8567 O O . MET A 1 1164 ? -39.939 16.751 -51.546 1.00 11.21 1128 MET A O 1
ATOM 8572 N N . TYR A 1 1165 ? -38.394 18.252 -52.207 1.00 15.58 1129 TYR A N 1
ATOM 8573 C CA . TYR A 1 1165 ? -38.702 19.161 -51.106 1.00 15.37 1129 TYR A CA 1
ATOM 8574 C C . TYR A 1 1165 ? -40.118 19.710 -51.224 1.00 13.61 1129 TYR A C 1
ATOM 8575 O O . TYR A 1 1165 ? -40.819 19.864 -50.217 1.00 13.54 1129 TYR A O 1
ATOM 8584 N N . GLU A 1 1166 ? -40.551 20.027 -52.447 1.00 13.55 1130 GLU A N 1
ATOM 8585 C CA . GLU A 1 1166 ? -41.914 20.507 -52.650 1.00 14.99 1130 GLU A CA 1
ATOM 8586 C C . GLU A 1 1166 ? -42.930 19.464 -52.206 1.00 13.46 1130 GLU A C 1
ATOM 8587 O O . GLU A 1 1166 ? -43.884 19.777 -51.486 1.00 11.92 1130 GLU A O 1
ATOM 8593 N N . GLN A 1 1167 ? -42.737 18.210 -52.625 1.00 12.53 1131 GLN A N 1
ATOM 8594 C CA . GLN A 1 1167 ? -43.686 17.163 -52.263 1.00 13.97 1131 GLN A CA 1
ATOM 8595 C C . GLN A 1 1167 ? -43.619 16.848 -50.776 1.00 14.09 1131 GLN A C 1
ATOM 8596 O O . GLN A 1 1167 ? -44.651 16.602 -50.141 1.00 16.33 1131 GLN A O 1
ATOM 8602 N N . LEU A 1 1168 ? -42.412 16.843 -50.206 1.00 14.72 1132 LEU A N 1
ATOM 8603 C CA A LEU A 1 1168 ? -42.265 16.633 -48.769 0.31 14.09 1132 LEU A CA 1
ATOM 8604 C CA B LEU A 1 1168 ? -42.272 16.626 -48.770 0.69 14.26 1132 LEU A CA 1
ATOM 8605 C C . LEU A 1 1168 ? -43.009 17.705 -47.983 1.00 12.75 1132 LEU A C 1
ATOM 8606 O O . LEU A 1 1168 ? -43.738 17.405 -47.029 1.00 15.03 1132 LEU A O 1
ATOM 8615 N N . THR A 1 1169 ? -42.833 18.968 -48.375 1.00 13.34 1133 THR A N 1
ATOM 8616 C CA . THR A 1 1169 ? -43.484 20.070 -47.672 1.00 14.71 1133 THR A CA 1
ATOM 8617 C C . THR A 1 1169 ? -45.002 19.955 -47.753 1.00 18.25 1133 THR A C 1
ATOM 8618 O O . THR A 1 1169 ? -45.704 20.110 -46.747 1.00 17.84 1133 THR A O 1
ATOM 8622 N N . GLN A 1 1170 ? -45.526 19.672 -48.947 1.00 15.36 1134 GLN A N 1
ATOM 8623 C CA . GLN A 1 1170 ? -46.972 19.630 -49.126 1.00 16.11 1134 GLN A CA 1
ATOM 8624 C C . GLN A 1 1170 ? -47.587 18.433 -48.407 1.00 14.00 1134 GLN A C 1
ATOM 8625 O O . GLN A 1 1170 ? -48.601 18.570 -47.713 1.00 15.37 1134 GLN A O 1
ATOM 8631 N N . ARG A 1 1171 ? -46.984 17.250 -48.556 1.00 12.59 1135 ARG A N 1
ATOM 8632 C CA . ARG A 1 1171 ? -47.595 16.044 -48.003 1.00 16.64 1135 ARG A CA 1
ATOM 8633 C C . ARG A 1 1171 ? -47.498 16.008 -46.482 1.00 13.29 1135 ARG A C 1
ATOM 8634 O O . ARG A 1 1171 ? -48.442 15.585 -45.806 1.00 16.23 1135 ARG A O 1
ATOM 8642 N N . TYR A 1 1172 ? -46.365 16.436 -45.924 1.00 12.73 1136 TYR A N 1
ATOM 8643 C CA . TYR A 1 1172 ? -46.128 16.285 -44.493 1.00 14.97 1136 TYR A CA 1
ATOM 8644 C C . TYR A 1 1172 ? -46.662 17.454 -43.675 1.00 15.12 1136 TYR A C 1
ATOM 8645 O O . TYR A 1 1172 ? -47.226 17.245 -42.594 1.00 16.15 1136 TYR A O 1
ATOM 8654 N N . VAL A 1 1173 ? -46.497 18.681 -44.162 1.00 13.10 1137 VAL A N 1
ATOM 8655 C CA . VAL A 1 1173 ? -46.659 19.881 -43.350 1.00 14.94 1137 VAL A CA 1
ATOM 8656 C C . VAL A 1 1173 ? -47.913 20.663 -43.732 1.00 17.97 1137 VAL A C 1
ATOM 8657 O O . VAL A 1 1173 ? -48.695 21.059 -42.865 1.00 16.88 1137 VAL A O 1
ATOM 8661 N N . LEU A 1 1174 ? -48.117 20.900 -45.026 1.00 16.97 1138 LEU A N 1
ATOM 8662 C CA . LEU A 1 1174 ? -49.204 21.769 -45.466 1.00 18.82 1138 LEU A CA 1
ATOM 8663 C C . LEU A 1 1174 ? -50.512 21.022 -45.697 1.00 19.97 1138 LEU A C 1
ATOM 8664 O O . LEU A 1 1174 ? -51.586 21.627 -45.596 1.00 22.99 1138 LEU A O 1
ATOM 8669 N N . ASP A 1 1175 ? -50.447 19.726 -45.998 1.00 19.67 1139 ASP A N 1
ATOM 8670 C CA . ASP A 1 1175 ? -51.653 18.928 -46.180 1.00 20.10 1139 ASP A CA 1
ATOM 8671 C C . ASP A 1 1175 ? -52.540 19.009 -44.943 1.00 19.86 1139 ASP A C 1
ATOM 8672 O O . ASP A 1 1175 ? -52.076 18.800 -43.820 1.00 18.21 1139 ASP A O 1
ATOM 8677 N N . ALA A 1 1176 ? -53.825 19.313 -45.156 1.00 21.17 1140 ALA A N 1
ATOM 8678 C CA . ALA A 1 1176 ? -54.730 19.546 -44.034 1.00 23.83 1140 ALA A CA 1
ATOM 8679 C C . ALA A 1 1176 ? -54.839 18.322 -43.132 1.00 19.46 1140 ALA A C 1
ATOM 8680 O O . ALA A 1 1176 ? -54.783 18.443 -41.902 1.00 18.35 1140 ALA A O 1
ATOM 8682 N N . GLN A 1 1177 ? -54.985 17.134 -43.723 1.00 19.60 1141 GLN A N 1
ATOM 8683 C CA . GLN A 1 1177 ? -55.159 15.931 -42.916 1.00 21.24 1141 GLN A CA 1
ATOM 8684 C C . GLN A 1 1177 ? -53.912 15.626 -42.095 1.00 20.09 1141 GLN A C 1
ATOM 8685 O O . GLN A 1 1177 ? -54.009 15.305 -40.905 1.00 18.69 1141 GLN A O 1
ATOM 8691 N N . ASN A 1 1178 ? -52.730 15.721 -42.707 1.00 16.90 1142 ASN A N 1
ATOM 8692 C CA . ASN A 1 1178 ? -51.516 15.400 -41.966 1.00 14.78 1142 ASN A CA 1
ATOM 8693 C C . ASN A 1 1178 ? -51.174 16.493 -40.962 1.00 17.07 1142 ASN A C 1
ATOM 8694 O O . ASN A 1 1178 ? -50.690 16.200 -39.863 1.00 16.89 1142 ASN A O 1
ATOM 8699 N N . ARG A 1 1179 ? -51.421 17.758 -41.317 1.00 18.35 1143 ARG A N 1
ATOM 8700 C CA . ARG A 1 1179 ? -51.175 18.850 -40.379 1.00 19.59 1143 ARG A CA 1
ATOM 8701 C C . ARG A 1 1179 ? -52.040 18.714 -39.131 1.00 21.61 1143 ARG A C 1
ATOM 8702 O O . ARG A 1 1179 ? -51.562 18.916 -38.009 1.00 21.39 1143 ARG A O 1
ATOM 8710 N N . THR A 1 1180 ? -53.322 18.386 -39.310 1.00 20.96 1144 THR A N 1
ATOM 8711 C CA . THR A 1 1180 ? -54.201 18.171 -38.166 1.00 22.65 1144 THR A CA 1
ATOM 8712 C C . THR A 1 1180 ? -53.690 17.041 -37.284 1.00 23.09 1144 THR A C 1
ATOM 8713 O O . THR A 1 1180 ? -53.687 17.155 -36.052 1.00 21.09 1144 THR A O 1
ATOM 8717 N N . PHE A 1 1181 ? -53.255 15.940 -37.901 1.00 19.67 1145 PHE A N 1
ATOM 8718 C CA . PHE A 1 1181 ? -52.700 14.827 -37.138 1.00 15.61 1145 PHE A CA 1
ATOM 8719 C C . PHE A 1 1181 ? -51.439 15.245 -36.391 1.00 17.61 1145 PHE A C 1
ATOM 8720 O O . PHE A 1 1181 ? -51.282 14.946 -35.200 1.00 20.33 1145 PHE A O 1
ATOM 8728 N N . MET A 1 1182 ? -50.525 15.937 -37.078 1.00 16.55 1146 MET A N 1
ATOM 8729 C CA . MET A 1 1182 ? -49.299 16.400 -36.432 1.00 17.33 1146 MET A CA 1
ATOM 8730 C C . MET A 1 1182 ? -49.604 17.339 -35.273 1.00 20.31 1146 MET A C 1
ATOM 8731 O O . MET A 1 1182 ? -48.986 17.243 -34.207 1.00 20.00 1146 MET A O 1
ATOM 8736 N N . THR A 1 1183 ? -50.554 18.256 -35.462 1.00 20.42 1147 THR A N 1
ATOM 8737 C CA . THR A 1 1183 ? -50.854 19.237 -34.423 1.00 21.31 1147 THR A CA 1
ATOM 8738 C C . THR A 1 1183 ? -51.416 18.571 -33.170 1.00 21.88 1147 THR A C 1
ATOM 8739 O O . THR A 1 1183 ? -51.074 18.958 -32.047 1.00 23.49 1147 THR A O 1
ATOM 8743 N N . GLU A 1 1184 ? -52.268 17.558 -33.342 1.00 20.55 1148 GLU A N 1
ATOM 8744 C CA A GLU A 1 1184 ? -52.883 16.917 -32.186 0.55 22.90 1148 GLU A CA 1
ATOM 8745 C CA B GLU A 1 1184 ? -52.891 16.901 -32.195 0.45 22.91 1148 GLU A CA 1
ATOM 8746 C C . GLU A 1 1184 ? -51.910 15.986 -31.470 1.00 21.76 1148 GLU A C 1
ATOM 8747 O O . GLU A 1 1184 ? -51.829 16.001 -30.236 1.00 21.59 1148 GLU A O 1
ATOM 8758 N N . SER A 1 1185 ? -51.159 15.176 -32.218 1.00 17.80 1149 SER A N 1
ATOM 8759 C CA . SER A 1 1185 ? -50.318 14.148 -31.611 1.00 19.13 1149 SER A CA 1
ATOM 8760 C C . SER A 1 1185 ? -48.898 14.603 -31.299 1.00 18.80 1149 SER A C 1
ATOM 8761 O O . SER A 1 1185 ? -48.317 14.135 -30.313 1.00 19.99 1149 SER A O 1
ATOM 8764 N N . ASN A 1 1186 ? -48.311 15.480 -32.109 1.00 19.23 1150 ASN A N 1
ATOM 8765 C CA . ASN A 1 1186 ? -46.911 15.824 -31.892 1.00 22.64 1150 ASN A CA 1
ATOM 8766 C C . ASN A 1 1186 ? -46.593 17.192 -32.483 1.00 22.37 1150 ASN A C 1
ATOM 8767 O O . ASN A 1 1186 ? -45.875 17.286 -33.488 1.00 21.13 1150 ASN A O 1
ATOM 8772 N N . PRO A 1 1187 ? -47.097 18.274 -31.886 1.00 19.24 1151 PRO A N 1
ATOM 8773 C CA . PRO A 1 1187 ? -46.809 19.609 -32.436 1.00 16.95 1151 PRO A CA 1
ATOM 8774 C C . PRO A 1 1187 ? -45.332 19.957 -32.415 1.00 18.45 1151 PRO A C 1
ATOM 8775 O O . PRO A 1 1187 ? -44.875 20.728 -33.269 1.00 19.90 1151 PRO A O 1
ATOM 8779 N N . TRP A 1 1188 ? -44.568 19.401 -31.469 1.00 16.87 1152 TRP A N 1
ATOM 8780 C CA . TRP A 1 1188 ? -43.128 19.640 -31.441 1.00 20.44 1152 TRP A CA 1
ATOM 8781 C C . TRP A 1 1188 ? -42.465 19.134 -32.716 1.00 20.81 1152 TRP A C 1
ATOM 8782 O O . TRP A 1 1188 ? -41.575 19.793 -33.267 1.00 19.78 1152 TRP A O 1
ATOM 8793 N N . ALA A 1 1189 ? -42.891 17.966 -33.200 1.00 21.41 1153 ALA A N 1
ATOM 8794 C CA . ALA A 1 1189 ? -42.319 17.418 -34.425 1.00 20.10 1153 ALA A CA 1
ATOM 8795 C C . ALA A 1 1189 ? -42.748 18.227 -35.643 1.00 20.48 1153 ALA A C 1
ATOM 8796 O O . ALA A 1 1189 ? -41.965 18.402 -36.585 1.00 19.21 1153 ALA A O 1
ATOM 8798 N N . LEU A 1 1190 ? -43.989 18.722 -35.645 1.00 19.74 1154 LEU A N 1
ATOM 8799 C CA . LEU A 1 1190 ? -44.437 19.591 -36.729 1.00 18.73 1154 LEU A CA 1
ATOM 8800 C C . LEU A 1 1190 ? -43.600 20.861 -36.791 1.00 19.34 1154 LEU A C 1
ATOM 8801 O O . LEU A 1 1190 ? -43.210 21.305 -37.876 1.00 19.78 1154 LEU A O 1
ATOM 8806 N N . HIS A 1 1191 ? -43.311 21.455 -35.631 1.00 19.87 1155 HIS A N 1
ATOM 8807 C CA . HIS A 1 1191 ? -42.441 22.623 -35.586 1.00 22.75 1155 HIS A CA 1
ATOM 8808 C C . HIS A 1 1191 ? -41.056 22.297 -36.134 1.00 21.56 1155 HIS A C 1
ATOM 8809 O O . HIS A 1 1191 ? -40.493 23.068 -36.922 1.00 21.38 1155 HIS A O 1
ATOM 8816 N N . GLY A 1 1192 ? -40.498 21.152 -35.737 1.00 20.48 1156 GLY A N 1
ATOM 8817 C CA . GLY A 1 1192 ? -39.172 20.781 -36.209 1.00 20.14 1156 GLY A CA 1
ATOM 8818 C C . GLY A 1 1192 ? -39.122 20.532 -37.706 1.00 17.03 1156 GLY A C 1
ATOM 8819 O O . GLY A 1 1192 ? -38.124 20.841 -38.361 1.00 16.68 1156 GLY A O 1
ATOM 8820 N N . MET A 1 1193 ? -40.194 19.959 -38.265 1.00 18.27 1157 MET A N 1
ATOM 8821 C CA . MET A 1 1193 ? -40.249 19.723 -39.707 1.00 20.32 1157 MET A CA 1
ATOM 8822 C C . MET A 1 1193 ? -40.255 21.033 -40.480 1.00 17.93 1157 MET A C 1
ATOM 8823 O O . MET A 1 1193 ? -39.497 21.206 -41.443 1.00 15.82 1157 MET A O 1
ATOM 8828 N N . ALA A 1 1194 ? -41.134 21.961 -40.090 1.00 15.37 1158 ALA A N 1
ATOM 8829 C CA . ALA A 1 1194 ? -41.178 23.257 -40.760 1.00 17.00 1158 ALA A CA 1
ATOM 8830 C C . ALA A 1 1194 ? -39.851 23.986 -40.622 1.00 14.66 1158 ALA A C 1
ATOM 8831 O O . ALA A 1 1194 ? -39.360 24.592 -41.582 1.00 16.26 1158 ALA A O 1
ATOM 8833 N N . GLU A 1 1195 ? -39.247 23.925 -39.435 1.00 15.70 1159 GLU A N 1
ATOM 8834 C CA . GLU A 1 1195 ? -37.952 24.563 -39.230 1.00 18.64 1159 GLU A CA 1
ATOM 8835 C C . GLU A 1 1195 ? -36.884 23.945 -40.125 1.00 16.31 1159 GLU A C 1
ATOM 8836 O O . GLU A 1 1195 ? -36.077 24.663 -40.729 1.00 16.25 1159 GLU A O 1
ATOM 8842 N N . ARG A 1 1196 ? -36.865 22.613 -40.230 1.00 13.70 1160 ARG A N 1
ATOM 8843 C CA . ARG A 1 1196 ? -35.831 21.958 -41.025 1.00 13.91 1160 ARG A CA 1
ATOM 8844 C C . ARG A 1 1196 ? -35.995 22.258 -42.511 1.00 14.08 1160 ARG A C 1
ATOM 8845 O O . ARG A 1 1196 ? -35.003 22.465 -43.219 1.00 12.44 1160 ARG A O 1
ATOM 8853 N N . LEU A 1 1197 ? -37.235 22.284 -43.003 1.00 14.83 1161 LEU A N 1
ATOM 8854 C CA . LEU A 1 1197 ? -37.453 22.596 -44.412 1.00 15.10 1161 LEU A CA 1
ATOM 8855 C C . LEU A 1 1197 ? -37.078 24.041 -44.716 1.00 13.89 1161 LEU A C 1
ATOM 8856 O O . LEU A 1 1197 ? -36.499 24.332 -45.770 1.00 16.39 1161 LEU A O 1
ATOM 8861 N N . LEU A 1 1198 ? -37.378 24.959 -43.794 1.00 15.42 1162 LEU A N 1
ATOM 8862 C CA . LEU A 1 1198 ? -36.911 26.330 -43.950 1.00 17.77 1162 LEU A CA 1
ATOM 8863 C C . LEU A 1 1198 ? -35.392 26.418 -43.872 1.00 18.45 1162 LEU A C 1
ATOM 8864 O O . LEU A 1 1198 ? -34.792 27.272 -44.534 1.00 17.78 1162 LEU A O 1
ATOM 8869 N N . GLU A 1 1199 ? -34.751 25.547 -43.083 1.00 17.58 1163 GLU A N 1
ATOM 8870 C CA . GLU A 1 1199 ? -33.290 25.528 -43.062 1.00 17.53 1163 GLU A CA 1
ATOM 8871 C C . GLU A 1 1199 ? -32.725 25.055 -44.397 1.00 16.26 1163 GLU A C 1
ATOM 8872 O O . GLU A 1 1199 ? -31.715 25.589 -44.872 1.00 16.96 1163 GLU A O 1
ATOM 8878 N N . ALA A 1 1200 ? -33.360 24.057 -45.018 1.00 14.77 1164 ALA A N 1
ATOM 8879 C CA . ALA A 1 1200 ? -32.902 23.604 -46.328 1.00 16.63 1164 ALA A CA 1
ATOM 8880 C C . ALA A 1 1200 ? -32.996 24.724 -47.356 1.00 17.44 1164 ALA A C 1
ATOM 8881 O O . ALA A 1 1200 ? -32.109 24.876 -48.204 1.00 14.58 1164 ALA A O 1
ATOM 8883 N N . ALA A 1 1201 ? -34.062 25.524 -47.292 1.00 17.27 1165 ALA A N 1
ATOM 8884 C CA . ALA A 1 1201 ? -34.161 26.681 -48.176 1.00 16.72 1165 ALA A CA 1
ATOM 8885 C C . ALA A 1 1201 ? -33.110 27.728 -47.829 1.00 17.66 1165 ALA A C 1
ATOM 8886 O O . ALA A 1 1201 ? -32.492 28.316 -48.724 1.00 19.81 1165 ALA A O 1
ATOM 8888 N N . GLY A 1 1202 ? -32.887 27.969 -46.535 1.00 18.37 1166 GLY A N 1
ATOM 8889 C CA . GLY A 1 1202 ? -31.896 28.957 -46.136 1.00 19.08 1166 GLY A CA 1
ATOM 8890 C C . GLY A 1 1202 ? -30.493 28.602 -46.592 1.00 22.06 1166 GLY A C 1
ATOM 8891 O O . GLY A 1 1202 ? -29.723 29.475 -47.002 1.00 22.03 1166 GLY A O 1
ATOM 8892 N N . ARG A 1 1203 ? -30.145 27.316 -46.537 1.00 18.12 1167 ARG A N 1
ATOM 8893 C CA . ARG A 1 1203 ? -28.825 26.867 -46.960 1.00 18.34 1167 ARG A CA 1
ATOM 8894 C C . ARG A 1 1203 ? -28.707 26.690 -48.467 1.00 20.22 1167 ARG A C 1
ATOM 8895 O O . ARG A 1 1203 ? -27.599 26.455 -48.960 1.00 21.39 1167 ARG A O 1
ATOM 8903 N N . GLY A 1 1204 ? -29.806 26.788 -49.209 1.00 18.07 1168 GLY A N 1
ATOM 8904 C CA . GLY A 1 1204 ? -29.762 26.538 -50.632 1.00 19.06 1168 GLY A CA 1
ATOM 8905 C C . GLY A 1 1204 ? -29.773 25.077 -51.028 1.00 19.03 1168 GLY A C 1
ATOM 8906 O O . GLY A 1 1204 ? -29.670 24.777 -52.225 1.00 16.26 1168 GLY A O 1
ATOM 8907 N N . LEU A 1 1205 ? -29.868 24.156 -50.063 1.00 18.53 1169 LEU A N 1
ATOM 8908 C CA . LEU A 1 1205 ? -30.070 22.750 -50.399 1.00 16.07 1169 LEU A CA 1
ATOM 8909 C C . LEU A 1 1205 ? -31.386 22.562 -51.141 1.00 14.90 1169 LEU A C 1
ATOM 8910 O O . LEU A 1 1205 ? -31.485 21.740 -52.059 1.00 15.97 1169 LEU A O 1
ATOM 8915 N N . TRP A 1 1206 ? -32.410 23.304 -50.729 1.00 15.02 1170 TRP A N 1
ATOM 8916 C CA . TRP A 1 1206 ? -33.634 23.506 -51.499 1.00 16.10 1170 TRP A CA 1
ATOM 8917 C C . TRP A 1 1206 ? -33.421 24.796 -52.280 1.00 15.95 1170 TRP A C 1
ATOM 8918 O O . TRP A 1 1206 ? -33.506 25.894 -51.723 1.00 15.69 1170 TRP A O 1
ATOM 8929 N N . ALA A 1 1207 ? -33.128 24.667 -53.577 1.00 15.06 1171 ALA A N 1
ATOM 8930 C CA . ALA A 1 1207 ? -32.519 25.770 -54.316 1.00 15.57 1171 ALA A CA 1
ATOM 8931 C C . ALA A 1 1207 ? -33.520 26.867 -54.661 1.00 17.41 1171 ALA A C 1
ATOM 8932 O O . ALA A 1 1207 ? -33.220 28.055 -54.501 1.00 18.12 1171 ALA A O 1
ATOM 8934 N N . GLN A 1 1208 ? -34.701 26.497 -55.154 1.00 18.57 1172 GLN A N 1
ATOM 8935 C CA . GLN A 1 1208 ? -35.676 27.458 -55.672 1.00 21.90 1172 GLN A CA 1
ATOM 8936 C C . GLN A 1 1208 ? -37.064 27.181 -55.106 1.00 22.16 1172 GLN A C 1
ATOM 8937 O O . GLN A 1 1208 ? -37.983 26.794 -55.839 1.00 23.73 1172 GLN A O 1
ATOM 8943 N N . PRO A 1 1209 ? -37.259 27.388 -53.807 1.00 20.70 1173 PRO A N 1
ATOM 8944 C CA . PRO A 1 1209 ? -38.600 27.226 -53.240 1.00 18.98 1173 PRO A CA 1
ATOM 8945 C C . PRO A 1 1209 ? -39.516 28.363 -53.662 1.00 22.05 1173 PRO A C 1
ATOM 8946 O O . PRO A 1 1209 ? -39.086 29.504 -53.852 1.00 19.32 1173 PRO A O 1
ATOM 8950 N N . ALA A 1 1210 ? -40.793 28.036 -53.819 1.00 20.32 1174 ALA A N 1
ATOM 8951 C CA . ALA A 1 1210 ? -41.778 29.061 -54.120 1.00 22.43 1174 ALA A CA 1
ATOM 8952 C C . ALA A 1 1210 ? -41.959 29.972 -52.907 1.00 22.28 1174 ALA A C 1
ATOM 8953 O O . ALA A 1 1210 ? -42.040 29.487 -51.775 1.00 21.99 1174 ALA A O 1
ATOM 8955 N N . PRO A 1 1211 ? -42.004 31.293 -53.108 1.00 23.10 1175 PRO A N 1
ATOM 8956 C CA . PRO A 1 1211 ? -42.220 32.196 -51.963 1.00 22.15 1175 PRO A CA 1
ATOM 8957 C C . PRO A 1 1211 ? -43.485 31.893 -51.177 1.00 22.20 1175 PRO A C 1
ATOM 8958 O O . PRO A 1 1211 ? -43.468 31.969 -49.942 1.00 24.25 1175 PRO A O 1
ATOM 8962 N N . GLU A 1 1212 ? -44.584 31.549 -51.858 1.00 19.34 1176 GLU A N 1
ATOM 8963 C CA . GLU A 1 1212 ? -45.817 31.212 -51.150 1.00 20.82 1176 GLU A CA 1
ATOM 8964 C C . GLU A 1 1212 ? -45.627 29.986 -50.264 1.00 20.83 1176 GLU A C 1
ATOM 8965 O O . GLU A 1 1212 ? -46.201 29.903 -49.172 1.00 17.63 1176 GLU A O 1
ATOM 8971 N N . THR A 1 1213 ? -44.824 29.023 -50.721 1.00 19.33 1177 THR A N 1
ATOM 8972 C CA . THR A 1 1213 ? -44.583 27.820 -49.931 1.00 18.68 1177 THR A CA 1
ATOM 8973 C C . THR A 1 1213 ? -43.783 28.136 -48.672 1.00 16.88 1177 THR A C 1
ATOM 8974 O O . THR A 1 1213 ? -44.100 27.635 -47.587 1.00 17.60 1177 THR A O 1
ATOM 8978 N N . LEU A 1 1214 ? -42.747 28.971 -48.790 1.00 13.68 1178 LEU A N 1
ATOM 8979 C CA . LEU A 1 1214 ? -41.995 29.369 -47.603 1.00 17.51 1178 LEU A CA 1
ATOM 8980 C C . LEU A 1 1214 ? -42.876 30.138 -46.623 1.00 20.93 1178 LEU A C 1
ATOM 8981 O O . LEU A 1 1214 ? -42.771 29.951 -45.404 1.00 18.39 1178 LEU A O 1
ATOM 8986 N N . ASP A 1 1215 ? -43.758 31.002 -47.137 1.00 22.35 1179 ASP A N 1
ATOM 8987 C CA . ASP A 1 1215 ? -44.687 31.714 -46.262 1.00 24.32 1179 ASP A CA 1
ATOM 8988 C C . ASP A 1 1215 ? -45.587 30.743 -45.510 1.00 22.38 1179 ASP A C 1
ATOM 8989 O O . ASP A 1 1215 ? -45.869 30.937 -44.322 1.00 21.73 1179 ASP A O 1
ATOM 8994 N N . GLY A 1 1216 ? -46.050 29.691 -46.188 1.00 20.06 1180 GLY A N 1
ATOM 8995 C CA . GLY A 1 1216 ? -46.837 28.676 -45.507 1.00 18.67 1180 GLY A CA 1
ATOM 8996 C C . GLY A 1 1216 ? -46.054 27.975 -44.413 1.00 17.98 1180 GLY A C 1
ATOM 8997 O O . GLY A 1 1216 ? -46.585 27.702 -43.335 1.00 20.88 1180 GLY A O 1
ATOM 8998 N N . LEU A 1 1217 ? -44.776 27.685 -44.671 1.00 17.27 1181 LEU A N 1
ATOM 8999 C CA . LEU A 1 1217 ? -43.943 27.051 -43.653 1.00 20.37 1181 LEU A CA 1
ATOM 9000 C C . LEU A 1 1217 ? -43.744 27.967 -42.450 1.00 22.77 1181 LEU A C 1
ATOM 9001 O O . LEU A 1 1217 ? -43.814 27.515 -41.300 1.00 23.04 1181 LEU A O 1
ATOM 9006 N N . ARG A 1 1218 ? -43.492 29.255 -42.693 1.00 22.25 1182 ARG A N 1
ATOM 9007 C CA . ARG A 1 1218 ? -43.329 30.194 -41.587 1.00 26.33 1182 ARG A CA 1
ATOM 9008 C C . ARG A 1 1218 ? -44.620 30.337 -40.789 1.00 26.48 1182 ARG A C 1
ATOM 9009 O O . ARG A 1 1218 ? -44.587 30.494 -39.563 1.00 27.37 1182 ARG A O 1
ATOM 9017 N N . GLN A 1 1219 ? -45.769 30.288 -41.468 1.00 26.94 1183 GLN A N 1
ATOM 9018 C CA . GLN A 1 1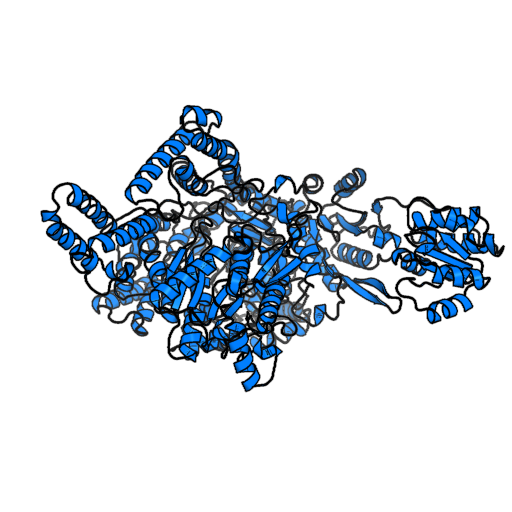219 ? -47.045 30.344 -40.761 1.00 28.80 1183 GLN A CA 1
ATOM 9019 C C . GLN A 1 1219 ? -47.227 29.131 -39.858 1.00 28.22 1183 GLN A C 1
ATOM 9020 O O . GLN A 1 1219 ? -47.718 29.257 -38.730 1.00 28.73 1183 GLN A O 1
ATOM 9026 N N . VAL A 1 1220 ? -46.839 27.946 -40.338 1.00 23.58 1184 VAL A N 1
ATOM 9027 C CA . VAL A 1 1220 ? -46.924 26.743 -39.512 1.00 23.97 1184 VAL A CA 1
ATOM 9028 C C . VAL A 1 1220 ? -46.063 26.896 -38.265 1.00 25.11 1184 VAL A C 1
ATOM 9029 O O . VAL A 1 1220 ? -46.484 26.543 -37.156 1.00 27.82 1184 VAL A O 1
ATOM 9033 N N . LEU A 1 1221 ? -44.848 27.430 -38.425 1.00 26.19 1185 LEU A N 1
ATOM 9034 C CA . LEU A 1 1221 ? -44.001 27.726 -37.273 1.00 31.60 1185 LEU A CA 1
ATOM 9035 C C . LEU A 1 1221 ? -44.732 28.604 -36.265 1.00 33.66 1185 LEU A C 1
ATOM 9036 O O . LEU A 1 1221 ? -44.709 28.338 -35.059 1.00 37.11 1185 LEU A O 1
ATOM 9041 N N . LEU A 1 1222 ? -45.397 29.654 -36.752 1.00 33.95 1186 LEU A N 1
ATOM 9042 C CA . LEU A 1 1222 ? -46.032 30.619 -35.860 1.00 36.01 1186 LEU A CA 1
ATOM 9043 C C . LEU A 1 1222 ? -47.234 30.016 -35.143 1.00 38.25 1186 LEU A C 1
ATOM 9044 O O . LEU A 1 1222 ? -47.400 30.207 -33.933 1.00 39.80 1186 LEU A O 1
ATOM 9049 N N . GLU A 1 1223 ? -48.087 29.286 -35.869 1.00 39.02 1187 GLU A N 1
ATOM 9050 C CA . GLU A 1 1223 ? -49.258 28.687 -35.239 1.00 39.98 1187 GLU A CA 1
ATOM 9051 C C . GLU A 1 1223 ? -48.875 27.578 -34.271 1.00 40.39 1187 GLU A C 1
ATOM 9052 O O . GLU A 1 1223 ? -49.554 27.382 -33.258 1.00 39.84 1187 GLU A O 1
ATOM 9058 N N . THR A 1 1224 ? -47.801 26.842 -34.564 1.00 40.36 1188 THR A N 1
ATOM 9059 C CA . THR A 1 1224 ? -47.397 25.748 -33.687 1.00 43.36 1188 THR A CA 1
ATOM 9060 C C . THR A 1 1224 ? -46.790 26.274 -32.392 1.00 47.60 1188 THR A C 1
ATOM 9061 O O . THR A 1 1224 ? -47.023 25.709 -31.316 1.00 49.55 1188 THR A O 1
ATOM 9065 N N . GLU A 1 1225 ? -46.016 27.357 -32.470 1.00 48.87 1189 GLU A N 1
ATOM 9066 C CA . GLU A 1 1225 ? -45.594 28.033 -31.249 1.00 51.38 1189 GLU A CA 1
ATOM 9067 C C . GLU A 1 1225 ? -46.796 28.572 -30.484 1.00 55.14 1189 GLU A C 1
ATOM 9068 O O . GLU A 1 1225 ? -46.807 28.569 -29.249 1.00 56.52 1189 GLU A O 1
ATOM 9074 N N . GLY A 1 1226 ? -47.819 29.038 -31.205 1.00 58.76 1190 GLY A N 1
ATOM 9075 C CA . GLY A 1 1226 ? -49.002 29.581 -30.549 1.00 62.98 1190 GLY A CA 1
ATOM 9076 C C . GLY A 1 1226 ? -49.904 28.506 -29.979 1.00 67.73 1190 GLY A C 1
ATOM 9077 O O . GLY A 1 1226 ? -50.499 28.680 -28.911 1.00 68.24 1190 GLY A O 1
ATOM 9078 N N . ASP A 1 1227 ? -50.032 27.386 -30.693 1.00 71.50 1191 ASP A N 1
ATOM 9079 C CA . ASP A 1 1227 ? -50.786 26.259 -30.159 1.00 75.42 1191 ASP A CA 1
ATOM 9080 C C . ASP A 1 1227 ? -50.133 25.699 -28.907 1.00 76.03 1191 ASP A C 1
ATOM 9081 O O . ASP A 1 1227 ? -50.816 25.112 -28.059 1.00 75.95 1191 ASP A O 1
#

Nearest PDB structures (foldseek):
  7c6o-assembly1_A  TM=1.001E+00  e=0.000E+00  Mycobacterium tuberculosis
  4zhj-assembly1_B  TM=7.506E-01  e=2.956E-66  Synechocystis sp. PCC 6803 substr. Kazusa
  6ysg-assembly1_A  TM=7.581E-01  e=7.847E-66  Synechocystis sp. PCC 6803 substr. Kazusa
  6yt0-assembly2_A  TM=7.589E-01  e=1.371E-65  Synechocystis sp. PCC 6803 substr. Kazusa
  6ysg-assembly1_B  TM=7.426E-01  e=6.964E-63  Synechocystis sp. PCC 6803 substr. Kazusa

B-factor: mean 24.45, std 10.63, range [8.43, 83.33]

Secondary structure (DSSP, 8-state):
--S-EEEEES-HHHHHHHHHH-SSEEEE-GGG--HHHHHHHHTT-SEEEEEESS-GGGGHHHHHHHHHTTS-EEEEESSSS--HHHHHHSSS-HHHHHHHHHHHHH-SHHHHHHHHHHHIIIII------PPP----SEEE---------S-EEEEEEEHHHHHHT--HHHHHHHHHHHHTT-EEEEEEES-STT--HHHHHHHTT-SEEEE-S--SS-S-GGGSSTTS-GGGS--HHHHTT-S-EEEEEEESS-HHHHHH-S--S-HHHHIIIIITGGGGTPEEEEEEEEEEE-TTS-EEEEE-HHHHHHHHHHHHHHHHHHHS-GGG--EEEEE--------TTB-HHHHHHHHHHHHHHHT---TT-TTTTTT-HHHHHHHHHHHH----EEEEHHHHHHHHTTS-HHHHHHHHHHH-STT-SSSEE-SS-TT-EEEE--EEETTEEEEEPPP-STTT-HHHHHH-TTPPPPHHHHHHHHHHSS-STT----SEEEEESS--SGGGSSS-SSS--TTSHHHHHHTT--EEEEEETT-HHHHHHHHHHS--EEEEEPPPPEEE----HHHHHHHHHHHHHHHHHHH-GGGHHHHHHHHHHHHHHTTHHHHTT-SSPPPHHHHHHHHHHHHHHHHHHHHSEEE-S-B-TT----HHHHHHHHHHHHHSPP-BTTB--S--HHHHTT---SS---HHHHHHHHHHHHHHHHHHHHTTS-TTHHHHH-S-HHHHHHHHHIIIIIHHHHGGGGGHHHHHHHHHTT--------S-TTTT-GGG-S-SS------TTS-S-HHHHHHHHHHHHHHHHHHHHHHSS--SEEEEEE-HHHHHHHSSHHHHHHHHHHTEEEEE-TTT--EEEEEEPPHHHH-SPBPEEEEEE-HHHHHH-HHHHHHHHHHHHHHHTS---GGGBHHHHHHHHHHHHH--HHHHT--EEESPTT----SHHHHHHHT---SHHHHHHHHHHHH-EEESTTTTTEE-HHHHHHHHTT-SEEEEEE--SSS-TTT-HHHIIIIIHHHHHHHHHHSSPPEEEEEE-SSTTS-EEEEHHHHHHHHIIIIIT-HHHHHHHTTSHHHHHHHHHHHHHHHHHHHHHH----HHHHHHHIIIIIISHHHHHHHHHH-HHHHHHHHHHHHHHHHHTSS-S--HHHHHHHHHHHHHHHH-

InterPro domains:
  IPR003672 CobN/magnesium chelatase [PF02514] (104-1175)
  IPR003672 CobN/magnesium chelatase [PTHR44119] (95-1194)
  IPR003672 CobN/magnesium chelatase [cd10150] (36-1066)
  IPR011953 Cobaltochelatase, CobN subunit [TIGR02257] (37-1189)

Sequence (1173 aa):
PEPTVLLLSTSDTDLISARSSGKNYRRWANPSRLSDLELTDLLAEASIVVIRILGGYRAWQSGIDTVIAGGVPAVLVSSGEQAADAELTDRSTVAAGTALQAHIYLAHGGVDNLRELHAFLCDTVLMTGFGFTPPVATPTWGVLERPDAGKTGPTIAVLYYRAQHLAGNNTGYVEALCRAIEDAGGRPLPLYCASLRTAEEPRLLERLGGADAMVVTVLAAGGVKPAAASAGGDDDSWNVEHLAALDIPILQGLCLTSPRDDQWCANDDGLSPLDVASQVAVPEFDGRIITVPFSFKEIDDDGLISYVADPERCARVAGLAVRHARLRQVAPADKRRVALVFSAYRIGNNAVGLDTPASAVALLQAMRQRGYRVGDLPGVESNDGDALIHALIECCGGHNPIRVSAKEYRDWFATLPAELTDVVVTAYWGPPPGELFVDRSHDPDGEIVIAALRAGNLVLMVQPPRRGFGEENPVAIYHDPDLPPSHHYLAAYRWLDTTGFSNGFGAHAVVHLGKHGNLLEWLPGKTLGMSASCGPDAALGDLPLIYPFLVNDPGEGTQAKRRAHAVLVDHLIPPMARAETYGDIARLEQQLLDEHASSVAALDPGKLPAIRQQIWTLIRAAKMDHDLGLTERPEEDSFDDMLLHVDGWLCEIKDVQIRRDGLHILGQNNPTGEQELDLVLAILRARRQLFGGAHAIPGLRQALGLAEDGTDERATVDQTEAKARELVAALQATGWDPSAADRLTGNADAAAVLRFAATEVIPRLAGTATEIEQVLRALDGRFIPAGPSGSPLRGLVNVLPTGRNFYSVDPKAVPSRLAWEEAGVALADSLLARYRDEHGRWPRSVGLSVWGTSAMRTAGDDIAEVLALLGVRPVWDDASRRVIDLAPMQPAELGRPRIDVTVRISGFFRDAFPHVVTMLDDAVRLVADLDEAAEDNYVRAHAQADLAHHGDQRRATTRIFGSKPGTTYGAGLLQLIDSRSWRRDDADLAQVYTAWGGFAYGRDLDGREEAIDDDMNRRQYRRIAVAAKNTDDTREHDIADSSDDYFQYHGGMVATVRALTGQAPAAYIGDNTRPDAIRTRTLSEETTRRVFRARVVNPRWMAAMRRHGYKGAFEEMAATVDYLFGYDATAGVMADWMYEQLLTQRYVLDAQNRTFMTEESNPWALHGMAERLLEAAGRGLWAQPAPETLDGLRQVLLETEGD

Radius of gyration: 32.86 Å; Cα contacts (8 Å, |Δi|>4): 2558; chains: 1; bounding box: 81×82×96 Å

Solvent-accessible surface area: 40469 Å² total; per-residue (Å²): 72,136,10,16,0,0,0,0,0,60,39,37,45,8,0,14,1,0,84,46,8,60,32,34,6,81,59,14,8,10,90,109,35,59,120,124,87,7,65,83,38,18,92,102,14,41,0,0,0,1,28,4,111,52,8,23,85,58,40,87,80,3,0,56,53,1,52,91,56,63,29,39,0,0,1,4,2,23,73,173,80,42,40,76,77,2,14,111,97,9,72,22,70,47,46,9,0,80,56,0,12,72,0,3,50,67,8,5,31,81,1,0,80,37,0,0,2,17,0,0,24,57,38,69,167,48,76,81,44,93,64,85,28,64,78,33,78,68,47,10,41,28,147,52,121,106,60,51,83,137,25,6,29,0,0,0,0,0,67,56,50,45,47,19,3,31,12,24,49,9,0,45,26,0,0,146,9,0,21,127,43,28,0,84,26,15,5,0,11,2,66,33,2,112,93,16,70,98,72,1,36,130,105,0,56,53,6,54,0,0,0,0,18,2,97,12,1,6,20,114,83,11,20,14,1,16,20,0,12,66,24,112,67,23,77,24,84,53,4,31,84,36,32,9,7,6,0,1,0,0,12,0,47,21,38,99,102,100,9,64,81,74,56,91,3,3,35,56,108,0,3,3,26,15,0,2,17,0,0,4,5,5,2,10,3,2,7,0,0,0,0,42,57,104,55,150,65,21,1,59,33,35,81,23,10,105,80,1,1,53,40,0,0,6,1,0,18,68,8,1,106,1,83,90,10,51,31,36,84,0,87,2,0,3,1,0,2,35,95,67,25,0,30,3,38,9,0,7,0,4,25,0,0,4,26,0,1,61,27,2,82,165,112,34,8,137,6,45,126,4,62,4,9,143,80,108,57,16,34,29,1,0,50,14,0,32,144,52,0,34,73,164,46,14,78,0,33,10,115,51,0,122,70,48,9,78,103,24,39,60,125,11,20,91,63,0,41,80,87,32,24,104,34,11,7,162,36,79,30,37,125,94,79,52,106,110,1,28,0,32,0,20,5,26,83,17,56,31,1,0,0,2,3,4,1,41,44,3,10,71,81,33,55,106,5,1,31,111,28,5,38,3,4,2,2,3,0,0,0,0,0,4,24,8,0,2,102,66,18,102,71,26,28,7,6,29,0,2,0,6,0,0,17,56,3,35,5,2,49,0,22,10,12,9,4,0,6,8,20,37,2,2,1,11,5,0,2,8,24,0,0,4,3,1,0,0,0,0,0,2,0,0,22,0,1,1,0,3,8,3,2,15,2,11,0,0,0,0,0,1,1,19,1,3,26,0,62,32,50,52,51,6,30,135,0,19,122,24,7,64,82,18,62,59,18,41,83,150,75,84,66,112,15,56,41,2,25,115,89,0,32,90,15,0,132,80,16,86,0,16,60,3,11,59,35,141,131,78,23,135,70,131,54,0,48,100,18,6,121,88,0,34,34,3,0,14,49,6,21,12,31,18,13,12,24,0,6,5,31,2,17,99,51,21,87,42,57,88,29,15,22,0,0,12,4,0,0,34,22,38,0,24,50,46,44,49,92,81,27,38,0,1,5,49,14,40,68,13,49,12,67,45,108,39,125,22,43,61,7,35,96,13,18,62,108,0,88,127,24,0,38,33,0,41,90,54,59,25,54,57,76,0,0,96,159,48,21,92,54,80,85,0,0,38,0,0,86,14,0,6,73,39,0,24,72,40,8,53,13,0,54,58,0,21,67,25,0,7,55,7,0,33,3,89,11,7,51,24,1,0,2,0,2,0,20,20,0,11,0,2,0,0,37,3,1,28,2,0,7,4,13,2,4,66,9,2,0,32,128,82,1,17,114,5,0,42,37,2,0,75,28,5,5,54,64,18,101,125,110,85,59,148,64,0,98,1,0,0,0,1,0,20,1,8,4,0,6,9,12,28,0,2,4,0,0,1,0,0,4,0,0,0,0,84,3,51,28,50,108,69,37,114,58,22,107,90,27,39,42,18,105,41,102,111,29,64,32,12,0,0,2,0,1,2,0,0,11,1,10,0,21,7,2,0,24,36,0,12,41,22,1,1,35,0,3,69,53,0,4,107,44,137,30,62,64,147,59,0,42,0,54,32,24,1,71,56,0,53,92,125,50,56,57,83,41,57,0,3,0,1,1,0,0,1,65,42,5,3,18,30,0,0,0,35,54,0,1,72,34,115,50,20,174,73,45,65,7,2,13,80,0,0,16,21,6,0,0,21,0,12,8,123,122,7,111,2,100,105,7,70,79,6,0,28,53,3,0,116,41,2,7,0,0,1,1,5,6,3,4,55,6,20,20,3,1,19,14,27,39,5,1,10,11,0,0,0,0,3,0,1,3,49,39,41,61,64,129,33,17,27,17,4,0,5,0,1,7,65,36,64,4,27,40,19,15,27,6,48,35,6,2,0,35,12,1,22,8,4,0,18,1,48,98,0,2,39,0,0,60,145,28,17,3,0,0,0,21,18,0,13,11,1,3,38,32,4,2,0,2,4,8,0,26,50,8,17,24,39,29,0,4,78,79,1,0,84,87,0,0,48,33,79,119,0,60,73,22,0,45,120,8,2,27,111,13,1,40,32,2,0,64,25,2,30,20,0,19,71,73,42,46,1,69,150,28,45,108,148,32,25,82,22,0,120,81,0,32,122,74,18,117,68,125